Protein 2P6B (pdb70)

GO terms:
  GO:0005515 protein binding (F, IPI)
  GO:0033192 calmodulin-dependent protein phosphatase activity (F, IDA)
  GO:0110062 negative regulation of angiotensin-activated signaling pathway (P, IDA)
  GO:0005737 cytoplasm (C, IDA)
  GO:0005886 plasma membrane (C, IDA)
  GO:0019897 extrinsic component of plasma membrane (C, IC)
  GO:0045785 positive regulation of cell adhesion (P, IMP)
  GO:0030335 positive regulation of cell migration (P, IMP)
  GO:0033173 calcineurin-NFAT signaling cascade (P, IMP)
  GO:0051117 ATPase binding (F, IPI)
  GO:0004722 protein serine/threonine phosphatase activity (F, IDA)
  GO:0051592 response to calcium ion (P, IDA)
  GO:0006470 protein dephosphorylation (P, IDA)
  GO:0004722 protein serine/threonine phosphatase activity (F, EXP)
  GO:0005654 nucleoplasm (C, TAS)
  GO:0005829 cytosol (C, TAS)
  GO:0045944 positive regulation of transcription by RNA polymerase II (P, IDA)
  GO:0005955 calcineurin complex (C, IDA)
  GO:0033173 calcineurin-NFAT signaling cascade (P, IDA)
  GO:0042060 wound healing (P, TAS)

Solvent-accessible surface area: 43826 Å² total; per-residue (Å²): 154,53,2,11,2,1,4,2,4,33,39,111,95,152,74,23,63,22,130,96,8,110,88,10,42,80,101,68,13,42,42,171,55,0,9,40,160,99,29,92,4,91,23,92,68,0,65,46,17,2,74,120,31,1,50,0,66,58,72,2,0,30,79,0,0,69,56,0,5,48,37,0,120,148,22,146,15,6,11,107,4,94,25,79,4,0,0,0,0,2,3,3,0,24,0,20,9,0,7,22,0,18,106,6,0,20,54,17,68,128,20,65,0,0,0,0,0,3,0,0,0,71,10,59,8,0,0,9,0,0,0,16,0,0,0,0,1,19,30,50,45,146,48,0,16,0,0,0,0,3,6,0,5,80,129,14,0,113,175,64,21,0,52,61,0,0,89,62,15,23,29,74,155,0,8,73,17,0,4,78,0,0,17,3,0,0,0,0,0,22,0,48,152,59,0,2,0,1,0,0,2,4,3,56,101,7,83,43,22,65,30,2,120,151,40,92,4,88,81,53,20,46,82,178,14,35,7,0,1,2,0,38,0,2,6,33,152,71,14,13,94,43,156,72,179,96,64,48,44,128,3,118,119,69,66,32,7,43,37,0,2,13,58,5,0,20,85,11,5,118,110,23,132,14,14,0,0,0,0,0,12,47,50,27,110,34,0,34,110,49,14,109,75,11,141,110,39,35,5,4,0,0,0,0,0,2,1,0,0,25,22,69,86,92,126,118,8,73,0,0,0,0,64,4,84,86,39,7,0,21,0,56,15,0,63,62,27,127,73,16,62,33,2,75,82,3,59,38,0,0,36,85,7,28,91,65,3,32,111,38,6,71,62,3,15,84,34,4,44,144,124,72,82,70,59,129,129,14,6,127,64,11,145,174,22,3,109,99,110,75,43,16,0,12,48,126,7,5,87,60,21,87,81,1,104,149,9,41,0,5,103,4,0,4,44,23,11,6,102,93,56,104,40,61,0,41,66,139,5,3,29,86,6,21,50,44,50,44,157,186,21,90,104,93,50,76,26,99,6,14,11,86,0,0,6,52,95,97,77,30,79,0,16,8,1,8,0,6,87,0,0,61,65,30,13,34,139,137,13,146,68,67,41,1,0,25,4,0,0,25,5,0,30,84,12,24,196,93,63,67,30,87,0,18,42,147,12,0,36,85,38,3,20,83,72,160,157,70,28,72,25,130,99,11,110,88,9,44,81,98,71,10,43,40,182,60,1,8,51,163,109,28,105,6,84,19,115,76,0,71,49,18,1,74,114,30,0,53,0,67,50,67,1,0,33,86,0,0,72,56,0,7,59,36,0,120,152,26,141,14,5,11,102,4,88,13,78,4,1,0,0,0,2,3,3,0,24,0,20,9,2,14,67,0,17,125,20,0,23,54,16,65,124,22,59,0,0,0,0,0,4,0,0,0,72,11,57,8,0,0,6,0,0,0,16,0,0,0,2,0,23,36,51,44,157,45,1,22,0,0,0,0,4,6,0,6,82,132,14,1,112,172,71,24,0,43,70,0,0,84,59,16,22,26,72,144,0,8,75,15,0,5,84,0,0,14,1,0,0,0,0,0,25,0,16,153,32,0,2,0,1,0,0,2,4,2,52,105,7,92,46,19,64,30,2,120,152,41,90,4,86,75,54,19,48,83,183,16,25,7,1,2,1,0,38,0,2,6,22,153,86,8,5,120,32,194,46,145,101,62,50,38,126,2,121,118,68,67,31,8,45,35,0,1,10,54,5,0,23,96,14,4,106,112,23,133,13,25,0,0,2,0,0,12,52,39,30,112,40,0,32,107,61,12,109,41,4,154,97,39,4,1,8,0,0,1,0,2,3,2,0,1,26,17,71,84,101,110,121,6,46,0,0,0,1,58,4,95,84,41,12,0,31,1,86,41,11,89,61,28,126,75,17,64,24,2,74,88,3,51,31,0,0,37,85,5,1,62,64,0,0,94,32,0,20,80,4,1,64,40,6,14,143,117,88,92,63,67,130,114,15,14,128,48,12,143,170,20,5,107,98,106,80,44,17,0,26,54,145,6,6,83,60,25,93,74,1,99,147,14,48,0,3,96,7,0,4,40,19,10,8,98,95,54,93,41,51,0,52,63,127,11,1,27,76,7,14,60,40,3,22,128,143,24,79,96,92,44,8,8,83,3,1,10,101,0,0,4,57,93,94,77,38,77,0,22,10,0,8,0,10,87,0,0,65,67,30,19,31,130,136,13,140,74,69,38,1,0,35,5,0,0,17,4,2,32,50,5,23,164,102,61,69,39,87,0,27,43,138,16,0,35,79,39,1,13,76,59,50,17,29,136,160,2,53,57

Sequence (1026 aa):
PHPVIVITGPHEETDRVVKAVPFPPSHRLTAKEVFDNDGKPRVDILKAHLMKEGRLEESVALRIITEGASILRQEKNLLDIDAPVTVCGDIHGQFFDLMKLFEVGGSPANTRYLFLGDYVDRGYFSIECVLYLWALKILYPKTLFLLRGNHECRHLTEYFTFKQECKIKYSERVYDACMDAFDCLPLAALMNQQFLCVHGGLSPEINTLDDIRKLDRFKEPPAYGPMCDILWSDPLEDFGNEKTQEHFTHNTVRGCSYFYSYPAVCEFLQHNNLLSILRAHEAQDAGYRMYRKSQTTGFPSLITIFSAPNYLDVYNNKAAVLKYENNVMNIRQFNCSPHPYWLPNFMDVFTWSLPFVGEKVTEMLVNVLNDADEIKRLGKRFKKLDLDNSGSLSVEEFMSLPELQQNPLVQRVIDIFDTDGNGEVDFKEFIEGVSQFSVKGDKEQKLRFAFRIYDMDKDGYISNGELFQVLKMMVGNNLKDTQLQQIVDKTIINADKDGDGRISFEEFCAVVGGLDTDRVVKAVPFPPSHRLTAKEVFDNDGKPRVDILKAHLMKEGRLEESVALRIITEGASILRQEKNLLDIDAPVTVCGDIHGQFFDLMKLFEVGGSPANTRYLFLGDYVDRGYFSIECVLYLWALKILYPKTLFLLRGNHECRHLTEYFTFKQECKIKYSERVYDACMDAFDCLPLAALMNQQFLCVHGGLSPEINTLDDIRKLDRFKEPPAYGPMCDILWSDPLEDFGNEKTQEHFTHNTVRGCSYFYSYPAVCEFLQHNNLLSILRAHEAQDAGYRMYRKSQTTGFPSLITIFSAPNYLDVYNNKAAVLKYENNVMNIRQFNCSPHPYWLPNFMDVFTWSLPFVGEKVTEMLVNVLNDADEIKRLGKRFKKLDLDNSGSLSVEEFMSLPELQQNPLVQRVIDIFDTDGNGEVDFKEFIEGVSQFSVKGDKEQKLRFAFRIYDMDKDGYISNGELFQVLKMMVGNNLKDTQLQQIVDKTIINADKDGDGRISFEEFCAVVGGLDIHKKMVV

CATH classification: 3.60.21.10

InterPro domains:
  IPR004843 Calcineurin-like, phosphoesterase domain [PF00149] (84-283)
  IPR006186 Serine/threonine-specific protein phosphatase/bis(5-nucleosyl)-tetraphosphatase [PR00114] (84-111)
  IPR006186 Serine/threonine-specific protein phosphatase/bis(5-nucleosyl)-tetraphosphatase [PR00114] (113-140)
  IPR006186 Serine/threonine-specific protein phosphatase/bis(5-nucleosyl)-tetraphosphatase [PR00114] (146-170)
  IPR006186 Serine/threonine-specific protein phosphatase/bis(5-nucleosyl)-tetraphosphatase [PR00114] (180-206)
  IPR006186 Serine/threonine-specific protein phosphatase/bis(5-nucleosyl)-tetraphosphatase [PR00114] (209-236)
  IPR006186 Serine/threonine-specific protein phosphatase/bis(5-nucleosyl)-tetraphosphatase [PR00114] (273-293)
  IPR006186 Serine/threonine-specific protein phosphatase/bis(5-nucleosyl)-tetraphosphatase [PR00114] (301-317)
  IPR006186 Serine/threonine-specific protein phosphatase/bis(5-nucleosyl)-tetraphosphatase [PS00125] (147-152)
  IPR006186 Serine/threonine-specific protein phosphatase/bis(5-nucleosyl)-tetraphosphatase [SM00156] (56-347)
  IPR029052 Metallo-dependent phosphatase-like [G3DSA:3.60.21.10] (7-425)
  IPR029052 Metallo-dependent phosphatase-like [SSF56300] (15-485)
  IPR041751 PP2B, metallophosphatase domain [cd07416] (41-345)
  IPR043360 PP2B [PTHR45673] (11-502)

Structure (mmCIF, N/CA/C/O backbone):
data_2P6B
#
_entry.id   2P6B
#
_cell.length_a   86.104
_cell.length_b   89.155
_cell.length_c   157.685
_cell.angle_alpha   90.000
_cell.angle_beta   90.000
_cell.angle_gamma   90.000
#
_symmetry.space_group_name_H-M   'P 21 21 21'
#
loop_
_entity.id
_entity.type
_entity.pdbx_description
1 polymer 'PVIVIT 14-mer Peptide'
2 polymer 'Calmodulin-dependent calcineurin A subunit alpha isoform'
3 polymer 'Calcineurin subunit B isoform 1'
4 non-polymer 'ZINC ION'
5 non-polymer 'FE (III) ION'
6 non-polymer 'PHOSPHATE ION'
7 non-polymer 'CALCIUM ION'
8 water water
#
loop_
_atom_site.group_PDB
_atom_site.id
_atom_site.type_symbol
_atom_site.label_atom_id
_atom_site.label_alt_id
_atom_site.label_comp_id
_atom_site.label_asym_id
_atom_site.label_entity_id
_atom_site.label_seq_id
_atom_site.pdbx_PDB_ins_code
_atom_site.Cartn_x
_atom_site.Cartn_y
_atom_site.Cartn_z
_atom_site.occupancy
_atom_site.B_iso_or_equiv
_atom_site.auth_seq_id
_atom_site.auth_comp_id
_atom_site.auth_asym_id
_atom_site.auth_atom_id
_atom_site.pdbx_PDB_model_num
ATOM 1 N N . PRO A 1 2 ? -18.297 19.642 -28.270 1.00 82.52 4 PRO E N 1
ATOM 2 C CA . PRO A 1 2 ? -17.893 20.976 -28.772 1.00 81.63 4 PRO E CA 1
ATOM 3 C C . PRO A 1 2 ? -18.212 22.050 -27.739 1.00 79.55 4 PRO E C 1
ATOM 4 O O . PRO A 1 2 ? -17.559 23.094 -27.684 1.00 80.64 4 PRO E O 1
ATOM 8 N N . HIS A 1 3 ? -19.224 21.777 -26.922 1.00 77.10 5 HIS E N 1
ATOM 9 C CA . HIS A 1 3 ? -19.660 22.706 -25.888 1.00 72.81 5 HIS E CA 1
ATOM 10 C C . HIS A 1 3 ? -19.046 22.353 -24.533 1.00 68.07 5 HIS E C 1
ATOM 11 O O . HIS A 1 3 ? -18.709 21.195 -24.268 1.00 67.34 5 HIS E O 1
ATOM 18 N N . PRO A 1 4 ? -18.898 23.357 -23.653 1.00 63.83 6 PRO E N 1
ATOM 19 C CA . PRO A 1 4 ? -18.323 23.175 -22.318 1.00 59.17 6 PRO E CA 1
ATOM 20 C C . PRO A 1 4 ? -19.106 22.231 -21.409 1.00 54.30 6 PRO E C 1
ATOM 21 O O . PRO A 1 4 ? -20.325 22.104 -21.521 1.00 52.76 6 PRO E O 1
ATOM 25 N N . VAL A 1 5 ? -18.387 21.558 -20.518 1.00 49.26 7 VAL E N 1
ATOM 26 C CA . VAL A 1 5 ? -19.010 20.647 -19.566 1.00 44.47 7 VAL E CA 1
ATOM 27 C C . VAL A 1 5 ? -19.167 21.434 -18.268 1.00 41.43 7 VAL E C 1
ATOM 28 O O . VAL A 1 5 ? -18.359 22.318 -17.969 1.00 41.54 7 VAL E O 1
ATOM 32 N N . ILE A 1 6 ? -20.206 21.128 -17.503 1.00 36.57 8 ILE E N 1
ATOM 33 C CA . ILE A 1 6 ? -20.442 21.848 -16.265 1.00 32.19 8 ILE E CA 1
ATOM 34 C C . ILE A 1 6 ? -20.028 21.055 -15.039 1.00 30.85 8 ILE E C 1
ATOM 35 O O . ILE A 1 6 ? -20.512 19.942 -14.802 1.00 29.33 8 ILE E O 1
ATOM 40 N N . VAL A 1 7 ? -19.115 21.649 -14.274 1.00 27.49 9 VAL E N 1
ATOM 41 C CA . VAL A 1 7 ? -18.594 21.057 -13.055 1.00 26.63 9 VAL E CA 1
ATOM 42 C C . VAL A 1 7 ? -19.015 21.925 -11.878 1.00 28.45 9 VAL E C 1
ATOM 43 O O . VAL A 1 7 ? -18.665 23.106 -11.803 1.00 29.57 9 VAL E O 1
ATOM 47 N N . ILE A 1 8 ? -19.765 21.336 -10.956 1.00 27.96 10 ILE E N 1
ATOM 48 C CA . ILE A 1 8 ? -20.231 22.055 -9.783 1.00 28.95 10 ILE E CA 1
ATOM 49 C C . ILE A 1 8 ? -19.453 21.585 -8.558 1.00 31.45 10 ILE E C 1
ATOM 50 O O . ILE A 1 8 ? -19.463 20.401 -8.219 1.00 32.27 10 ILE E O 1
ATOM 55 N N . THR A 1 9 ? -18.777 22.519 -7.903 1.00 32.86 11 THR E N 1
ATOM 56 C CA . THR A 1 9 ? -17.994 22.208 -6.720 1.00 36.83 11 THR E CA 1
ATOM 57 C C . THR A 1 9 ? -18.361 23.139 -5.570 1.00 39.99 11 THR E C 1
ATOM 58 O O . THR A 1 9 ? -19.047 24.143 -5.759 1.00 38.97 11 THR E O 1
ATOM 62 N N . GLY A 1 10 ? -17.896 22.796 -4.376 1.00 43.86 12 GLY E N 1
ATOM 63 C CA . GLY A 1 10 ? -18.190 23.599 -3.206 1.00 49.42 12 GLY E CA 1
ATOM 64 C C . GLY A 1 10 ? -19.231 22.919 -2.333 1.00 54.90 12 GLY E C 1
ATOM 65 O O . GLY A 1 10 ? -19.589 21.762 -2.578 1.00 54.21 12 GLY E O 1
ATOM 66 N N . PRO A 1 11 ? -19.742 23.609 -1.302 1.00 58.30 13 PRO E N 1
ATOM 67 C CA . PRO A 1 11 ? -19.389 24.984 -0.927 1.00 61.34 13 PRO E CA 1
ATOM 68 C C . PRO A 1 11 ? -17.916 25.175 -0.558 1.00 64.29 13 PRO E C 1
ATOM 69 O O . PRO A 1 11 ? -17.427 24.591 0.413 1.00 63.96 13 PRO E O 1
ATOM 73 N N . HIS A 1 12 ? -17.218 25.995 -1.341 1.00 68.28 14 HIS E N 1
ATOM 74 C CA . HIS A 1 12 ? -15.805 26.286 -1.103 1.00 72.54 14 HIS E CA 1
ATOM 75 C C . HIS A 1 12 ? -15.666 27.097 0.179 1.00 76.16 14 HIS E C 1
ATOM 76 O O . HIS A 1 12 ? -15.796 28.321 0.173 1.00 75.15 14 HIS E O 1
ATOM 83 N N . GLU A 1 13 ? -15.396 26.397 1.276 1.00 80.87 15 GLU E N 1
ATOM 84 C CA . GLU A 1 13 ? -15.263 27.015 2.590 1.00 86.51 15 GLU E CA 1
ATOM 85 C C . GLU A 1 13 ? -14.133 28.039 2.678 1.00 89.66 15 GLU E C 1
ATOM 86 O O . GLU A 1 13 ? -14.203 28.977 3.474 1.00 91.13 15 GLU E O 1
ATOM 92 N N . GLU A 1 14 ? -13.100 27.862 1.858 1.00 91.52 16 GLU E N 1
ATOM 93 C CA . GLU A 1 14 ? -11.959 28.776 1.849 1.00 93.83 16 GLU E CA 1
ATOM 94 C C . GLU A 1 14 ? -11.764 29.429 0.479 1.00 95.63 16 GLU E C 1
ATOM 95 O O . GLU A 1 14 ? -11.712 30.677 0.428 1.00 98.33 16 GLU E O 1
ATOM 98 N N . THR B 2 17 ? -11.715 52.247 29.098 1.00 51.12 14 THR A N 1
ATOM 99 C CA . THR B 2 17 ? -13.102 52.797 29.102 1.00 49.69 14 THR A CA 1
ATOM 100 C C . THR B 2 17 ? -14.057 51.760 29.672 1.00 48.52 14 THR A C 1
ATOM 101 O O . THR B 2 17 ? -13.656 50.626 29.943 1.00 48.90 14 THR A O 1
ATOM 105 N N . ASP B 2 18 ? -15.318 52.149 29.843 1.00 46.44 15 ASP A N 1
ATOM 106 C CA . ASP B 2 18 ? -16.332 51.251 30.385 1.00 45.35 15 ASP A CA 1
ATOM 107 C C . ASP B 2 18 ? -17.076 50.446 29.311 1.00 45.28 15 ASP A C 1
ATOM 108 O O . ASP B 2 18 ? -18.181 49.958 29.554 1.00 44.10 15 ASP A O 1
ATOM 113 N N . ARG B 2 19 ? -16.475 50.313 28.132 1.00 44.49 16 ARG A N 1
ATOM 114 C CA . ARG B 2 19 ? -17.087 49.559 27.041 1.00 44.55 16 ARG A CA 1
ATOM 115 C C . ARG B 2 19 ? -17.380 48.142 27.546 1.00 45.37 16 ARG A C 1
ATOM 116 O O . ARG B 2 19 ? -16.478 47.431 27.986 1.00 46.02 16 ARG A O 1
ATOM 124 N N . VAL B 2 20 ? -18.646 47.738 27.478 1.00 45.09 17 VAL A N 1
ATOM 125 C CA . VAL B 2 20 ? -19.070 46.431 27.973 1.00 43.96 17 VAL A CA 1
ATOM 126 C C . VAL B 2 20 ? -18.537 45.202 27.237 1.00 44.86 17 VAL A C 1
ATOM 127 O O . VAL B 2 20 ? -17.867 44.357 27.837 1.00 44.97 17 VAL A O 1
ATOM 131 N N . VAL B 2 21 ? -18.835 45.089 25.948 1.00 45.14 18 VAL A N 1
ATOM 132 C CA . VAL B 2 21 ? -18.380 43.935 25.185 1.00 45.75 18 VAL A CA 1
ATOM 133 C C . VAL B 2 21 ? -17.025 44.174 24.531 1.00 46.20 18 VAL A C 1
ATOM 134 O O . VAL B 2 21 ? -16.938 44.425 23.328 1.00 45.04 18 VAL A O 1
ATOM 138 N N . LYS B 2 22 ? -15.971 44.084 25.343 1.00 47.77 19 LYS A N 1
ATOM 139 C CA . LYS B 2 22 ? -14.593 44.284 24.897 1.00 48.58 19 LYS A CA 1
ATOM 140 C C . LYS B 2 22 ? -14.274 43.443 23.667 1.00 47.30 19 LYS A C 1
ATOM 141 O O . LYS B 2 22 ? -13.606 43.908 22.740 1.00 47.73 19 LYS A O 1
ATOM 147 N N . ALA B 2 23 ? -14.748 42.201 23.682 1.00 45.02 20 ALA A N 1
ATOM 148 C CA . ALA B 2 23 ? -14.521 41.255 22.598 1.00 44.21 20 ALA A CA 1
ATOM 149 C C . ALA B 2 23 ? -14.835 41.813 21.211 1.00 44.18 20 ALA A C 1
ATOM 150 O O . ALA B 2 23 ? -14.130 41.527 20.244 1.00 44.64 20 ALA A O 1
ATOM 152 N N . VAL B 2 24 ? -15.892 42.611 21.116 1.00 44.17 21 VAL A N 1
ATOM 153 C CA . VAL B 2 24 ? -16.297 43.188 19.837 1.00 43.48 21 VAL A CA 1
ATOM 154 C C . VAL B 2 24 ? -15.383 44.309 19.346 1.00 42.72 21 VAL A C 1
ATOM 155 O O . VAL B 2 24 ? -15.047 45.222 20.096 1.00 43.70 21 VAL A O 1
ATOM 159 N N . PRO B 2 25 ? -14.969 44.244 18.069 1.00 41.77 22 PRO A N 1
ATOM 160 C CA . PRO B 2 25 ? -14.093 45.233 17.431 1.00 41.97 22 PRO A CA 1
ATOM 161 C C . PRO B 2 25 ? -14.780 46.581 17.255 1.00 42.42 22 PRO A C 1
ATOM 162 O O . PRO B 2 25 ? -15.893 46.653 16.740 1.00 42.57 22 PRO A O 1
ATOM 166 N N . PHE B 2 26 ? -14.097 47.643 17.670 1.00 43.81 23 PHE A N 1
ATOM 167 C CA . PHE B 2 26 ? -14.615 49.005 17.577 1.00 46.00 23 PHE A CA 1
ATOM 168 C C . PHE B 2 26 ? -14.188 49.576 16.226 1.00 43.92 23 PHE A C 1
ATOM 169 O O . PHE B 2 26 ? -13.008 49.540 15.883 1.00 44.89 23 PHE A O 1
ATOM 177 N N . PRO B 2 27 ? -15.141 50.103 15.439 1.00 41.86 24 PRO A N 1
ATOM 178 C CA . PRO B 2 27 ? -14.815 50.671 14.128 1.00 40.55 24 PRO A CA 1
ATOM 179 C C . PRO B 2 27 ? -13.903 51.882 14.243 1.00 40.34 24 PRO A C 1
ATOM 180 O O . PRO B 2 27 ? -14.007 52.658 15.189 1.00 39.99 24 PRO A O 1
ATOM 184 N N . PRO B 2 28 ? -12.987 52.056 13.284 1.00 39.49 25 PRO A N 1
ATOM 185 C CA . PRO B 2 28 ? -12.093 53.213 13.350 1.00 39.45 25 PRO A CA 1
ATOM 186 C C . PRO B 2 28 ? -12.892 54.461 13.009 1.00 38.35 25 PRO A C 1
ATOM 187 O O . PRO B 2 28 ? -13.784 54.414 12.167 1.00 38.71 25 PRO A O 1
ATOM 191 N N . SER B 2 29 ? -12.581 55.571 13.666 1.00 37.85 26 SER A N 1
ATOM 192 C CA . SER B 2 29 ? -13.286 56.818 13.407 1.00 37.36 26 SER A CA 1
ATOM 193 C C . SER B 2 29 ? -12.500 57.661 12.412 1.00 35.37 26 SER A C 1
ATOM 194 O O . SER B 2 29 ? -13.007 58.651 11.887 1.00 33.99 26 SER A O 1
ATOM 197 N N . HIS B 2 30 ? -11.254 57.269 12.163 1.00 34.58 27 HIS A N 1
ATOM 198 C CA . HIS B 2 30 ? -10.404 57.992 11.224 1.00 33.70 27 HIS A CA 1
ATOM 199 C C . HIS B 2 30 ? -10.843 57.721 9.791 1.00 32.34 27 HIS A C 1
ATOM 200 O O . HIS B 2 30 ? -11.010 56.568 9.389 1.00 30.96 27 HIS A O 1
ATOM 207 N N . ARG B 2 31 ? -11.020 58.786 9.020 1.00 31.64 28 ARG A N 1
ATOM 208 C CA . ARG B 2 31 ? -11.444 58.659 7.633 1.00 32.56 28 ARG A CA 1
ATOM 209 C C . ARG B 2 31 ? -10.240 58.740 6.699 1.00 33.12 28 ARG A C 1
ATOM 210 O O . ARG B 2 31 ? -9.461 59.689 6.766 1.00 33.12 28 ARG A O 1
ATOM 218 N N . LEU B 2 32 ? -10.093 57.745 5.828 1.00 32.60 29 LEU A N 1
ATOM 219 C CA . LEU B 2 32 ? -8.974 57.715 4.895 1.00 31.43 29 LEU A CA 1
ATOM 220 C C . LEU B 2 32 ? -8.956 58.896 3.939 1.00 31.46 29 LEU A C 1
ATOM 221 O O . LEU B 2 32 ? -9.958 59.197 3.290 1.00 32.82 29 LEU A O 1
ATOM 226 N N . THR B 2 33 ? -7.798 59.549 3.853 1.00 30.63 30 THR A N 1
ATOM 227 C CA . THR B 2 33 ? -7.601 60.700 2.981 1.00 30.53 30 THR A CA 1
ATOM 228 C C . THR B 2 33 ? -7.243 60.253 1.564 1.00 30.15 30 THR A C 1
ATOM 229 O O . THR B 2 33 ? -6.998 59.076 1.316 1.00 29.15 30 THR A O 1
ATOM 233 N N . ALA B 2 34 ? -7.203 61.201 0.639 1.00 31.67 31 ALA A N 1
ATOM 234 C CA . ALA B 2 34 ? -6.861 60.896 -0.743 1.00 34.70 31 ALA A CA 1
ATOM 235 C C . ALA B 2 34 ? -5.447 60.324 -0.819 1.00 36.77 31 ALA A C 1
ATOM 236 O O . ALA B 2 34 ? -5.168 59.404 -1.593 1.00 36.19 31 ALA A O 1
ATOM 238 N N . LYS B 2 35 ? -4.560 60.871 0.003 1.00 39.02 32 LYS A N 1
ATOM 239 C CA . LYS B 2 35 ? -3.169 60.440 0.030 1.00 42.62 32 LYS A CA 1
ATOM 240 C C . LYS B 2 35 ? -3.010 58.963 0.389 1.00 41.15 32 LYS A C 1
ATOM 241 O O . LYS B 2 35 ? -2.170 58.263 -0.178 1.00 38.56 32 LYS A O 1
ATOM 247 N N . GLU B 2 36 ? -3.823 58.495 1.329 1.00 40.39 33 GLU A N 1
ATOM 248 C CA . GLU B 2 36 ? -3.756 57.108 1.778 1.00 40.76 33 GLU A CA 1
ATOM 249 C C . GLU B 2 36 ? -4.469 56.122 0.849 1.00 39.03 33 GLU A C 1
ATOM 250 O O . GLU B 2 36 ? -4.113 54.949 0.796 1.00 37.08 33 GLU A O 1
ATOM 256 N N . VAL B 2 37 ? -5.474 56.596 0.122 1.00 37.57 34 VAL A N 1
ATOM 257 C CA . VAL B 2 37 ? -6.219 55.724 -0.780 1.00 37.92 34 VAL A CA 1
ATOM 258 C C . VAL B 2 37 ? -5.582 55.628 -2.157 1.00 36.30 34 VAL A C 1
ATOM 259 O O . VAL B 2 37 ? -5.488 54.546 -2.724 1.00 38.02 34 VAL A O 1
ATOM 263 N N . PHE B 2 38 ? -5.147 56.762 -2.689 1.00 36.66 35 PHE A N 1
ATOM 264 C CA . PHE B 2 38 ? -4.520 56.805 -4.007 1.00 38.43 35 PHE A CA 1
ATOM 265 C C . PHE B 2 38 ? -3.011 57.026 -3.913 1.00 40.60 35 PHE A C 1
ATOM 266 O O . PHE B 2 38 ? -2.568 57.959 -3.241 1.00 38.89 35 PHE A O 1
ATOM 274 N N . ASP B 2 39 ? -2.226 56.174 -4.574 1.00 42.63 36 ASP A N 1
ATOM 275 C CA . ASP B 2 39 ? -0.779 56.350 -4.568 1.00 45.84 36 ASP A CA 1
ATOM 276 C C . ASP B 2 39 ? -0.488 57.444 -5.593 1.00 47.79 36 ASP A C 1
ATOM 277 O O . ASP B 2 39 ? -1.400 57.877 -6.303 1.00 47.74 36 ASP A O 1
ATOM 282 N N . ASN B 2 40 ? 0.761 57.894 -5.682 1.00 49.11 37 ASN A N 1
ATOM 283 C CA . ASN B 2 40 ? 1.098 58.972 -6.612 1.00 51.06 37 ASN A CA 1
ATOM 284 C C . ASN B 2 40 ? 1.035 58.616 -8.094 1.00 52.46 37 ASN A C 1
ATOM 285 O O . ASN B 2 40 ? 1.315 59.450 -8.952 1.00 52.24 37 ASN A O 1
ATOM 290 N N . ASP B 2 41 ? 0.658 57.379 -8.391 1.00 54.76 38 ASP A N 1
ATOM 291 C CA . ASP B 2 41 ? 0.540 56.923 -9.768 1.00 57.20 38 ASP A CA 1
ATOM 292 C C . ASP B 2 41 ? -0.939 56.986 -10.166 1.00 56.40 38 ASP A C 1
ATOM 293 O O . ASP B 2 41 ? -1.303 56.698 -11.304 1.00 57.48 38 ASP A O 1
ATOM 298 N N . GLY B 2 42 ? -1.791 57.366 -9.219 1.00 54.61 39 GLY A N 1
ATOM 299 C CA . GLY B 2 42 ? -3.213 57.457 -9.504 1.00 52.98 39 GLY A CA 1
ATOM 300 C C . GLY B 2 42 ? -3.972 56.170 -9.230 1.00 51.27 39 GLY A C 1
ATOM 301 O O . GLY B 2 42 ? -5.204 56.141 -9.275 1.00 51.58 39 GLY A O 1
ATOM 302 N N . LYS B 2 43 ? -3.236 55.103 -8.940 1.00 49.34 40 LYS A N 1
ATOM 303 C CA . LYS B 2 43 ? -3.835 53.808 -8.656 1.00 45.98 40 LYS A CA 1
ATOM 304 C C . LYS B 2 43 ? -4.275 53.700 -7.200 1.00 43.03 40 LYS A C 1
ATOM 305 O O . LYS B 2 43 ? -3.551 54.098 -6.288 1.00 42.49 40 LYS A O 1
ATOM 311 N N . PRO B 2 44 ? -5.482 53.165 -6.964 1.00 40.08 41 PRO A N 1
ATOM 312 C CA . PRO B 2 44 ? -5.997 53.018 -5.599 1.00 37.31 41 PRO A CA 1
ATOM 313 C C . PRO B 2 44 ? -5.405 51.820 -4.853 1.00 35.78 41 PRO A C 1
ATOM 314 O O . PRO B 2 44 ? -5.158 50.769 -5.441 1.00 33.31 41 PRO A O 1
ATOM 318 N N . ARG B 2 45 ? -5.180 51.990 -3.555 1.00 35.67 42 ARG A N 1
ATOM 319 C CA . ARG B 2 45 ? -4.630 50.925 -2.724 1.00 35.60 42 ARG A CA 1
ATOM 320 C C . ARG B 2 45 ? -5.771 50.054 -2.226 1.00 35.77 42 ARG A C 1
ATOM 321 O O . ARG B 2 45 ? -6.162 50.125 -1.062 1.00 36.31 42 ARG A O 1
ATOM 329 N N . VAL B 2 46 ? -6.295 49.225 -3.121 1.00 36.17 43 VAL A N 1
ATOM 330 C CA . VAL B 2 46 ? -7.416 48.351 -2.804 1.00 37.44 43 VAL A CA 1
ATOM 331 C C . VAL B 2 46 ? -7.264 47.494 -1.544 1.00 37.82 43 VAL A C 1
ATOM 332 O O . VAL B 2 46 ? -8.250 47.234 -0.853 1.00 38.89 43 VAL A O 1
ATOM 336 N N . ASP B 2 47 ? -6.044 47.062 -1.239 1.00 38.25 44 ASP A N 1
ATOM 337 C CA . ASP B 2 47 ? -5.813 46.230 -0.057 1.00 38.68 44 ASP A CA 1
ATOM 338 C C . ASP B 2 47 ? -6.001 47.048 1.222 1.00 37.15 44 ASP A C 1
ATOM 339 O O . ASP B 2 47 ? -6.501 46.539 2.227 1.00 35.53 44 ASP A O 1
ATOM 344 N N . ILE B 2 48 ? -5.587 48.312 1.181 1.00 35.41 45 ILE A N 1
ATOM 345 C CA . ILE B 2 48 ? -5.745 49.204 2.324 1.00 34.21 45 ILE A CA 1
ATOM 346 C C . ILE B 2 48 ? -7.238 49.513 2.419 1.00 34.40 45 ILE A C 1
ATOM 347 O O . ILE B 2 48 ? -7.830 49.510 3.499 1.00 33.77 45 ILE A O 1
ATOM 352 N N . LEU B 2 49 ? -7.836 49.777 1.264 1.00 33.89 46 LEU A N 1
ATOM 353 C CA . LEU B 2 49 ? -9.254 50.079 1.176 1.00 33.12 46 LEU A CA 1
ATOM 354 C C . LEU B 2 49 ? -10.057 48.922 1.768 1.00 32.34 46 LEU A C 1
ATOM 355 O O . LEU B 2 49 ? -10.946 49.130 2.601 1.00 31.78 46 LEU A O 1
ATOM 360 N N . LYS B 2 50 ? -9.729 47.701 1.352 1.00 30.88 47 LYS A N 1
ATOM 361 C CA . LYS B 2 50 ? -10.427 46.521 1.849 1.00 32.02 47 LYS A CA 1
ATOM 362 C C . LYS B 2 50 ? -10.374 46.442 3.368 1.00 31.83 47 LYS A C 1
ATOM 363 O O . LYS B 2 50 ? -11.411 46.410 4.027 1.00 33.75 47 LYS A O 1
ATOM 369 N N . ALA B 2 51 ? -9.165 46.407 3.918 1.00 30.01 48 ALA A N 1
ATOM 370 C CA . ALA B 2 51 ? -8.973 46.325 5.364 1.00 29.98 48 ALA A CA 1
ATOM 371 C C . ALA B 2 51 ? -9.751 47.402 6.119 1.00 29.05 48 ALA A C 1
ATOM 372 O O . ALA B 2 51 ? -10.323 47.148 7.180 1.00 29.58 48 ALA A O 1
ATOM 374 N N . HIS B 2 52 ? -9.764 48.609 5.573 1.00 26.83 49 HIS A N 1
ATOM 375 C CA . HIS B 2 52 ? -10.471 49.704 6.209 1.00 26.51 49 HIS A CA 1
ATOM 376 C C . HIS B 2 52 ? -11.985 49.467 6.144 1.00 26.11 49 HIS A C 1
ATOM 377 O O . HIS B 2 52 ? -12.656 49.428 7.173 1.00 23.50 49 HIS A O 1
ATOM 384 N N . LEU B 2 53 ? -12.516 49.293 4.935 1.00 25.84 50 LEU A N 1
ATOM 385 C CA . LEU B 2 53 ? -13.949 49.065 4.768 1.00 24.55 50 LEU A CA 1
ATOM 386 C C . LEU B 2 53 ? -14.433 47.878 5.592 1.00 25.98 50 LEU A C 1
ATOM 387 O O . LEU B 2 53 ? -15.514 47.930 6.181 1.00 26.51 50 LEU A O 1
ATOM 392 N N . MET B 2 54 ? -13.636 46.816 5.657 1.00 26.71 51 MET A N 1
ATOM 393 C CA . MET B 2 54 ? -14.030 45.648 6.436 1.00 28.41 51 MET A CA 1
ATOM 394 C C . MET B 2 54 ? -14.194 45.948 7.920 1.00 29.42 51 MET A C 1
ATOM 395 O O . MET B 2 54 ? -14.873 45.209 8.631 1.00 30.95 51 MET A O 1
ATOM 400 N N . LYS B 2 55 ? -13.566 47.019 8.395 1.00 30.09 52 LYS A N 1
ATOM 401 C CA . LYS B 2 55 ? -13.686 47.400 9.801 1.00 30.77 52 LYS A CA 1
ATOM 402 C C . LYS B 2 55 ? -14.828 48.395 9.960 1.00 29.83 52 LYS A C 1
ATOM 403 O O . LYS B 2 55 ? -15.013 48.971 11.028 1.00 30.07 52 LYS A O 1
ATOM 409 N N . GLU B 2 56 ? -15.592 48.587 8.892 1.00 29.05 53 GLU A N 1
ATOM 410 C CA . GLU B 2 56 ? -16.703 49.529 8.899 1.00 28.70 53 GLU A CA 1
ATOM 411 C C . GLU B 2 56 ? -16.120 50.925 9.011 1.00 30.05 53 GLU A C 1
ATOM 412 O O . GLU B 2 56 ? -16.637 51.778 9.732 1.00 31.52 53 GLU A O 1
ATOM 418 N N . GLY B 2 57 ? -15.023 51.146 8.300 1.00 30.51 54 GLY A N 1
ATOM 419 C CA . GLY B 2 57 ? -14.395 52.449 8.324 1.00 30.57 54 GLY A CA 1
ATOM 420 C C . GLY B 2 57 ? -14.936 53.270 7.178 1.00 31.52 54 GLY A C 1
ATOM 421 O O . GLY B 2 57 ? -15.546 52.730 6.255 1.00 31.48 54 GLY A O 1
ATOM 422 N N . ARG B 2 58 ? -14.723 54.576 7.232 1.00 31.90 55 ARG A N 1
ATOM 423 C CA . ARG B 2 58 ? -15.192 55.449 6.174 1.00 31.87 55 ARG A CA 1
ATOM 424 C C . ARG B 2 58 ? -14.036 56.167 5.512 1.00 32.92 55 ARG A C 1
ATOM 425 O O . ARG B 2 58 ? -12.941 56.247 6.061 1.00 33.29 55 ARG A O 1
ATOM 433 N N . LEU B 2 59 ? -14.289 56.672 4.313 1.00 33.83 56 LEU A N 1
ATOM 434 C CA . LEU B 2 59 ? -13.296 57.432 3.577 1.00 34.51 56 LEU A CA 1
ATOM 435 C C . LEU B 2 59 ? -13.810 58.863 3.635 1.00 36.01 56 LEU A C 1
ATOM 436 O O . LEU B 2 59 ? -14.999 59.083 3.869 1.00 34.89 56 LEU A O 1
ATOM 441 N N . GLU B 2 60 ? -12.932 59.838 3.441 1.00 37.84 57 GLU A N 1
ATOM 442 C CA . GLU B 2 60 ? -13.384 61.220 3.450 1.00 39.35 57 GLU A CA 1
ATOM 443 C C . GLU B 2 60 ? -14.338 61.344 2.273 1.00 38.27 57 GLU A C 1
ATOM 444 O O . GLU B 2 60 ? -14.081 60.781 1.209 1.00 37.78 57 GLU A O 1
ATOM 450 N N . GLU B 2 61 ? -15.444 62.059 2.469 1.00 36.78 58 GLU A N 1
ATOM 451 C CA . GLU B 2 61 ? -16.438 62.223 1.417 1.00 36.05 58 GLU A CA 1
ATOM 452 C C . GLU B 2 61 ? -15.806 62.483 0.055 1.00 34.19 58 GLU A C 1
ATOM 453 O O . GLU B 2 61 ? -16.188 61.867 -0.936 1.00 33.43 58 GLU A O 1
ATOM 459 N N . SER B 2 62 ? -14.834 63.390 0.010 1.00 33.33 59 SER A N 1
ATOM 460 C CA . SER B 2 62 ? -14.165 63.731 -1.241 1.00 31.87 59 SER A CA 1
ATOM 461 C C . SER B 2 62 ? -13.420 62.550 -1.868 1.00 29.90 59 SER A C 1
ATOM 462 O O . SER B 2 62 ? -13.319 62.460 -3.089 1.00 29.83 59 SER A O 1
ATOM 465 N N . VAL B 2 63 ? -12.897 61.649 -1.044 1.00 27.33 60 VAL A N 1
ATOM 466 C CA . VAL B 2 63 ? -12.184 60.490 -1.573 1.00 28.13 60 VAL A CA 1
ATOM 467 C C . VAL B 2 63 ? -13.185 59.513 -2.204 1.00 27.16 60 VAL A C 1
ATOM 468 O O . VAL B 2 63 ? -12.977 59.018 -3.314 1.00 25.50 60 VAL A O 1
ATOM 472 N N . ALA B 2 64 ? -14.276 59.244 -1.494 1.00 27.10 61 ALA A N 1
ATOM 473 C CA . ALA B 2 64 ? -15.320 58.358 -2.011 1.00 25.96 61 ALA A CA 1
ATOM 474 C C . ALA B 2 64 ? -15.845 58.963 -3.312 1.00 25.81 61 ALA A C 1
ATOM 475 O O . ALA B 2 64 ? -16.135 58.255 -4.276 1.00 25.91 61 ALA A O 1
ATOM 477 N N . LEU B 2 65 ? -15.950 60.288 -3.330 1.00 26.65 62 LEU A N 1
ATOM 478 C CA . LEU B 2 65 ? -16.438 61.008 -4.497 1.00 26.34 62 LEU A CA 1
ATOM 479 C C . LEU B 2 65 ? -15.485 60.801 -5.673 1.00 27.02 62 LEU A C 1
ATOM 480 O O . LEU B 2 65 ? -15.919 60.608 -6.809 1.00 26.38 62 LEU A O 1
ATOM 485 N N . ARG B 2 66 ? -14.183 60.838 -5.395 1.00 27.24 63 ARG A N 1
ATOM 486 C CA . ARG B 2 66 ? -13.178 60.641 -6.434 1.00 27.25 63 ARG A CA 1
ATOM 487 C C . ARG B 2 66 ? -13.257 59.208 -6.963 1.00 25.55 63 ARG A C 1
ATOM 488 O O . ARG B 2 66 ? -13.217 58.976 -8.172 1.00 24.00 63 ARG A O 1
ATOM 496 N N . ILE B 2 67 ? -13.364 58.247 -6.055 1.00 24.92 64 ILE A N 1
ATOM 497 C CA . ILE B 2 67 ? -13.477 56.8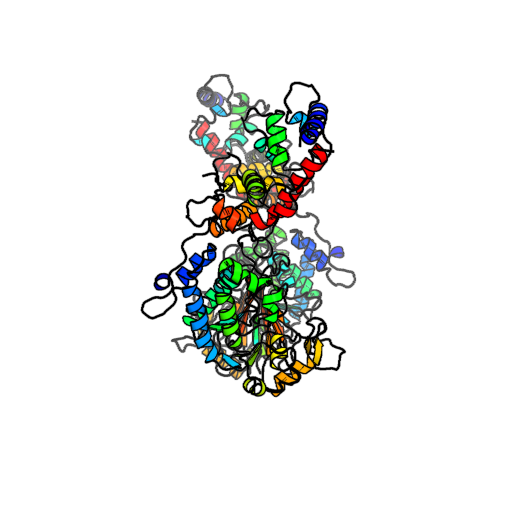48 -6.457 1.00 25.34 64 ILE A CA 1
ATOM 498 C C . ILE B 2 67 ? -14.681 56.678 -7.392 1.00 24.81 64 ILE A C 1
ATOM 499 O O . ILE B 2 67 ? -14.573 56.087 -8.471 1.00 22.65 64 ILE A O 1
ATOM 504 N N . ILE B 2 68 ? -15.824 57.214 -6.971 1.00 24.98 65 ILE A N 1
ATOM 505 C CA . ILE B 2 68 ? -17.059 57.113 -7.744 1.00 25.49 65 ILE A CA 1
ATOM 506 C C . ILE B 2 68 ? -16.995 57.818 -9.100 1.00 26.43 65 ILE A C 1
ATOM 507 O O . ILE B 2 68 ? -17.452 57.273 -10.102 1.00 26.63 65 ILE A O 1
ATOM 512 N N . THR B 2 69 ? -16.425 59.017 -9.142 1.00 27.20 66 THR A N 1
ATOM 513 C CA . THR B 2 69 ? -16.350 59.747 -10.405 1.00 28.43 66 THR A CA 1
ATOM 514 C C . THR B 2 69 ? -15.349 59.146 -11.381 1.00 27.88 66 THR A C 1
ATOM 515 O O . THR B 2 69 ? -15.639 59.028 -12.568 1.00 28.50 66 THR A O 1
ATOM 519 N N . GLU B 2 70 ? -14.175 58.766 -10.887 1.00 28.67 67 GLU A N 1
ATOM 520 C CA . GLU B 2 70 ? -13.168 58.177 -11.756 1.00 28.21 67 GLU A CA 1
ATOM 521 C C . GLU B 2 70 ? -13.669 56.840 -12.286 1.00 28.95 67 GLU A C 1
ATOM 522 O O . GLU B 2 70 ? -13.444 56.501 -13.447 1.00 29.71 67 GLU A O 1
ATOM 528 N N . GLY B 2 71 ? -14.368 56.090 -11.439 1.00 28.34 68 GLY A N 1
ATOM 529 C CA . GLY B 2 71 ? -14.915 54.822 -11.882 1.00 27.75 68 GLY A CA 1
ATOM 530 C C . GLY B 2 71 ? -15.948 55.053 -12.974 1.00 27.73 68 GLY A C 1
ATOM 531 O O . GLY B 2 71 ? -16.007 54.315 -13.961 1.00 26.61 68 GLY A O 1
ATOM 532 N N . ALA B 2 72 ? -16.764 56.089 -12.798 1.00 28.07 69 ALA A N 1
ATOM 533 C CA . ALA B 2 72 ? -17.796 56.431 -13.774 1.00 27.50 69 ALA A CA 1
ATOM 534 C C . ALA B 2 72 ? -17.148 56.800 -15.102 1.00 29.04 69 ALA A C 1
ATOM 535 O O . ALA B 2 72 ? -17.620 56.392 -16.167 1.00 28.15 69 ALA A O 1
ATOM 537 N N . SER B 2 73 ? -16.068 57.579 -15.028 1.00 30.24 70 SER A N 1
ATOM 538 C CA . SER B 2 73 ? -15.338 58.006 -16.219 1.00 32.03 70 SER A CA 1
ATOM 539 C C . SER B 2 73 ? -14.952 56.806 -17.074 1.00 30.78 70 SER A C 1
ATOM 540 O O . SER B 2 73 ? -15.161 56.799 -18.289 1.00 32.50 70 SER A O 1
ATOM 543 N N . ILE B 2 74 ? -14.390 55.789 -16.434 1.00 28.99 71 ILE A N 1
ATOM 544 C CA . ILE B 2 74 ? -13.995 54.580 -17.140 1.00 27.89 71 ILE A CA 1
ATOM 545 C C . ILE B 2 74 ? -15.219 53.866 -17.720 1.00 28.99 71 ILE A C 1
ATOM 546 O O . ILE B 2 74 ? -15.245 53.533 -18.902 1.00 28.82 71 ILE A O 1
ATOM 551 N N . LEU B 2 75 ? -16.229 53.632 -16.887 1.00 29.04 72 LEU A N 1
ATOM 552 C CA . LEU B 2 75 ? -17.444 52.958 -17.339 1.00 30.13 72 LEU A CA 1
ATOM 553 C C . LEU B 2 75 ? -18.080 53.700 -18.513 1.00 30.88 72 LEU A C 1
ATOM 554 O O . LEU B 2 75 ? -18.553 53.086 -19.468 1.00 30.07 72 LEU A O 1
ATOM 559 N N . ARG B 2 76 ? -18.087 55.024 -18.427 1.00 30.87 73 ARG A N 1
ATOM 560 C CA . ARG B 2 76 ? -18.657 55.871 -19.465 1.00 33.23 73 ARG A CA 1
ATOM 561 C C . ARG B 2 76 ? -18.036 55.635 -20.847 1.00 35.23 73 ARG A C 1
ATOM 562 O O . ARG B 2 76 ? -18.691 55.835 -21.871 1.00 35.26 73 ARG A O 1
ATOM 570 N N . GLN B 2 77 ? -16.778 55.206 -20.879 1.00 35.97 74 GLN A N 1
ATOM 571 C CA . GLN B 2 77 ? -16.101 54.968 -22.147 1.00 38.42 74 GLN A CA 1
ATOM 572 C C . GLN B 2 77 ? -16.409 53.597 -22.733 1.00 39.54 74 GLN A C 1
ATOM 573 O O . GLN B 2 77 ? -16.190 53.376 -23.922 1.00 40.64 74 GLN A O 1
ATOM 579 N N . GLU B 2 78 ? -16.909 52.679 -21.907 1.00 37.73 75 GLU A N 1
ATOM 580 C CA . GLU B 2 78 ? -17.222 51.329 -22.370 1.00 37.80 75 GLU A CA 1
ATOM 581 C C . GLU B 2 78 ? -18.484 51.261 -23.230 1.00 36.56 75 GLU A C 1
ATOM 582 O O . GLU B 2 78 ? -19.259 52.212 -23.278 1.00 37.66 75 GLU A O 1
ATOM 588 N N . LYS B 2 79 ? -18.683 50.133 -23.905 1.00 34.77 76 LYS A N 1
ATOM 589 C CA . LYS B 2 79 ? -19.839 49.951 -24.780 1.00 35.05 76 LYS A CA 1
ATOM 590 C C . LYS B 2 79 ? -21.047 49.325 -24.092 1.00 33.20 76 LYS A C 1
ATOM 591 O O . LYS B 2 79 ? -20.912 48.664 -23.057 1.00 32.19 76 LYS A O 1
ATOM 597 N N . ASN B 2 80 ? -22.228 49.540 -24.671 1.00 30.47 77 ASN A N 1
ATOM 598 C CA . ASN B 2 80 ? -23.460 48.988 -24.113 1.00 28.37 77 ASN A CA 1
ATOM 599 C C . ASN B 2 80 ? -23.295 47.492 -23.959 1.00 28.12 77 ASN A C 1
ATOM 600 O O . ASN B 2 80 ? -23.706 46.915 -22.958 1.00 26.65 77 ASN A O 1
ATOM 605 N N . LEU B 2 81 ? -22.694 46.877 -24.973 1.00 28.47 78 LEU A N 1
ATOM 606 C CA . LEU B 2 81 ? -22.455 45.438 -24.993 1.00 29.10 78 LEU A CA 1
ATOM 607 C C . LEU B 2 81 ? -20.952 45.170 -24.957 1.00 29.49 78 LEU A C 1
ATOM 608 O O . LEU B 2 81 ? -20.262 45.329 -25.962 1.00 31.10 78 LEU A O 1
ATOM 613 N N . LEU B 2 82 ? -20.456 44.771 -23.791 1.00 28.67 79 LEU A N 1
ATOM 614 C CA . LEU B 2 82 ? -19.041 44.476 -23.606 1.00 28.62 79 LEU A CA 1
ATOM 615 C C . LEU B 2 82 ? -18.592 43.207 -24.339 1.00 28.49 79 LEU A C 1
ATOM 616 O O . LEU B 2 82 ? -19.373 42.271 -24.504 1.00 27.22 79 LEU A O 1
ATOM 621 N N . ASP B 2 83 ? -17.337 43.198 -24.792 1.00 30.54 80 ASP A N 1
ATOM 622 C CA . ASP B 2 83 ? -16.741 42.039 -25.471 1.00 34.06 80 ASP A CA 1
ATOM 623 C C . ASP B 2 83 ? -15.792 41.422 -24.459 1.00 34.02 80 ASP A C 1
ATOM 624 O O . ASP B 2 83 ? -14.703 41.943 -24.240 1.00 36.17 80 ASP A O 1
ATOM 629 N N . ILE B 2 84 ? -16.187 40.313 -23.852 1.00 33.86 81 ILE A N 1
ATOM 630 C CA . ILE B 2 84 ? -15.345 39.696 -22.837 1.00 33.26 81 ILE A CA 1
ATOM 631 C C . ILE B 2 84 ? -14.812 38.322 -23.216 1.00 32.54 81 ILE A C 1
ATOM 632 O O . ILE B 2 84 ? -15.571 37.414 -23.566 1.00 31.16 81 ILE A O 1
ATOM 637 N N . ASP B 2 85 ? -13.494 38.178 -23.131 1.00 32.05 82 ASP A N 1
ATOM 638 C CA . ASP B 2 85 ? -12.840 36.924 -23.465 1.00 32.38 82 ASP A CA 1
ATOM 639 C C . ASP B 2 85 ? -12.789 35.965 -22.284 1.00 30.80 82 ASP A C 1
ATOM 640 O O . ASP B 2 85 ? -12.815 36.384 -21.124 1.00 31.67 82 ASP A O 1
ATOM 645 N N . ALA B 2 86 ? -12.727 34.674 -22.587 1.00 28.89 83 ALA A N 1
ATOM 646 C CA . ALA B 2 86 ? -12.599 33.652 -21.555 1.00 28.95 83 ALA A CA 1
ATOM 647 C C . ALA B 2 86 ? -11.089 33.585 -21.337 1.00 27.96 83 ALA A C 1
ATOM 648 O O . ALA B 2 86 ? -10.326 33.912 -22.242 1.00 30.31 83 ALA A O 1
ATOM 650 N N . PRO B 2 87 ? -10.631 33.189 -20.137 1.00 27.53 84 PRO A N 1
ATOM 651 C CA . PRO B 2 87 ? -11.385 32.794 -18.944 1.00 26.47 84 PRO A CA 1
ATOM 652 C C . PRO B 2 87 ? -11.939 34.010 -18.203 1.00 25.43 84 PRO A C 1
ATOM 653 O O . PRO B 2 87 ? -11.446 35.131 -18.344 1.00 26.88 84 PRO A O 1
ATOM 657 N N . VAL B 2 88 ? -12.964 33.784 -17.401 1.00 24.57 85 VAL A N 1
ATOM 658 C CA . VAL B 2 88 ? -13.583 34.876 -16.674 1.00 22.59 85 VAL A CA 1
ATOM 659 C C . VAL B 2 88 ? -14.465 34.312 -15.584 1.00 21.61 85 VAL A C 1
ATOM 660 O O . VAL B 2 88 ? -14.965 33.190 -15.697 1.00 21.50 85 VAL A O 1
ATOM 664 N N . THR B 2 89 ? -14.628 35.078 -14.513 1.00 21.15 86 THR A N 1
ATOM 665 C CA . THR B 2 89 ? -15.477 34.653 -13.417 1.00 22.49 86 THR A CA 1
ATOM 666 C C . THR B 2 89 ? -16.727 35.528 -13.448 1.00 22.15 86 THR A C 1
ATOM 667 O O . THR B 2 89 ? -16.650 36.754 -13.333 1.00 22.05 86 THR A O 1
ATOM 671 N N . VAL B 2 90 ? -17.874 34.886 -13.630 1.00 20.72 87 VAL A N 1
ATOM 672 C CA . VAL B 2 90 ? -19.146 35.585 -13.708 1.00 18.13 87 VAL A CA 1
ATOM 673 C C . VAL B 2 90 ? -19.865 35.526 -12.372 1.00 19.43 87 VAL A C 1
ATOM 674 O O . VAL B 2 90 ? -20.025 34.455 -11.795 1.00 18.43 87 VAL A O 1
ATOM 678 N N . CYS B 2 91 ? -20.309 36.685 -11.896 1.00 18.55 88 CYS A N 1
ATOM 679 C CA . CYS B 2 91 ? -20.978 36.776 -10.613 1.00 19.18 88 CYS A CA 1
ATOM 680 C C . CYS B 2 91 ? -22.365 37.407 -10.684 1.00 17.58 88 CYS A C 1
ATOM 681 O O . CYS B 2 91 ? -22.610 38.316 -11.477 1.00 18.28 88 CYS A O 1
ATOM 684 N N . GLY B 2 92 ? -23.261 36.904 -9.841 1.00 17.98 89 GLY A N 1
ATOM 685 C CA . GLY B 2 92 ? -24.619 37.414 -9.769 1.00 18.34 89 GLY A CA 1
ATOM 686 C C . GLY B 2 92 ? -24.777 38.490 -8.698 1.00 19.26 89 GLY A C 1
ATOM 687 O O . GLY B 2 92 ? -23.811 39.171 -8.336 1.00 20.21 89 GLY A O 1
ATOM 688 N N . ASP B 2 93 ? -25.994 38.628 -8.184 1.00 18.64 90 ASP A N 1
ATOM 689 C CA . ASP B 2 93 ? -26.336 39.642 -7.181 1.00 18.69 90 ASP A CA 1
ATOM 690 C C . ASP B 2 93 ? -25.442 39.703 -5.950 1.00 18.00 90 ASP A C 1
ATOM 691 O O . ASP B 2 93 ? -25.008 38.681 -5.429 1.00 17.77 90 ASP A O 1
ATOM 696 N N . ILE B 2 94 ? -25.200 40.919 -5.481 1.00 18.65 91 ILE A N 1
ATOM 697 C CA . ILE B 2 94 ? -24.383 41.148 -4.297 1.00 19.61 91 ILE A CA 1
ATOM 698 C C . ILE B 2 94 ? -25.254 41.785 -3.212 1.00 19.17 91 ILE A C 1
ATOM 699 O O . ILE B 2 94 ? -25.178 41.410 -2.045 1.00 16.75 91 ILE A O 1
ATOM 704 N N . HIS B 2 95 ? -26.084 42.742 -3.617 1.00 18.48 92 HIS A N 1
ATOM 705 C CA . HIS B 2 95 ? -26.986 43.441 -2.709 1.00 19.08 92 HIS A CA 1
ATOM 706 C C . HIS B 2 95 ? -26.388 43.881 -1.376 1.00 20.58 92 HIS A C 1
ATOM 707 O O . HIS B 2 95 ? -26.859 43.481 -0.314 1.00 20.75 92 HIS A O 1
ATOM 714 N N . GLY B 2 96 ? -25.353 44.712 -1.443 1.00 22.27 93 GLY A N 1
ATOM 715 C CA . GLY B 2 96 ? -24.722 45.240 -0.246 1.00 20.97 93 GLY A CA 1
ATOM 716 C C . GLY B 2 96 ? -24.156 44.270 0.774 1.00 21.14 93 GLY A C 1
ATOM 717 O O . GLY B 2 96 ? -23.926 44.660 1.913 1.00 21.91 93 GLY A O 1
ATOM 718 N N . GLN B 2 97 ? -23.928 43.019 0.391 1.00 18.60 94 GLN A N 1
ATOM 719 C CA . GLN B 2 97 ? -23.383 42.046 1.335 1.00 17.67 94 GLN A CA 1
ATOM 720 C C . GLN B 2 97 ? -21.866 42.014 1.209 1.00 17.29 94 GLN A C 1
ATOM 721 O O . GLN B 2 97 ? -21.278 41.000 0.828 1.00 16.46 94 GLN A O 1
ATOM 727 N N . PHE B 2 98 ? -21.249 43.143 1.546 1.00 16.70 95 PHE A N 1
ATOM 728 C CA . PHE B 2 98 ? -19.804 43.338 1.464 1.00 17.59 95 PHE A CA 1
ATOM 729 C C . PHE B 2 98 ? -18.926 42.201 1.983 1.00 19.06 95 PHE A C 1
ATOM 730 O O . PHE B 2 98 ? -17.942 41.840 1.342 1.00 19.35 95 PHE A O 1
ATOM 738 N N . PHE B 2 99 ? -19.269 41.638 3.137 1.00 20.36 96 PHE A N 1
ATOM 739 C CA . PHE B 2 99 ? -18.457 40.568 3.737 1.00 23.01 96 PHE A CA 1
ATOM 740 C C . PHE B 2 99 ? -18.541 39.268 2.921 1.00 24.41 96 PHE A C 1
ATOM 741 O O . PHE B 2 99 ? -17.635 38.432 2.977 1.00 24.82 96 PHE A O 1
ATOM 749 N N . ASP B 2 100 ? -19.626 39.101 2.179 1.00 24.46 97 ASP A N 1
ATOM 750 C CA . ASP B 2 100 ? -19.758 37.919 1.349 1.00 24.25 97 ASP A CA 1
ATOM 751 C C . ASP B 2 100 ? -19.017 38.203 0.048 1.00 23.77 97 ASP A C 1
ATOM 752 O O . ASP B 2 100 ? -18.578 37.281 -0.638 1.00 23.59 97 ASP A O 1
ATOM 757 N N . LEU B 2 101 ? -18.871 39.487 -0.283 1.00 22.20 98 LEU A N 1
ATOM 758 C CA . LEU B 2 101 ? -18.150 39.877 -1.487 1.00 22.77 98 LEU A CA 1
ATOM 759 C C . LEU B 2 101 ? -16.654 39.604 -1.294 1.00 24.81 98 LEU A C 1
ATOM 760 O O . LEU B 2 101 ? -15.949 39.270 -2.245 1.00 25.51 98 LEU A O 1
ATOM 765 N N . MET B 2 102 ? -16.169 39.749 -0.063 1.00 26.81 99 MET A N 1
ATOM 766 C CA . MET B 2 102 ? -14.756 39.501 0.218 1.00 27.10 99 MET A CA 1
ATOM 767 C C . MET B 2 102 ? -14.470 38.023 -0.002 1.00 26.16 99 MET A C 1
ATOM 768 O O . MET B 2 102 ? -13.436 37.657 -0.556 1.00 26.06 99 MET A O 1
ATOM 773 N N . LYS B 2 103 ? -15.403 37.174 0.413 1.00 26.44 100 LYS A N 1
ATOM 774 C CA . LYS B 2 103 ? -15.225 35.746 0.236 1.00 26.00 100 LYS A CA 1
ATOM 775 C C . LYS B 2 103 ? -15.432 35.357 -1.218 1.00 26.15 100 LYS A C 1
ATOM 776 O O . LYS B 2 103 ? -14.818 34.408 -1.704 1.00 27.23 100 LYS A O 1
ATOM 782 N N . LEU B 2 104 ? -16.301 36.089 -1.908 1.00 25.20 101 LEU A N 1
ATOM 783 C CA . LEU B 2 104 ? -16.559 35.824 -3.314 1.00 23.43 101 LEU A CA 1
ATOM 784 C C . LEU B 2 104 ? -15.240 35.888 -4.073 1.00 24.59 101 LEU A C 1
ATOM 785 O O . LEU B 2 104 ? -15.003 35.079 -4.972 1.00 23.86 101 LEU A O 1
ATOM 790 N N . PHE B 2 105 ? -14.383 36.845 -3.712 1.00 24.61 102 PHE A N 1
ATOM 791 C CA . PHE B 2 105 ? -13.086 36.993 -4.379 1.00 24.74 102 PHE A CA 1
ATOM 792 C C . PHE B 2 105 ? -12.091 35.901 -4.025 1.00 25.62 102 PHE A C 1
ATOM 793 O O . PHE B 2 105 ? -11.211 35.595 -4.819 1.00 27.27 102 PHE A O 1
ATOM 801 N N . GLU B 2 106 ? -12.217 35.314 -2.842 1.00 27.80 103 GLU A N 1
ATOM 802 C CA . GLU B 2 106 ? -11.313 34.234 -2.471 1.00 31.56 103 GLU A CA 1
ATOM 803 C C . GLU B 2 106 ? -11.681 33.070 -3.375 1.00 30.46 103 GLU A C 1
ATOM 804 O O . GLU B 2 106 ? -10.827 32.473 -4.028 1.00 32.77 103 GLU A O 1
ATOM 810 N N . VAL B 2 107 ? -12.972 32.767 -3.415 1.00 29.10 104 VAL A N 1
ATOM 811 C CA . VAL B 2 107 ? -13.494 31.669 -4.221 1.00 28.84 104 VAL A CA 1
ATOM 812 C C . VAL B 2 107 ? -13.291 31.816 -5.737 1.00 27.48 104 VAL A C 1
ATOM 813 O O . VAL B 2 107 ? -12.974 30.841 -6.419 1.00 25.67 104 VAL A O 1
ATOM 817 N N . GLY B 2 108 ? -13.455 33.027 -6.258 1.00 25.52 105 GLY A N 1
ATOM 818 C CA . GLY B 2 108 ? -13.324 33.232 -7.689 1.00 27.27 105 GLY A CA 1
ATOM 819 C C . GLY B 2 108 ? -11.958 33.604 -8.231 1.00 29.10 105 GLY A C 1
ATOM 820 O O . GLY B 2 108 ? -11.746 33.590 -9.447 1.00 30.11 105 GLY A O 1
ATOM 821 N N . GLY B 2 109 ? -11.031 33.943 -7.346 1.00 29.39 106 GLY A N 1
ATOM 822 C CA . GLY B 2 109 ? -9.701 34.316 -7.791 1.00 29.83 106 GLY A CA 1
ATOM 823 C C . GLY B 2 109 ? -9.455 35.805 -7.647 1.00 32.14 106 GLY A C 1
ATOM 824 O O . GLY B 2 109 ? -10.362 36.616 -7.838 1.00 32.43 106 GLY A O 1
ATOM 825 N N . SER B 2 110 ? -8.222 36.164 -7.299 1.00 32.59 107 SER A N 1
ATOM 826 C CA . SER B 2 110 ? -7.842 37.558 -7.129 1.00 31.27 107 SER A CA 1
ATOM 827 C C . SER B 2 110 ? -7.967 38.338 -8.430 1.00 31.44 107 SER A C 1
ATOM 828 O O . SER B 2 110 ? -7.514 37.884 -9.482 1.00 29.94 107 SER A O 1
ATOM 831 N N . PRO B 2 111 ? -8.590 39.529 -8.376 1.00 32.16 108 PRO A N 1
ATOM 832 C CA . PRO B 2 111 ? -8.751 40.355 -9.576 1.00 32.07 108 PRO A CA 1
ATOM 833 C C . PRO B 2 111 ? -7.393 40.767 -10.128 1.00 33.22 108 PRO A C 1
ATOM 834 O O . PRO B 2 111 ? -7.289 41.287 -11.242 1.00 33.58 108 PRO A O 1
ATOM 838 N N . ALA B 2 112 ? -6.350 40.529 -9.339 1.00 34.09 109 ALA A N 1
ATOM 839 C CA . ALA B 2 112 ? -4.994 40.854 -9.756 1.00 35.06 109 ALA A CA 1
ATOM 840 C C . ALA B 2 112 ? -4.584 39.922 -10.895 1.00 36.26 109 ALA A C 1
ATOM 841 O O . ALA B 2 112 ? -3.761 40.283 -11.734 1.00 38.00 109 ALA A O 1
ATOM 843 N N . ASN B 2 113 ? -5.165 38.726 -10.927 1.00 37.29 110 ASN A N 1
ATOM 844 C CA . ASN B 2 113 ? -4.855 37.762 -11.982 1.00 39.31 110 ASN A CA 1
ATOM 845 C C . ASN B 2 113 ? -6.103 36.991 -12.411 1.00 37.85 110 ASN A C 1
ATOM 846 O O . ASN B 2 113 ? -6.010 35.866 -12.897 1.00 37.77 110 ASN A O 1
ATOM 851 N N . THR B 2 114 ? -7.270 37.604 -12.233 1.00 36.19 111 THR A N 1
ATOM 852 C CA . THR B 2 114 ? -8.529 36.970 -12.601 1.00 34.66 111 THR A CA 1
ATOM 853 C C . THR B 2 114 ? -9.484 37.968 -13.243 1.00 34.26 111 THR A C 1
ATOM 854 O O . THR B 2 114 ? -9.745 39.033 -12.685 1.00 36.34 111 THR A O 1
ATOM 858 N N . ARG B 2 115 ? -10.000 37.619 -14.417 1.00 31.35 112 ARG A N 1
ATOM 859 C CA . ARG B 2 115 ? -10.950 38.471 -15.120 1.00 29.59 112 ARG A CA 1
ATOM 860 C C . ARG B 2 115 ? -12.336 38.282 -14.481 1.00 28.01 112 ARG A C 1
ATOM 861 O O . ARG B 2 115 ? -12.759 37.150 -14.222 1.00 28.02 112 ARG A O 1
ATOM 869 N N . TYR B 2 116 ? -13.034 39.389 -14.232 1.00 25.43 113 TYR A N 1
ATOM 870 C CA . TYR B 2 116 ? -14.353 39.355 -13.599 1.00 22.65 113 TYR A CA 1
ATOM 871 C C . TYR B 2 116 ? -15.466 40.036 -14.389 1.00 23.03 113 TYR A C 1
ATOM 872 O O . TYR B 2 116 ? -15.239 41.014 -15.103 1.00 24.42 113 TYR A O 1
ATOM 881 N N . LEU B 2 117 ? -16.675 39.501 -14.239 1.00 19.99 114 LEU A N 1
ATOM 882 C CA . LEU B 2 117 ? -17.864 40.046 -14.878 1.00 18.52 114 LEU A CA 1
ATOM 883 C C . LEU B 2 117 ? -19.014 40.006 -13.871 1.00 17.49 114 LEU A C 1
ATOM 884 O O . LEU B 2 117 ? -19.465 38.928 -13.492 1.00 17.86 114 LEU A O 1
ATOM 889 N N . PHE B 2 118 ? -19.466 41.177 -13.428 1.00 16.25 115 PHE A N 1
ATOM 890 C CA . PHE B 2 118 ? -20.568 41.274 -12.473 1.00 15.78 115 PHE A CA 1
ATOM 891 C C . PHE B 2 118 ? -21.856 41.614 -13.214 1.00 16.80 115 PHE A C 1
ATOM 892 O O . PHE B 2 118 ? -21.861 42.464 -14.105 1.00 16.70 115 PHE A O 1
ATOM 900 N N . LEU B 2 119 ? -22.951 40.960 -12.839 1.00 15.07 116 LEU A N 1
ATOM 901 C CA . LEU B 2 119 ? -24.205 41.167 -13.536 1.00 14.83 116 LEU A CA 1
ATOM 902 C C . LEU B 2 119 ? -25.176 42.152 -12.899 1.00 18.22 116 LEU A C 1
ATOM 903 O O . LEU B 2 119 ? -26.337 42.214 -13.292 1.00 19.55 116 LEU A O 1
ATOM 908 N N . GLY B 2 120 ? -24.711 42.917 -11.917 1.00 20.05 117 GLY A N 1
ATOM 909 C CA . GLY B 2 120 ? -25.578 43.913 -11.309 1.00 18.98 117 GLY A CA 1
ATOM 910 C C . GLY B 2 120 ? -26.129 43.657 -9.918 1.00 18.23 117 GLY A C 1
ATOM 911 O O . GLY B 2 120 ? -25.814 42.665 -9.277 1.00 16.19 117 GLY A O 1
ATOM 912 N N . ASP B 2 121 ? -26.974 44.578 -9.464 1.00 18.49 118 ASP A N 1
ATOM 913 C CA . ASP B 2 121 ? -27.586 44.499 -8.147 1.00 17.59 118 ASP A CA 1
ATOM 914 C C . ASP B 2 121 ? -26.528 44.456 -7.047 1.00 18.85 118 ASP A C 1
ATOM 915 O O . ASP B 2 121 ? -26.447 43.509 -6.259 1.00 18.05 118 ASP A O 1
ATOM 920 N N . TYR B 2 122 ? -25.718 45.510 -7.020 1.00 17.91 119 TYR A N 1
ATOM 921 C CA . TYR B 2 122 ? -24.653 45.667 -6.040 1.00 18.88 119 TYR A CA 1
ATOM 922 C C . TYR B 2 122 ? -25.228 46.291 -4.777 1.00 18.34 119 TYR A C 1
ATOM 923 O O . TYR B 2 122 ? -24.727 46.052 -3.683 1.00 20.18 119 TYR A O 1
ATOM 932 N N . VAL B 2 123 ? -26.297 47.069 -4.935 1.00 17.48 120 VAL A N 1
ATOM 933 C CA . VAL B 2 123 ? -26.904 47.774 -3.810 1.00 17.65 120 VAL A CA 1
ATOM 934 C C . VAL B 2 123 ? -28.323 47.386 -3.377 1.00 17.83 120 VAL A C 1
ATOM 935 O O . VAL B 2 123 ? -29.027 46.645 -4.065 1.00 17.74 120 VAL A O 1
ATOM 939 N N . ASP B 2 124 ? -28.719 47.914 -2.219 1.00 17.80 121 ASP A N 1
ATOM 940 C CA . ASP B 2 124 ? -30.028 47.683 -1.608 1.00 18.56 121 ASP A CA 1
ATOM 941 C C . ASP B 2 124 ? -30.133 46.375 -0.836 1.00 18.06 121 ASP A C 1
ATOM 942 O O . ASP B 2 124 ? -29.484 45.380 -1.166 1.00 17.25 121 ASP A O 1
ATOM 947 N N . ARG B 2 125 ? -30.980 46.402 0.189 1.00 17.46 122 ARG A N 1
ATOM 948 C CA . ARG B 2 125 ? -31.246 45.265 1.056 1.00 19.47 122 ARG A CA 1
ATOM 949 C C . ARG B 2 125 ? -30.105 45.004 2.022 1.00 20.60 122 ARG A C 1
ATOM 950 O O . ARG B 2 125 ? -30.330 44.898 3.228 1.00 20.18 122 ARG A O 1
ATOM 958 N N . GLY B 2 126 ? -28.889 44.899 1.498 1.00 20.59 123 GLY A N 1
ATOM 959 C CA . GLY B 2 126 ? -27.738 44.675 2.354 1.00 21.45 123 GLY A CA 1
ATOM 960 C C . GLY B 2 126 ? -27.355 46.002 2.978 1.00 21.73 123 GLY A C 1
ATOM 961 O O . GLY B 2 126 ? -27.582 47.054 2.386 1.00 22.26 123 GLY A O 1
ATOM 962 N N . TYR B 2 127 ? -26.759 45.970 4.160 1.00 22.43 124 TYR A N 1
ATOM 963 C CA . TYR B 2 127 ? -26.405 47.210 4.830 1.00 22.74 124 TYR A CA 1
ATOM 964 C C . TYR B 2 127 ? -24.986 47.724 4.576 1.00 21.69 124 TYR A C 1
ATOM 965 O O . TYR B 2 127 ? -24.505 48.577 5.315 1.00 21.51 124 TYR A O 1
ATOM 974 N N . PHE B 2 128 ? -24.336 47.191 3.544 1.00 17.71 125 PHE A N 1
ATOM 975 C CA . PHE B 2 128 ? -22.992 47.617 3.187 1.00 16.69 125 PHE A CA 1
ATOM 976 C C . PHE B 2 128 ? -22.902 47.851 1.677 1.00 19.35 125 PHE A C 1
ATOM 977 O O . PHE B 2 128 ? -21.927 47.465 1.026 1.00 20.50 125 PHE A O 1
ATOM 985 N N . SER B 2 129 ? -23.927 48.493 1.125 1.00 17.35 126 SER A N 1
ATOM 986 C CA . SER B 2 129 ? -23.970 48.770 -0.301 1.00 19.20 126 SER A CA 1
ATOM 987 C C . SER B 2 129 ? -22.924 49.784 -0.772 1.00 20.72 126 SER A C 1
ATOM 988 O O . SER B 2 129 ? -22.367 49.633 -1.863 1.00 18.59 126 SER A O 1
ATOM 991 N N . ILE B 2 130 ? -22.668 50.822 0.029 1.00 21.67 127 ILE A N 1
ATOM 992 C CA . ILE B 2 130 ? -21.693 51.838 -0.364 1.00 23.10 127 ILE A CA 1
ATOM 993 C C . ILE B 2 130 ? -20.275 51.262 -0.381 1.00 23.61 127 ILE A C 1
ATOM 994 O O . ILE B 2 130 ? -19.468 51.620 -1.234 1.00 23.02 127 ILE A O 1
ATOM 999 N N . GLU B 2 131 ? -19.976 50.370 0.559 1.00 22.81 128 GLU A N 1
ATOM 1000 C CA . GLU B 2 131 ? -18.661 49.742 0.600 1.00 24.57 128 GLU A CA 1
ATOM 1001 C C . GLU B 2 131 ? -18.494 48.855 -0.639 1.00 24.70 128 GLU A C 1
ATOM 1002 O O . GLU B 2 131 ? -17.428 48.825 -1.249 1.00 25.41 128 GLU A O 1
ATOM 1008 N N . CYS B 2 132 ? -19.551 48.133 -1.006 1.00 21.79 129 CYS A N 1
ATOM 1009 C CA . CYS B 2 132 ? -19.505 47.282 -2.185 1.00 20.81 129 CYS A CA 1
ATOM 1010 C C . CYS B 2 132 ? -19.211 48.162 -3.397 1.00 21.16 129 CYS A C 1
ATOM 1011 O O . CYS B 2 132 ? -18.356 47.841 -4.219 1.00 21.43 129 CYS A O 1
ATOM 1014 N N . VAL B 2 133 ? -19.924 49.279 -3.503 1.00 20.70 130 VAL A N 1
ATOM 1015 C CA . VAL B 2 133 ? -19.729 50.191 -4.620 1.00 20.87 130 VAL A CA 1
ATOM 1016 C C . VAL B 2 133 ? -18.324 50.789 -4.650 1.00 22.24 130 VAL A C 1
ATOM 1017 O O . VAL B 2 133 ? -17.685 50.839 -5.706 1.00 23.61 130 VAL A O 1
ATOM 1021 N N . LEU B 2 134 ? -17.843 51.242 -3.496 1.00 21.37 131 LEU A N 1
ATOM 1022 C CA . LEU B 2 134 ? -16.519 51.848 -3.427 1.00 20.49 131 LEU A CA 1
ATOM 1023 C C . LEU B 2 134 ? -15.403 50.849 -3.745 1.00 21.34 131 LEU A C 1
ATOM 1024 O O . LEU B 2 134 ? -14.461 51.176 -4.466 1.00 21.93 131 LEU A O 1
ATOM 1029 N N . TYR B 2 135 ? -15.513 49.630 -3.226 1.00 21.77 132 TYR A N 1
ATOM 1030 C CA . TYR B 2 135 ? -14.491 48.622 -3.473 1.00 21.47 132 TYR A CA 1
ATOM 1031 C C . TYR B 2 135 ? -14.481 48.201 -4.942 1.00 22.47 132 TYR A C 1
ATOM 1032 O O . TYR B 2 135 ? -13.418 48.102 -5.551 1.00 22.65 132 TYR A O 1
ATOM 1041 N N . LEU B 2 136 ? -15.663 47.956 -5.506 1.00 22.43 133 LEU A N 1
ATOM 1042 C CA . LEU B 2 136 ? -15.774 47.549 -6.908 1.00 22.70 133 LEU A CA 1
ATOM 1043 C C . LEU B 2 136 ? -15.324 48.655 -7.854 1.00 23.22 133 LEU A C 1
ATOM 1044 O O . LEU B 2 136 ? -14.702 48.380 -8.882 1.00 23.46 133 LEU A O 1
ATOM 1049 N N . TRP B 2 137 ? -15.646 49.904 -7.524 1.00 24.51 134 TRP A N 1
ATOM 1050 C CA . TRP B 2 137 ? -15.223 51.017 -8.372 1.00 23.41 134 TRP A CA 1
ATOM 1051 C C . TRP B 2 137 ? -13.708 51.163 -8.261 1.00 22.25 134 TRP A C 1
ATOM 1052 O O . TRP B 2 137 ? -13.024 51.394 -9.252 1.00 21.87 134 TRP A O 1
ATOM 1063 N N . ALA B 2 138 ? -13.182 51.015 -7.052 1.00 22.20 135 ALA A N 1
ATOM 1064 C CA . ALA B 2 138 ? -11.742 51.109 -6.855 1.00 23.16 135 ALA A CA 1
ATOM 1065 C C . ALA B 2 138 ? -11.080 50.019 -7.700 1.00 24.63 135 ALA A C 1
ATOM 1066 O O . ALA B 2 138 ? -10.076 50.260 -8.364 1.00 27.11 135 ALA A O 1
ATOM 1068 N N . LEU B 2 139 ? -11.658 48.821 -7.683 1.00 25.47 136 LEU A N 1
ATOM 1069 C CA . LEU B 2 139 ? -11.119 47.708 -8.454 1.00 25.76 136 LEU A CA 1
ATOM 1070 C C . LEU B 2 139 ? -11.224 47.977 -9.944 1.00 26.17 136 LEU A C 1
ATOM 1071 O O . LEU B 2 139 ? -10.345 47.585 -10.716 1.00 28.29 136 LEU A O 1
ATOM 1076 N N . LYS B 2 140 ? -12.297 48.645 -10.348 1.00 24.34 137 LYS A N 1
ATOM 1077 C CA . LYS B 2 140 ? -12.501 48.960 -11.756 1.00 25.67 137 LYS A CA 1
ATOM 1078 C C . LYS B 2 140 ? -11.461 49.968 -12.235 1.00 26.07 137 LYS A C 1
ATOM 1079 O O . LYS B 2 140 ? -11.009 49.915 -13.378 1.00 27.50 137 LYS A O 1
ATOM 1085 N N . ILE B 2 141 ? -11.091 50.891 -11.355 1.00 26.44 138 ILE A N 1
ATOM 1086 C CA . ILE B 2 141 ? -10.098 51.901 -11.686 1.00 26.22 138 ILE A CA 1
ATOM 1087 C C . ILE B 2 141 ? -8.739 51.213 -11.821 1.00 28.18 138 ILE A C 1
ATOM 1088 O O . ILE B 2 141 ? -7.994 51.463 -12.768 1.00 28.34 138 ILE A O 1
ATOM 1093 N N . LEU B 2 142 ? -8.440 50.333 -10.870 1.00 27.61 139 LEU A N 1
ATOM 1094 C CA . LEU B 2 142 ? -7.180 49.603 -10.852 1.00 27.09 139 LEU A CA 1
ATOM 1095 C C . LEU B 2 142 ? -7.051 48.578 -11.986 1.00 27.37 139 LEU A C 1
ATOM 1096 O O . LEU B 2 142 ? -5.981 48.436 -12.575 1.00 27.21 139 LEU A O 1
ATOM 1101 N N . TYR B 2 143 ? -8.137 47.872 -12.297 1.00 26.38 140 TYR A N 1
ATOM 1102 C CA . TYR B 2 143 ? -8.115 46.869 -13.367 1.00 26.62 140 TYR A CA 1
ATOM 1103 C C . TYR B 2 143 ? -9.148 47.194 -14.445 1.00 25.76 140 TYR A C 1
ATOM 1104 O O . TYR B 2 143 ? -10.067 46.418 -14.691 1.00 24.93 140 TYR A O 1
ATOM 1113 N N . PRO B 2 144 ? -8.989 48.340 -15.119 1.00 26.39 141 PRO A N 1
ATOM 1114 C CA . PRO B 2 144 ? -9.895 48.802 -16.175 1.00 28.16 141 PRO A CA 1
ATOM 1115 C C . PRO B 2 144 ? -10.281 47.785 -17.241 1.00 28.99 141 PRO A C 1
ATOM 1116 O O . PRO B 2 144 ? -11.431 47.743 -17.673 1.00 29.97 141 PRO A O 1
ATOM 1120 N N . LYS B 2 145 ? -9.329 46.959 -17.659 1.00 30.79 142 LYS A N 1
ATOM 1121 C CA . LYS B 2 145 ? -9.594 46.008 -18.729 1.00 32.46 142 LYS A CA 1
ATOM 1122 C C . LYS B 2 145 ? -9.852 44.567 -18.336 1.00 31.86 142 LYS A C 1
ATOM 1123 O O . LYS B 2 145 ? -10.028 43.720 -19.213 1.00 32.01 142 LYS A O 1
ATOM 1129 N N . THR B 2 146 ? -9.885 44.269 -17.044 1.00 31.50 143 THR A N 1
ATOM 1130 C CA . THR B 2 146 ? -10.094 42.887 -16.639 1.00 31.36 143 THR A CA 1
ATOM 1131 C C . THR B 2 146 ? -11.246 42.655 -15.672 1.00 31.22 143 THR A C 1
ATOM 1132 O O . THR B 2 146 ? -11.651 41.516 -15.434 1.00 31.23 143 THR A O 1
ATOM 1136 N N . LEU B 2 147 ? -11.764 43.733 -15.102 1.00 29.65 144 LEU A N 1
ATOM 1137 C CA . LEU B 2 147 ? -12.898 43.615 -14.200 1.00 28.06 144 LEU A CA 1
ATOM 1138 C C . LEU B 2 147 ? -14.032 44.391 -14.846 1.00 26.75 144 LEU A C 1
ATOM 1139 O O . LEU B 2 147 ? -13.875 45.565 -15.178 1.00 25.99 144 LEU A O 1
ATOM 1144 N N . PHE B 2 148 ? -15.169 43.729 -15.036 1.00 25.90 145 PHE A N 1
ATOM 1145 C CA . PHE B 2 148 ? -16.310 44.366 -15.677 1.00 25.60 145 PHE A CA 1
ATOM 1146 C C . PHE B 2 148 ? -17.573 44.382 -14.812 1.00 25.60 145 PHE A C 1
ATOM 1147 O O . PHE B 2 148 ? -17.828 43.466 -14.021 1.00 24.17 145 PHE A O 1
ATOM 1155 N N . LEU B 2 149 ? -18.357 45.439 -14.963 1.00 22.97 146 LEU A N 1
ATOM 1156 C CA . LEU B 2 149 ? -19.574 45.585 -14.184 1.00 22.94 146 LEU A CA 1
ATOM 1157 C C . LEU B 2 149 ? -20.740 45.949 -15.081 1.00 22.18 146 LEU A C 1
ATOM 1158 O O . LEU B 2 149 ? -20.640 46.869 -15.891 1.00 22.05 146 LEU A O 1
ATOM 1163 N N . LEU B 2 150 ? -21.838 45.215 -14.939 1.00 20.79 147 LEU A N 1
ATOM 1164 C CA . LEU B 2 150 ? -23.043 45.485 -15.708 1.00 20.47 147 LEU A CA 1
ATOM 1165 C C . LEU B 2 150 ? -24.073 46.169 -14.803 1.00 20.01 147 LEU A C 1
ATOM 1166 O O . LEU B 2 150 ? -23.952 46.151 -13.583 1.00 19.77 147 LEU A O 1
ATOM 1171 N N . ARG B 2 151 ? -25.093 46.766 -15.408 1.00 20.57 148 ARG A N 1
ATOM 1172 C CA . ARG B 2 151 ? -26.150 47.423 -14.648 1.00 17.51 148 ARG A CA 1
ATOM 1173 C C . ARG B 2 151 ? -27.220 46.399 -14.268 1.00 17.11 148 ARG A C 1
ATOM 1174 O O . ARG B 2 151 ? -27.594 45.555 -15.080 1.00 17.17 148 ARG A O 1
ATOM 1182 N N . GLY B 2 152 ? -27.687 46.468 -13.026 1.00 15.91 149 GLY A N 1
ATOM 1183 C CA . GLY B 2 152 ? -28.727 45.573 -12.553 1.00 16.85 149 GLY A CA 1
ATOM 1184 C C . GLY B 2 152 ? -29.940 46.460 -12.359 1.00 18.75 149 GLY A C 1
ATOM 1185 O O . GLY B 2 152 ? -29.797 47.689 -12.396 1.00 20.45 149 GLY A O 1
ATOM 1186 N N . ASN B 2 153 ? -31.120 45.890 -12.133 1.00 16.48 150 ASN A N 1
ATOM 1187 C CA . ASN B 2 153 ? -32.292 46.751 -11.987 1.00 18.55 150 ASN A CA 1
ATOM 1188 C C . ASN B 2 153 ? -32.248 47.686 -10.769 1.00 18.75 150 ASN A C 1
ATOM 1189 O O . ASN B 2 153 ? -32.867 48.748 -10.783 1.00 19.62 150 ASN A O 1
ATOM 1194 N N . HIS B 2 154 ? -31.495 47.318 -9.737 1.00 17.83 151 HIS A N 1
ATOM 1195 C CA . HIS B 2 154 ? -31.403 48.158 -8.543 1.00 18.42 151 HIS A CA 1
ATOM 1196 C C . HIS B 2 154 ? -30.474 49.358 -8.682 1.00 19.00 151 HIS A C 1
ATOM 1197 O O . HIS B 2 154 ? -30.520 50.270 -7.861 1.00 19.09 151 HIS A O 1
ATOM 1204 N N . GLU B 2 155 ? -29.629 49.356 -9.710 1.00 19.45 152 GLU A N 1
ATOM 1205 C CA . GLU B 2 155 ? -28.710 50.467 -9.928 1.00 19.29 152 GLU A CA 1
ATOM 1206 C C . GLU B 2 155 ? -29.434 51.644 -10.574 1.00 18.92 152 GLU A C 1
ATOM 1207 O O . GLU B 2 155 ? -29.130 52.027 -11.702 1.00 19.10 152 GLU A O 1
ATOM 1213 N N . CYS B 2 156 ? -30.393 52.209 -9.854 1.00 18.39 153 CYS A N 1
ATOM 1214 C CA . CYS B 2 156 ? -31.158 53.338 -10.360 1.00 20.21 153 CYS A CA 1
ATOM 1215 C C . CYS B 2 156 ? -31.733 54.121 -9.185 1.00 20.02 153 CYS A C 1
ATOM 1216 O O . CYS B 2 156 ? -31.692 53.666 -8.040 1.00 21.51 153 CYS A O 1
ATOM 1219 N N . ARG B 2 157 ? -32.275 55.294 -9.483 1.00 19.00 154 ARG A N 1
ATOM 1220 C CA . ARG B 2 157 ? -32.851 56.174 -8.470 1.00 18.88 154 ARG A CA 1
ATOM 1221 C C . ARG B 2 157 ? -34.147 55.634 -7.876 1.00 17.13 154 ARG A C 1
ATOM 1222 O O . ARG B 2 157 ? -34.308 55.564 -6.658 1.00 16.55 154 ARG A O 1
ATOM 1230 N N . HIS B 2 158 ? -35.066 55.241 -8.747 1.00 17.74 155 HIS A N 1
ATOM 1231 C CA . HIS B 2 158 ? -36.358 54.741 -8.316 1.00 16.06 155 HIS A CA 1
ATOM 1232 C C . HIS B 2 158 ? -36.274 53.646 -7.248 1.00 15.44 155 HIS A C 1
ATOM 1233 O O . HIS B 2 158 ? -37.003 53.684 -6.260 1.00 17.98 155 HIS A O 1
ATOM 1240 N N . LEU B 2 159 ? -35.386 52.674 -7.429 1.00 15.33 156 LEU A N 1
ATOM 1241 C CA . LEU B 2 159 ? -35.268 51.612 -6.448 1.00 13.00 156 LEU A CA 1
ATOM 1242 C C . LEU B 2 159 ? -34.398 51.955 -5.230 1.00 14.96 156 LEU A C 1
ATOM 1243 O O . LEU B 2 159 ? -34.725 51.565 -4.109 1.00 15.69 156 LEU A O 1
ATOM 1248 N N . THR B 2 160 ? -33.304 52.682 -5.418 1.00 13.98 157 THR A N 1
ATOM 1249 C CA . THR B 2 160 ? -32.476 53.002 -4.254 1.00 16.91 157 THR A CA 1
ATOM 1250 C C . THR B 2 160 ? -33.190 53.971 -3.324 1.00 16.09 157 THR A C 1
ATOM 1251 O O . THR B 2 160 ? -32.854 54.088 -2.153 1.00 17.35 157 THR A O 1
ATOM 1255 N N . GLU B 2 161 ? -34.197 54.656 -3.842 1.00 20.49 158 GLU A N 1
ATOM 1256 C CA . GLU B 2 161 ? -34.964 55.581 -3.021 1.00 22.77 158 GLU A CA 1
ATOM 1257 C C . GLU B 2 161 ? -35.957 54.805 -2.163 1.00 21.17 158 GLU A C 1
ATOM 1258 O O . GLU B 2 161 ? -36.099 55.075 -0.973 1.00 19.92 158 GLU A O 1
ATOM 1264 N N . TYR B 2 162 ? -36.631 53.831 -2.772 1.00 20.45 159 TYR A N 1
ATOM 1265 C CA . TYR B 2 162 ? -37.632 53.027 -2.068 1.00 19.00 159 TYR A CA 1
ATOM 1266 C C . TYR B 2 162 ? -36.991 52.039 -1.109 1.00 19.77 159 TYR A C 1
ATOM 1267 O O . TYR B 2 162 ? -37.493 51.811 -0.006 1.00 19.52 159 TYR A O 1
ATOM 1276 N N . PHE B 2 163 ? -35.876 51.455 -1.524 1.00 20.67 160 PHE A N 1
ATOM 1277 C CA . PHE B 2 163 ? -35.186 50.492 -0.682 1.00 23.55 160 PHE A CA 1
ATOM 1278 C C . PHE B 2 163 ? -34.255 51.123 0.355 1.00 24.44 160 PHE A C 1
ATOM 1279 O O . PHE B 2 163 ? -34.706 51.950 1.132 1.00 26.94 160 PHE A O 1
ATOM 1287 N N . THR B 2 164 ? -32.969 50.784 0.365 1.00 25.54 161 THR A N 1
ATOM 1288 C CA . THR B 2 164 ? -32.082 51.321 1.403 1.00 23.73 161 THR A CA 1
ATOM 1289 C C . THR B 2 164 ? -30.851 52.128 1.015 1.00 23.29 161 THR A C 1
ATOM 1290 O O . THR B 2 164 ? -30.310 52.859 1.846 1.00 23.83 161 THR A O 1
ATOM 1294 N N . PHE B 2 165 ? -30.405 52.007 -0.228 1.00 20.93 162 PHE A N 1
ATOM 1295 C CA . PHE B 2 165 ? -29.199 52.694 -0.651 1.00 19.49 162 PHE A CA 1
ATOM 1296 C C . PHE B 2 165 ? -29.161 54.209 -0.508 1.00 21.34 162 PHE A C 1
ATOM 1297 O O . PHE B 2 165 ? -28.135 54.760 -0.105 1.00 20.11 162 PHE A O 1
ATOM 1305 N N . LYS B 2 166 ? -30.246 54.895 -0.845 1.00 21.52 163 LYS A N 1
ATOM 1306 C CA . LYS B 2 166 ? -30.236 56.343 -0.711 1.00 24.09 163 LYS A CA 1
ATOM 1307 C C . LYS B 2 166 ? -30.048 56.711 0.758 1.00 24.72 163 LYS A C 1
ATOM 1308 O O . LYS B 2 166 ? -29.248 57.591 1.099 1.00 24.65 163 LYS A O 1
ATOM 1314 N N . GLN B 2 167 ? -30.775 56.015 1.623 1.00 22.95 164 GLN A N 1
ATOM 1315 C CA . GLN B 2 167 ? -30.691 56.259 3.055 1.00 24.67 164 GLN A CA 1
ATOM 1316 C C . GLN B 2 167 ? -29.308 55.879 3.590 1.00 23.79 164 GLN A C 1
ATOM 1317 O O . GLN B 2 167 ? -28.797 56.522 4.502 1.00 23.59 164 GLN A O 1
ATOM 1323 N N . GLU B 2 168 ? -28.712 54.830 3.031 1.00 21.54 165 GLU A N 1
ATOM 1324 C CA . GLU B 2 168 ? -27.398 54.399 3.476 1.00 20.89 165 GLU A CA 1
ATOM 1325 C C . GLU B 2 168 ? -26.385 55.509 3.227 1.00 22.31 165 GLU A C 1
ATOM 1326 O O . GLU B 2 168 ? -25.572 55.821 4.090 1.00 20.13 165 GLU A O 1
ATOM 1332 N N . CYS B 2 169 ? -26.440 56.105 2.042 1.00 23.13 166 CYS A N 1
ATOM 1333 C CA . CYS B 2 169 ? -25.528 57.177 1.700 1.00 26.03 166 CYS A CA 1
ATOM 1334 C C . CYS B 2 169 ? -25.714 58.363 2.635 1.00 29.04 166 CYS A C 1
ATOM 1335 O O . CYS B 2 169 ? -24.743 58.885 3.181 1.00 30.75 166 CYS A O 1
ATOM 1338 N N . LYS B 2 170 ? -26.961 58.777 2.837 1.00 29.48 167 LYS A N 1
ATOM 1339 C CA . LYS B 2 170 ? -27.239 59.915 3.702 1.00 30.55 167 LYS A CA 1
ATOM 1340 C C . LYS B 2 170 ? -26.739 59.761 5.139 1.00 30.19 167 LYS A C 1
ATOM 1341 O O . LYS B 2 170 ? -26.323 60.738 5.758 1.00 29.22 167 LYS A O 1
ATOM 1347 N N . ILE B 2 171 ? -26.761 58.541 5.663 1.00 28.97 168 ILE A N 1
ATOM 1348 C CA . ILE B 2 171 ? -26.324 58.306 7.033 1.00 28.03 168 ILE A CA 1
ATOM 1349 C C . ILE B 2 171 ? -24.815 58.102 7.176 1.00 29.94 168 ILE A C 1
ATOM 1350 O O . ILE B 2 171 ? -24.215 58.564 8.146 1.00 31.58 168 ILE A O 1
ATOM 1355 N N . LYS B 2 172 ? -24.204 57.418 6.214 1.00 30.10 169 LYS A N 1
ATOM 1356 C CA . LYS B 2 172 ? -22.767 57.157 6.254 1.00 28.53 169 LYS A CA 1
ATOM 1357 C C . LYS B 2 172 ? -21.950 58.280 5.622 1.00 29.19 169 LYS A C 1
ATOM 1358 O O . LYS B 2 172 ? -20.854 58.618 6.087 1.00 29.68 169 LYS A O 1
ATOM 1364 N N . TYR B 2 173 ? -22.488 58.840 4.546 1.00 28.94 170 TYR A N 1
ATOM 1365 C CA . TYR B 2 173 ? -21.832 59.904 3.811 1.00 26.77 170 TYR A CA 1
ATOM 1366 C C . TYR B 2 173 ? -22.799 61.068 3.637 1.00 28.56 170 TYR A C 1
ATOM 1367 O O . TYR B 2 173 ? -23.226 61.665 4.624 1.00 29.79 170 TYR A O 1
ATOM 1376 N N . SER B 2 174 ? -23.149 61.392 2.396 1.00 29.68 171 SER A N 1
ATOM 1377 C CA . SER B 2 174 ? -24.076 62.489 2.135 1.00 29.90 171 SER A CA 1
ATOM 1378 C C . SER B 2 174 ? -24.850 62.231 0.851 1.00 29.87 171 SER A C 1
ATOM 1379 O O . SER B 2 174 ? -24.488 61.358 0.065 1.00 29.71 171 SER A O 1
ATOM 1382 N N . GLU B 2 175 ? -25.901 63.010 0.630 1.00 32.19 172 GLU A N 1
ATOM 1383 C CA . GLU B 2 175 ? -26.717 62.853 -0.562 1.00 34.77 172 GLU A CA 1
ATOM 1384 C C . GLU B 2 175 ? -25.852 63.151 -1.778 1.00 33.81 172 GLU A C 1
ATOM 1385 O O . GLU B 2 175 ? -26.124 62.681 -2.885 1.00 30.87 172 GLU A O 1
ATOM 1391 N N . ARG B 2 176 ? -24.802 63.932 -1.561 1.00 35.46 173 ARG A N 1
ATOM 1392 C CA . ARG B 2 176 ? -23.880 64.281 -2.636 1.00 39.05 173 ARG A CA 1
ATOM 1393 C C . ARG B 2 176 ? -23.254 62.992 -3.181 1.00 35.80 173 ARG A C 1
ATOM 1394 O O . ARG B 2 176 ? -23.063 62.843 -4.389 1.00 34.66 173 ARG A O 1
ATOM 1402 N N . VAL B 2 177 ? -22.947 62.059 -2.283 1.00 32.05 174 VAL A N 1
ATOM 1403 C CA . VAL B 2 177 ? -22.362 60.784 -2.684 1.00 31.11 174 VAL A CA 1
ATOM 1404 C C . VAL B 2 177 ? -23.399 59.949 -3.432 1.00 29.28 174 VAL A C 1
ATOM 1405 O O . VAL B 2 177 ? -23.078 59.276 -4.411 1.00 27.49 174 VAL A O 1
ATOM 1409 N N . TYR B 2 178 ? -24.644 60.014 -2.969 1.00 28.31 175 TYR A N 1
ATOM 1410 C CA . TYR B 2 178 ? -25.740 59.286 -3.595 1.00 25.85 175 TYR A CA 1
ATOM 1411 C C . TYR B 2 178 ? -25.920 59.769 -5.025 1.00 25.14 175 TYR A C 1
ATOM 1412 O O . TYR B 2 178 ? -26.043 58.965 -5.944 1.00 24.50 175 TYR A O 1
ATOM 1421 N N . ASP B 2 179 ? -25.939 61.086 -5.209 1.00 25.39 176 ASP A N 1
ATOM 1422 C CA . ASP B 2 179 ? -26.106 61.663 -6.538 1.00 27.54 176 ASP A CA 1
ATOM 1423 C C . ASP B 2 179 ? -24.977 61.235 -7.470 1.00 26.82 176 ASP A C 1
ATOM 1424 O O . ASP B 2 179 ? -25.207 60.927 -8.635 1.00 26.67 176 ASP A O 1
ATOM 1429 N N . ALA B 2 180 ? -23.755 61.224 -6.949 1.00 26.76 177 ALA A N 1
ATOM 1430 C CA . ALA B 2 180 ? -22.601 60.818 -7.735 1.00 25.77 177 ALA A CA 1
ATOM 1431 C C . ALA B 2 180 ? -22.748 59.345 -8.133 1.00 24.60 177 ALA A C 1
ATOM 1432 O O . ALA B 2 180 ? -22.378 58.957 -9.239 1.00 24.34 177 ALA A O 1
ATOM 1434 N N . CYS B 2 181 ? -23.295 58.527 -7.237 1.00 23.18 178 CYS A N 1
ATOM 1435 C CA . CYS B 2 181 ? -23.489 57.111 -7.548 1.00 24.25 178 CYS A CA 1
ATOM 1436 C C . CYS B 2 181 ? -24.560 56.940 -8.609 1.00 24.23 178 CYS A C 1
ATOM 1437 O O . CYS B 2 181 ? -24.424 56.102 -9.503 1.00 25.65 178 CYS A O 1
ATOM 1440 N N . MET B 2 182 ? -25.627 57.728 -8.508 1.00 22.91 179 MET A N 1
ATOM 1441 C CA . MET B 2 182 ? -26.704 57.641 -9.484 1.00 22.11 179 MET A CA 1
ATOM 1442 C C . MET B 2 182 ? -26.169 57.943 -10.874 1.00 20.63 179 MET A C 1
ATOM 1443 O O . MET B 2 182 ? -26.578 57.314 -11.840 1.00 19.73 179 MET A O 1
ATOM 1448 N N . ASP B 2 183 ? -25.259 58.910 -10.973 1.00 22.92 180 ASP A N 1
ATOM 1449 C CA . ASP B 2 183 ? -24.668 59.265 -12.261 1.00 25.62 180 ASP A CA 1
ATOM 1450 C C . ASP B 2 183 ? -23.748 58.143 -12.718 1.00 25.66 180 ASP A C 1
ATOM 1451 O O . ASP B 2 183 ? -23.678 57.832 -13.905 1.00 25.10 180 ASP A O 1
ATOM 1456 N N . ALA B 2 184 ? -23.043 57.533 -11.772 1.00 24.33 181 ALA A N 1
ATOM 1457 C CA . ALA B 2 184 ? -22.150 56.433 -12.111 1.00 25.42 181 ALA A CA 1
ATOM 1458 C C . ALA B 2 184 ? -22.963 55.251 -12.650 1.00 25.55 181 ALA A C 1
ATOM 1459 O O . ALA B 2 184 ? -22.603 54.659 -13.660 1.00 26.37 181 ALA A O 1
ATOM 1461 N N . PHE B 2 185 ? -24.066 54.923 -11.980 1.00 24.62 182 PHE A N 1
ATOM 1462 C CA . PHE B 2 185 ? -24.903 53.807 -12.401 1.00 22.27 182 PHE A CA 1
ATOM 1463 C C . PHE B 2 185 ? -25.419 53.997 -13.813 1.00 20.29 182 PHE A C 1
ATOM 1464 O O . PHE B 2 185 ? -25.566 53.030 -14.555 1.00 23.23 182 PHE A O 1
ATOM 1472 N N . ASP B 2 186 ? -25.700 55.239 -14.187 1.00 22.04 183 ASP A N 1
ATOM 1473 C CA . ASP B 2 186 ? -26.182 55.532 -15.538 1.00 22.29 183 ASP A CA 1
ATOM 1474 C C . ASP B 2 186 ? -25.149 55.101 -16.585 1.00 21.92 183 ASP A C 1
ATOM 1475 O O . ASP B 2 186 ? -25.507 54.784 -17.718 1.00 21.89 183 ASP A O 1
ATOM 1480 N N . CYS B 2 187 ? -23.871 55.087 -16.205 1.00 21.70 184 CYS A N 1
ATOM 1481 C CA . CYS B 2 187 ? -22.800 54.704 -17.128 1.00 23.64 184 CYS A CA 1
ATOM 1482 C C . CYS B 2 187 ? -22.606 53.195 -17.277 1.00 23.53 184 CYS A C 1
ATOM 1483 O O . CYS B 2 187 ? -22.010 52.736 -18.252 1.00 23.84 184 CYS A O 1
ATOM 1486 N N . LEU B 2 188 ? -23.108 52.428 -16.314 1.00 21.90 185 LEU A N 1
ATOM 1487 C CA . LEU B 2 188 ? -22.978 50.974 -16.343 1.00 21.38 185 LEU A CA 1
ATOM 1488 C C . LEU B 2 188 ? -23.441 50.325 -17.646 1.00 22.88 185 LEU A C 1
ATOM 1489 O O . LEU B 2 188 ? -24.536 50.599 -18.143 1.00 22.32 185 LEU A O 1
ATOM 1494 N N . PRO B 2 189 ? -22.595 49.459 -18.226 1.00 22.87 186 PRO A N 1
ATOM 1495 C CA . PRO B 2 189 ? -22.929 48.764 -19.474 1.00 21.52 186 PRO A CA 1
ATOM 1496 C C . PRO B 2 189 ? -24.144 47.879 -19.210 1.00 22.16 186 PRO A C 1
ATOM 1497 O O . PRO B 2 189 ? -24.355 47.437 -18.077 1.00 21.65 186 PRO A O 1
ATOM 1501 N N . LEU B 2 190 ? -24.924 47.605 -20.250 1.00 21.80 187 LEU A N 1
ATOM 1502 C CA . LEU B 2 190 ? -26.136 46.806 -20.104 1.00 21.42 187 LEU A CA 1
ATOM 1503 C C . LEU B 2 190 ? -25.989 45.307 -20.303 1.00 22.77 187 LEU A C 1
ATOM 1504 O O . LEU B 2 190 ? -26.834 44.532 -19.850 1.00 22.55 187 LEU A O 1
ATOM 1509 N N . ALA B 2 191 ? -24.929 44.890 -20.981 1.00 22.19 188 ALA A N 1
ATOM 1510 C CA . ALA B 2 191 ? -24.744 43.475 -21.243 1.00 21.92 188 ALA A CA 1
ATOM 1511 C C . ALA B 2 191 ? -23.339 43.173 -21.724 1.00 23.56 188 ALA A C 1
ATOM 1512 O O . ALA B 2 191 ? -22.523 44.072 -21.905 1.00 24.59 188 ALA A O 1
ATOM 1514 N N . ALA B 2 192 ? -23.065 41.894 -21.936 1.00 24.34 189 ALA A N 1
ATOM 1515 C CA . ALA B 2 192 ? -21.755 41.473 -22.400 1.00 25.14 189 ALA A CA 1
ATOM 1516 C C . ALA B 2 192 ? -21.838 40.164 -23.158 1.00 24.50 189 ALA A C 1
ATOM 1517 O O . ALA B 2 192 ? -22.591 39.262 -22.795 1.00 22.95 189 ALA A O 1
ATOM 1519 N N . LEU B 2 193 ? -21.099 40.093 -24.236 1.00 26.65 190 LEU A N 1
ATOM 1520 C CA . LEU B 2 193 ? -20.945 38.934 -25.055 1.00 27.68 190 LEU A CA 1
ATOM 1521 C C . LEU B 2 193 ? -19.686 38.290 -24.540 1.00 26.66 190 LEU A C 1
ATOM 1522 O O . LEU B 2 193 ? -18.620 38.855 -24.693 1.00 28.14 190 LEU A O 1
ATOM 1527 N N . MET B 2 194 ? -19.780 37.116 -23.937 1.00 26.47 191 MET A N 1
ATOM 1528 C CA . MET B 2 194 ? -18.596 36.493 -23.376 1.00 26.52 191 MET A CA 1
ATOM 1529 C C . MET B 2 194 ? -18.103 35.305 -24.197 1.00 26.83 191 MET A C 1
ATOM 1530 O O . MET B 2 194 ? -18.868 34.392 -24.528 1.00 25.79 191 MET A O 1
ATOM 1535 N N . ASN B 2 195 ? -16.814 35.341 -24.532 1.00 27.64 192 ASN A N 1
ATOM 1536 C CA . ASN B 2 195 ? -16.167 34.302 -25.333 1.00 27.53 192 ASN A CA 1
ATOM 1537 C C . ASN B 2 195 ? -16.905 34.105 -26.650 1.00 27.90 192 ASN A C 1
ATOM 1538 O O . ASN B 2 195 ? -16.843 33.031 -27.253 1.00 25.70 192 ASN A O 1
ATOM 1543 N N . GLN B 2 196 ? -17.608 35.151 -27.083 1.00 29.20 193 GLN A N 1
ATOM 1544 C CA . GLN B 2 196 ? -18.373 35.125 -28.331 1.00 29.74 193 GLN A CA 1
ATOM 1545 C C . GLN B 2 196 ? -19.434 34.035 -28.344 1.00 28.44 193 GLN A C 1
ATOM 1546 O O . GLN B 2 196 ? -19.925 33.655 -29.400 1.00 29.44 193 GLN A O 1
ATOM 1552 N N . GLN B 2 197 ? -19.803 33.541 -27.172 1.00 29.49 194 GLN A N 1
ATOM 1553 C CA . GLN B 2 197 ? -20.787 32.468 -27.098 1.00 30.06 194 GLN A CA 1
ATOM 1554 C C . GLN B 2 197 ? -21.902 32.699 -26.089 1.00 27.63 194 GLN A C 1
ATOM 1555 O O . GLN B 2 197 ? -22.964 32.089 -26.180 1.00 26.75 194 GLN A O 1
ATOM 1561 N N . PHE B 2 198 ? -21.661 33.578 -25.127 1.00 25.90 195 PHE A N 1
ATOM 1562 C CA . PHE B 2 198 ? -22.649 33.828 -24.093 1.00 24.89 195 PHE A CA 1
ATOM 1563 C C . PHE B 2 198 ? -23.150 35.256 -24.011 1.00 24.46 195 PHE A C 1
ATOM 1564 O O . PHE B 2 198 ? -22.365 36.201 -24.056 1.00 24.57 195 PHE A O 1
ATOM 1572 N N . LEU B 2 199 ? -24.465 35.405 -23.902 1.00 23.83 196 LEU A N 1
ATOM 1573 C CA . LEU B 2 199 ? -25.055 36.722 -23.732 1.00 24.77 196 LEU A CA 1
ATOM 1574 C C . LEU B 2 199 ? -25.269 36.841 -22.226 1.00 23.30 196 LEU A C 1
ATOM 1575 O O . LEU B 2 199 ? -25.999 36.048 -21.631 1.00 22.86 196 LEU A O 1
ATOM 1580 N N . CYS B 2 200 ? -24.613 37.817 -21.615 1.00 21.24 197 CYS A N 1
ATOM 1581 C CA . CYS B 2 200 ? -24.728 38.020 -20.181 1.00 21.09 197 CYS A CA 1
ATOM 1582 C C . CYS B 2 200 ? -25.485 39.309 -19.880 1.00 19.83 197 CYS A C 1
ATOM 1583 O O . CYS B 2 200 ? -25.143 40.380 -20.383 1.00 17.57 197 CYS A O 1
ATOM 1586 N N . VAL B 2 201 ? -26.526 39.188 -19.066 1.00 17.23 198 VAL A N 1
ATOM 1587 C CA . VAL B 2 201 ? -27.346 40.328 -18.681 1.00 16.18 198 VAL A CA 1
ATOM 1588 C C . VAL B 2 201 ? -27.879 40.069 -17.280 1.00 17.52 198 VAL A C 1
ATOM 1589 O O . VAL B 2 201 ? -27.842 38.934 -16.787 1.00 17.84 198 VAL A O 1
ATOM 1593 N N . HIS B 2 202 ? -28.380 41.111 -16.630 1.00 16.25 199 HIS A N 1
ATOM 1594 C CA . HIS B 2 202 ? -28.917 40.926 -15.291 1.00 16.22 199 HIS A CA 1
ATOM 1595 C C . HIS B 2 202 ? -30.239 40.164 -15.307 1.00 15.92 199 HIS A C 1
ATOM 1596 O O . HIS B 2 202 ? -30.394 39.146 -14.620 1.00 16.37 199 HIS A O 1
ATOM 1603 N N . GLY B 2 203 ? -31.191 40.661 -16.091 1.00 15.75 200 GLY A N 1
ATOM 1604 C CA . GLY B 2 203 ? -32.504 40.034 -16.151 1.00 17.39 200 GLY A CA 1
ATOM 1605 C C . GLY B 2 203 ? -32.732 39.044 -17.281 1.00 19.45 200 GLY A C 1
ATOM 1606 O O . GLY B 2 203 ? -32.872 37.839 -17.046 1.00 18.93 200 GLY A O 1
ATOM 1607 N N . GLY B 2 204 ? -32.787 39.548 -18.509 1.00 18.93 201 GLY A N 1
ATOM 1608 C CA . GLY B 2 204 ? -33.000 38.660 -19.630 1.00 21.16 201 GLY A CA 1
ATOM 1609 C C . GLY B 2 204 ? -33.223 39.323 -20.973 1.00 22.56 201 GLY A C 1
ATOM 1610 O O . GLY B 2 204 ? -32.599 40.331 -21.308 1.00 21.61 201 GLY A O 1
ATOM 1611 N N . LEU B 2 205 ? -34.145 38.742 -21.731 1.00 24.72 202 LEU A N 1
ATOM 1612 C CA . LEU B 2 205 ? -34.488 39.195 -23.071 1.00 26.34 202 LEU A CA 1
ATOM 1613 C C . LEU B 2 205 ? -35.644 40.174 -23.155 1.00 28.28 202 LEU A C 1
ATOM 1614 O O . LEU B 2 205 ? -36.326 40.460 -22.170 1.00 28.69 202 LEU A O 1
ATOM 1619 N N . SER B 2 206 ? -35.867 40.650 -24.374 1.00 28.83 203 SER A N 1
ATOM 1620 C CA . SER B 2 206 ? -36.913 41.609 -24.674 1.00 28.36 203 SER A CA 1
ATOM 1621 C C . SER B 2 206 ? -37.531 41.281 -26.029 1.00 27.16 203 SER A C 1
ATOM 1622 O O . SER B 2 206 ? -36.830 40.876 -26.952 1.00 26.73 203 SER A O 1
ATOM 1625 N N . PRO B 2 207 ? -38.857 41.440 -26.165 1.00 29.23 204 PRO A N 1
ATOM 1626 C CA . PRO B 2 207 ? -39.473 41.145 -27.465 1.00 31.09 204 PRO A CA 1
ATOM 1627 C C . PRO B 2 207 ? -38.938 42.121 -28.525 1.00 32.86 204 PRO A C 1
ATOM 1628 O O . PRO B 2 207 ? -39.073 41.887 -29.720 1.00 36.41 204 PRO A O 1
ATOM 1632 N N . GLU B 2 208 ? -38.318 43.207 -28.066 1.00 34.66 205 GLU A N 1
ATOM 1633 C CA . GLU B 2 208 ? -37.740 44.219 -28.949 1.00 37.65 205 GLU A CA 1
ATOM 1634 C C . GLU B 2 208 ? -36.233 44.043 -29.153 1.00 36.01 205 GLU A C 1
ATOM 1635 O O . GLU B 2 208 ? -35.567 44.950 -29.644 1.00 36.69 205 GLU A O 1
ATOM 1641 N N . ILE B 2 209 ? -35.688 42.898 -28.757 1.00 34.07 206 ILE A N 1
ATOM 1642 C CA . ILE B 2 209 ? -34.264 42.653 -28.937 1.00 32.84 206 ILE A CA 1
ATOM 1643 C C . ILE B 2 209 ? -34.046 41.332 -29.667 1.00 31.72 206 ILE A C 1
ATOM 1644 O O . ILE B 2 209 ? -34.021 40.270 -29.055 1.00 30.27 206 ILE A O 1
ATOM 1649 N N . ASN B 2 210 ? -33.885 41.418 -30.985 1.00 30.92 207 ASN A N 1
ATOM 1650 C CA . ASN B 2 210 ? -33.684 40.240 -31.827 1.00 31.12 207 ASN A CA 1
ATOM 1651 C C . ASN B 2 210 ? -32.226 39.907 -32.100 1.00 28.00 207 ASN A C 1
ATOM 1652 O O . ASN B 2 210 ? -31.890 38.761 -32.375 1.00 23.53 207 ASN A O 1
ATOM 1657 N N . THR B 2 211 ? -31.369 40.919 -32.039 1.00 27.45 208 THR A N 1
ATOM 1658 C CA . THR B 2 211 ? -29.949 40.733 -32.301 1.00 28.68 208 THR A CA 1
ATOM 1659 C C . THR B 2 211 ? -29.119 41.506 -31.288 1.00 28.72 208 THR A C 1
ATOM 1660 O O . THR B 2 211 ? -29.634 42.371 -30.577 1.00 28.25 208 THR A O 1
ATOM 1664 N N . LEU B 2 212 ? -27.830 41.202 -31.242 1.00 27.76 209 LEU A N 1
ATOM 1665 C CA . LEU B 2 212 ? -26.938 41.878 -30.319 1.00 30.57 209 LEU A CA 1
ATOM 1666 C C . LEU B 2 212 ? -26.830 43.339 -30.713 1.00 31.38 209 LEU A C 1
ATOM 1667 O O . LEU B 2 212 ? -26.559 44.202 -29.882 1.00 30.22 209 LEU A O 1
ATOM 1672 N N . ASP B 2 213 ? -27.066 43.617 -31.989 1.00 35.03 210 ASP A N 1
ATOM 1673 C CA . ASP B 2 213 ? -26.982 44.982 -32.481 1.00 37.46 210 ASP A CA 1
ATOM 1674 C C . ASP B 2 213 ? -28.099 45.865 -31.910 1.00 37.38 210 ASP A C 1
ATOM 1675 O O . ASP B 2 213 ? -27.938 47.082 -31.807 1.00 36.88 210 ASP A O 1
ATOM 1680 N N . ASP B 2 214 ? -29.225 45.254 -31.543 1.00 37.01 211 ASP A N 1
ATOM 1681 C CA . ASP B 2 214 ? -30.339 46.003 -30.964 1.00 37.09 211 ASP A CA 1
ATOM 1682 C C . ASP B 2 214 ? -29.919 46.556 -29.604 1.00 37.15 211 ASP A C 1
ATOM 1683 O O . ASP B 2 214 ? -30.474 47.546 -29.127 1.00 38.73 211 ASP A O 1
ATOM 1688 N N . ILE B 2 215 ? -28.945 45.903 -28.978 1.00 35.41 212 ILE A N 1
ATOM 1689 C CA . ILE B 2 215 ? -28.456 46.342 -27.680 1.00 34.62 212 ILE A CA 1
ATOM 1690 C C . ILE B 2 215 ? -27.513 47.524 -27.873 1.00 35.27 212 ILE A C 1
ATOM 1691 O O . ILE B 2 215 ? -27.525 48.474 -27.091 1.00 35.45 212 ILE A O 1
ATOM 1696 N N . ARG B 2 216 ? -26.703 47.467 -28.926 1.00 36.80 213 ARG A N 1
ATOM 1697 C CA . ARG B 2 216 ? -25.758 48.539 -29.222 1.00 39.67 213 ARG A CA 1
ATOM 1698 C C . ARG B 2 216 ? -26.469 49.849 -29.578 1.00 39.64 213 ARG A C 1
ATOM 1699 O O . ARG B 2 216 ? -25.943 50.934 -29.342 1.00 40.27 213 ARG A O 1
ATOM 1707 N N . LYS B 2 217 ? -27.666 49.740 -30.146 1.00 39.94 214 LYS A N 1
ATOM 1708 C CA . LYS B 2 217 ? -28.443 50.910 -30.562 1.00 40.08 214 LYS A CA 1
ATOM 1709 C C . LYS B 2 217 ? -29.047 51.712 -29.420 1.00 38.21 214 LYS A C 1
ATOM 1710 O O . LYS B 2 217 ? -29.491 52.838 -29.625 1.00 37.91 214 LYS A O 1
ATOM 1716 N N . LEU B 2 218 ? -29.066 51.135 -28.223 1.00 36.59 215 LEU A N 1
ATOM 1717 C CA . LEU B 2 218 ? -29.676 51.791 -27.073 1.00 33.68 215 LEU A CA 1
ATOM 1718 C C . LEU B 2 218 ? -28.892 52.926 -26.435 1.00 32.48 215 LEU A C 1
ATOM 1719 O O . LEU B 2 218 ? -27.665 52.992 -26.515 1.00 30.11 215 LEU A O 1
ATOM 1724 N N . ASP B 2 219 ? -29.631 53.833 -25.808 1.00 31.71 216 ASP A N 1
ATOM 1725 C CA . ASP B 2 219 ? -29.037 54.950 -25.093 1.00 32.64 216 ASP A CA 1
ATOM 1726 C C . ASP B 2 219 ? -29.155 54.580 -23.611 1.00 31.58 216 ASP A C 1
ATOM 1727 O O . ASP B 2 219 ? -30.203 54.776 -22.996 1.00 30.44 216 ASP A O 1
ATOM 1732 N N . ARG B 2 220 ? -28.077 54.039 -23.049 1.00 29.98 217 ARG A N 1
ATOM 1733 C CA . ARG B 2 220 ? -28.073 53.590 -21.662 1.00 28.52 217 ARG A CA 1
ATOM 1734 C C . ARG B 2 220 ? -27.829 54.645 -20.592 1.00 29.08 217 ARG A C 1
ATOM 1735 O O . ARG B 2 220 ? -28.122 54.413 -19.417 1.00 28.81 217 ARG A O 1
ATOM 1743 N N . PHE B 2 221 ? -27.304 55.800 -20.983 1.00 28.25 218 PHE A N 1
ATOM 1744 C CA . PHE B 2 221 ? -26.985 56.840 -20.011 1.00 28.72 218 PHE A CA 1
ATOM 1745 C C . PHE B 2 221 ? -28.192 57.609 -19.497 1.00 29.32 218 PHE A C 1
ATOM 1746 O O . PHE B 2 221 ? -28.412 58.762 -19.861 1.00 29.92 218 PHE A O 1
ATOM 1754 N N . LYS B 2 222 ? -28.956 56.961 -18.621 1.00 28.87 219 LYS A N 1
ATOM 1755 C CA . LYS B 2 222 ? -30.161 57.556 -18.057 1.00 28.59 219 LYS A CA 1
ATOM 1756 C C . LYS B 2 222 ? -30.806 56.609 -17.053 1.00 27.15 219 LYS A C 1
ATOM 1757 O O . LYS B 2 222 ? -30.373 55.474 -16.881 1.00 26.55 219 LYS A O 1
ATOM 1763 N N . GLU B 2 223 ? -31.857 57.093 -16.406 1.00 25.98 220 GLU A N 1
ATOM 1764 C CA . GLU B 2 223 ? -32.610 56.306 -15.445 1.00 26.65 220 GLU A CA 1
ATOM 1765 C C . GLU B 2 223 ? -33.392 55.297 -16.292 1.00 27.26 220 GLU A C 1
ATOM 1766 O O . GLU B 2 223 ? -33.951 55.653 -17.330 1.00 28.32 220 GLU A O 1
ATOM 1772 N N . PRO B 2 224 ? -33.423 54.021 -15.877 1.00 26.60 221 PRO A N 1
ATOM 1773 C CA . PRO B 2 224 ? -34.150 52.999 -16.635 1.00 26.47 221 PRO A CA 1
ATOM 1774 C C . PRO B 2 224 ? -35.638 53.309 -16.813 1.00 26.63 221 PRO A C 1
ATOM 1775 O O . PRO B 2 224 ? -36.345 53.584 -15.841 1.00 26.02 221 PRO A O 1
ATOM 1779 N N . PRO B 2 225 ? -36.125 53.278 -18.067 1.00 27.16 222 PRO A N 1
ATOM 1780 C CA . PRO B 2 225 ? -37.536 53.551 -18.374 1.00 26.46 222 PRO A CA 1
ATOM 1781 C C . PRO B 2 225 ? -38.429 52.482 -17.751 1.00 26.22 222 PRO A C 1
ATOM 1782 O O . PRO B 2 225 ? -37.946 51.414 -17.382 1.00 26.42 222 PRO A O 1
ATOM 1786 N N . ALA B 2 226 ? -39.725 52.765 -17.638 1.00 26.24 223 ALA A N 1
ATOM 1787 C CA . ALA B 2 226 ? -40.669 51.815 -17.043 1.00 25.39 223 ALA A CA 1
ATOM 1788 C C . ALA B 2 226 ? -41.040 50.690 -18.002 1.00 25.26 223 ALA A C 1
ATOM 1789 O O . ALA B 2 226 ? -41.764 49.756 -17.638 1.00 25.30 223 ALA A O 1
ATOM 1791 N N . TYR B 2 227 ? -40.560 50.792 -19.235 1.00 22.55 224 TYR A N 1
ATOM 1792 C CA . TYR B 2 227 ? -40.825 49.766 -20.236 1.00 23.46 224 TYR A CA 1
ATOM 1793 C C . TYR B 2 227 ? -39.916 49.980 -21.435 1.00 23.07 224 TYR A C 1
ATOM 1794 O O . TYR B 2 227 ? -39.345 51.059 -21.612 1.00 22.41 224 TYR A O 1
ATOM 1803 N N . GLY B 2 228 ? -39.790 48.949 -22.258 1.00 22.05 225 GLY A N 1
ATOM 1804 C CA . GLY B 2 228 ? -38.935 49.046 -23.422 1.00 23.64 225 GLY A CA 1
ATOM 1805 C C . GLY B 2 228 ? -37.709 48.156 -23.303 1.00 24.44 225 GLY A C 1
ATOM 1806 O O . GLY B 2 228 ? -37.515 47.476 -22.293 1.00 23.68 225 GLY A O 1
ATOM 1807 N N . PRO B 2 229 ? -36.845 48.163 -24.324 1.00 25.97 226 PRO A N 1
ATOM 1808 C CA . PRO B 2 229 ? -35.616 47.364 -24.385 1.00 24.07 226 PRO A CA 1
ATOM 1809 C C . PRO B 2 229 ? -34.751 47.401 -23.132 1.00 23.26 226 PRO A C 1
ATOM 1810 O O . PRO B 2 229 ? -34.522 46.374 -22.502 1.00 25.55 226 PRO A O 1
ATOM 1814 N N . MET B 2 230 ? -34.266 48.584 -22.776 1.00 23.63 227 MET A N 1
ATOM 1815 C CA . MET B 2 230 ? -33.411 48.734 -21.606 1.00 23.48 227 MET A CA 1
ATOM 1816 C C . MET B 2 230 ? -34.066 48.169 -20.350 1.00 25.31 227 MET A C 1
ATOM 1817 O O . MET B 2 230 ? -33.435 47.446 -19.570 1.00 25.21 227 MET A O 1
ATOM 1822 N N . CYS B 2 231 ? -35.337 48.501 -20.156 1.00 23.21 228 CYS A N 1
ATOM 1823 C CA . CYS B 2 231 ? -36.066 48.018 -19.000 1.00 21.66 228 CYS A CA 1
ATOM 1824 C C . CYS B 2 231 ? -36.061 46.489 -18.950 1.00 20.90 228 CYS A C 1
ATOM 1825 O O . CYS B 2 231 ? -35.780 45.896 -17.907 1.00 21.38 228 CYS A O 1
ATOM 1828 N N . ASP B 2 232 ? -36.362 45.858 -20.080 1.00 17.79 229 ASP A N 1
ATOM 1829 C CA . ASP B 2 232 ? -36.425 44.402 -20.148 1.00 19.23 229 ASP A CA 1
ATOM 1830 C C . ASP B 2 232 ? -35.105 43.700 -19.861 1.00 19.12 229 ASP A C 1
ATOM 1831 O O . ASP B 2 232 ? -35.083 42.637 -19.241 1.00 18.55 229 ASP A O 1
ATOM 1836 N N . ILE B 2 233 ? -34.007 44.284 -20.319 1.00 18.21 230 ILE A N 1
ATOM 1837 C CA . ILE B 2 233 ? -32.704 43.690 -20.084 1.00 18.00 230 ILE A CA 1
ATOM 1838 C C . ILE B 2 233 ? -32.437 43.637 -18.586 1.00 17.64 230 ILE A C 1
ATOM 1839 O O . ILE B 2 233 ? -31.822 42.701 -18.091 1.00 15.44 230 ILE A O 1
ATOM 1844 N N . LEU B 2 234 ? -32.929 44.639 -17.866 1.00 18.84 231 LEU A N 1
ATOM 1845 C CA . LEU B 2 234 ? -32.715 44.720 -16.429 1.00 17.31 231 LEU A CA 1
ATOM 1846 C C . LEU B 2 234 ? -33.757 44.023 -15.561 1.00 18.61 231 LEU A C 1
ATOM 1847 O O . LEU B 2 234 ? -33.466 43.669 -14.414 1.00 18.50 231 LEU A O 1
ATOM 1852 N N . TRP B 2 235 ? -34.953 43.777 -16.103 1.00 16.66 232 TRP A N 1
ATOM 1853 C CA . TRP B 2 235 ? -36.039 43.226 -15.291 1.00 16.43 232 TRP A CA 1
ATOM 1854 C C . TRP B 2 235 ? -36.691 41.895 -15.688 1.00 17.12 232 TRP A C 1
ATOM 1855 O O . TRP B 2 235 ? -37.295 41.253 -14.828 1.00 19.46 232 TRP A O 1
ATOM 1866 N N . SER B 2 236 ? -36.581 41.443 -16.931 1.00 16.60 233 SER A N 1
ATOM 1867 C CA . SER B 2 236 ? -37.263 40.205 -17.299 1.00 17.62 233 SER A CA 1
ATOM 1868 C C . SER B 2 236 ? -36.771 38.951 -16.579 1.00 17.24 233 SER A C 1
ATOM 1869 O O . SER B 2 236 ? -35.636 38.892 -16.122 1.00 16.88 233 SER A O 1
ATOM 1872 N N . ASP B 2 237 ? -37.656 37.959 -16.487 1.00 17.17 234 ASP A N 1
ATOM 1873 C CA . ASP B 2 237 ? -37.387 36.673 -15.839 1.00 18.18 234 ASP A CA 1
ATOM 1874 C C . ASP B 2 237 ? -37.881 35.526 -16.716 1.00 18.94 234 ASP A C 1
ATOM 1875 O O . ASP B 2 237 ? -38.738 35.711 -17.578 1.00 16.46 234 ASP A O 1
ATOM 1880 N N . PRO B 2 238 ? -37.345 34.317 -16.497 1.00 20.95 235 PRO A N 1
ATOM 1881 C CA . PRO B 2 238 ? -37.816 33.186 -17.301 1.00 21.07 235 PRO A CA 1
ATOM 1882 C C . PRO B 2 238 ? -39.157 32.805 -16.691 1.00 21.31 235 PRO A C 1
ATOM 1883 O O . PRO B 2 238 ? -39.400 33.104 -15.525 1.00 21.19 235 PRO A O 1
ATOM 1887 N N . LEU B 2 239 ? -40.029 32.171 -17.466 1.00 22.46 236 LEU A N 1
ATOM 1888 C CA . LEU B 2 239 ? -41.320 31.743 -16.944 1.00 22.98 236 LEU A CA 1
ATOM 1889 C C . LEU B 2 239 ? -41.100 30.802 -15.766 1.00 25.06 236 LEU A C 1
ATOM 1890 O O . LEU B 2 239 ? -40.068 30.137 -15.677 1.00 25.80 236 LEU A O 1
ATOM 1895 N N . GLU B 2 240 ? -42.071 30.746 -14.863 1.00 26.98 237 GLU A N 1
ATOM 1896 C CA . GLU B 2 240 ? -41.987 29.858 -13.709 1.00 31.26 237 GLU A CA 1
ATOM 1897 C C . GLU B 2 240 ? -41.826 28.423 -14.210 1.00 31.17 237 GLU A C 1
ATOM 1898 O O . GLU B 2 240 ? -41.078 27.625 -13.641 1.00 28.33 237 GLU A O 1
ATOM 1904 N N . ASP B 2 241 ? -42.540 28.113 -15.290 1.00 31.87 238 ASP A N 1
ATOM 1905 C CA . ASP B 2 241 ? -42.517 26.788 -15.895 1.00 31.79 238 ASP A CA 1
ATOM 1906 C C . ASP B 2 241 ? -41.657 26.772 -17.154 1.00 29.99 238 ASP A C 1
ATOM 1907 O O . ASP B 2 241 ? -41.954 26.057 -18.114 1.00 29.91 238 ASP A O 1
ATOM 1912 N N . PHE B 2 242 ? -40.595 27.572 -17.141 1.00 27.94 239 PHE A N 1
ATOM 1913 C CA . PHE B 2 242 ? -39.667 27.670 -18.263 1.00 25.51 239 PHE A CA 1
ATOM 1914 C C . PHE B 2 242 ? -39.182 26.289 -18.732 1.00 27.77 239 PHE A C 1
ATOM 1915 O O . PHE B 2 242 ? -38.592 25.524 -17.963 1.00 26.19 239 PHE A O 1
ATOM 1923 N N . GLY B 2 243 ? -39.444 25.982 -19.999 1.00 28.84 240 GLY A N 1
ATOM 1924 C CA . GLY B 2 243 ? -39.043 24.705 -20.560 1.00 31.26 240 GLY A CA 1
ATOM 1925 C C . GLY B 2 243 ? -40.161 23.677 -20.547 1.00 32.38 240 GLY A C 1
ATOM 1926 O O . GLY B 2 243 ? -40.088 22.656 -21.228 1.00 32.69 240 GLY A O 1
ATOM 1927 N N . ASN B 2 244 ? -41.203 23.949 -19.775 1.00 34.19 241 ASN A N 1
ATOM 1928 C CA . ASN B 2 244 ? -42.336 23.038 -19.662 1.00 38.49 241 ASN A CA 1
ATOM 1929 C C . ASN B 2 244 ? -43.609 23.856 -19.866 1.00 39.62 241 ASN A C 1
ATOM 1930 O O . ASN B 2 244 ? -44.615 23.647 -19.194 1.00 40.08 241 ASN A O 1
ATOM 1935 N N . GLU B 2 245 ? -43.551 24.783 -20.817 1.00 42.76 242 GLU A N 1
ATOM 1936 C CA . GLU B 2 245 ? -44.665 25.682 -21.108 1.00 47.40 242 GLU A CA 1
ATOM 1937 C C . GLU B 2 245 ? -45.879 25.061 -21.787 1.00 51.21 242 GLU A C 1
ATOM 1938 O O . GLU B 2 245 ? -45.756 24.143 -22.598 1.00 51.39 242 GLU A O 1
ATOM 1944 N N . LYS B 2 246 ? -47.053 25.589 -21.448 1.00 56.31 243 LYS A N 1
ATOM 1945 C CA . LYS B 2 246 ? -48.309 25.148 -22.039 1.00 62.52 243 LYS A CA 1
ATOM 1946 C C . LYS B 2 246 ? -48.921 26.342 -22.774 1.00 65.27 243 LYS A C 1
ATOM 1947 O O . LYS B 2 246 ? -50.071 26.301 -23.200 1.00 65.06 243 LYS A O 1
ATOM 1953 N N . THR B 2 247 ? -48.140 27.410 -22.902 1.00 68.47 244 THR A N 1
ATOM 1954 C CA . THR B 2 247 ? -48.572 28.621 -23.600 1.00 72.80 244 THR A CA 1
ATOM 1955 C C . THR B 2 247 ? -47.479 29.058 -24.570 1.00 75.07 244 THR A C 1
ATOM 1956 O O . THR B 2 247 ? -46.381 29.439 -24.156 1.00 76.84 244 THR A O 1
ATOM 1960 N N . GLN B 2 248 ? -47.788 29.008 -25.861 1.00 76.76 245 GLN A N 1
ATOM 1961 C CA . GLN B 2 248 ? -46.830 29.381 -26.892 1.00 76.61 245 GLN A CA 1
ATOM 1962 C C . GLN B 2 248 ? -46.478 30.868 -26.920 1.00 71.05 245 GLN A C 1
ATOM 1963 O O . GLN B 2 248 ? -45.903 31.350 -27.896 1.00 70.55 245 GLN A O 1
ATOM 1969 N N . GLU B 2 249 ? -46.817 31.594 -25.855 1.00 65.86 246 GLU A N 1
ATOM 1970 C CA . GLU B 2 249 ? -46.502 33.020 -25.779 1.00 58.83 246 GLU A CA 1
ATOM 1971 C C . GLU B 2 249 ? -45.032 33.215 -25.398 1.00 51.12 246 GLU A C 1
ATOM 1972 O O . GLU B 2 249 ? -44.619 32.855 -24.298 1.00 48.38 246 GLU A O 1
ATOM 1978 N N . HIS B 2 250 ? -44.249 33.786 -26.308 1.00 42.95 247 HIS A N 1
ATOM 1979 C CA . HIS B 2 250 ? -42.828 34.016 -26.061 1.00 37.43 247 HIS A CA 1
ATOM 1980 C C . HIS B 2 250 ? -42.572 35.023 -24.955 1.00 34.55 247 HIS A C 1
ATOM 1981 O O . HIS B 2 250 ? -41.677 34.843 -24.129 1.00 34.45 247 HIS A O 1
ATOM 1988 N N . PHE B 2 251 ? -43.356 36.091 -24.952 1.00 30.74 248 PHE A N 1
ATOM 1989 C CA . PHE B 2 251 ? -43.210 37.140 -23.964 1.00 27.44 248 PHE A CA 1
ATOM 1990 C C . PHE B 2 251 ? -44.565 37.504 -23.387 1.00 28.10 248 PHE A C 1
ATOM 1991 O O . PHE B 2 251 ? -45.481 37.877 -24.114 1.00 28.67 248 PHE A O 1
ATOM 1999 N N . THR B 2 252 ? -44.688 37.376 -22.074 1.00 28.12 249 THR A N 1
ATOM 2000 C CA . THR B 2 252 ? -45.914 37.716 -21.375 1.00 25.77 249 THR A CA 1
ATOM 2001 C C . THR B 2 252 ? -45.521 38.688 -20.260 1.00 25.71 249 THR A C 1
ATOM 2002 O O . THR B 2 252 ? -44.421 38.600 -19.705 1.00 22.65 249 THR A O 1
ATOM 2006 N N . HIS B 2 253 ? -46.409 39.623 -19.940 1.00 23.93 250 HIS A N 1
ATOM 2007 C CA . HIS B 2 253 ? -46.096 40.621 -18.934 1.00 24.94 250 HIS A CA 1
ATOM 2008 C C . HIS B 2 253 ? -45.810 40.070 -17.550 1.00 23.79 250 HIS A C 1
ATOM 2009 O O . HIS B 2 253 ? -46.543 39.238 -17.015 1.00 25.03 250 HIS A O 1
ATOM 2016 N N . ASN B 2 254 ? -44.701 40.543 -16.996 1.00 22.62 251 ASN A N 1
ATOM 2017 C CA . ASN B 2 254 ? -44.222 40.131 -15.688 1.00 21.88 251 ASN A CA 1
ATOM 2018 C C . ASN B 2 254 ? -45.008 40.8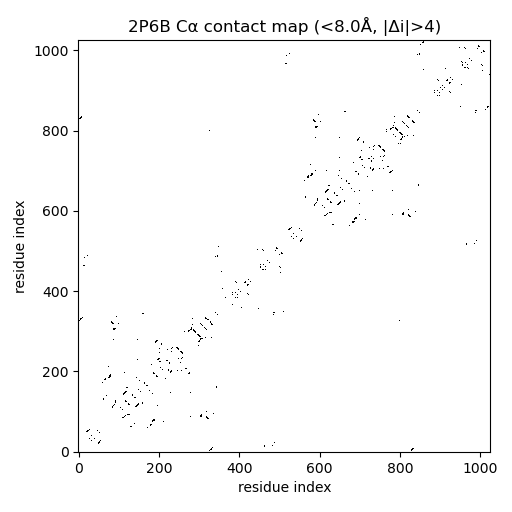26 -14.582 1.00 23.48 251 ASN A C 1
ATOM 2019 O O . ASN B 2 254 ? -44.694 41.953 -14.188 1.00 25.09 251 ASN A O 1
ATOM 2024 N N . THR B 2 255 ? -46.032 40.150 -14.085 1.00 23.88 252 THR A N 1
ATOM 2025 C CA . THR B 2 255 ? -46.866 40.703 -13.033 1.00 24.79 252 THR A CA 1
ATOM 2026 C C . THR B 2 255 ? -46.175 40.659 -11.668 1.00 26.14 252 THR A C 1
ATOM 2027 O O . THR B 2 255 ? -46.569 41.360 -10.737 1.00 26.65 252 THR A O 1
ATOM 2031 N N . VAL B 2 256 ? -45.143 39.834 -11.549 1.00 26.13 253 VAL A N 1
ATOM 2032 C CA . VAL B 2 256 ? -44.409 39.744 -10.297 1.00 24.92 253 VAL A CA 1
ATOM 2033 C C . VAL B 2 256 ? -43.561 41.000 -10.127 1.00 25.07 253 VAL A C 1
ATOM 2034 O O . VAL B 2 256 ? -43.541 41.600 -9.058 1.00 23.60 253 VAL A O 1
ATOM 2038 N N . ARG B 2 257 ? -42.880 41.407 -11.193 1.00 25.02 254 ARG A N 1
ATOM 2039 C CA . ARG B 2 257 ? -42.026 42.591 -11.141 1.00 24.02 254 ARG A CA 1
ATOM 2040 C C . ARG B 2 257 ? -42.815 43.888 -11.251 1.00 24.68 254 ARG A C 1
ATOM 2041 O O . ARG B 2 257 ? -42.377 44.937 -10.756 1.00 25.69 254 ARG A O 1
ATOM 2049 N N . GLY B 2 258 ? -43.975 43.818 -11.897 1.00 23.37 255 GLY A N 1
ATOM 2050 C CA . GLY B 2 258 ? -44.785 45.011 -12.079 1.00 21.68 255 GLY A CA 1
ATOM 2051 C C . GLY B 2 258 ? -44.343 45.757 -13.328 1.00 22.11 255 GLY A C 1
ATOM 2052 O O . GLY B 2 258 ? -44.732 46.899 -13.560 1.00 25.00 255 GLY A O 1
ATOM 2053 N N . CYS B 2 259 ? -43.512 45.103 -14.132 1.00 20.59 256 CYS A N 1
ATOM 2054 C CA . CYS B 2 259 ? -43.019 45.679 -15.374 1.00 20.75 256 CYS A CA 1
ATOM 2055 C C . CYS B 2 259 ? -42.284 44.602 -16.166 1.00 20.06 256 CYS A C 1
ATOM 2056 O O . CYS B 2 259 ? -42.005 43.525 -15.647 1.00 21.23 256 CYS A O 1
ATOM 2059 N N . SER B 2 260 ? -42.002 44.891 -17.430 1.00 18.30 257 SER A N 1
ATOM 2060 C CA . SER B 2 260 ? -41.272 43.975 -18.292 1.00 19.83 257 SER A CA 1
ATOM 2061 C C . SER B 2 260 ? -41.984 42.656 -18.580 1.00 21.05 257 SER A C 1
ATOM 2062 O O . SER B 2 260 ? -43.209 42.599 -18.576 1.00 22.81 257 SER A O 1
ATOM 2065 N N . TYR B 2 261 ? -41.210 41.594 -18.803 1.00 19.33 258 TYR A N 1
ATOM 2066 C CA . TYR B 2 261 ? -41.779 40.303 -19.165 1.00 18.32 258 TYR A CA 1
ATOM 2067 C C . TYR B 2 261 ? -41.200 39.049 -18.527 1.00 19.73 258 TYR A C 1
ATOM 2068 O O . TYR B 2 261 ? -40.201 39.070 -17.813 1.00 18.65 258 TYR A O 1
ATOM 2077 N N . PHE B 2 262 ? -41.869 37.946 -18.812 1.00 20.95 259 PHE A N 1
ATOM 2078 C CA . PHE B 2 262 ? -41.493 36.603 -18.497 1.00 21.65 259 PHE A CA 1
ATOM 2079 C C . PHE B 2 262 ? -41.144 36.070 -19.857 1.00 20.72 259 PHE A C 1
ATOM 2080 O O . PHE B 2 262 ? -41.969 36.182 -20.763 1.00 21.22 259 PHE A O 1
ATOM 2088 N N . TYR B 2 263 ? -39.966 35.489 -20.052 1.00 19.12 260 TYR A N 1
ATOM 2089 C CA . TYR B 2 263 ? -39.645 34.924 -21.357 1.00 19.30 260 TYR A CA 1
ATOM 2090 C C . TYR B 2 263 ? -39.645 33.409 -21.258 1.00 21.54 260 TYR A C 1
ATOM 2091 O O . TYR B 2 263 ? -39.263 32.843 -20.229 1.00 22.31 260 TYR A O 1
ATOM 2100 N N . SER B 2 264 ? -40.108 32.757 -22.322 1.00 21.08 261 SER A N 1
ATOM 2101 C CA . SER B 2 264 ? -40.198 31.299 -22.365 1.00 20.47 261 SER A CA 1
ATOM 2102 C C . SER B 2 264 ? -38.991 30.636 -23.018 1.00 19.58 261 SER A C 1
ATOM 2103 O O . SER B 2 264 ? -38.141 31.299 -23.611 1.00 20.07 261 SER A O 1
ATOM 2106 N N . TYR B 2 265 ? -38.933 29.316 -22.906 1.00 20.35 262 TYR A N 1
ATOM 2107 C CA . TYR B 2 265 ? -37.850 28.534 -23.489 1.00 20.71 262 TYR A CA 1
ATOM 2108 C C . TYR B 2 265 ? -37.757 28.756 -25.009 1.00 20.63 262 TYR A C 1
ATOM 2109 O O . TYR B 2 265 ? -36.673 28.987 -25.542 1.00 22.06 262 TYR A O 1
ATOM 2118 N N . PRO B 2 266 ? -38.893 28.688 -25.726 1.00 21.65 263 PRO A N 1
ATOM 2119 C CA . PRO B 2 266 ? -38.841 28.902 -27.179 1.00 21.50 263 PRO A CA 1
ATOM 2120 C C . PRO B 2 266 ? -38.266 30.275 -27.534 1.00 22.61 263 PRO A C 1
ATOM 2121 O O . PRO B 2 266 ? -37.510 30.417 -28.496 1.00 24.05 263 PRO A O 1
ATOM 2125 N N . ALA B 2 267 ? -38.634 31.283 -26.750 1.00 22.75 264 ALA A N 1
ATOM 2126 C CA . ALA B 2 267 ? -38.158 32.643 -26.974 1.00 21.11 264 ALA A CA 1
ATOM 2127 C C . ALA B 2 267 ? -36.641 32.695 -26.863 1.00 20.55 264 ALA A C 1
ATOM 2128 O O . ALA B 2 267 ? -35.972 33.354 -27.656 1.00 23.19 264 ALA A O 1
ATOM 2130 N N . VAL B 2 268 ? -36.093 31.999 -25.875 1.00 22.92 265 VAL A N 1
ATOM 2131 C CA . VAL B 2 268 ? -34.647 31.991 -25.692 1.00 22.81 265 VAL A CA 1
ATOM 2132 C C . VAL B 2 268 ? -33.961 31.251 -26.823 1.00 23.46 265 VAL A C 1
ATOM 2133 O O . VAL B 2 268 ? -33.004 31.753 -27.411 1.00 22.49 265 VAL A O 1
ATOM 2137 N N . CYS B 2 269 ? -34.445 30.052 -27.119 1.00 24.58 266 CYS A N 1
ATOM 2138 C CA . CYS B 2 269 ? -33.848 29.259 -28.181 1.00 27.76 266 CYS A CA 1
ATOM 2139 C C . CYS B 2 269 ? -33.833 30.025 -29.491 1.00 28.02 266 CYS A C 1
ATOM 2140 O O . CYS B 2 269 ? -32.815 30.049 -30.182 1.00 30.37 266 CYS A O 1
ATOM 2143 N N . GLU B 2 270 ? -34.945 30.666 -29.831 1.00 27.00 267 GLU A N 1
ATOM 2144 C CA . GLU B 2 270 ? -35.001 31.428 -31.070 1.00 28.05 267 GLU A CA 1
ATOM 2145 C C . GLU B 2 270 ? -33.889 32.472 -31.103 1.00 28.52 267 GLU A C 1
ATOM 2146 O O . GLU B 2 270 ? -33.168 32.589 -32.095 1.00 28.74 267 GLU A O 1
ATOM 2152 N N . PHE B 2 271 ? -33.755 33.235 -30.021 1.00 27.24 268 PHE A N 1
ATOM 2153 C CA . PHE B 2 271 ? -32.725 34.266 -29.956 1.00 26.97 268 PHE A CA 1
ATOM 2154 C C . PHE B 2 271 ? -31.329 33.651 -30.024 1.00 28.46 268 PHE A C 1
ATOM 2155 O O . PHE B 2 271 ? -30.430 34.202 -30.667 1.00 27.83 268 PHE A O 1
ATOM 2163 N N . LEU B 2 272 ? -31.153 32.510 -29.363 1.00 29.90 269 LEU A N 1
ATOM 2164 C CA . LEU B 2 272 ? -29.864 31.825 -29.354 1.00 31.84 269 LEU A CA 1
ATOM 2165 C C . LEU B 2 272 ? -29.465 31.360 -30.755 1.00 33.21 269 LEU A C 1
ATOM 2166 O O . LEU B 2 272 ? -28.362 31.651 -31.214 1.00 32.32 269 LEU A O 1
ATOM 2171 N N . GLN B 2 273 ? -30.360 30.639 -31.428 1.00 36.00 270 GLN A N 1
ATOM 2172 C CA . GLN B 2 273 ? -30.077 30.139 -32.772 1.00 40.79 270 GLN A CA 1
ATOM 2173 C C . GLN B 2 273 ? -29.867 31.258 -33.786 1.00 39.54 270 GLN A C 1
ATOM 2174 O O . GLN B 2 273 ? -28.911 31.228 -34.556 1.00 39.09 270 GLN A O 1
ATOM 2180 N N . HIS B 2 274 ? -30.748 32.251 -33.770 1.00 39.50 271 HIS A N 1
ATOM 2181 C CA . HIS B 2 274 ? -30.655 33.383 -34.685 1.00 40.16 271 HIS A CA 1
ATOM 2182 C C . HIS B 2 274 ? -29.351 34.155 -34.517 1.00 39.71 271 HIS A C 1
ATOM 2183 O O . HIS B 2 274 ? -28.784 34.656 -35.494 1.00 38.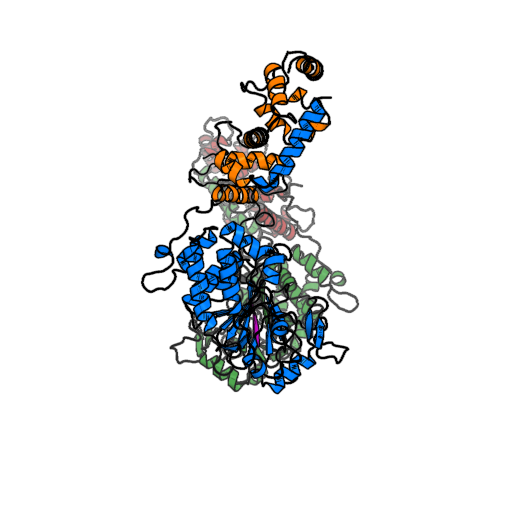63 271 HIS A O 1
ATOM 2190 N N . ASN B 2 275 ? -28.880 34.248 -33.277 1.00 38.06 272 ASN A N 1
ATOM 2191 C CA . ASN B 2 275 ? -27.661 34.986 -32.978 1.00 36.42 272 ASN A CA 1
ATOM 2192 C C . ASN B 2 275 ? -26.412 34.125 -32.844 1.00 35.55 272 ASN A C 1
ATOM 2193 O O . ASN B 2 275 ? -25.346 34.634 -32.524 1.00 34.94 272 ASN A O 1
ATOM 2198 N N . ASN B 2 276 ? -26.543 32.827 -33.093 1.00 35.84 273 ASN A N 1
ATOM 2199 C CA . ASN B 2 276 ? -25.405 31.913 -33.000 1.00 37.64 273 ASN A CA 1
ATOM 2200 C C . ASN B 2 276 ? -24.797 31.927 -31.601 1.00 35.57 273 ASN A C 1
ATOM 2201 O O . ASN B 2 276 ? -23.578 31.974 -31.439 1.00 34.58 273 ASN A O 1
ATOM 2206 N N . LEU B 2 277 ? -25.660 31.894 -30.591 1.00 34.24 274 LEU A N 1
ATOM 2207 C CA . LEU B 2 277 ? -25.214 31.902 -29.209 1.00 31.64 274 LEU A CA 1
ATOM 2208 C C . LEU B 2 277 ? -25.519 30.570 -28.554 1.00 30.03 274 LEU A C 1
ATOM 2209 O O . LEU B 2 277 ? -26.458 29.875 -28.931 1.00 28.81 274 LEU A O 1
ATOM 2214 N N . LEU B 2 278 ? -24.721 30.231 -27.555 1.00 31.03 275 LEU A N 1
ATOM 2215 C CA . LEU B 2 278 ? -24.874 28.979 -26.834 1.00 29.87 275 LEU A CA 1
ATOM 2216 C C . LEU B 2 278 ? -25.821 29.091 -25.648 1.00 28.44 275 LEU A C 1
ATOM 2217 O O . LEU B 2 278 ? -26.606 28.179 -25.383 1.00 28.14 275 LEU A O 1
ATOM 2222 N N . SER B 2 279 ? -25.762 30.207 -24.931 1.00 26.73 276 SER A N 1
ATOM 2223 C CA . SER B 2 279 ? -26.616 30.355 -23.756 1.00 26.19 276 SER A CA 1
ATOM 2224 C C . SER B 2 279 ? -26.692 31.776 -23.211 1.00 23.82 276 SER A C 1
ATOM 2225 O O . SER B 2 279 ? -25.863 32.630 -23.526 1.00 22.33 276 SER A O 1
ATOM 2228 N N . ILE B 2 280 ? -27.713 32.018 -22.401 1.00 22.69 277 ILE A N 1
ATOM 2229 C CA . ILE B 2 280 ? -27.911 33.312 -21.766 1.00 22.04 277 ILE A CA 1
ATOM 2230 C C . ILE B 2 280 ? -27.526 33.142 -20.298 1.00 21.32 277 ILE A C 1
ATOM 2231 O O . ILE B 2 280 ? -28.077 32.285 -19.611 1.00 21.36 277 ILE A O 1
ATOM 2236 N N . LEU B 2 281 ? -26.570 33.937 -19.826 1.00 20.86 278 LEU A N 1
ATOM 2237 C CA . LEU B 2 281 ? -26.155 33.884 -18.425 1.00 20.72 278 LEU A CA 1
ATOM 2238 C C . LEU B 2 281 ? -26.748 35.109 -17.731 1.00 20.06 278 LEU A C 1
ATOM 2239 O O . LEU B 2 281 ? -26.525 36.241 -18.165 1.00 18.90 278 LEU A O 1
ATOM 2244 N N . ARG B 2 282 ? -27.501 34.887 -16.659 1.00 18.23 279 ARG A N 1
ATOM 2245 C CA . ARG B 2 282 ? -28.125 35.996 -15.948 1.00 17.66 279 ARG A CA 1
ATOM 2246 C C . ARG B 2 282 ? -28.212 35.774 -14.442 1.00 16.72 279 ARG A C 1
ATOM 2247 O O . ARG B 2 282 ? -27.801 34.731 -13.938 1.00 18.27 279 ARG A O 1
ATOM 2255 N N . ALA B 2 283 ? -28.727 36.773 -13.729 1.00 16.21 280 ALA A N 1
ATOM 2256 C CA . ALA B 2 283 ? -28.876 36.719 -12.266 1.00 16.02 280 ALA A CA 1
ATOM 2257 C C . ALA B 2 283 ? -30.333 37.097 -11.949 1.00 15.56 280 ALA A C 1
ATOM 2258 O O . ALA B 2 283 ? -31.257 36.405 -12.380 1.00 15.23 280 ALA A O 1
ATOM 2260 N N . HIS B 2 284 ? -30.531 38.165 -11.176 1.00 14.98 281 HIS A N 1
ATOM 2261 C CA . HIS B 2 284 ? -31.871 38.685 -10.902 1.00 15.57 281 HIS A CA 1
ATOM 2262 C C . HIS B 2 284 ? -32.819 37.864 -10.009 1.00 17.73 281 HIS A C 1
ATOM 2263 O O . HIS B 2 284 ? -33.721 38.429 -9.395 1.00 20.82 281 HIS A O 1
ATOM 2270 N N . GLU B 2 285 ? -32.634 36.551 -9.917 1.00 18.91 282 GLU A N 1
ATOM 2271 C CA . GLU B 2 285 ? -33.507 35.736 -9.062 1.00 19.62 282 GLU A CA 1
ATOM 2272 C C . GLU B 2 285 ? -32.711 34.857 -8.101 1.00 20.39 282 GLU A C 1
ATOM 2273 O O . GLU B 2 285 ? -31.838 34.093 -8.517 1.00 21.82 282 GLU A O 1
ATOM 2279 N N . ALA B 2 286 ? -33.023 34.960 -6.815 1.00 20.73 283 ALA A N 1
ATOM 2280 C CA . ALA B 2 286 ? -32.329 34.185 -5.790 1.00 19.91 283 ALA A CA 1
ATOM 2281 C C . ALA B 2 286 ? -32.440 32.685 -6.036 1.00 20.89 283 ALA A C 1
ATOM 2282 O O . ALA B 2 286 ? -33.480 32.181 -6.480 1.00 20.67 283 ALA A O 1
ATOM 2284 N N . GLN B 2 287 ? -31.359 31.972 -5.751 1.00 18.35 284 GLN A N 1
ATOM 2285 C CA . GLN B 2 287 ? -31.336 30.529 -5.934 1.00 19.35 284 GLN A CA 1
ATOM 2286 C C . GLN B 2 287 ? -30.759 29.876 -4.690 1.00 19.74 284 GLN A C 1
ATOM 2287 O O . GLN B 2 287 ? -29.674 30.246 -4.233 1.00 17.08 284 GLN A O 1
ATOM 2293 N N . ASP B 2 288 ? -31.484 28.901 -4.149 1.00 19.78 285 ASP A N 1
ATOM 2294 C CA . ASP B 2 288 ? -31.037 28.208 -2.950 1.00 21.42 285 ASP A CA 1
ATOM 2295 C C . ASP B 2 288 ? -29.636 27.620 -3.089 1.00 20.50 285 ASP A C 1
ATOM 2296 O O . ASP B 2 288 ? -28.871 27.586 -2.123 1.00 18.44 285 ASP A O 1
ATOM 2301 N N . ALA B 2 289 ? -29.298 27.161 -4.290 1.00 18.83 286 ALA A N 1
ATOM 2302 C CA . ALA B 2 289 ? -27.977 26.576 -4.536 1.00 18.21 286 ALA A CA 1
ATOM 2303 C C . ALA B 2 289 ? -26.972 27.604 -5.061 1.00 16.28 286 ALA A C 1
ATOM 2304 O O . ALA B 2 289 ? -25.800 27.287 -5.265 1.00 15.63 286 ALA A O 1
ATOM 2306 N N . GLY B 2 290 ? -27.433 28.833 -5.274 1.00 16.74 287 GLY A N 1
ATOM 2307 C CA . GLY B 2 290 ? -26.561 29.876 -5.788 1.00 16.04 287 GLY A CA 1
ATOM 2308 C C . GLY B 2 290 ? -26.574 29.933 -7.310 1.00 16.71 287 GLY A C 1
ATOM 2309 O O . GLY B 2 290 ? -25.949 30.802 -7.924 1.00 18.83 287 GLY A O 1
ATOM 2310 N N . TYR B 2 291 ? -27.292 29.001 -7.925 1.00 16.36 288 TYR A N 1
ATOM 2311 C CA . TYR B 2 291 ? -27.357 28.944 -9.376 1.00 16.88 288 TYR A CA 1
ATOM 2312 C C . TYR B 2 291 ? -28.532 28.021 -9.774 1.00 17.25 288 TYR A C 1
ATOM 2313 O O . TYR B 2 291 ? -29.069 27.274 -8.958 1.00 16.54 288 TYR A O 1
ATOM 2322 N N . ARG B 2 292 ? -28.893 28.078 -11.045 1.00 17.30 289 ARG A N 1
ATOM 2323 C CA . ARG B 2 292 ? -29.920 27.210 -11.575 1.00 18.55 289 ARG A CA 1
ATOM 2324 C C . ARG B 2 292 ? -29.667 27.071 -13.065 1.00 20.57 289 ARG A C 1
ATOM 2325 O O . ARG B 2 292 ? -29.390 28.054 -13.756 1.00 19.56 289 ARG A O 1
ATOM 2333 N N . MET B 2 293 ? -29.724 25.836 -13.549 1.00 21.65 290 MET A N 1
ATOM 2334 C CA . MET B 2 293 ? -29.534 25.571 -14.962 1.00 22.12 290 MET A CA 1
ATOM 2335 C C . MET B 2 293 ? -30.889 25.146 -15.506 1.00 22.55 290 MET A C 1
ATOM 2336 O O . MET B 2 293 ? -31.566 24.296 -14.930 1.00 19.63 290 MET A O 1
ATOM 2341 N N . TYR B 2 294 ? -31.297 25.759 -16.608 1.00 23.85 291 TYR A N 1
ATOM 2342 C CA . TYR B 2 294 ? -32.589 25.441 -17.191 1.00 26.73 291 TYR A CA 1
ATOM 2343 C C . TYR B 2 294 ? -32.461 24.531 -18.401 1.00 27.53 291 TYR A C 1
ATOM 2344 O O . TYR B 2 294 ? -31.357 24.263 -18.876 1.00 29.07 291 TYR A O 1
ATOM 2353 N N . ARG B 2 295 ? -33.605 24.064 -18.884 1.00 29.38 292 ARG A N 1
ATOM 2354 C CA . ARG B 2 295 ? -33.680 23.173 -20.030 1.00 31.24 292 ARG A CA 1
ATOM 2355 C C . ARG B 2 295 ? -32.612 23.426 -21.081 1.00 32.67 292 ARG A C 1
ATOM 2356 O O . ARG B 2 295 ? -32.358 24.564 -21.476 1.00 31.87 292 ARG A O 1
ATOM 2364 N N . LYS B 2 296 ? -31.990 22.342 -21.529 1.00 36.46 293 LYS A N 1
ATOM 2365 C CA . LYS B 2 296 ? -30.940 22.413 -22.532 1.00 39.64 293 LYS A CA 1
ATOM 2366 C C . LYS B 2 296 ? -31.528 22.701 -23.906 1.00 40.93 293 LYS A C 1
ATOM 2367 O O . LYS B 2 296 ? -32.650 22.307 -24.211 1.00 38.21 293 LYS A O 1
ATOM 2373 N N . SER B 2 297 ? -30.756 23.391 -24.732 1.00 44.57 294 SER A N 1
ATOM 2374 C CA . SER B 2 297 ? -31.184 23.692 -26.087 1.00 49.98 294 SER A CA 1
ATOM 2375 C C . SER B 2 297 ? -31.211 22.375 -26.873 1.00 52.82 294 SER A C 1
ATOM 2376 O O . SER B 2 297 ? -30.412 21.472 -26.619 1.00 51.55 294 SER A O 1
ATOM 2379 N N . GLN B 2 298 ? -32.139 22.260 -27.815 1.00 56.19 295 GLN A N 1
ATOM 2380 C CA . GLN B 2 298 ? -32.247 21.053 -28.629 1.00 59.47 295 GLN A CA 1
ATOM 2381 C C . GLN B 2 298 ? -31.097 20.997 -29.633 1.00 59.18 295 GLN A C 1
ATOM 2382 O O . GLN B 2 298 ? -30.655 19.924 -30.035 1.00 58.99 295 GLN A O 1
ATOM 2388 N N . THR B 2 299 ? -30.616 22.174 -30.018 1.00 58.67 296 THR A N 1
ATOM 2389 C CA . THR B 2 299 ? -29.543 22.311 -30.991 1.00 58.11 296 THR A CA 1
ATOM 2390 C C . THR B 2 299 ? -28.132 22.032 -30.477 1.00 56.82 296 THR A C 1
ATOM 2391 O O . THR B 2 299 ? -27.301 21.498 -31.217 1.00 57.44 296 THR A O 1
ATOM 2395 N N . THR B 2 300 ? -27.854 22.388 -29.224 1.00 54.62 297 THR A N 1
ATOM 2396 C CA . THR B 2 300 ? -26.513 22.199 -28.673 1.00 51.37 297 THR A CA 1
ATOM 2397 C C . THR B 2 300 ? -26.392 21.237 -27.499 1.00 47.75 297 THR A C 1
ATOM 2398 O O . THR B 2 300 ? -25.314 20.706 -27.239 1.00 45.63 297 THR A O 1
ATOM 2402 N N . GLY B 2 301 ? -27.483 21.019 -26.779 1.00 45.59 298 GLY A N 1
ATOM 2403 C CA . GLY B 2 301 ? -27.418 20.123 -25.638 1.00 43.71 298 GLY A CA 1
ATOM 2404 C C . GLY B 2 301 ? -26.827 20.808 -24.417 1.00 42.48 298 GLY A C 1
ATOM 2405 O O . GLY B 2 301 ? -26.494 20.155 -23.427 1.00 43.31 298 GLY A O 1
ATOM 2406 N N . PHE B 2 302 ? -26.692 22.129 -24.494 1.00 40.13 299 PHE A N 1
ATOM 2407 C CA . PHE B 2 302 ? -26.155 22.927 -23.395 1.00 36.86 299 PHE A CA 1
ATOM 2408 C C . PHE B 2 302 ? -27.293 23.769 -22.797 1.00 35.17 299 PHE A C 1
ATOM 2409 O O . PHE B 2 302 ? -28.193 24.200 -23.522 1.00 35.36 299 PHE A O 1
ATOM 2417 N N . PRO B 2 303 ? -27.271 24.010 -21.470 1.00 32.14 300 PRO A N 1
ATOM 2418 C CA . PRO B 2 303 ? -28.324 24.806 -20.821 1.00 29.57 300 PRO A CA 1
ATOM 2419 C C . PRO B 2 303 ? -28.634 26.100 -21.575 1.00 26.78 300 PRO A C 1
ATOM 2420 O O . PRO B 2 303 ? -27.765 26.949 -21.759 1.00 26.47 300 PRO A 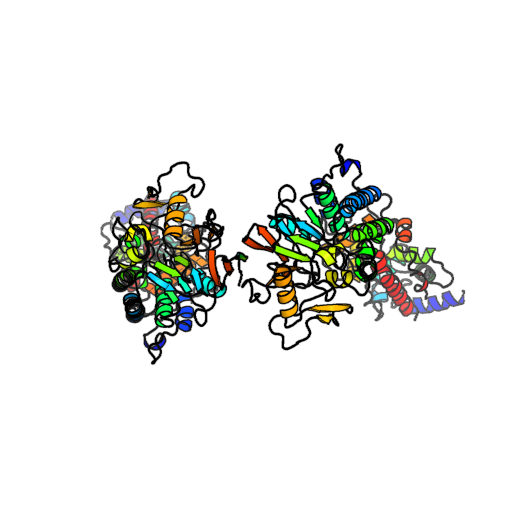O 1
ATOM 2424 N N . SER B 2 304 ? -29.879 26.249 -22.006 1.00 24.07 301 SER A N 1
ATOM 2425 C CA . SER B 2 304 ? -30.281 27.434 -22.755 1.00 23.57 301 SER A CA 1
ATOM 2426 C C . SER B 2 304 ? -30.212 28.683 -21.891 1.00 21.72 301 SER A C 1
ATOM 2427 O O . SER B 2 304 ? -30.016 29.792 -22.388 1.00 20.87 301 SER A O 1
ATOM 2430 N N . LEU B 2 305 ? -30.368 28.481 -20.591 1.00 20.53 302 LEU A N 1
ATOM 2431 C CA . LEU B 2 305 ? -30.362 29.576 -19.640 1.00 21.66 302 LEU A CA 1
ATOM 2432 C C . LEU B 2 305 ? -29.743 29.175 -18.304 1.00 20.86 302 LEU A C 1
ATOM 2433 O O . LEU B 2 305 ? -30.006 28.089 -17.784 1.00 20.00 302 LEU A O 1
ATOM 2438 N N . ILE B 2 306 ? -28.916 30.057 -17.755 1.00 19.83 303 ILE A N 1
ATOM 2439 C CA . ILE B 2 306 ? -28.310 29.801 -16.458 1.00 20.09 303 ILE A CA 1
ATOM 2440 C C . ILE B 2 306 ? -28.445 31.019 -15.545 1.00 20.00 303 ILE A C 1
ATOM 2441 O O . ILE B 2 306 ? -28.109 32.139 -15.928 1.00 19.41 303 ILE A O 1
ATOM 2446 N N . THR B 2 307 ? -28.965 30.797 -14.343 1.00 19.41 304 THR A N 1
ATOM 2447 C CA . THR B 2 307 ? -29.095 31.876 -13.382 1.00 17.80 304 THR A CA 1
ATOM 2448 C C . THR B 2 307 ? -27.979 31.718 -12.366 1.00 18.31 304 THR A C 1
ATOM 2449 O O . THR B 2 307 ? -27.791 30.635 -11.807 1.00 16.61 304 THR A O 1
ATOM 2453 N N . ILE B 2 308 ? -27.234 32.797 -12.148 1.00 17.93 305 ILE A N 1
ATOM 2454 C CA . ILE B 2 308 ? -26.146 32.803 -11.180 1.00 19.71 305 ILE A CA 1
ATOM 2455 C C . ILE B 2 308 ? -26.521 33.836 -10.114 1.00 19.63 305 ILE A C 1
ATOM 2456 O O . ILE B 2 308 ? -26.948 34.941 -10.436 1.00 19.28 305 ILE A O 1
ATOM 2461 N N . PHE B 2 309 ? -26.381 33.458 -8.846 1.00 20.25 306 PHE A N 1
ATOM 2462 C CA . PHE B 2 309 ? -26.750 34.322 -7.720 1.00 17.67 306 PHE A CA 1
ATOM 2463 C C . PHE B 2 309 ? -25.624 34.283 -6.691 1.00 18.02 306 PHE A C 1
ATOM 2464 O O . PHE B 2 309 ? -25.325 33.224 -6.136 1.00 16.63 306 PHE A O 1
ATOM 2472 N N . SER B 2 310 ? -25.022 35.438 -6.418 1.00 16.44 307 SER A N 1
ATOM 2473 C CA . SER B 2 310 ? -23.881 35.499 -5.509 1.00 18.44 307 SER A CA 1
ATOM 2474 C C . SER B 2 310 ? -24.079 36.018 -4.074 1.00 19.13 307 SER A C 1
ATOM 2475 O O . SER B 2 310 ? -23.103 36.334 -3.395 1.00 17.69 307 SER A O 1
ATOM 2478 N N . ALA B 2 311 ? -25.318 36.107 -3.609 1.00 18.12 308 ALA A N 1
ATOM 2479 C CA . ALA B 2 311 ? -25.567 36.586 -2.256 1.00 17.95 308 ALA A CA 1
ATOM 2480 C C . ALA B 2 311 ? -25.920 35.420 -1.334 1.00 18.02 308 ALA A C 1
ATOM 2481 O O . ALA B 2 311 ? -27.079 35.016 -1.244 1.00 16.54 308 ALA A O 1
ATOM 2483 N N . PRO B 2 312 ? -24.916 34.863 -0.632 1.00 18.91 309 PRO A N 1
ATOM 2484 C CA . PRO B 2 312 ? -25.190 33.741 0.270 1.00 17.54 309 PRO A CA 1
ATOM 2485 C C . PRO B 2 312 ? -26.089 34.185 1.415 1.00 18.16 309 PRO A C 1
ATOM 2486 O O . PRO B 2 312 ? -26.047 35.343 1.824 1.00 18.65 309 PRO A O 1
ATOM 2490 N N . ASN B 2 313 ? -26.901 33.262 1.922 1.00 18.51 310 ASN A N 1
ATOM 2491 C CA . ASN B 2 313 ? -27.815 33.563 3.010 1.00 20.96 310 ASN A CA 1
ATOM 2492 C C . ASN B 2 313 ? -28.418 34.953 2.816 1.00 22.88 310 ASN A C 1
ATOM 2493 O O . ASN B 2 313 ? -28.331 35.825 3.683 1.00 23.53 310 ASN A O 1
ATOM 2498 N N . TYR B 2 314 ? -29.016 35.136 1.645 1.00 22.27 311 TYR A N 1
ATOM 2499 C CA . TYR B 2 314 ? -29.654 36.382 1.240 1.00 21.92 311 TYR A CA 1
ATOM 2500 C C . TYR B 2 314 ? -30.593 36.924 2.321 1.00 20.57 311 TYR A C 1
ATOM 2501 O O . TYR B 2 314 ? -31.418 36.196 2.867 1.00 19.22 311 TYR A O 1
ATOM 2510 N N . LEU B 2 315 ? -30.453 38.208 2.630 1.00 22.38 312 LEU A N 1
ATOM 2511 C CA . LEU B 2 315 ? -31.296 38.855 3.641 1.00 23.43 312 LEU A CA 1
ATOM 2512 C C . LEU B 2 315 ? -31.172 38.233 5.036 1.00 23.62 312 LEU A C 1
ATOM 2513 O O . LEU B 2 315 ? -32.059 38.398 5.871 1.00 24.28 312 LEU A O 1
ATOM 2518 N N . ASP B 2 316 ? -30.075 37.521 5.281 1.00 24.06 313 ASP A N 1
ATOM 2519 C CA . ASP B 2 316 ? -29.833 36.873 6.564 1.00 25.26 313 ASP A CA 1
ATOM 2520 C C . ASP B 2 316 ? -30.902 35.852 6.958 1.00 27.15 313 ASP A C 1
ATOM 2521 O O . ASP B 2 316 ? -30.974 35.457 8.125 1.00 27.78 313 ASP A O 1
ATOM 2526 N N . VAL B 2 317 ? -31.733 35.408 6.019 1.00 26.30 314 VAL A N 1
ATOM 2527 C CA . VAL B 2 317 ? -32.750 34.439 6.400 1.00 27.71 314 VAL A CA 1
ATOM 2528 C C . VAL B 2 317 ? -32.852 33.169 5.562 1.00 29.01 314 VAL A C 1
ATOM 2529 O O . VAL B 2 317 ? -33.075 32.085 6.102 1.00 31.73 314 VAL A O 1
ATOM 2533 N N . TYR B 2 318 ? -32.672 33.294 4.256 1.00 28.05 315 TYR A N 1
ATOM 2534 C CA . TYR B 2 318 ? -32.824 32.157 3.356 1.00 29.55 315 TYR A CA 1
ATOM 2535 C C . TYR B 2 318 ? -31.838 30.991 3.439 1.00 29.72 315 TYR A C 1
ATOM 2536 O O . TYR B 2 318 ? -32.139 29.907 2.951 1.00 30.29 315 TYR A O 1
ATOM 2545 N N . ASN B 2 319 ? -30.676 31.202 4.051 1.00 28.21 316 ASN A N 1
ATOM 2546 C CA . ASN B 2 319 ? -29.683 30.139 4.189 1.00 30.51 316 ASN A CA 1
ATOM 2547 C C . ASN B 2 319 ? -29.300 29.490 2.868 1.00 28.30 316 ASN A C 1
ATOM 2548 O O . ASN B 2 319 ? -28.921 28.322 2.835 1.00 27.33 316 ASN A O 1
ATOM 2553 N N . ASN B 2 320 ? -29.405 30.244 1.782 1.00 25.75 317 ASN A N 1
ATOM 2554 C CA . ASN B 2 320 ? -29.065 29.731 0.460 1.00 21.98 317 ASN A CA 1
ATOM 2555 C C . ASN B 2 320 ? -27.566 29.842 0.269 1.00 21.64 317 ASN A C 1
ATOM 2556 O O . ASN B 2 320 ? -26.905 30.615 0.951 1.00 21.54 317 ASN A O 1
ATOM 2561 N N . LYS B 2 321 ? -27.023 29.073 -0.662 1.00 21.40 318 LYS A N 1
ATOM 2562 C CA . LYS B 2 321 ? -25.606 29.178 -0.938 1.00 21.61 318 LYS A CA 1
ATOM 2563 C C . LYS B 2 321 ? -25.518 30.179 -2.073 1.00 20.68 318 LYS A C 1
ATOM 2564 O O . LYS B 2 321 ? -26.525 30.471 -2.734 1.00 18.37 318 LYS A O 1
ATOM 2570 N N . ALA B 2 322 ? -24.328 30.731 -2.273 1.00 17.68 319 ALA A N 1
ATOM 2571 C CA . ALA B 2 322 ? -24.102 31.662 -3.362 1.00 17.23 319 ALA A CA 1
ATOM 2572 C C . ALA B 2 322 ? -23.170 30.932 -4.318 1.00 16.34 319 ALA A C 1
ATOM 2573 O O . ALA B 2 322 ? -22.612 29.905 -3.974 1.00 15.72 319 ALA A O 1
ATOM 2575 N N . ALA B 2 323 ? -23.002 31.459 -5.520 1.00 18.10 320 ALA A N 1
ATOM 2576 C CA . ALA B 2 323 ? -22.117 30.835 -6.483 1.00 19.91 320 ALA A CA 1
ATOM 2577 C C . ALA B 2 323 ? -21.631 31.857 -7.490 1.00 22.28 320 ALA A C 1
ATOM 2578 O O . ALA B 2 323 ? -22.205 32.943 -7.616 1.00 25.06 320 ALA A O 1
ATOM 2580 N N . VAL B 2 324 ? -20.556 31.501 -8.184 1.00 22.98 321 VAL A N 1
ATOM 2581 C CA . VAL B 2 324 ? -19.979 32.325 -9.235 1.00 24.03 321 VAL A CA 1
ATOM 2582 C C . VAL B 2 324 ? -19.615 31.322 -10.325 1.00 25.74 321 VAL A C 1
ATOM 2583 O O . VAL B 2 324 ? -19.390 30.151 -10.031 1.00 25.97 321 VAL A O 1
ATOM 2587 N N . LEU B 2 325 ? -19.575 31.762 -11.577 1.00 27.50 322 LEU A N 1
ATOM 2588 C CA . LEU B 2 325 ? -19.243 30.859 -12.670 1.00 28.99 322 LEU A CA 1
ATOM 2589 C C . LEU B 2 325 ? -17.866 31.136 -13.239 1.00 29.60 322 LEU A C 1
ATOM 2590 O O . LEU B 2 325 ? -17.641 32.185 -13.848 1.00 30.42 322 LEU A O 1
ATOM 2595 N N . LYS B 2 326 ? -16.941 30.202 -13.039 1.00 30.42 323 LYS A N 1
ATOM 2596 C CA . LYS B 2 326 ? -15.602 30.358 -13.585 1.00 32.33 323 LYS A CA 1
ATOM 2597 C C . LYS B 2 326 ? -15.626 29.678 -14.934 1.00 33.03 323 LYS A C 1
ATOM 2598 O O . LYS B 2 326 ? -15.789 28.465 -15.011 1.00 35.59 323 LYS A O 1
ATOM 2604 N N . TYR B 2 327 ? -15.497 30.449 -16.002 1.00 34.26 324 TYR A N 1
ATOM 2605 C CA . TYR B 2 327 ? -15.496 29.848 -17.322 1.00 36.30 324 TYR A CA 1
ATOM 2606 C C . TYR B 2 327 ? -14.097 29.762 -17.918 1.00 38.20 324 TYR A C 1
ATOM 2607 O O . TYR B 2 327 ? -13.356 30.744 -17.959 1.00 35.77 324 TYR A O 1
ATOM 2616 N N . GLU B 2 328 ? -13.750 28.564 -18.370 1.00 42.70 325 GLU A N 1
ATOM 2617 C CA . GLU B 2 328 ? -12.468 28.290 -19.001 1.00 48.88 325 GLU A CA 1
ATOM 2618 C C . GLU B 2 328 ? -12.808 27.671 -20.351 1.00 51.10 325 GLU A C 1
ATOM 2619 O O . GLU B 2 328 ? -13.981 27.504 -20.676 1.00 51.74 325 GLU A O 1
ATOM 2625 N N . ASN B 2 329 ? -11.793 27.328 -21.134 1.00 52.95 326 ASN A N 1
ATOM 2626 C CA . ASN B 2 329 ? -12.031 26.724 -22.436 1.00 55.08 326 ASN A CA 1
ATOM 2627 C C . ASN B 2 329 ? -12.855 25.447 -22.267 1.00 55.03 326 ASN A C 1
ATOM 2628 O O . ASN B 2 329 ? -12.413 24.485 -21.636 1.00 53.37 326 ASN A O 1
ATOM 2633 N N . ASN B 2 330 ? -14.061 25.455 -22.823 1.00 54.25 327 ASN A N 1
ATOM 2634 C CA . ASN B 2 330 ? -14.958 24.304 -22.756 1.00 52.27 327 ASN A CA 1
ATOM 2635 C C . ASN B 2 330 ? -15.236 23.725 -21.366 1.00 48.99 327 ASN A C 1
ATOM 2636 O O . ASN B 2 330 ? -15.619 22.558 -21.238 1.00 48.08 327 ASN A O 1
ATOM 2641 N N . VAL B 2 331 ? -15.053 24.528 -20.326 1.00 45.32 328 VAL A N 1
ATOM 2642 C CA . VAL B 2 331 ? -15.328 24.060 -18.972 1.00 42.16 328 VAL A CA 1
ATOM 2643 C C . VAL B 2 331 ? -15.946 25.161 -18.123 1.00 38.50 328 VAL A C 1
ATOM 2644 O O . VAL B 2 331 ? -15.337 26.207 -17.898 1.00 35.17 328 VAL A O 1
ATOM 2648 N N . MET B 2 332 ? -17.161 24.920 -17.651 1.00 36.73 329 MET A N 1
ATOM 2649 C CA . MET B 2 332 ? -17.846 25.891 -16.814 1.00 36.41 329 MET A CA 1
ATOM 2650 C C . MET B 2 332 ? -17.881 25.372 -15.378 1.00 33.08 329 MET A C 1
ATOM 2651 O O . MET B 2 332 ? -18.588 24.421 -15.063 1.00 32.40 329 MET A O 1
ATOM 2656 N N . ASN B 2 333 ? -17.102 26.003 -14.512 1.00 30.48 330 ASN A N 1
ATOM 2657 C CA . ASN B 2 333 ? -17.020 25.601 -13.114 1.00 30.55 330 ASN A CA 1
ATOM 2658 C C . ASN B 2 333 ? -17.852 26.485 -12.179 1.00 29.19 330 ASN A C 1
ATOM 2659 O O . ASN B 2 333 ? -17.461 27.605 -11.852 1.00 31.42 330 ASN A O 1
ATOM 2664 N N . ILE B 2 334 ? -19.003 25.978 -11.756 1.00 25.66 331 ILE A N 1
ATOM 2665 C CA . ILE B 2 334 ? -19.868 26.713 -10.841 1.00 23.30 331 ILE A CA 1
ATOM 2666 C C . ILE B 2 334 ? -19.317 26.453 -9.444 1.00 23.24 331 ILE A C 1
ATOM 2667 O O . ILE B 2 334 ? -19.240 25.306 -9.006 1.00 21.88 331 ILE A O 1
ATOM 2672 N N . ARG B 2 335 ? -18.917 27.510 -8.748 1.00 23.35 332 ARG A N 1
ATOM 2673 C CA . ARG B 2 335 ? -18.337 27.350 -7.415 1.00 23.93 332 ARG A CA 1
ATOM 2674 C C . ARG B 2 335 ? -19.225 27.935 -6.345 1.00 22.16 332 ARG A C 1
ATOM 2675 O O . ARG B 2 335 ? -19.463 29.140 -6.310 1.00 22.19 332 ARG A O 1
ATOM 2683 N N . GLN B 2 336 ? -19.708 27.074 -5.463 1.00 22.69 333 GLN A N 1
ATOM 2684 C CA . GLN B 2 336 ? -20.581 27.510 -4.390 1.00 22.52 333 GLN A CA 1
ATOM 2685 C C . GLN B 2 336 ? -19.805 27.930 -3.149 1.00 21.99 333 GLN A C 1
ATOM 2686 O O . GLN B 2 336 ? -18.684 27.482 -2.925 1.00 21.08 333 GLN A O 1
ATOM 2692 N N . PHE B 2 337 ? -20.404 28.810 -2.356 1.00 21.64 334 PHE A N 1
ATOM 2693 C CA . PHE B 2 337 ? -19.798 29.243 -1.106 1.00 22.51 334 PHE A CA 1
ATOM 2694 C C . PHE B 2 337 ? -20.878 29.705 -0.152 1.00 22.08 334 PHE A C 1
ATOM 2695 O O . PHE B 2 337 ? -21.963 30.109 -0.570 1.00 21.59 334 PHE A O 1
ATOM 2703 N N . ASN B 2 338 ? -20.574 29.610 1.136 1.00 23.46 335 ASN A N 1
ATOM 2704 C CA . ASN B 2 338 ? -21.497 29.996 2.190 1.00 24.30 335 ASN A CA 1
ATOM 2705 C C . ASN B 2 338 ? -21.292 31.435 2.659 1.00 24.19 335 ASN A C 1
ATOM 2706 O O . ASN B 2 338 ? -20.349 32.111 2.245 1.00 20.81 335 ASN A O 1
ATOM 2711 N N . CYS B 2 339 ? -22.183 31.894 3.531 1.00 25.67 336 CYS A N 1
ATOM 2712 C CA . CYS B 2 339 ? -22.125 33.256 4.049 1.00 27.64 336 CYS A CA 1
ATOM 2713 C C . CYS B 2 339 ? -21.020 33.467 5.081 1.00 28.54 336 CYS A C 1
ATOM 2714 O O . CYS B 2 339 ? -20.521 32.520 5.692 1.00 29.12 336 CYS A O 1
ATOM 2717 N N . SER B 2 340 ? -20.636 34.725 5.256 1.00 28.90 337 SER A N 1
ATOM 2718 C CA . SER B 2 340 ? -19.620 35.106 6.229 1.00 28.54 337 SER A CA 1
ATOM 2719 C C . SER B 2 340 ? -20.303 36.000 7.257 1.00 29.37 337 SER A C 1
ATOM 2720 O O . SER B 2 340 ? -21.373 36.553 7.001 1.00 29.60 337 SER A O 1
ATOM 2723 N N . PRO B 2 341 ? -19.705 36.142 8.443 1.00 30.58 338 PRO A N 1
ATOM 2724 C CA . PRO B 2 341 ? -20.316 36.995 9.471 1.00 29.54 338 PRO A CA 1
ATOM 2725 C C . PRO B 2 341 ? -20.179 38.463 9.068 1.00 26.94 338 PRO A C 1
ATOM 2726 O O . PRO B 2 341 ? -19.246 38.817 8.344 1.00 26.02 338 PRO A O 1
ATOM 2730 N N . HIS B 2 342 ? -21.108 39.305 9.525 1.00 24.99 339 HIS A N 1
ATOM 2731 C CA . HIS B 2 342 ? -21.058 40.739 9.234 1.00 22.35 339 HIS A CA 1
ATOM 2732 C C . HIS B 2 342 ? -21.624 41.561 10.395 1.00 21.54 339 HIS A C 1
ATOM 2733 O O . HIS B 2 342 ? -22.402 41.057 11.199 1.00 19.92 339 HIS A O 1
ATOM 2740 N N . PRO B 2 343 ? -21.215 42.837 10.511 1.00 21.21 340 PRO A N 1
ATOM 2741 C CA . PRO B 2 343 ? -21.698 43.707 11.587 1.00 22.68 340 PRO A CA 1
ATOM 2742 C C . PRO B 2 343 ? -23.216 43.872 11.576 1.00 24.19 340 PRO A C 1
ATOM 2743 O O . PRO B 2 343 ? -23.874 43.626 10.568 1.00 23.78 340 PRO A O 1
ATOM 2747 N N . TYR B 2 344 ? -23.759 44.297 12.709 1.00 25.49 341 TYR A N 1
ATOM 2748 C CA . TYR B 2 344 ? -25.193 44.491 12.856 1.00 24.69 341 TYR A CA 1
ATOM 2749 C C . TYR B 2 344 ? -25.574 45.946 12.599 1.00 25.19 341 TYR A C 1
ATOM 2750 O O . TYR B 2 344 ? -24.778 46.859 12.804 1.00 23.84 341 TYR A O 1
ATOM 2759 N N . TRP B 2 345 ? -26.798 46.146 12.133 1.00 23.92 342 TRP A N 1
ATOM 2760 C CA . TRP B 2 345 ? -27.316 47.472 11.843 1.00 24.04 342 TRP A CA 1
ATOM 2761 C C . TRP B 2 345 ? -28.813 47.474 12.108 1.00 25.00 342 TRP A C 1
ATOM 2762 O O . TRP B 2 345 ? -29.493 46.482 11.838 1.00 25.13 342 TRP A O 1
ATOM 2773 N N . LEU B 2 346 ? -29.322 48.583 12.638 1.00 24.19 343 LEU A N 1
ATOM 2774 C CA . LEU B 2 346 ? -30.752 48.722 12.882 1.00 24.49 343 LEU A CA 1
ATOM 2775 C C . LEU B 2 346 ? -31.413 49.070 11.545 1.00 24.83 343 LEU A C 1
ATOM 2776 O O . LEU B 2 346 ? -30.781 49.660 10.668 1.00 23.82 343 LEU A O 1
ATOM 2781 N N . PRO B 2 347 ? -32.689 48.704 11.365 1.00 24.67 344 PRO A N 1
ATOM 2782 C CA . PRO B 2 347 ? -33.372 49.026 10.103 1.00 23.86 344 PRO A CA 1
ATOM 2783 C C . PRO B 2 347 ? -33.209 50.503 9.746 1.00 23.83 344 PRO A C 1
ATOM 2784 O O . PRO B 2 347 ? -33.256 51.371 10.615 1.00 25.63 344 PRO A O 1
ATOM 2788 N N . ASN B 2 348 ? -33.008 50.784 8.468 1.00 24.81 345 ASN A N 1
ATOM 2789 C CA . ASN B 2 348 ? -32.842 52.153 7.989 1.00 26.60 345 ASN A CA 1
ATOM 2790 C C . ASN B 2 348 ? -31.632 52.918 8.515 1.00 26.08 345 ASN A C 1
ATOM 2791 O O . ASN B 2 348 ? -31.635 54.143 8.501 1.00 25.49 345 ASN A O 1
ATOM 2796 N N . PHE B 2 349 ? -30.607 52.200 8.967 1.00 27.28 346 PHE A N 1
ATOM 2797 C CA . PHE B 2 349 ? -29.383 52.823 9.472 1.00 28.62 346 PHE A CA 1
ATOM 2798 C C . PHE B 2 349 ? -29.652 53.818 10.598 1.00 29.26 346 PHE A C 1
ATOM 2799 O O . PHE B 2 349 ? -29.012 54.862 10.697 1.00 30.72 346 PHE A O 1
ATOM 2807 N N . MET B 2 350 ? -30.598 53.465 11.455 1.00 28.95 347 MET A N 1
ATOM 2808 C CA . MET B 2 350 ? -31.006 54.299 12.576 1.00 29.63 347 MET A CA 1
ATOM 2809 C C . MET B 2 350 ? -30.029 54.200 13.756 1.00 27.51 347 MET A C 1
ATOM 2810 O O . MET B 2 350 ? -29.490 53.129 14.037 1.00 27.20 347 MET A O 1
ATOM 2815 N N . ASP B 2 351 ? -29.795 55.323 14.429 1.00 26.08 348 ASP A N 1
ATOM 2816 C CA . ASP B 2 351 ? -28.906 55.359 15.589 1.00 26.98 348 ASP A CA 1
ATOM 2817 C C . ASP B 2 351 ? -29.723 54.959 16.829 1.00 26.04 348 ASP A C 1
ATOM 2818 O O . ASP B 2 351 ? -30.951 55.085 16.828 1.00 23.84 348 ASP A O 1
ATOM 2823 N N . VAL B 2 352 ? -29.060 54.483 17.883 1.00 25.05 349 VAL A N 1
ATOM 2824 C CA . VAL B 2 352 ? -29.789 54.048 19.073 1.00 24.69 349 VAL A CA 1
ATOM 2825 C C . VAL B 2 352 ? -30.603 55.115 19.797 1.00 25.30 349 VAL A C 1
ATOM 2826 O O . VAL B 2 352 ? -31.547 54.784 20.513 1.00 25.52 349 VAL A O 1
ATOM 2830 N N . PHE B 2 353 ? -30.259 56.388 19.627 1.00 24.88 350 PHE A N 1
ATOM 2831 C CA . PHE B 2 353 ? -31.034 57.434 20.287 1.00 25.44 350 PHE A CA 1
ATOM 2832 C C . PHE B 2 353 ? -32.390 57.526 19.597 1.00 26.40 350 PHE A C 1
ATOM 2833 O O . PHE B 2 353 ? -33.428 57.304 20.219 1.00 27.06 350 PHE A O 1
ATOM 2841 N N . THR B 2 354 ? -32.374 57.841 18.306 1.00 28.85 351 THR A N 1
ATOM 2842 C CA . THR B 2 354 ? -33.601 57.941 17.523 1.00 30.08 351 THR A CA 1
ATOM 2843 C C . THR B 2 354 ? -34.470 56.706 17.735 1.00 30.67 351 THR A C 1
ATOM 2844 O O . THR B 2 354 ? -35.689 56.799 17.879 1.00 29.85 351 THR A O 1
ATOM 2848 N N . TRP B 2 355 ? -33.818 55.550 17.759 1.00 29.70 352 TRP A N 1
ATOM 2849 C CA . TRP B 2 355 ? -34.491 54.276 17.936 1.00 28.80 352 TRP A CA 1
ATOM 2850 C C . TRP B 2 355 ? -35.189 54.103 19.279 1.00 30.77 352 TRP A C 1
ATOM 2851 O O . TRP B 2 355 ? -36.351 53.692 19.330 1.00 30.32 352 TRP A O 1
ATOM 2862 N N . SER B 2 356 ? -34.489 54.428 20.364 1.00 31.05 353 SER A N 1
ATOM 2863 C CA . SER B 2 356 ? -35.034 54.241 21.704 1.00 30.96 353 SER A CA 1
ATOM 2864 C C . SER B 2 356 ? -35.714 55.434 22.370 1.00 32.80 353 SER A C 1
ATOM 2865 O O . SER B 2 356 ? -36.479 55.257 23.318 1.00 31.51 353 SER A O 1
ATOM 2868 N N . LEU B 2 357 ? -35.449 56.637 21.879 1.00 34.86 354 LEU A N 1
ATOM 2869 C CA . LEU B 2 357 ? -36.014 57.834 22.488 1.00 37.79 354 LEU A CA 1
ATOM 2870 C C . LEU B 2 357 ? -37.533 57.835 22.645 1.00 39.48 354 LEU A C 1
ATOM 2871 O O . LEU B 2 357 ? -38.048 58.138 23.721 1.00 41.07 354 LEU A O 1
ATOM 2876 N N . PRO B 2 358 ? -38.277 57.501 21.579 1.00 40.42 355 PRO A N 1
ATOM 2877 C CA . PRO B 2 358 ? -39.738 57.498 21.715 1.00 39.87 355 PRO A CA 1
ATOM 2878 C C . PRO B 2 358 ? -40.219 56.598 22.852 1.00 40.00 355 PRO A C 1
ATOM 2879 O O . PRO B 2 358 ? -41.149 56.945 23.578 1.00 40.97 355 PRO A O 1
ATOM 2883 N N . PHE B 2 359 ? -39.577 55.444 22.997 1.00 40.93 356 PHE A N 1
ATOM 2884 C CA . PHE B 2 359 ? -39.923 54.474 24.035 1.00 41.57 356 PHE A CA 1
ATOM 2885 C C . PHE B 2 359 ? -39.582 54.999 25.433 1.00 40.53 356 PHE A C 1
ATOM 2886 O O . PHE B 2 359 ? -40.365 54.853 26.373 1.00 41.39 356 PHE A O 1
ATOM 2894 N N . VAL B 2 360 ? -38.401 55.596 25.564 1.00 38.79 357 VAL A N 1
ATOM 2895 C CA . VAL B 2 360 ? -37.949 56.160 26.832 1.00 35.88 357 VAL A CA 1
ATOM 2896 C C . VAL B 2 360 ? -38.964 57.195 27.289 1.00 36.86 357 VAL A C 1
ATOM 2897 O O . VAL B 2 360 ? -39.412 57.178 28.432 1.00 34.81 357 VAL A O 1
ATOM 2901 N N . GLY B 2 361 ? -39.322 58.089 26.374 1.00 37.42 358 GLY A N 1
ATOM 2902 C CA . GLY B 2 361 ? -40.277 59.133 26.682 1.00 40.02 358 GLY A CA 1
ATOM 2903 C C . GLY B 2 361 ? -41.600 58.634 27.228 1.00 42.53 358 GLY A C 1
ATOM 2904 O O . GLY B 2 361 ? -42.032 59.061 28.299 1.00 42.84 358 GLY A O 1
ATOM 2905 N N . GLU B 2 362 ? -42.249 57.727 26.507 1.00 44.08 359 GLU A N 1
ATOM 2906 C CA . GLU B 2 362 ? -43.535 57.218 26.954 1.00 47.08 359 GLU A CA 1
ATOM 2907 C C . GLU B 2 362 ? -43.431 56.371 28.229 1.00 47.35 359 GLU A C 1
ATOM 2908 O O . GLU B 2 362 ? -44.382 56.297 29.011 1.00 47.50 359 GLU A O 1
ATOM 2914 N N . LYS B 2 363 ? -42.282 55.739 28.449 1.00 46.53 360 LYS A N 1
ATOM 2915 C CA . LYS B 2 363 ? -42.108 54.923 29.643 1.00 46.11 360 LYS A CA 1
ATOM 2916 C C . LYS B 2 363 ? -41.861 55.757 30.898 1.00 45.02 360 LYS A C 1
ATOM 2917 O O . LYS B 2 363 ? -42.254 55.356 31.993 1.00 42.61 360 LYS A O 1
ATOM 2923 N N . VAL B 2 364 ? -41.206 56.906 30.751 1.00 44.24 361 VAL A N 1
ATOM 2924 C CA . VAL B 2 364 ? -40.964 57.765 31.905 1.00 45.14 361 VAL A CA 1
ATOM 2925 C C . VAL B 2 364 ? -42.274 58.481 32.222 1.00 44.86 361 VAL A C 1
ATOM 2926 O O . VAL B 2 364 ? -42.634 58.655 33.384 1.00 43.20 361 VAL A O 1
ATOM 2930 N N . THR B 2 365 ? -42.988 58.881 31.175 1.00 46.17 362 THR A N 1
ATOM 2931 C CA . THR B 2 365 ? -44.272 59.551 31.330 1.00 47.87 362 THR A CA 1
ATOM 2932 C C . THR B 2 365 ? -45.224 58.583 32.038 1.00 50.28 362 THR A C 1
ATOM 2933 O O . THR B 2 365 ? -45.885 58.933 33.017 1.00 49.70 362 THR A O 1
ATOM 2937 N N . GLU B 2 366 ? -45.275 57.354 31.537 1.00 52.65 363 GLU A N 1
ATOM 2938 C CA . GLU B 2 366 ? -46.127 56.321 32.110 1.00 55.19 363 GLU A CA 1
ATOM 2939 C C . GLU B 2 366 ? -45.819 56.103 33.593 1.00 55.03 363 GLU A C 1
ATOM 2940 O O . GLU B 2 366 ? -46.729 55.969 34.415 1.00 54.61 363 GLU A O 1
ATOM 2946 N N . MET B 2 367 ? -44.534 56.070 33.933 1.00 54.69 364 MET A N 1
ATOM 2947 C CA . MET B 2 367 ? -44.130 55.860 35.316 1.00 54.28 364 MET A CA 1
ATOM 2948 C C . MET B 2 367 ? -44.652 56.953 36.225 1.00 54.27 364 MET A C 1
ATOM 2949 O O . MET B 2 367 ? -45.209 56.669 37.280 1.00 54.75 364 MET A O 1
ATOM 2954 N N . LEU B 2 368 ? -44.466 58.203 35.816 1.00 54.81 365 LEU A N 1
ATOM 2955 C CA . LEU B 2 368 ? -44.905 59.335 36.620 1.00 56.32 365 LEU A CA 1
ATOM 2956 C C . LEU B 2 368 ? -46.422 59.448 36.708 1.00 58.53 365 LEU A C 1
ATOM 2957 O O . LEU B 2 368 ? -46.952 59.967 37.691 1.00 59.24 365 LEU A O 1
ATOM 2962 N N . VAL B 2 369 ? -47.124 58.965 35.690 1.00 60.28 366 VAL A N 1
ATOM 2963 C CA . VAL B 2 369 ? -48.580 59.030 35.705 1.00 61.48 366 VAL A CA 1
ATOM 2964 C C . VAL B 2 369 ? -49.146 58.058 36.735 1.00 63.39 366 VAL A C 1
ATOM 2965 O O . VAL B 2 369 ? -50.042 58.412 37.501 1.00 65.16 366 VAL A O 1
ATOM 2969 N N . ASN B 2 370 ? -48.620 56.838 36.759 1.00 64.74 367 ASN A N 1
ATOM 2970 C CA . ASN B 2 370 ? -49.088 55.835 37.709 1.00 66.38 367 ASN A CA 1
ATOM 2971 C C . ASN B 2 370 ? -48.765 56.228 39.146 1.00 67.11 367 ASN A C 1
ATOM 2972 O O . ASN B 2 370 ? -49.578 56.030 40.047 1.00 66.01 367 ASN A O 1
ATOM 2977 N N . VAL B 2 371 ? -47.578 56.789 39.355 1.00 68.70 368 VAL A N 1
ATOM 2978 C CA . VAL B 2 371 ? -47.148 57.208 40.685 1.00 70.80 368 VAL A CA 1
ATOM 2979 C C . VAL B 2 371 ? -48.013 58.341 41.235 1.00 73.72 368 VAL A C 1
ATOM 2980 O O . VAL B 2 371 ? -48.281 58.395 42.436 1.00 75.61 368 VAL A O 1
ATOM 2984 N N . LEU B 2 372 ? -48.454 59.239 40.360 1.00 75.32 369 LEU A N 1
ATOM 2985 C CA . LEU B 2 372 ? -49.280 60.367 40.782 1.00 77.15 369 LEU A CA 1
ATOM 2986 C C . LEU B 2 372 ? -50.749 60.000 40.974 1.00 79.55 369 LEU A C 1
ATOM 2987 O O . LEU B 2 372 ? -51.634 60.845 40.827 1.00 79.25 369 LEU A O 1
ATOM 2992 N N . ASN B 2 373 ? -51.003 58.738 41.303 1.00 82.16 370 ASN A N 1
ATOM 2993 C CA . ASN B 2 373 ? -52.361 58.256 41.534 1.00 85.65 370 ASN A CA 1
ATOM 2994 C C . ASN B 2 373 ? -52.433 57.500 42.859 1.00 86.67 370 ASN A C 1
ATOM 2995 O O . ASN B 2 373 ? -52.857 56.325 42.846 1.00 87.63 370 ASN A O 1
ATOM 3000 N N . ASP C 3 2 ? -44.710 76.186 42.275 1.00 112.20 15 ASP B N 1
ATOM 3001 C CA . ASP C 3 2 ? -45.483 75.167 43.042 1.00 112.79 15 ASP B CA 1
ATOM 3002 C C . ASP C 3 2 ? -45.703 75.606 44.489 1.00 112.10 15 ASP B C 1
ATOM 3003 O O . ASP C 3 2 ? -44.758 75.982 45.186 1.00 112.17 15 ASP B O 1
ATOM 3008 N N . ALA C 3 3 ? -46.955 75.555 44.935 1.00 112.75 16 ALA B N 1
ATOM 3009 C CA . ALA C 3 3 ? -47.304 75.949 46.297 1.00 111.58 16 ALA B CA 1
ATOM 3010 C C . ALA C 3 3 ? -48.342 74.999 46.889 1.00 110.17 16 ALA B C 1
ATOM 3011 O O . ALA C 3 3 ? -48.095 74.345 47.904 1.00 110.37 16 ALA B O 1
ATOM 3013 N N . ASP C 3 4 ? -49.506 74.931 46.251 1.00 109.19 17 ASP B N 1
ATOM 3014 C CA . ASP C 3 4 ? -50.581 74.059 46.709 1.00 106.93 17 ASP B CA 1
ATOM 3015 C C . ASP C 3 4 ? -50.393 72.665 46.126 1.00 104.86 17 ASP B C 1
ATOM 3016 O O . ASP C 3 4 ? -50.903 71.682 46.662 1.00 103.54 17 ASP B O 1
ATOM 3021 N N . GLU C 3 5 ? -49.658 72.594 45.021 1.00 103.04 18 GLU B N 1
ATOM 3022 C CA . GLU C 3 5 ? -49.392 71.326 44.354 1.00 101.48 18 GLU B CA 1
ATOM 3023 C C . GLU C 3 5 ? -48.538 70.442 45.252 1.00 98.01 18 GLU B C 1
ATOM 3024 O O . GLU C 3 5 ? -48.707 69.223 45.281 1.00 97.29 18 GLU B O 1
ATOM 3030 N N . ILE C 3 6 ? -47.620 71.066 45.984 1.00 94.26 19 ILE B N 1
ATOM 3031 C CA . ILE C 3 6 ? -46.738 70.338 46.885 1.00 90.18 19 ILE B CA 1
ATOM 3032 C C . ILE C 3 6 ? -47.570 69.550 47.890 1.00 89.18 19 ILE B C 1
ATOM 3033 O O . ILE C 3 6 ? -47.191 68.454 48.307 1.00 87.83 19 ILE B O 1
ATOM 3038 N N . LYS C 3 7 ? -48.711 70.113 48.270 1.00 88.13 20 LYS B N 1
ATOM 3039 C CA . LYS C 3 7 ? -49.606 69.459 49.214 1.00 88.19 20 LYS B CA 1
ATOM 3040 C C . LYS C 3 7 ? -50.258 68.253 48.545 1.00 87.65 20 LYS B C 1
ATOM 3041 O O . LYS C 3 7 ? -50.410 67.197 49.159 1.00 87.17 20 LYS B O 1
ATOM 3047 N N . ARG C 3 8 ? -50.636 68.418 47.280 1.00 87.19 21 ARG B N 1
ATOM 3048 C CA . ARG C 3 8 ? -51.263 67.342 46.519 1.00 87.44 21 ARG B CA 1
ATOM 3049 C C . ARG C 3 8 ? -50.304 66.157 46.416 1.00 85.95 21 ARG B C 1
ATOM 3050 O O . ARG C 3 8 ? -50.680 65.012 46.675 1.00 85.13 21 ARG B O 1
ATOM 3058 N N . LEU C 3 9 ? -49.064 66.450 46.034 1.00 84.72 22 LEU B N 1
ATOM 3059 C CA . LEU C 3 9 ? -48.033 65.431 45.887 1.00 83.14 22 LEU B CA 1
ATOM 3060 C C . LEU C 3 9 ? -47.693 64.797 47.234 1.00 82.23 22 LEU B C 1
ATOM 3061 O O . LEU C 3 9 ? -47.497 63.584 47.328 1.00 81.14 22 LEU B O 1
ATOM 3066 N N . GLY C 3 10 ? -47.624 65.626 48.271 1.00 81.76 23 GLY B N 1
ATOM 3067 C CA . GLY C 3 10 ? -47.320 65.123 49.598 1.00 81.06 23 GLY B CA 1
ATOM 3068 C C . GLY C 3 10 ? -48.267 64.001 49.975 1.00 80.97 23 GLY B C 1
ATOM 3069 O O . GLY C 3 10 ? -47.877 63.042 50.642 1.00 80.66 23 GLY B O 1
ATOM 3070 N N . LYS C 3 11 ? -49.519 64.122 49.544 1.00 80.56 24 LYS B N 1
ATOM 3071 C CA . LYS C 3 11 ? -50.528 63.110 49.827 1.00 80.23 24 LYS B CA 1
ATOM 3072 C C . LYS C 3 11 ? -50.098 61.792 49.199 1.00 78.85 24 LYS B C 1
ATOM 3073 O O . LYS C 3 11 ? -50.065 60.753 49.861 1.00 77.58 24 LYS B O 1
ATOM 3079 N N . ARG C 3 12 ? -49.765 61.851 47.914 1.00 77.81 25 ARG B N 1
ATOM 3080 C CA . ARG C 3 12 ? -49.332 60.680 47.164 1.00 77.63 25 ARG B CA 1
ATOM 3081 C C . ARG C 3 12 ? -47.999 60.138 47.674 1.00 76.08 25 ARG B C 1
ATOM 3082 O O . ARG C 3 12 ? -47.707 58.950 47.534 1.00 75.98 25 ARG B O 1
ATOM 3090 N N . PHE C 3 13 ? -47.196 61.011 48.272 1.00 74.75 26 PHE B N 1
ATOM 3091 C CA . PHE C 3 13 ? -45.899 60.608 48.799 1.00 73.10 26 PHE B CA 1
ATOM 3092 C C . PHE C 3 13 ? -46.059 59.760 50.058 1.00 72.08 26 PHE B C 1
ATOM 3093 O O . PHE C 3 13 ? -45.393 58.738 50.217 1.00 71.15 26 PHE B O 1
ATOM 3101 N N . LYS C 3 14 ? -46.947 60.195 50.947 1.00 71.93 27 LYS B N 1
ATOM 3102 C CA . LYS C 3 14 ? -47.193 59.494 52.205 1.00 72.18 27 LYS B CA 1
ATOM 3103 C C . LYS C 3 14 ? -47.818 58.119 52.002 1.00 72.84 27 LYS B C 1
ATOM 3104 O O . LYS C 3 14 ? -47.598 57.208 52.802 1.00 72.64 27 LYS B O 1
ATOM 3110 N N . LYS C 3 15 ? -48.602 57.969 50.940 1.00 73.98 28 LYS B N 1
ATOM 3111 C CA . LYS C 3 15 ? -49.236 56.687 50.658 1.00 75.90 28 LYS B CA 1
ATOM 3112 C C . LYS C 3 15 ? -48.233 55.731 50.028 1.00 74.57 28 LYS B C 1
ATOM 3113 O O . LYS C 3 15 ? -48.182 54.552 50.377 1.00 73.47 28 LYS B O 1
ATOM 3119 N N . LEU C 3 16 ? -47.433 56.246 49.102 1.00 73.63 29 LEU B N 1
ATOM 3120 C CA . LEU C 3 16 ? -46.422 55.434 48.437 1.00 73.61 29 LEU B CA 1
ATOM 3121 C C . LEU C 3 16 ? -45.381 54.965 49.443 1.00 73.28 29 LEU B C 1
ATOM 3122 O O . LEU C 3 16 ? -44.920 53.826 49.387 1.00 72.95 29 LEU B O 1
ATOM 3127 N N . ASP C 3 17 ? -45.014 55.853 50.360 1.00 72.89 30 ASP B N 1
ATOM 3128 C CA . ASP C 3 17 ? -44.030 55.533 51.384 1.00 73.18 30 ASP B CA 1
ATOM 3129 C C . ASP C 3 17 ? -44.683 54.677 52.459 1.00 75.05 30 ASP B C 1
ATOM 3130 O O . ASP C 3 17 ? -45.192 55.189 53.455 1.00 75.66 30 ASP B O 1
ATOM 3135 N N . LEU C 3 18 ? -44.675 53.366 52.242 1.00 77.07 31 LEU B N 1
ATOM 3136 C CA . LEU C 3 18 ? -45.274 52.430 53.184 1.00 79.10 31 LEU B CA 1
ATOM 3137 C C . LEU C 3 18 ? -44.809 52.657 54.618 1.00 80.64 31 LEU B C 1
ATOM 3138 O O . LEU C 3 18 ? -45.572 53.143 55.454 1.00 81.27 31 LEU B O 1
ATOM 3143 N N . ASP C 3 19 ? -43.557 52.310 54.898 1.00 82.29 32 ASP B N 1
ATOM 3144 C CA . ASP C 3 19 ? -42.999 52.459 56.240 1.00 84.43 32 ASP B CA 1
ATOM 3145 C C . ASP C 3 19 ? -42.990 53.888 56.784 1.00 84.20 32 ASP B C 1
ATOM 3146 O O . ASP C 3 19 ? -42.516 54.129 57.894 1.00 84.14 32 ASP B O 1
ATOM 3151 N N . ASN C 3 20 ? -43.510 54.833 56.009 1.00 83.61 33 ASN B N 1
ATOM 3152 C CA . ASN C 3 20 ? -43.564 56.224 56.445 1.00 83.00 33 ASN B CA 1
ATOM 3153 C C . ASN C 3 20 ? -42.220 56.702 56.990 1.00 81.76 33 ASN B C 1
ATOM 3154 O O . ASN C 3 20 ? -42.169 57.466 57.955 1.00 82.04 33 ASN B O 1
ATOM 3159 N N . SER C 3 21 ? -41.135 56.257 56.364 1.00 79.78 34 SER B N 1
ATOM 3160 C CA . SER C 3 21 ? -39.793 56.632 56.795 1.00 76.81 34 SER B CA 1
ATOM 3161 C C . SER C 3 21 ? -39.377 58.015 56.302 1.00 74.55 34 SER B C 1
ATOM 3162 O O . SER C 3 21 ? -38.311 58.516 56.667 1.00 73.11 34 SER B O 1
ATOM 3165 N N . GLY C 3 22 ? -40.210 58.625 55.465 1.00 72.58 35 GLY B N 1
ATOM 3166 C CA . GLY C 3 22 ? -39.896 59.947 54.951 1.00 71.23 35 GLY B CA 1
ATOM 3167 C C . GLY C 3 22 ? -39.124 59.920 53.645 1.00 70.22 35 GLY B C 1
ATOM 3168 O O . GLY C 3 22 ? -38.637 60.953 53.179 1.00 70.85 35 GLY B O 1
ATOM 3169 N N . SER C 3 23 ? -39.002 58.736 53.058 1.00 68.11 36 SER B N 1
ATOM 3170 C CA . SER C 3 23 ? -38.296 58.580 51.795 1.00 66.85 36 SER B CA 1
ATOM 3171 C C . SER C 3 23 ? -38.874 57.387 51.048 1.00 65.40 36 SER B C 1
ATOM 3172 O O . SER C 3 23 ? -39.462 56.494 51.654 1.00 64.77 36 SER B O 1
ATOM 3175 N N . LEU C 3 24 ? -38.715 57.381 49.731 1.00 64.55 37 LEU B N 1
ATOM 3176 C CA . LEU C 3 24 ? -39.226 56.295 48.907 1.00 64.07 37 LEU B CA 1
ATOM 3177 C C . LEU C 3 24 ? -38.100 55.384 48.442 1.00 64.10 37 LEU B C 1
ATOM 3178 O O . LEU C 3 24 ? -37.146 55.832 47.810 1.00 63.93 37 LEU B O 1
ATOM 3183 N N . SER C 3 25 ? -38.218 54.101 48.763 1.00 64.24 38 SER B N 1
ATOM 3184 C CA . SER C 3 25 ? -37.213 53.121 48.376 1.00 64.39 38 SER B CA 1
ATOM 3185 C C . SER C 3 25 ? -37.578 52.514 47.028 1.00 64.37 38 SER B C 1
ATOM 3186 O O . SER C 3 25 ? -38.614 52.838 46.451 1.00 64.44 38 SER B O 1
ATOM 3189 N N . VAL C 3 26 ? -36.719 51.631 46.531 1.00 64.54 39 VAL B N 1
ATOM 3190 C CA . VAL C 3 26 ? -36.961 50.967 45.259 1.00 65.08 39 VAL B CA 1
ATOM 3191 C C . VAL C 3 26 ? -38.120 49.984 45.425 1.00 65.25 39 VAL B C 1
ATOM 3192 O O . VAL C 3 26 ? -38.958 49.838 44.534 1.00 63.76 39 VAL B O 1
ATOM 3196 N N . GLU C 3 27 ? -38.160 49.318 46.576 1.00 66.08 40 GLU B N 1
ATOM 3197 C CA . GLU C 3 27 ? -39.212 48.355 46.872 1.00 67.86 40 GLU B CA 1
ATOM 3198 C C . GLU C 3 27 ? -40.569 49.048 46.888 1.00 68.06 40 GLU B C 1
ATOM 3199 O O . GLU C 3 27 ? -41.542 48.539 46.330 1.00 68.09 40 GLU B O 1
ATOM 3205 N N . GLU C 3 28 ? -40.621 50.213 47.529 1.00 67.80 41 GLU B N 1
ATOM 3206 C CA . GLU C 3 28 ? -41.854 50.986 47.631 1.00 68.42 41 GLU B CA 1
ATOM 3207 C C . GLU C 3 28 ? -42.371 51.488 46.286 1.00 68.96 41 GLU B C 1
ATOM 3208 O O . GLU C 3 28 ? -43.550 51.822 46.152 1.00 68.65 41 GLU B O 1
ATOM 3214 N N . PHE C 3 29 ? -41.487 51.552 45.296 1.00 69.67 42 PHE B N 1
ATOM 3215 C CA . PHE C 3 29 ? -41.871 51.987 43.959 1.00 70.43 42 PHE B CA 1
ATOM 3216 C C . PHE C 3 29 ? -42.389 50.776 43.194 1.00 72.81 42 PHE B C 1
ATOM 3217 O O . PHE C 3 29 ? -43.290 50.887 42.361 1.00 72.28 42 PHE B O 1
ATOM 3225 N N . MET C 3 30 ? -41.809 49.618 43.497 1.00 75.58 43 MET B N 1
ATOM 3226 C CA . MET C 3 30 ? -42.192 48.365 42.861 1.00 79.42 43 MET B CA 1
ATOM 3227 C C . MET C 3 30 ? -43.446 47.789 43.515 1.00 80.73 43 MET B C 1
ATOM 3228 O O . MET C 3 30 ? -43.819 46.641 43.269 1.00 81.03 43 MET B O 1
ATOM 3233 N N . SER C 3 31 ? -44.088 48.594 44.356 1.00 81.39 44 SER B N 1
ATOM 3234 C CA . SER C 3 31 ? -45.312 48.180 45.030 1.00 82.03 44 SER B CA 1
ATOM 3235 C C . SER C 3 31 ? -46.466 48.370 44.056 1.00 82.07 44 SER B C 1
ATOM 3236 O O . SER C 3 31 ? -47.468 47.654 44.112 1.00 82.01 44 SER B O 1
ATOM 3239 N N . LEU C 3 32 ? -46.313 49.342 43.160 1.00 81.92 45 LEU B N 1
ATOM 3240 C CA . LEU C 3 32 ? -47.329 49.634 42.157 1.00 81.23 45 LEU B CA 1
ATOM 3241 C C . LEU C 3 32 ? -47.267 48.591 41.043 1.00 81.40 45 LEU B C 1
ATOM 3242 O O . LEU C 3 32 ? -46.185 48.223 40.583 1.00 82.47 45 LEU B O 1
ATOM 3247 N N . PRO C 3 33 ? -48.433 48.100 40.598 1.00 82.18 46 PRO B N 1
ATOM 3248 C CA . PRO C 3 33 ? -48.557 47.092 39.540 1.00 81.49 46 PRO B CA 1
ATOM 3249 C C . PRO C 3 33 ? -48.011 47.490 38.169 1.00 80.63 46 PRO B C 1
ATOM 3250 O O . PRO C 3 33 ? -47.520 46.644 37.425 1.00 79.48 46 PRO B O 1
ATOM 3254 N N . GLU C 3 34 ? -48.097 48.774 37.837 1.00 80.83 47 GLU B N 1
ATOM 3255 C CA . GLU C 3 34 ? -47.639 49.263 36.537 1.00 81.79 47 GLU B CA 1
ATOM 3256 C C . GLU C 3 34 ? -46.135 49.484 36.416 1.00 80.97 47 GLU B C 1
ATOM 3257 O O . GLU C 3 34 ? -45.567 49.328 35.336 1.00 80.50 47 GLU B O 1
ATOM 3263 N N . LEU C 3 35 ? -45.495 49.846 37.522 1.00 79.61 48 LEU B N 1
ATOM 3264 C CA . LEU C 3 35 ? -44.059 50.100 37.525 1.00 78.63 48 LEU B CA 1
ATOM 3265 C C . LEU C 3 35 ? -43.209 48.842 37.678 1.00 79.92 48 LEU B C 1
ATOM 3266 O O . LEU C 3 35 ? -41.979 48.912 37.634 1.00 80.12 48 LEU B O 1
ATOM 3271 N N . GLN C 3 36 ? -43.854 47.695 37.860 1.00 80.72 49 GLN B N 1
ATOM 3272 C CA . GLN C 3 36 ? -43.117 46.448 38.017 1.00 81.53 49 GLN B CA 1
ATOM 3273 C C . GLN C 3 36 ? -42.735 45.849 36.668 1.00 78.49 49 GLN B C 1
ATOM 3274 O O . GLN C 3 36 ? -41.944 44.908 36.600 1.00 76.97 49 GLN B O 1
ATOM 3280 N N . GLN C 3 37 ? -43.291 46.403 35.595 1.00 75.50 50 GLN B N 1
ATOM 3281 C CA . GLN C 3 37 ? -42.993 45.914 34.256 1.00 72.88 50 GLN B CA 1
ATOM 3282 C C . GLN C 3 37 ? -42.315 46.988 33.404 1.00 68.19 50 GLN B C 1
ATOM 3283 O O . GLN C 3 37 ? -41.993 46.758 32.236 1.00 67.12 50 GLN B O 1
ATOM 3289 N N . ASN C 3 38 ? -42.101 48.159 34.001 1.00 62.36 51 ASN B N 1
ATOM 3290 C CA . ASN C 3 38 ? -41.458 49.284 33.321 1.00 55.54 51 ASN B CA 1
ATOM 3291 C C . ASN C 3 38 ? -39.937 49.200 33.505 1.00 51.91 51 ASN B C 1
ATOM 3292 O O . ASN C 3 38 ? -39.427 49.326 34.619 1.00 51.72 51 ASN B O 1
ATOM 3297 N N . PRO C 3 39 ? -39.193 48.998 32.406 1.00 48.43 52 PRO B N 1
ATOM 3298 C CA . PRO C 3 39 ? -37.731 48.891 32.449 1.00 46.78 52 PRO B CA 1
ATOM 3299 C C . PRO C 3 39 ? -36.965 50.175 32.776 1.00 46.02 52 PRO B C 1
ATOM 3300 O O . PRO C 3 39 ? -35.750 50.133 32.964 1.00 45.56 52 PRO B O 1
ATOM 3304 N N . LEU C 3 40 ? -37.663 51.306 32.848 1.00 45.15 53 LEU B N 1
ATOM 3305 C CA . LEU C 3 40 ? -37.008 52.581 33.144 1.00 45.23 53 LEU B CA 1
ATOM 3306 C C . LEU C 3 40 ? -37.204 53.061 34.578 1.00 44.95 53 LEU B C 1
ATOM 3307 O O . LEU C 3 40 ? -36.769 54.156 34.932 1.00 44.37 53 LEU B O 1
ATOM 3312 N N . VAL C 3 41 ? -37.857 52.245 35.397 1.00 44.46 54 VAL B N 1
ATOM 3313 C CA . VAL C 3 41 ? -38.108 52.593 36.792 1.00 44.80 54 VAL B CA 1
ATOM 3314 C C . VAL C 3 41 ? -36.816 52.893 37.552 1.00 44.23 54 VAL B C 1
ATOM 3315 O O . VAL C 3 41 ? -36.710 53.910 38.235 1.00 41.65 54 VAL B O 1
ATOM 3319 N N . GLN C 3 42 ? -35.839 52.003 37.421 1.00 45.47 55 GLN B N 1
ATOM 3320 C CA . GLN C 3 42 ? -34.550 52.154 38.087 1.00 46.75 55 GLN B CA 1
ATOM 3321 C C . GLN C 3 42 ? -33.830 53.426 37.630 1.00 43.42 55 GLN B C 1
ATOM 3322 O O . GLN C 3 42 ? -33.223 54.126 38.442 1.00 40.89 55 GLN B O 1
ATOM 3328 N N . ARG C 3 43 ? -33.902 53.722 36.333 1.00 40.03 56 ARG B N 1
ATOM 3329 C CA . ARG C 3 43 ? -33.256 54.913 35.782 1.00 37.92 56 ARG B CA 1
ATOM 3330 C C . ARG C 3 43 ? -33.876 56.205 36.315 1.00 36.79 56 ARG B C 1
ATOM 3331 O O . ARG C 3 43 ? -33.159 57.142 36.665 1.00 35.92 56 ARG B O 1
ATOM 3339 N N . VAL C 3 44 ? -35.203 56.248 36.381 1.00 35.24 57 VAL B N 1
ATOM 3340 C CA . VAL C 3 44 ? -35.903 57.426 36.875 1.00 35.73 57 VAL B CA 1
ATOM 3341 C C . VAL C 3 44 ? -35.635 57.661 38.363 1.00 36.53 57 VAL B C 1
ATOM 3342 O O . VAL C 3 44 ? -35.432 58.797 38.795 1.00 36.87 57 VAL B O 1
ATOM 3346 N N . ILE C 3 45 ? -35.635 56.586 39.143 1.00 36.42 58 ILE B N 1
ATOM 3347 C CA . ILE C 3 45 ? -35.386 56.693 40.575 1.00 37.83 58 ILE B CA 1
ATOM 3348 C C . ILE C 3 45 ? -33.973 57.226 40.818 1.00 37.56 58 ILE B C 1
ATOM 3349 O O . ILE C 3 45 ? -33.774 58.152 41.601 1.00 35.93 58 ILE B O 1
ATOM 3354 N N . ASP C 3 46 ? -33.001 56.635 40.132 1.00 38.00 59 ASP B N 1
ATOM 3355 C CA . ASP C 3 46 ? -31.608 57.043 40.259 1.00 38.21 59 ASP B CA 1
ATOM 3356 C C . ASP C 3 46 ? -31.456 58.529 39.930 1.00 36.02 59 ASP B C 1
ATOM 3357 O O . ASP C 3 46 ? -30.653 59.232 40.544 1.00 34.64 59 ASP B O 1
ATOM 3362 N N . ILE C 3 47 ? -32.229 58.998 38.956 1.00 35.21 60 ILE B N 1
ATOM 3363 C CA . ILE C 3 47 ? -32.177 60.397 38.545 1.00 34.92 60 ILE B CA 1
ATOM 3364 C C . ILE C 3 47 ? -32.793 61.298 39.613 1.00 34.70 60 ILE B C 1
ATOM 3365 O O . ILE C 3 47 ? -32.221 62.328 39.969 1.00 33.35 60 ILE B O 1
ATOM 3370 N N . PHE C 3 48 ? -33.958 60.909 40.120 1.00 34.90 61 PHE B N 1
ATOM 3371 C CA . PHE C 3 48 ? -34.622 61.675 41.169 1.00 37.53 61 PHE B CA 1
ATOM 3372 C C . PHE C 3 48 ? -33.723 61.706 42.399 1.00 38.76 61 PHE B C 1
ATOM 3373 O O . PHE C 3 48 ? -33.685 62.699 43.132 1.00 37.10 61 PHE B O 1
ATOM 3381 N N . ASP C 3 49 ? -33.001 60.605 42.599 1.00 40.05 62 ASP B N 1
ATOM 3382 C CA . ASP C 3 49 ? -32.075 60.421 43.718 1.00 42.38 62 ASP B CA 1
ATOM 3383 C C . ASP C 3 49 ? -30.840 61.320 43.588 1.00 43.01 62 ASP B C 1
ATOM 3384 O O . ASP C 3 49 ? -29.736 60.854 43.304 1.00 43.61 62 ASP B O 1
ATOM 3389 N N . THR C 3 50 ? -31.047 62.611 43.822 1.00 43.86 63 THR B N 1
ATOM 3390 C CA . THR C 3 50 ? -30.006 63.631 43.724 1.00 45.71 63 THR B CA 1
ATOM 3391 C C . THR C 3 50 ? -28.764 63.472 44.610 1.00 45.83 63 THR B C 1
ATOM 3392 O O . THR C 3 50 ? -27.664 63.836 44.193 1.00 46.96 63 THR B O 1
ATOM 3396 N N . ASP C 3 51 ? -28.923 62.951 45.825 1.00 46.05 64 ASP B N 1
ATOM 3397 C CA . ASP C 3 51 ? -27.770 62.776 46.714 1.00 46.33 64 ASP B CA 1
ATOM 3398 C C . ASP C 3 51 ? -27.238 61.344 46.706 1.00 46.09 64 ASP B C 1
ATOM 3399 O O . ASP C 3 51 ? -26.373 60.987 47.506 1.00 46.78 64 ASP B O 1
ATOM 3404 N N . GLY C 3 52 ? -27.769 60.530 45.799 1.00 46.13 65 GLY B N 1
ATOM 3405 C CA . GLY C 3 52 ? -27.331 59.151 45.665 1.00 46.04 65 GLY B CA 1
ATOM 3406 C C . GLY C 3 52 ? -27.300 58.262 46.897 1.00 45.15 65 GLY B C 1
ATOM 3407 O O . GLY C 3 52 ? -26.425 57.406 47.013 1.00 44.95 65 GLY B O 1
ATOM 3408 N N . ASN C 3 53 ? -28.249 58.436 47.810 1.00 46.11 66 ASN B N 1
ATOM 3409 C CA . ASN C 3 53 ? -28.280 57.610 49.014 1.00 46.12 66 ASN B CA 1
ATOM 3410 C C . ASN C 3 53 ? -29.090 56.337 48.760 1.00 46.74 66 ASN B C 1
ATOM 3411 O O . ASN C 3 53 ? -29.190 55.471 49.627 1.00 46.51 66 ASN B O 1
ATOM 3416 N N . GLY C 3 54 ? -29.671 56.236 47.567 1.00 47.85 67 GLY B N 1
ATOM 3417 C CA . GLY C 3 54 ? -30.449 55.061 47.221 1.00 48.58 67 GLY B CA 1
ATOM 3418 C C . GLY C 3 54 ? -31.954 55.230 47.293 1.00 49.81 67 GLY B C 1
ATOM 3419 O O . GLY C 3 54 ? -32.687 54.546 46.579 1.00 50.08 67 GLY B O 1
ATOM 3420 N N . GLU C 3 55 ? -32.427 56.125 48.156 1.00 50.98 68 GLU B N 1
ATOM 3421 C CA . GLU C 3 55 ? -33.864 56.352 48.292 1.00 52.91 68 GLU B CA 1
ATOM 3422 C C . GLU C 3 55 ? -34.238 57.744 47.797 1.00 50.49 68 GLU B C 1
ATOM 3423 O O . GLU C 3 55 ? -33.375 58.581 47.600 1.00 48.06 68 GLU B O 1
ATOM 3429 N N . VAL C 3 56 ? -35.524 57.987 47.579 1.00 48.88 69 VAL B N 1
ATOM 3430 C CA . VAL C 3 56 ? -35.969 59.293 47.099 1.00 48.23 69 VAL B CA 1
ATOM 3431 C C . VAL C 3 56 ? -36.772 60.027 48.164 1.00 48.50 69 VAL B C 1
ATOM 3432 O O . VAL C 3 56 ? -37.911 59.658 48.451 1.00 48.36 69 VAL B O 1
ATOM 3436 N N . ASP C 3 57 ? -36.180 61.064 48.749 1.00 48.20 70 ASP B N 1
ATOM 3437 C CA . ASP C 3 57 ? -36.875 61.836 49.772 1.00 48.57 70 ASP B CA 1
ATOM 3438 C C . ASP C 3 57 ? -37.890 62.769 49.108 1.00 48.24 70 ASP B C 1
ATOM 3439 O O . ASP C 3 57 ? -37.928 62.874 47.881 1.00 48.02 70 ASP B O 1
ATOM 3444 N N . PHE C 3 58 ? -38.702 63.442 49.922 1.00 47.93 71 PHE B N 1
ATOM 3445 C CA . PHE C 3 58 ? -39.740 64.341 49.420 1.00 47.28 71 PHE B CA 1
ATOM 3446 C C . PHE C 3 58 ? -39.202 65.495 48.584 1.00 46.91 71 PHE B C 1
ATOM 3447 O O . PHE C 3 58 ? -39.760 65.822 47.537 1.00 45.00 71 PHE B O 1
ATOM 3455 N N . LYS C 3 59 ? -38.126 66.117 49.053 1.00 47.31 72 LYS B N 1
ATOM 3456 C CA . LYS C 3 59 ? -37.517 67.231 48.334 1.00 48.21 72 LYS B CA 1
ATOM 3457 C C . LYS C 3 59 ? -37.199 66.819 46.899 1.00 47.82 72 LYS B C 1
ATOM 3458 O O . LYS C 3 59 ? -37.477 67.548 45.947 1.00 48.45 72 LYS B O 1
ATOM 3464 N N . GLU C 3 60 ? -36.607 65.640 46.761 1.00 47.13 73 GLU B N 1
ATOM 3465 C CA . GLU C 3 60 ? -36.234 65.109 45.461 1.00 45.93 73 GLU B CA 1
ATOM 3466 C C . GLU C 3 60 ? -37.467 64.693 44.675 1.00 46.84 73 GLU B C 1
ATOM 3467 O O . GLU C 3 60 ? -37.469 64.720 43.446 1.00 46.70 73 GLU B O 1
ATOM 3473 N N . PHE C 3 61 ? -38.514 64.304 45.393 1.00 48.09 74 PHE B N 1
ATOM 3474 C CA . PHE C 3 61 ? -39.760 63.904 44.759 1.00 49.48 74 PHE B CA 1
ATOM 3475 C C . PHE C 3 61 ? -40.350 65.144 44.101 1.00 51.62 74 PHE B C 1
ATOM 3476 O O . PHE C 3 61 ? -40.716 65.122 42.926 1.00 53.39 74 PHE B O 1
ATOM 3484 N N . ILE C 3 62 ? -40.434 66.225 44.871 1.00 52.61 75 ILE B N 1
ATOM 3485 C CA . ILE C 3 62 ? -40.961 67.491 44.377 1.00 54.31 75 ILE B CA 1
ATOM 3486 C C . ILE C 3 62 ? -40.193 67.912 43.127 1.00 56.17 75 ILE B C 1
ATOM 3487 O O . ILE C 3 62 ? -40.754 67.982 42.032 1.00 55.01 75 ILE B O 1
ATOM 3492 N N . GLU C 3 63 ? -38.904 68.187 43.309 1.00 57.43 76 GLU B N 1
ATOM 3493 C CA . GLU C 3 63 ? -38.035 68.611 42.220 1.00 59.59 76 GLU B CA 1
ATOM 3494 C C . GLU C 3 63 ? -38.027 67.620 41.061 1.00 59.48 76 GLU B C 1
ATOM 3495 O O . GLU C 3 63 ? -37.845 68.007 39.906 1.00 59.11 76 GLU B O 1
ATOM 3501 N N . GLY C 3 64 ? -38.226 66.344 41.374 1.00 58.83 77 GLY B N 1
ATOM 3502 C CA . GLY C 3 64 ? -38.241 65.331 40.339 1.00 57.94 77 GLY B CA 1
ATOM 3503 C C . GLY C 3 64 ? -39.434 65.522 39.427 1.00 58.28 77 GLY B C 1
ATOM 3504 O O . GLY C 3 64 ? -39.292 65.615 38.207 1.00 56.81 77 GLY B O 1
ATOM 3505 N N . VAL C 3 65 ? -40.617 65.586 40.028 1.00 58.98 78 VAL B N 1
ATOM 3506 C CA . VAL C 3 65 ? -41.851 65.769 39.275 1.00 59.27 78 VAL B CA 1
ATOM 3507 C C . VAL C 3 65 ? -41.828 67.121 38.578 1.00 59.79 78 VAL B C 1
ATOM 3508 O O . VAL C 3 65 ? -42.488 67.319 37.561 1.00 59.59 78 VAL B O 1
ATOM 3512 N N . SER C 3 66 ? -41.053 68.044 39.135 1.00 61.60 79 SER B N 1
ATOM 3513 C CA . SER C 3 66 ? -40.928 69.387 38.588 1.00 64.37 79 SER B CA 1
ATOM 3514 C C . SER C 3 66 ? -40.445 69.356 37.139 1.00 66.07 79 SER B C 1
ATOM 3515 O O . SER C 3 66 ? -40.955 70.083 36.289 1.00 64.24 79 SER B O 1
ATOM 3518 N N . GLN C 3 67 ? -39.459 68.506 36.869 1.00 69.35 80 GLN B N 1
ATOM 3519 C CA . GLN C 3 67 ? -38.891 68.368 35.532 1.00 73.64 80 GLN B CA 1
ATOM 3520 C C . GLN C 3 67 ? -39.964 68.219 34.461 1.00 76.31 80 GLN B C 1
ATOM 3521 O O . GLN C 3 67 ? -39.784 68.659 33.325 1.00 76.68 80 GLN B O 1
ATOM 3527 N N . PHE C 3 68 ? -41.077 67.591 34.827 1.00 79.01 81 PHE B N 1
ATOM 3528 C CA . PHE C 3 68 ? -42.168 67.371 33.890 1.00 81.25 81 PHE B CA 1
ATOM 3529 C C . PHE C 3 68 ? -43.350 68.293 34.129 1.00 82.89 81 PHE B C 1
ATOM 3530 O O . PHE C 3 68 ? -44.062 68.174 35.126 1.00 82.56 81 PHE B O 1
ATOM 3538 N N . SER C 3 69 ? -43.550 69.214 33.196 1.00 85.58 82 SER B N 1
ATOM 3539 C CA . SER C 3 69 ? -44.641 70.171 33.270 1.00 88.86 82 SER B CA 1
ATOM 3540 C C . SER C 3 69 ? -44.912 70.692 31.866 1.00 90.53 82 SER B C 1
ATOM 3541 O O . SER C 3 69 ? -43.981 70.909 31.089 1.00 90.49 82 SER B O 1
ATOM 3544 N N . VAL C 3 70 ? -46.184 70.881 31.535 1.00 91.76 83 VAL B N 1
ATOM 3545 C CA . VAL C 3 70 ? -46.545 71.394 30.220 1.00 94.08 83 VAL B CA 1
ATOM 3546 C C . VAL C 3 70 ? -45.813 72.718 30.030 1.00 94.74 83 VAL B C 1
ATOM 3547 O O . VAL C 3 70 ? -45.645 73.203 28.909 1.00 94.11 83 VAL B O 1
ATOM 3551 N N . LYS C 3 71 ? -45.374 73.286 31.149 1.00 94.02 84 LYS B N 1
ATOM 3552 C CA . LYS C 3 71 ? -44.652 74.550 31.165 1.00 95.34 84 LYS B CA 1
ATOM 3553 C C . LYS C 3 71 ? -43.200 74.344 30.738 1.00 95.92 84 LYS B C 1
ATOM 3554 O O . LYS C 3 71 ? -42.604 75.211 30.096 1.00 97.42 84 LYS B O 1
ATOM 3560 N N . GLY C 3 72 ? -42.639 73.192 31.100 1.00 95.54 85 GLY B N 1
ATOM 3561 C CA . GLY C 3 72 ? -41.262 72.890 30.749 1.00 93.35 85 GLY B CA 1
ATOM 3562 C C . GLY C 3 72 ? -41.006 72.942 29.255 1.00 91.64 85 GLY B C 1
ATOM 3563 O O . GLY C 3 72 ? -41.781 72.400 28.465 1.00 90.88 85 GLY B O 1
ATOM 3564 N N . ASP C 3 73 ? -39.915 73.595 28.864 1.00 90.63 86 ASP B N 1
ATOM 3565 C CA . ASP C 3 73 ? -39.569 73.714 27.453 1.00 89.05 86 ASP B CA 1
ATOM 3566 C C . ASP C 3 73 ? -38.811 72.493 26.947 1.00 87.50 86 ASP B C 1
ATOM 3567 O O . ASP C 3 73 ? -38.458 71.600 27.718 1.00 88.06 86 ASP B O 1
ATOM 3572 N N . LYS C 3 74 ? -38.564 72.470 25.642 1.00 85.75 87 LYS B N 1
ATOM 3573 C CA . LYS C 3 74 ? -37.863 71.367 24.999 1.00 82.56 87 LYS B CA 1
ATOM 3574 C C . LYS C 3 74 ? -36.537 71.023 25.670 1.00 80.08 87 LYS B C 1
ATOM 3575 O O . LYS C 3 74 ? -36.258 69.854 25.942 1.00 79.31 87 LYS B O 1
ATOM 3581 N N . GLU C 3 75 ? -35.724 72.040 25.937 1.00 77.74 88 GLU B N 1
ATOM 3582 C CA . GLU C 3 75 ? -34.423 71.828 26.563 1.00 74.93 88 GLU B CA 1
ATOM 3583 C C . GLU C 3 75 ? -34.531 71.028 27.854 1.00 72.36 88 GLU B C 1
ATOM 3584 O O . GLU C 3 75 ? -33.662 70.212 28.157 1.00 70.66 88 GLU B O 1
ATOM 3590 N N . GLN C 3 76 ? -35.598 71.264 28.611 1.00 70.08 89 GLN B N 1
ATOM 3591 C CA . GLN C 3 76 ? -35.803 70.561 29.870 1.00 68.18 89 GLN B CA 1
ATOM 3592 C C . GLN C 3 76 ? -36.112 69.085 29.634 1.00 64.97 89 GLN B C 1
ATOM 3593 O O . GLN C 3 76 ? -35.670 68.222 30.394 1.00 64.05 89 GLN B O 1
ATOM 3599 N N . LYS C 3 77 ? -36.875 68.798 28.584 1.00 60.71 90 LYS B N 1
ATOM 3600 C CA . LYS C 3 77 ? -37.220 67.421 28.253 1.00 58.28 90 LYS B CA 1
ATOM 3601 C C . LYS C 3 77 ? -36.005 66.692 27.691 1.00 54.34 90 LYS B C 1
ATOM 3602 O O . LYS C 3 77 ? -35.776 65.521 28.001 1.00 52.35 90 LYS B O 1
ATOM 3608 N N . LEU C 3 78 ? -35.229 67.390 26.866 1.00 49.34 91 LEU B N 1
ATOM 3609 C CA . LEU C 3 78 ? -34.031 66.809 26.279 1.00 46.32 91 LEU B CA 1
ATOM 3610 C C . LEU C 3 78 ? -32.989 66.540 27.359 1.00 44.21 91 LEU B C 1
ATOM 3611 O O . LEU C 3 78 ? -32.284 65.531 27.312 1.00 42.72 91 LEU B O 1
ATOM 3616 N N . ARG C 3 79 ? -32.889 67.442 28.333 1.00 40.93 92 ARG B N 1
ATOM 3617 C CA . ARG C 3 79 ? -31.938 67.250 29.416 1.00 38.16 92 ARG B CA 1
ATOM 3618 C C . ARG C 3 79 ? -32.327 66.020 30.220 1.00 36.57 92 ARG B C 1
ATOM 3619 O O . ARG C 3 79 ? -31.475 65.187 30.544 1.00 36.24 92 ARG B O 1
ATOM 3627 N N . PHE C 3 80 ? -33.613 65.891 30.534 1.00 33.44 93 PHE B N 1
ATOM 3628 C CA . PHE C 3 80 ? -34.047 64.740 31.306 1.00 32.12 93 PHE B CA 1
ATOM 3629 C C . PHE C 3 80 ? -33.771 63.465 30.520 1.00 30.90 93 PHE B C 1
ATOM 3630 O O . PHE C 3 80 ? -33.293 62.470 31.074 1.00 29.97 93 PHE B O 1
ATOM 3638 N N . ALA C 3 81 ? -34.059 63.504 29.224 1.00 28.34 94 ALA B N 1
ATOM 3639 C CA . ALA C 3 81 ? -33.809 62.358 28.366 1.00 27.24 94 ALA B CA 1
ATOM 3640 C C . ALA C 3 81 ? -32.325 61.990 28.468 1.00 27.43 94 ALA B C 1
ATOM 3641 O O . ALA C 3 81 ? -31.969 60.811 28.554 1.00 26.85 94 ALA B O 1
ATOM 3643 N N . PHE C 3 82 ? -31.464 63.006 28.470 1.00 26.03 95 PHE B N 1
ATOM 3644 C CA . PHE C 3 82 ? -30.020 62.789 28.571 1.00 23.41 95 PHE B CA 1
ATOM 3645 C C . PHE C 3 82 ? -29.654 62.066 29.882 1.00 23.47 95 PHE B C 1
ATOM 3646 O O . PHE C 3 82 ? -28.838 61.139 29.887 1.00 21.52 95 PHE B O 1
ATOM 3654 N N . ARG C 3 83 ? -30.262 62.489 30.988 1.00 24.78 96 ARG B N 1
ATOM 3655 C CA . ARG C 3 83 ? -29.982 61.887 32.293 1.00 27.67 96 ARG B CA 1
ATOM 3656 C C . ARG C 3 83 ? -30.306 60.407 32.297 1.00 27.32 96 ARG B C 1
ATOM 3657 O O . ARG C 3 83 ? -29.686 59.638 33.027 1.00 27.10 96 ARG B O 1
ATOM 3665 N N . ILE C 3 84 ? -31.279 60.014 31.480 1.00 26.06 97 ILE B N 1
ATOM 3666 C CA . ILE C 3 84 ? -31.663 58.617 31.379 1.00 25.20 97 ILE B CA 1
ATOM 3667 C C . ILE C 3 84 ? -30.473 57.781 30.925 1.00 25.03 97 ILE B C 1
ATOM 3668 O O . ILE C 3 84 ? -30.236 56.694 31.444 1.00 24.26 97 ILE B O 1
ATOM 3673 N N . TYR C 3 85 ? -29.723 58.296 29.958 1.00 24.26 98 TYR B N 1
ATOM 3674 C CA . TYR C 3 85 ? -28.558 57.584 29.439 1.00 26.34 98 TYR B CA 1
ATOM 3675 C C . TYR C 3 85 ? -27.282 57.841 30.244 1.00 25.96 98 TYR B C 1
ATOM 3676 O O . TYR C 3 85 ? -26.446 56.949 30.396 1.00 24.79 98 TYR B O 1
ATOM 3685 N N . ASP C 3 86 ? -27.141 59.061 30.756 1.00 26.65 99 ASP B N 1
ATOM 3686 C CA . ASP C 3 86 ? -25.961 59.445 31.530 1.00 27.59 99 ASP B CA 1
ATOM 3687 C C . ASP C 3 86 ? -25.996 58.860 32.946 1.00 28.70 99 ASP B C 1
ATOM 3688 O O . ASP C 3 86 ? -26.214 59.571 33.924 1.00 27.86 99 ASP B O 1
ATOM 3693 N N . MET C 3 87 ? -25.762 57.554 33.035 1.00 30.49 100 MET B N 1
ATOM 3694 C CA . MET C 3 87 ? -25.791 56.829 34.302 1.00 33.67 100 MET B CA 1
ATOM 3695 C C . MET C 3 87 ? -25.011 57.424 35.471 1.00 34.26 100 MET B C 1
ATOM 3696 O O . MET C 3 87 ? -25.593 57.662 36.528 1.00 34.64 100 MET B O 1
ATOM 3701 N N . ASP C 3 88 ? -23.711 57.660 35.303 1.00 34.29 101 ASP B N 1
ATOM 3702 C CA . ASP C 3 88 ? -22.924 58.203 36.411 1.00 34.16 101 ASP B CA 1
ATOM 3703 C C . ASP C 3 88 ? -23.037 59.715 36.565 1.00 33.78 101 ASP B C 1
ATOM 3704 O O . ASP C 3 88 ? -22.299 60.322 37.338 1.00 34.12 101 ASP B O 1
ATOM 3709 N N . LYS C 3 89 ? -23.946 60.315 35.803 1.00 32.85 102 LYS B N 1
ATOM 3710 C CA . LYS C 3 89 ? -24.211 61.747 35.873 1.00 32.96 102 LYS B CA 1
ATOM 3711 C C . LYS C 3 89 ? -23.063 62.733 35.630 1.00 33.61 102 LYS B C 1
ATOM 3712 O O . LYS C 3 89 ? -23.209 63.917 35.939 1.00 34.78 102 LYS B O 1
ATOM 3718 N N . ASP C 3 90 ? -21.940 62.285 35.072 1.00 31.73 103 ASP B N 1
ATOM 3719 C CA . ASP C 3 90 ? -20.819 63.204 34.837 1.00 30.85 103 ASP B CA 1
ATOM 3720 C C . ASP C 3 90 ? -21.015 64.129 33.635 1.00 30.02 103 ASP B C 1
ATOM 3721 O O . ASP C 3 90 ? -20.096 64.855 33.250 1.00 30.87 103 ASP B O 1
ATOM 3726 N N . GLY C 3 91 ? -22.199 64.084 33.029 1.00 27.83 104 GLY B N 1
ATOM 3727 C CA . GLY C 3 91 ? -22.484 64.938 31.888 1.00 27.04 104 GLY B CA 1
ATOM 3728 C C . GLY C 3 91 ? -22.125 64.404 30.509 1.00 27.97 104 GLY B C 1
ATOM 3729 O O . GLY C 3 91 ? -22.305 65.109 29.515 1.00 27.16 104 GLY B O 1
ATOM 3730 N N . TYR C 3 92 ? -21.621 63.174 30.434 1.00 26.89 105 TYR B N 1
ATOM 3731 C CA . TYR C 3 92 ? -21.249 62.578 29.150 1.00 29.55 105 TYR B CA 1
ATOM 3732 C C . TYR C 3 92 ? -21.737 61.139 29.030 1.00 29.56 105 TYR B C 1
ATOM 3733 O O . TYR C 3 92 ? -21.459 60.323 29.890 1.00 31.48 105 TYR B O 1
ATOM 3742 N N . ILE C 3 93 ? -22.464 60.818 27.968 1.00 28.84 106 ILE B N 1
ATOM 3743 C CA . ILE C 3 93 ? -22.927 59.447 27.795 1.00 25.12 106 ILE B CA 1
ATOM 3744 C C . ILE C 3 93 ? -21.757 58.633 27.248 1.00 26.99 106 ILE B C 1
ATOM 3745 O O . ILE C 3 93 ? -21.260 58.902 26.147 1.00 27.12 106 ILE B O 1
ATOM 3750 N N . SER C 3 94 ? -21.292 57.659 28.026 1.00 24.23 107 SER B N 1
ATOM 3751 C CA . SER C 3 94 ? -20.184 56.831 27.578 1.00 23.55 107 SER B CA 1
ATOM 3752 C C . SER C 3 94 ? -20.716 55.600 26.849 1.00 23.68 107 SER B C 1
ATOM 3753 O O . SER C 3 94 ? -21.909 55.288 26.909 1.00 21.36 107 SER B O 1
ATOM 3756 N N . ASN C 3 95 ? -19.823 54.905 26.157 1.00 23.52 108 ASN B N 1
ATOM 3757 C CA . ASN C 3 95 ? -20.192 53.718 25.402 1.00 24.88 108 ASN B CA 1
ATOM 3758 C C . ASN C 3 95 ? -20.898 52.687 26.279 1.00 26.41 108 ASN B C 1
ATOM 3759 O O . ASN C 3 95 ? -22.000 52.236 25.960 1.00 25.18 108 ASN B O 1
ATOM 3764 N N . GLY C 3 96 ? -20.257 52.331 27.390 1.00 27.41 109 GLY B N 1
ATOM 3765 C CA . GLY C 3 96 ? -20.814 51.355 28.308 1.00 26.82 109 GLY B CA 1
ATOM 3766 C C . GLY C 3 96 ? -22.161 51.710 28.906 1.00 28.24 109 GLY B C 1
ATOM 3767 O O . GLY C 3 96 ? -22.979 50.820 29.154 1.00 29.07 109 GLY B O 1
ATOM 3768 N N . GLU C 3 97 ? -22.402 52.995 29.150 1.00 27.60 110 GLU B N 1
ATOM 3769 C CA . GLU C 3 97 ? -23.673 53.417 29.735 1.00 27.80 110 GLU B CA 1
ATOM 3770 C C . GLU C 3 97 ? -24.804 53.275 28.736 1.00 27.39 110 GLU B C 1
ATOM 3771 O O . GLU C 3 97 ? -25.871 52.755 29.061 1.00 28.10 110 GLU B O 1
ATOM 3777 N N . LEU C 3 98 ? -24.570 53.770 27.525 1.00 25.91 111 LEU B N 1
ATOM 3778 C CA . LEU C 3 98 ? -25.567 53.704 26.472 1.00 25.87 111 LEU B CA 1
ATOM 3779 C C . LEU C 3 98 ? -25.938 52.244 26.255 1.00 26.31 111 LEU B C 1
ATOM 3780 O O . LEU C 3 98 ? -27.099 51.918 26.029 1.00 28.40 111 LEU B O 1
ATOM 3785 N N . PHE C 3 99 ? -24.943 51.369 26.342 1.00 28.03 112 PHE B N 1
ATOM 3786 C CA . PHE C 3 99 ? -25.158 49.939 26.170 1.00 29.74 112 PHE B CA 1
ATOM 3787 C C . PHE C 3 99 ? -26.045 49.387 27.279 1.00 30.68 112 PHE B C 1
ATOM 3788 O O . PHE C 3 99 ? -27.025 48.693 27.009 1.00 29.23 112 PHE B O 1
ATOM 3796 N N . GLN C 3 100 ? -25.700 49.696 28.525 1.00 32.16 113 GLN B N 1
ATOM 3797 C CA . GLN C 3 100 ? -26.467 49.217 29.666 1.00 34.77 113 GLN B CA 1
ATOM 3798 C C . GLN C 3 100 ? -27.880 49.789 29.742 1.00 35.38 113 GLN B C 1
ATOM 3799 O O . GLN C 3 100 ? -28.809 49.095 30.164 1.00 36.84 113 GLN B O 1
ATOM 3805 N N . VAL C 3 101 ? -28.062 51.042 29.335 1.00 32.97 114 VAL B N 1
ATOM 3806 C CA . VAL C 3 101 ? -29.399 51.619 29.382 1.00 32.39 114 VAL B CA 1
ATOM 3807 C C . VAL C 3 101 ? -30.269 51.012 28.280 1.00 33.83 114 VAL B C 1
ATOM 3808 O O . VAL C 3 101 ? -31.456 50.742 28.484 1.00 34.46 114 VAL B O 1
ATOM 3812 N N . LEU C 3 102 ? -29.683 50.794 27.110 1.00 33.64 115 LEU B N 1
ATOM 3813 C CA . LEU C 3 102 ? -30.429 50.183 26.022 1.00 34.08 115 LEU B CA 1
ATOM 3814 C C . LEU C 3 102 ? -30.740 48.726 26.385 1.00 33.69 115 LEU B C 1
ATOM 3815 O O . LEU C 3 102 ? -31.836 48.234 26.126 1.00 31.44 115 LEU B O 1
ATOM 3820 N N . LYS C 3 103 ? -29.771 48.049 26.994 1.00 34.42 116 LYS B N 1
ATOM 3821 C CA . LYS C 3 103 ? -29.938 46.655 27.392 1.00 36.15 116 LYS B CA 1
ATOM 3822 C C . LYS C 3 103 ? -31.169 46.463 28.277 1.00 36.17 116 LYS B C 1
ATOM 3823 O O . LYS C 3 103 ? -31.819 45.426 28.226 1.00 38.37 116 LYS B O 1
ATOM 3829 N N . MET C 3 104 ? -31.490 47.466 29.084 1.00 36.98 117 MET B N 1
ATOM 3830 C CA . MET C 3 104 ? -32.651 47.391 29.965 1.00 37.71 117 MET B CA 1
ATOM 3831 C C . MET C 3 104 ? -33.942 47.476 29.155 1.00 37.87 117 MET B C 1
ATOM 3832 O O . MET C 3 104 ? -34.976 46.940 29.554 1.00 37.82 117 MET B O 1
ATOM 3837 N N . MET C 3 105 ? -33.874 48.170 28.025 1.00 37.89 118 MET B N 1
ATOM 3838 C CA . MET C 3 105 ? -35.036 48.351 27.164 1.00 38.81 118 MET B CA 1
ATOM 3839 C C . MET C 3 105 ? -35.216 47.258 26.120 1.00 37.80 118 MET B C 1
ATOM 3840 O O . MET C 3 105 ? -36.337 46.905 25.778 1.00 37.47 118 MET B O 1
ATOM 3845 N N . VAL C 3 106 ? -34.103 46.736 25.621 1.00 37.68 119 VAL B N 1
ATOM 3846 C CA . VAL C 3 106 ? -34.110 45.704 24.595 1.00 38.39 119 VAL B CA 1
ATOM 3847 C C . VAL C 3 106 ? -34.239 44.296 25.165 1.00 39.31 119 VAL B C 1
ATOM 3848 O O . VAL C 3 106 ? -34.711 43.378 24.484 1.00 37.39 119 VAL B O 1
ATOM 3852 N N . GLY C 3 107 ? -33.826 44.129 26.417 1.00 39.44 120 GLY B N 1
ATOM 3853 C CA . GLY C 3 107 ? -33.898 42.819 27.028 1.00 39.21 120 GLY B CA 1
ATOM 3854 C C . GLY C 3 107 ? -33.056 41.860 26.211 1.00 40.30 120 GLY B C 1
ATOM 3855 O O . GLY C 3 107 ? -31.947 42.204 25.791 1.00 39.43 120 GLY B O 1
ATOM 3856 N N . ASN C 3 108 ? -33.584 40.666 25.956 1.00 39.84 121 ASN B N 1
ATOM 3857 C CA . ASN C 3 108 ? -32.841 39.676 25.195 1.00 39.83 121 ASN B CA 1
ATOM 3858 C C . ASN C 3 108 ? -33.113 39.707 23.690 1.00 37.76 121 ASN B C 1
ATOM 3859 O O . ASN C 3 108 ? -32.630 38.843 22.957 1.00 37.09 121 ASN B O 1
ATOM 3864 N N . ASN C 3 109 ? -33.871 40.699 23.228 1.00 35.38 122 ASN B N 1
ATOM 3865 C CA . ASN C 3 109 ? -34.190 40.800 21.806 1.00 34.41 122 ASN B CA 1
ATOM 3866 C C . ASN C 3 109 ? -32.979 41.019 20.914 1.00 34.46 122 ASN B C 1
ATOM 3867 O O . ASN C 3 109 ? -33.035 40.756 19.717 1.00 34.31 122 ASN B O 1
ATOM 3872 N N . LEU C 3 110 ? -31.887 41.504 21.495 1.00 34.44 123 LEU B N 1
ATOM 3873 C CA . LEU C 3 110 ? -30.656 41.718 20.746 1.00 34.48 123 LEU B CA 1
ATOM 3874 C C . LEU C 3 110 ? -29.528 40.967 21.419 1.00 35.68 123 LEU B C 1
ATOM 3875 O O . LEU C 3 110 ? -29.522 40.811 22.641 1.00 36.63 123 LEU B O 1
ATOM 3880 N N . LYS C 3 111 ? -28.577 40.493 20.625 1.00 35.79 124 LYS B N 1
ATOM 3881 C CA . LYS C 3 111 ? -27.432 39.792 21.177 1.00 37.44 124 LYS B CA 1
ATOM 3882 C C . LYS C 3 111 ? -26.440 40.864 21.602 1.00 37.87 124 LYS B C 1
ATOM 3883 O O . LYS C 3 111 ? -26.349 41.914 20.963 1.00 36.41 124 LYS B O 1
ATOM 3889 N N . ASP C 3 112 ? -25.707 40.604 22.681 1.00 38.34 125 ASP B N 1
ATOM 3890 C CA . ASP C 3 112 ? -24.729 41.560 23.187 1.00 38.85 125 ASP B CA 1
ATOM 3891 C C . ASP C 3 112 ? -23.844 42.107 22.084 1.00 37.00 125 ASP B C 1
ATOM 3892 O O . ASP C 3 112 ? -23.620 43.313 22.005 1.00 37.83 125 ASP B O 1
ATOM 3897 N N . THR C 3 113 ? -23.344 41.220 21.230 1.00 35.72 126 THR B N 1
ATOM 3898 C CA . THR C 3 113 ? -22.480 41.634 20.133 1.00 33.77 126 THR B CA 1
ATOM 3899 C C . THR C 3 113 ? -23.178 42.606 19.189 1.00 32.62 126 THR B C 1
ATOM 3900 O O . THR C 3 113 ? -22.563 43.557 18.706 1.00 32.67 126 THR B O 1
ATOM 3904 N N . GLN C 3 114 ? -24.460 42.363 18.932 1.00 31.13 127 GLN B N 1
ATOM 3905 C CA . GLN C 3 114 ? -25.246 43.217 18.045 1.00 30.15 127 GLN B CA 1
ATOM 3906 C C . GLN C 3 114 ? -25.452 44.591 18.670 1.00 29.10 127 GLN B C 1
ATOM 3907 O O . GLN C 3 114 ? -25.286 45.618 18.008 1.00 30.06 127 GLN B O 1
ATOM 3913 N N . LEU C 3 115 ? -25.819 44.606 19.948 1.00 26.85 128 LEU B N 1
ATOM 3914 C CA . LEU C 3 115 ? -26.049 45.858 20.656 1.00 26.93 128 LEU B CA 1
ATOM 3915 C C . LEU C 3 115 ? -24.772 46.687 20.745 1.00 25.63 128 LEU B C 1
ATOM 3916 O O . LEU C 3 115 ? -24.805 47.904 20.599 1.00 24.51 128 LEU B O 1
ATOM 3921 N N . GLN C 3 116 ? -23.646 46.020 20.979 1.00 27.09 129 GLN B N 1
ATOM 3922 C CA . GLN C 3 116 ? -22.362 46.702 21.084 1.00 26.69 129 GLN B CA 1
ATOM 3923 C C . GLN C 3 116 ? -22.000 47.376 19.766 1.00 27.20 129 GLN B C 1
ATOM 3924 O O . GLN C 3 116 ? -21.515 48.507 19.742 1.00 29.01 129 GLN B O 1
ATOM 3930 N N . GLN C 3 117 ? -22.246 46.690 18.658 1.00 27.57 130 GLN B N 1
ATOM 3931 C CA . GLN C 3 117 ? -21.919 47.261 17.364 1.00 25.91 130 GLN B CA 1
ATOM 3932 C C . GLN C 3 117 ? -22.737 48.507 17.040 1.00 26.46 130 GLN B C 1
ATOM 3933 O O . GLN C 3 117 ? -22.183 49.498 16.560 1.00 25.96 130 GLN B O 1
ATOM 3939 N N . ILE C 3 118 ? -24.042 48.478 17.309 1.00 24.53 131 ILE B N 1
ATOM 3940 C CA . ILE C 3 118 ? -24.865 49.651 17.016 1.00 24.59 131 ILE B CA 1
ATOM 3941 C C . ILE C 3 118 ? -24.629 50.784 18.012 1.00 23.45 131 ILE B C 1
ATOM 3942 O O . ILE C 3 118 ? -24.871 51.948 17.698 1.00 22.82 131 ILE B O 1
ATOM 3947 N N . VAL C 3 119 ? -24.165 50.445 19.213 1.00 22.99 132 VAL B N 1
ATOM 3948 C CA . VAL C 3 119 ? -23.860 51.468 20.208 1.00 21.48 132 VAL B CA 1
ATOM 3949 C C . VAL C 3 119 ? -22.607 52.190 19.710 1.00 21.10 132 VAL B C 1
ATOM 3950 O O . VAL C 3 119 ? -22.569 53.420 19.664 1.00 19.86 132 VAL B O 1
ATOM 3954 N N . ASP C 3 120 ? -21.594 51.420 19.316 1.00 23.42 133 ASP B N 1
ATOM 3955 C CA . ASP C 3 120 ? -20.349 52.000 18.802 1.00 26.10 133 ASP B CA 1
ATOM 3956 C C . ASP C 3 120 ? -20.616 52.864 17.572 1.00 26.23 133 ASP B C 1
ATOM 3957 O O . ASP C 3 120 ? -20.020 53.929 17.406 1.00 25.00 133 ASP B O 1
ATOM 3962 N N . LYS C 3 121 ? -21.505 52.396 16.700 1.00 28.13 134 LYS B N 1
ATOM 3963 C CA . LYS C 3 121 ? -21.815 53.141 15.485 1.00 28.62 134 LYS B CA 1
ATOM 3964 C C . LYS C 3 121 ? -22.569 54.433 15.747 1.00 28.71 134 LYS B C 1
ATOM 3965 O O . LYS C 3 121 ? -22.365 55.422 15.044 1.00 29.29 134 LYS B O 1
ATOM 3971 N N . THR C 3 122 ? -23.437 54.432 16.753 1.00 29.62 135 THR B N 1
ATOM 3972 C CA . THR C 3 122 ? -24.193 55.634 17.091 1.00 29.92 135 THR B CA 1
ATOM 3973 C C . THR C 3 122 ? -23.222 56.694 17.612 1.00 31.33 135 THR B C 1
ATOM 3974 O O . THR C 3 122 ? -23.280 57.863 17.217 1.00 30.88 135 THR B O 1
ATOM 3978 N N . ILE C 3 123 ? -22.329 56.278 18.508 1.00 31.41 136 ILE B N 1
ATOM 3979 C CA . ILE C 3 123 ? -21.353 57.195 19.080 1.00 30.35 136 ILE B CA 1
ATOM 3980 C C . ILE C 3 123 ? -20.415 57.781 18.028 1.00 30.21 136 ILE B C 1
ATOM 3981 O O . ILE C 3 123 ? -20.316 58.996 17.901 1.00 29.82 136 ILE B O 1
ATOM 3986 N N . ILE C 3 124 ? -19.741 56.929 17.265 1.00 30.57 137 ILE B N 1
ATOM 3987 C CA . ILE C 3 124 ? -18.825 57.416 16.236 1.00 31.07 137 ILE B CA 1
ATOM 3988 C C . ILE C 3 124 ? -19.442 58.506 15.359 1.00 31.70 137 ILE B C 1
ATOM 3989 O O . ILE C 3 124 ? -18.778 59.488 15.017 1.00 31.25 137 ILE B O 1
ATOM 3994 N N . ASN C 3 125 ? -20.712 58.344 15.008 1.00 32.77 138 ASN B N 1
ATOM 3995 C CA . ASN C 3 125 ? -21.382 59.315 14.150 1.00 35.62 138 ASN B CA 1
ATOM 3996 C C . ASN C 3 125 ? -21.835 60.592 14.854 1.00 34.18 138 ASN B C 1
ATOM 3997 O O . ASN C 3 125 ? -22.031 61.622 14.213 1.00 35.37 138 ASN B O 1
ATOM 4002 N N . ALA C 3 126 ? -22.002 60.530 16.167 1.00 33.10 139 ALA B N 1
ATOM 4003 C CA . ALA C 3 126 ? -22.421 61.702 16.918 1.00 32.26 139 ALA B CA 1
ATOM 4004 C C . ALA C 3 126 ? -21.266 62.282 17.727 1.00 31.77 139 ALA B C 1
ATOM 4005 O O . ALA C 3 126 ? -21.391 63.360 18.299 1.00 30.57 139 ALA B O 1
ATOM 4007 N N . ASP C 3 127 ? -20.145 61.564 17.763 1.00 31.90 140 ASP B N 1
ATOM 4008 C CA . ASP C 3 127 ? -18.958 61.977 18.522 1.00 35.23 140 ASP B CA 1
ATOM 4009 C C . ASP C 3 127 ? -18.115 62.996 17.758 1.00 37.79 140 ASP B C 1
ATOM 4010 O O . ASP C 3 127 ? -17.011 62.692 17.300 1.00 36.51 140 ASP B O 1
ATOM 4015 N N . LYS C 3 128 ? -18.630 64.218 17.656 1.00 40.20 141 LYS B N 1
ATOM 4016 C CA . LYS C 3 128 ? -17.952 65.274 16.921 1.00 44.08 141 LYS B CA 1
ATOM 4017 C C . LYS C 3 128 ? -16.622 65.788 17.483 1.00 44.40 141 LYS B C 1
ATOM 4018 O O . LYS C 3 128 ? -15.920 66.531 16.800 1.00 45.60 141 LYS B O 1
ATOM 4024 N N . ASP C 3 129 ? -16.253 65.410 18.704 1.00 44.79 142 ASP B N 1
ATOM 4025 C CA . ASP C 3 129 ? -14.984 65.894 19.249 1.00 45.13 142 ASP B CA 1
ATOM 4026 C C . ASP C 3 129 ? -13.934 64.802 19.474 1.00 44.25 142 ASP B C 1
ATOM 4027 O O . ASP C 3 129 ? -12.820 65.084 19.908 1.00 44.39 142 ASP B O 1
ATOM 4032 N N . GLY C 3 130 ? -14.299 63.555 19.189 1.00 43.23 143 GLY B N 1
ATOM 4033 C CA . GLY C 3 130 ? -13.359 62.453 19.317 1.00 41.51 143 GLY B CA 1
ATOM 4034 C C . GLY C 3 130 ? -13.035 61.814 20.655 1.00 41.41 143 GLY B C 1
ATOM 4035 O O . GLY C 3 130 ? -12.149 60.959 20.709 1.00 41.14 143 GLY B O 1
ATOM 4036 N N . ASP C 3 131 ? -13.717 62.190 21.734 1.00 41.29 144 ASP B N 1
ATOM 4037 C CA . ASP C 3 131 ? -13.406 61.574 23.023 1.00 40.09 144 ASP B CA 1
ATOM 4038 C C . ASP C 3 131 ? -14.135 60.244 23.240 1.00 37.96 144 ASP B C 1
ATOM 4039 O O . ASP C 3 131 ? -13.987 59.609 24.286 1.00 38.27 144 ASP B O 1
ATOM 4044 N N . GLY C 3 132 ? -14.917 59.827 22.250 1.00 35.51 145 GLY B N 1
ATOM 4045 C CA . GLY C 3 132 ? -15.640 58.573 22.359 1.00 33.57 145 GLY B CA 1
ATOM 4046 C C . GLY C 3 132 ? -16.766 58.580 23.374 1.00 33.02 145 GLY B C 1
ATOM 4047 O O . GLY C 3 132 ? -17.140 57.532 23.888 1.00 34.16 145 GLY B O 1
ATOM 4048 N N . ARG C 3 133 ? -17.304 59.760 23.667 1.00 33.09 146 ARG B N 1
ATOM 4049 C CA . ARG C 3 133 ? -18.400 59.911 24.626 1.00 32.41 146 ARG B CA 1
ATOM 4050 C C . ARG C 3 133 ? -19.386 60.902 24.024 1.00 30.97 146 ARG B C 1
ATOM 4051 O O . ARG C 3 133 ? -19.024 61.644 23.132 1.00 30.99 146 ARG B O 1
ATOM 4059 N N . ILE C 3 134 ? -20.625 60.930 24.501 1.00 28.64 147 ILE B N 1
ATOM 4060 C CA . ILE C 3 134 ? -21.587 61.869 23.943 1.00 27.98 147 ILE B CA 1
ATOM 4061 C C . ILE C 3 134 ? -21.939 63.003 24.908 1.00 28.22 147 ILE B C 1
ATOM 4062 O O . ILE C 3 134 ? -22.560 62.782 25.950 1.00 26.29 147 ILE B O 1
ATOM 4067 N N . SER C 3 135 ? -21.533 64.218 24.556 1.00 26.92 148 SER B N 1
ATOM 4068 C CA . SER C 3 135 ? -21.823 65.388 25.378 1.00 26.57 148 SER B CA 1
ATOM 4069 C C . SER C 3 135 ? -23.290 65.744 25.182 1.00 25.30 148 SER B C 1
ATOM 4070 O O . SER C 3 135 ? -23.968 65.143 24.356 1.00 25.98 148 SER B O 1
ATOM 4073 N N . PHE C 3 136 ? -23.788 66.714 25.938 1.00 25.53 149 PHE B N 1
ATOM 4074 C CA . PHE C 3 136 ? -25.182 67.103 25.800 1.00 25.39 149 PHE B CA 1
ATOM 4075 C C . PHE C 3 136 ? -25.370 67.826 24.478 1.00 26.15 149 PHE B C 1
ATOM 4076 O O . PHE C 3 136 ? -26.418 67.729 23.844 1.00 27.86 149 PHE B O 1
ATOM 4084 N N . GLU C 3 137 ? -24.345 68.559 24.068 1.00 27.43 150 GLU B N 1
ATOM 4085 C CA . GLU C 3 137 ? -24.396 69.300 22.819 1.00 30.30 150 GLU B CA 1
ATOM 4086 C C . GLU C 3 137 ? -24.589 68.315 21.665 1.00 31.15 150 GLU B C 1
ATOM 4087 O O . GLU C 3 137 ? -25.482 68.478 20.830 1.00 30.18 150 GLU B O 1
ATOM 4093 N N . GLU C 3 138 ? -23.746 67.287 21.644 1.00 30.18 151 GLU B N 1
ATOM 4094 C CA . GLU C 3 138 ? -23.784 66.259 20.614 1.00 31.70 151 GLU B CA 1
ATOM 4095 C C . GLU C 3 138 ? -25.101 65.497 20.643 1.00 33.03 151 GLU B C 1
ATOM 4096 O O . GLU C 3 138 ? -25.613 65.096 19.602 1.00 33.82 151 GLU B O 1
ATOM 4102 N N . PHE C 3 139 ? -25.641 65.299 21.843 1.00 33.25 152 PHE B N 1
ATOM 4103 C CA . PHE C 3 139 ? -26.910 64.603 22.019 1.00 33.78 152 PHE B CA 1
ATOM 4104 C C . PHE C 3 139 ? -28.012 65.370 21.294 1.00 35.35 152 PHE B C 1
ATOM 4105 O O . PHE C 3 139 ? -28.716 64.821 20.452 1.00 36.77 152 PHE B O 1
ATOM 4113 N N . CYS C 3 140 ? -28.154 66.645 21.631 1.00 37.82 153 CYS B N 1
ATOM 4114 C CA . CYS C 3 140 ? -29.169 67.497 21.026 1.00 39.38 153 CYS B CA 1
ATOM 4115 C C . CYS C 3 140 ? -29.060 67.533 19.510 1.00 40.36 153 CYS B C 1
ATOM 4116 O O . CYS C 3 140 ? -30.071 67.606 18.813 1.00 40.25 153 CYS B O 1
ATOM 4119 N N . ALA C 3 141 ? -27.833 67.485 19.003 1.00 41.38 154 ALA B N 1
ATOM 4120 C CA . ALA C 3 141 ? -27.608 67.507 17.561 1.00 42.78 154 ALA B CA 1
ATOM 4121 C C . ALA C 3 141 ? -28.247 66.285 16.896 1.00 44.45 154 ALA B C 1
ATOM 4122 O O . ALA C 3 141 ? -28.812 66.386 15.806 1.00 46.84 154 ALA B O 1
ATOM 4124 N N . VAL C 3 142 ? -28.157 65.136 17.562 1.00 45.76 155 VAL B N 1
ATOM 4125 C CA . VAL C 3 142 ? -28.717 63.892 17.043 1.00 46.94 155 VAL B CA 1
ATOM 4126 C C . VAL C 3 142 ? -30.235 63.832 17.137 1.00 49.38 155 VAL B C 1
ATOM 4127 O O . VAL C 3 142 ? -30.915 63.663 16.128 1.00 50.51 155 VAL B O 1
ATOM 4131 N N . VAL C 3 143 ? -30.761 63.955 18.351 1.00 53.00 156 VAL B N 1
ATOM 4132 C CA . VAL C 3 143 ? -32.202 63.900 18.572 1.00 56.82 156 VAL B CA 1
ATOM 4133 C C . VAL C 3 143 ? -32.844 65.266 18.360 1.00 61.74 156 VAL B C 1
ATOM 4134 O O . VAL C 3 143 ? -33.880 65.572 18.949 1.00 62.38 156 VAL B O 1
ATOM 4138 N N . GLY C 3 144 ? -32.225 66.073 17.503 1.00 66.99 157 GLY B N 1
ATOM 4139 C CA . GLY C 3 144 ? -32.721 67.411 17.229 1.00 73.83 157 GLY B CA 1
ATOM 4140 C C . GLY C 3 144 ? -34.102 67.516 16.612 1.00 78.75 157 GLY B C 1
ATOM 4141 O O . GLY C 3 144 ? -35.054 67.930 17.275 1.00 77.97 157 GLY B O 1
ATOM 4142 N N . GLY C 3 145 ? -34.215 67.154 15.339 1.00 83.32 158 GLY B N 1
ATOM 4143 C CA . GLY C 3 145 ? -35.499 67.236 14.667 1.00 90.16 158 GLY B CA 1
ATOM 4144 C C . GLY C 3 145 ? -36.275 65.934 14.665 1.00 95.50 158 GLY B C 1
ATOM 4145 O O . GLY C 3 145 ? -36.507 65.346 13.607 1.00 95.14 158 GLY B O 1
ATOM 4146 N N . LEU C 3 146 ? -36.682 65.483 15.849 1.00 100.50 159 LEU B N 1
ATOM 4147 C CA . LEU C 3 146 ? -37.437 64.240 15.973 1.00 106.60 159 LEU B CA 1
ATOM 4148 C C . LEU C 3 146 ? -38.816 64.465 16.589 1.00 109.71 159 LEU B C 1
ATOM 4149 O O . LEU C 3 146 ? -39.800 64.664 15.874 1.00 111.20 159 LEU B O 1
ATOM 4154 N N . ASP C 3 147 ? -38.880 64.430 17.918 1.00 113.42 160 ASP B N 1
ATOM 4155 C CA . ASP C 3 147 ? -40.134 64.621 18.641 1.00 115.79 160 ASP B CA 1
ATOM 4156 C C . ASP C 3 147 ? -41.174 63.568 18.264 1.00 116.40 160 ASP B C 1
ATOM 4157 O O . ASP C 3 147 ? -40.834 62.656 17.481 1.00 116.44 160 ASP B O 1
ATOM 4162 N N . THR D 2 17 ? -25.836 -2.940 37.192 1.00 61.70 14 THR C N 1
ATOM 4163 C CA . THR D 2 17 ? -24.600 -3.761 37.045 1.00 61.19 14 THR C CA 1
ATOM 4164 C C . THR D 2 17 ? -23.358 -2.920 37.322 1.00 61.32 14 THR C C 1
ATOM 4165 O O . THR D 2 17 ? -23.460 -1.746 37.674 1.00 61.60 14 THR C O 1
ATOM 4169 N N . ASP D 2 18 ? -22.189 -3.531 37.154 1.00 60.81 15 ASP C N 1
ATOM 4170 C CA . ASP D 2 18 ? -20.909 -2.862 37.387 1.00 60.01 15 ASP C CA 1
ATOM 4171 C C . ASP D 2 18 ? -20.585 -1.781 36.360 1.00 57.12 15 ASP C C 1
ATOM 4172 O O . ASP D 2 18 ? -19.855 -0.839 36.660 1.00 56.44 15 ASP C O 1
ATOM 4177 N N . ARG D 2 19 ? -21.121 -1.936 35.152 1.00 53.88 16 ARG C N 1
ATOM 4178 C CA . ARG D 2 19 ? -20.882 -1.013 34.042 1.00 50.35 16 ARG C CA 1
ATOM 4179 C C . ARG D 2 19 ? -20.662 0.445 34.457 1.00 48.49 16 ARG C C 1
ATOM 4180 O O . ARG D 2 19 ? -21.584 1.116 34.922 1.00 48.11 16 ARG C O 1
ATOM 4188 N N . VAL D 2 20 ? -19.432 0.927 34.270 1.00 45.56 17 VAL C N 1
ATOM 4189 C CA . VAL D 2 20 ? -19.056 2.289 34.641 1.00 42.32 17 VAL C CA 1
ATOM 4190 C C . VAL D 2 20 ? -19.643 3.385 33.758 1.00 40.94 17 VAL C C 1
ATOM 4191 O O . VAL D 2 20 ? -20.426 4.208 34.229 1.00 40.97 17 VAL C O 1
ATOM 4195 N N . VAL D 2 21 ? -19.258 3.405 32.486 1.00 39.99 18 VAL C N 1
ATOM 4196 C CA . VAL D 2 21 ? -19.756 4.417 31.555 1.00 39.03 18 VAL C CA 1
ATOM 4197 C C . VAL D 2 21 ? -21.083 3.951 30.958 1.00 39.13 18 VAL C C 1
ATOM 4198 O O . VAL D 2 21 ? -21.138 3.480 29.819 1.00 39.22 18 VAL C O 1
ATOM 4202 N N . LYS D 2 22 ? -22.151 4.100 31.735 1.00 38.76 19 LYS C N 1
ATOM 4203 C CA . LYS D 2 22 ? -23.486 3.666 31.329 1.00 39.51 19 LYS C CA 1
ATOM 4204 C C . LYS D 2 22 ? -24.112 4.363 30.122 1.00 38.83 19 LYS C C 1
ATOM 4205 O O . LYS D 2 22 ? -25.042 3.829 29.521 1.00 38.21 19 LYS C O 1
ATOM 4211 N N . ALA D 2 23 ? -23.608 5.540 29.761 1.00 39.00 20 ALA C N 1
ATOM 4212 C CA . ALA D 2 23 ? -24.162 6.279 28.626 1.00 38.50 20 ALA C CA 1
ATOM 4213 C C . ALA D 2 23 ? -23.728 5.720 27.272 1.00 38.65 20 ALA C C 1
ATOM 4214 O O . ALA D 2 23 ? -24.323 6.033 26.240 1.00 38.90 20 ALA C O 1
ATOM 4216 N N . VAL D 2 24 ? -22.690 4.894 27.275 1.00 38.14 21 VAL C N 1
ATOM 4217 C CA . VAL D 2 24 ? -22.194 4.304 26.040 1.00 37.64 21 VAL C CA 1
ATOM 4218 C C . VAL D 2 24 ? -23.084 3.160 25.568 1.00 37.86 21 VAL C C 1
ATOM 4219 O O . VAL D 2 24 ? -23.404 2.255 26.338 1.00 37.69 21 VAL C O 1
ATOM 4223 N N . PRO D 2 25 ? -23.506 3.194 24.293 1.00 37.81 22 PRO C N 1
ATOM 4224 C CA . PRO D 2 25 ? -24.359 2.131 23.749 1.00 37.23 22 PRO C CA 1
ATOM 4225 C C . PRO D 2 25 ? -23.646 0.777 23.804 1.00 38.00 22 PRO C C 1
ATOM 4226 O O . PRO D 2 25 ? -22.440 0.685 23.583 1.00 36.81 22 PRO C O 1
ATOM 4230 N N . PHE D 2 26 ? -24.408 -0.266 24.106 1.00 39.30 23 PHE C N 1
ATOM 4231 C CA . PHE D 2 26 ? -23.889 -1.623 24.213 1.00 40.97 23 PHE C CA 1
ATOM 4232 C C . PHE D 2 26 ? -24.345 -2.386 22.964 1.00 39.19 23 PHE C C 1
ATOM 4233 O O . PHE D 2 26 ? -25.530 -2.390 22.634 1.00 40.09 23 PHE C O 1
ATOM 4241 N N . PRO D 2 27 ? -23.407 -3.020 22.240 1.00 37.25 24 PRO C N 1
ATOM 4242 C CA . PRO D 2 27 ? -23.759 -3.774 21.029 1.00 36.19 24 PRO C CA 1
ATOM 4243 C C . PRO D 2 27 ? -24.670 -4.968 21.334 1.00 35.54 24 PRO C C 1
ATOM 4244 O O . PRO D 2 27 ? -24.480 -5.668 22.328 1.00 35.93 24 PRO C O 1
ATOM 4248 N N . PRO D 2 28 ? -25.674 -5.215 20.486 1.00 34.88 25 PRO C N 1
ATOM 4249 C CA . PRO D 2 28 ? -26.550 -6.359 20.761 1.00 34.97 25 PRO C CA 1
ATOM 4250 C C . PRO D 2 28 ? -25.796 -7.678 20.579 1.00 35.22 25 PRO C C 1
ATOM 4251 O O . PRO D 2 28 ? -24.855 -7.758 19.788 1.00 35.04 25 PRO C O 1
ATOM 4255 N N . SER D 2 29 ? -26.205 -8.707 21.312 1.00 35.24 26 SER C N 1
ATOM 4256 C CA . SER D 2 29 ? -25.560 -10.010 21.209 1.00 36.24 26 SER C CA 1
ATOM 4257 C C . SER D 2 29 ? -26.269 -10.922 20.202 1.00 36.40 26 SER C C 1
ATOM 4258 O O . SER D 2 29 ? -25.674 -11.874 19.682 1.00 35.27 26 SER C O 1
ATOM 4261 N N . HIS D 2 30 ? -27.534 -10.623 19.925 1.00 34.54 27 HIS C N 1
ATOM 4262 C CA . HIS D 2 30 ? -28.317 -11.414 18.980 1.00 34.81 27 HIS C CA 1
ATOM 4263 C C . HIS D 2 30 ? -27.781 -11.277 17.560 1.00 34.32 27 HIS C C 1
ATOM 4264 O O . HIS D 2 30 ? -27.540 -10.175 17.076 1.00 33.96 27 HIS C O 1
ATOM 4271 N N . ARG D 2 31 ? -27.608 -12.409 16.895 1.00 34.94 28 ARG C N 1
ATOM 4272 C CA . ARG D 2 31 ? -27.119 -12.421 15.526 1.00 35.57 28 ARG C CA 1
ATOM 4273 C C . ARG D 2 31 ? -28.304 -12.541 14.569 1.00 36.38 28 ARG C C 1
ATOM 4274 O O . ARG D 2 31 ? -29.060 -13.509 14.633 1.00 37.15 28 ARG C O 1
ATOM 4282 N N . LEU D 2 32 ? -28.472 -11.563 13.683 1.00 36.69 29 LEU C N 1
ATOM 4283 C CA . LEU D 2 32 ? -29.580 -11.607 12.739 1.00 34.78 29 LEU C CA 1
ATOM 4284 C C . LEU D 2 32 ? -29.650 -12.946 12.016 1.00 34.37 29 LEU C C 1
ATOM 4285 O O . LEU D 2 32 ? -28.643 -13.462 11.523 1.00 34.42 29 LEU C O 1
ATOM 4290 N N . THR D 2 33 ? -30.854 -13.504 11.968 1.00 33.53 30 THR C N 1
ATOM 4291 C CA . THR D 2 33 ? -31.092 -14.790 11.329 1.00 33.24 30 THR C CA 1
ATOM 4292 C C . THR D 2 33 ? -31.408 -14.595 9.859 1.00 32.81 30 THR C C 1
ATOM 4293 O O . THR D 2 33 ? -31.655 -13.474 9.417 1.00 32.19 30 THR C O 1
ATOM 4297 N N . ALA D 2 34 ? -31.411 -15.694 9.110 1.00 32.89 31 ALA C N 1
ATOM 4298 C CA . ALA D 2 34 ? -31.704 -15.649 7.683 1.00 34.97 31 ALA C CA 1
ATOM 4299 C C . ALA D 2 34 ? -33.080 -15.047 7.412 1.00 35.58 31 ALA C C 1
ATOM 4300 O O . ALA D 2 34 ? -33.229 -14.188 6.542 1.00 35.55 31 ALA C O 1
ATOM 4302 N N . LYS D 2 35 ? -34.086 -15.493 8.157 1.00 37.78 32 LYS C N 1
ATOM 4303 C CA . LYS D 2 35 ? -35.437 -14.973 7.961 1.00 40.38 32 LYS C CA 1
ATOM 4304 C C . LYS D 2 35 ? -35.553 -13.513 8.364 1.00 38.15 32 LYS C C 1
ATOM 4305 O O . LYS D 2 35 ? -36.502 -12.833 7.985 1.00 35.82 32 LYS C O 1
ATOM 4311 N N . GLU D 2 36 ? -34.589 -13.025 9.134 1.00 37.15 33 GLU C N 1
ATOM 4312 C CA . GLU D 2 36 ? -34.626 -11.632 9.544 1.00 36.95 33 GLU C CA 1
ATOM 4313 C C . GLU D 2 36 ? -34.004 -10.751 8.472 1.00 35.55 33 GLU C C 1
ATOM 4314 O O . GLU D 2 36 ? -34.457 -9.633 8.240 1.00 34.36 33 GLU C O 1
ATOM 4320 N N . VAL D 2 37 ? -32.979 -11.270 7.802 1.00 35.50 34 VAL C N 1
ATOM 4321 C CA . VAL D 2 37 ? -32.283 -10.516 6.758 1.00 36.06 34 VAL C CA 1
ATOM 4322 C C . VAL D 2 37 ? -32.889 -10.680 5.363 1.00 35.81 34 VAL C C 1
ATOM 4323 O O . VAL D 2 37 ? -32.918 -9.735 4.580 1.00 34.99 34 VAL C O 1
ATOM 4327 N N . PHE D 2 38 ? -33.367 -11.878 5.048 1.00 37.77 35 PHE C N 1
ATOM 4328 C CA . PHE D 2 38 ? -33.972 -12.132 3.740 1.00 39.98 35 PHE C CA 1
ATOM 4329 C C . PHE D 2 38 ? -35.463 -12.418 3.889 1.00 42.35 35 PHE C C 1
ATOM 4330 O O . PHE D 2 38 ? -35.883 -13.096 4.830 1.00 41.88 35 PHE C O 1
ATOM 4338 N N . ASP D 2 39 ? -36.267 -11.909 2.964 1.00 44.14 36 ASP C N 1
ATOM 4339 C CA . ASP D 2 39 ? -37.697 -12.154 3.027 1.00 47.28 36 ASP C CA 1
ATOM 4340 C C . ASP D 2 39 ? -38.143 -13.167 1.975 1.00 48.95 36 ASP C C 1
ATOM 4341 O O . ASP D 2 39 ? -37.315 -13.763 1.280 1.00 49.50 36 ASP C O 1
ATOM 4346 N N . ASN D 2 40 ? -39.456 -13.352 1.874 1.00 49.27 37 ASN C N 1
ATOM 4347 C CA . ASN D 2 40 ? -40.068 -14.283 0.930 1.00 50.75 37 ASN C CA 1
ATOM 4348 C C . ASN D 2 40 ? -39.561 -14.212 -0.503 1.00 50.70 37 ASN C C 1
ATOM 4349 O O . ASN D 2 40 ? -39.300 -15.240 -1.123 1.00 51.32 37 ASN C O 1
ATOM 4354 N N . ASP D 2 41 ? -39.448 -13.000 -1.031 1.00 51.64 38 ASP C N 1
ATOM 4355 C CA . ASP D 2 41 ? -39.007 -12.802 -2.404 1.00 53.01 38 ASP C CA 1
ATOM 4356 C C . ASP D 2 41 ? -37.496 -12.939 -2.568 1.00 51.36 38 ASP C C 1
ATOM 4357 O O . ASP D 2 41 ? -36.973 -12.788 -3.668 1.00 50.18 38 ASP C O 1
ATOM 4362 N N . GLY D 2 42 ? -36.798 -13.234 -1.475 1.00 49.84 39 GLY C N 1
ATOM 4363 C CA . GLY D 2 42 ? -35.354 -13.372 -1.539 1.00 48.59 39 GLY C CA 1
ATOM 4364 C C . GLY D 2 42 ? -34.623 -12.037 -1.552 1.00 47.64 39 GLY C C 1
ATOM 4365 O O . GLY D 2 42 ? -33.468 -11.962 -1.966 1.00 48.12 39 GLY C O 1
ATOM 4366 N N . LYS D 2 43 ? -35.294 -10.981 -1.099 1.00 46.09 40 LYS C N 1
ATOM 4367 C CA . LYS D 2 43 ? -34.700 -9.647 -1.055 1.00 43.95 40 LYS C CA 1
ATOM 4368 C C . LYS D 2 43 ? -34.185 -9.298 0.339 1.00 41.38 40 LYS C C 1
ATOM 4369 O O . LYS D 2 43 ? -34.853 -9.554 1.339 1.00 40.40 40 LYS C O 1
ATOM 4375 N N . PRO D 2 44 ? -32.980 -8.710 0.421 1.00 39.40 41 PRO C N 1
ATOM 4376 C CA . PRO D 2 44 ? -32.385 -8.330 1.709 1.00 37.22 41 PRO C CA 1
ATOM 4377 C C . PRO D 2 44 ? -33.087 -7.135 2.353 1.00 35.74 41 PRO C C 1
ATOM 4378 O O . PRO D 2 44 ? -33.491 -6.200 1.664 1.00 33.19 41 PRO C O 1
ATOM 4382 N N . ARG D 2 45 ? -33.235 -7.171 3.673 1.00 34.98 42 ARG C N 1
ATOM 4383 C CA . ARG D 2 45 ? -33.847 -6.059 4.390 1.00 36.01 42 ARG C CA 1
ATOM 4384 C C . ARG D 2 45 ? -32.703 -5.120 4.784 1.00 35.56 42 ARG C C 1
ATOM 4385 O O . ARG D 2 45 ? -32.244 -5.108 5.930 1.00 34.46 42 ARG C O 1
ATOM 4393 N N . VAL D 2 46 ? -32.243 -4.343 3.807 1.00 36.05 43 VAL C N 1
ATOM 4394 C CA . VAL D 2 46 ? -31.133 -3.420 4.004 1.00 36.95 43 VAL C CA 1
ATOM 4395 C C . VAL D 2 46 ? -31.299 -2.415 5.140 1.00 37.84 43 VAL C C 1
ATOM 4396 O O . VAL D 2 46 ? -30.307 -1.980 5.729 1.00 37.63 43 VAL C O 1
ATOM 4400 N N . ASP D 2 47 ? -32.537 -2.049 5.461 1.00 38.87 44 ASP C N 1
ATOM 4401 C CA . ASP D 2 47 ? -32.770 -1.105 6.550 1.00 40.11 44 ASP C CA 1
ATOM 4402 C C . ASP D 2 47 ? -32.533 -1.760 7.906 1.00 38.72 44 ASP C C 1
ATOM 4403 O O . ASP D 2 47 ? -32.023 -1.128 8.833 1.00 37.33 44 ASP C O 1
ATOM 4408 N N . ILE D 2 48 ? -32.906 -3.030 8.020 1.00 37.57 45 ILE C N 1
ATOM 4409 C CA . ILE D 2 48 ? -32.717 -3.757 9.266 1.00 38.40 45 ILE C CA 1
ATOM 4410 C C . ILE D 2 48 ? -31.234 -4.058 9.401 1.00 37.81 45 ILE C C 1
ATOM 4411 O O . ILE D 2 48 ? -30.661 -4.008 10.493 1.00 36.91 45 ILE C O 1
ATOM 4416 N N . LEU D 2 49 ? -30.620 -4.352 8.264 1.00 36.29 46 LEU C N 1
ATOM 4417 C CA . LEU D 2 49 ? -29.203 -4.658 8.210 1.00 35.01 46 LEU C CA 1
ATOM 4418 C C . LEU D 2 49 ? -28.410 -3.431 8.653 1.00 34.41 46 LEU C C 1
ATOM 4419 O O . LEU D 2 49 ? -27.556 -3.514 9.536 1.00 32.89 46 LEU C O 1
ATOM 4424 N N . LYS D 2 50 ? -28.711 -2.289 8.044 1.00 34.01 47 LYS C N 1
ATOM 4425 C CA . LYS D 2 50 ? -28.024 -1.049 8.376 1.00 33.62 47 LYS C CA 1
ATOM 4426 C C . LYS D 2 50 ? -28.082 -0.753 9.867 1.00 32.87 47 LYS C C 1
ATOM 4427 O O . LYS D 2 50 ? -27.048 -0.600 10.526 1.00 33.13 47 LYS C O 1
ATOM 4433 N N . ALA D 2 51 ? -29.301 -0.676 10.390 1.00 30.99 48 ALA C N 1
ATOM 4434 C CA . ALA D 2 51 ? -29.524 -0.384 11.800 1.00 28.68 48 ALA C CA 1
ATOM 4435 C C . ALA D 2 51 ? -28.781 -1.329 12.743 1.00 27.54 48 ALA C C 1
ATOM 4436 O O . ALA D 2 51 ? -28.292 -0.907 13.787 1.00 27.10 48 ALA C O 1
ATOM 4438 N N . HIS D 2 52 ? -28.692 -2.602 12.369 1.00 26.30 49 HIS C N 1
ATOM 4439 C CA . HIS D 2 52 ? -28.030 -3.607 13.203 1.00 25.81 49 HIS C CA 1
ATOM 4440 C C . HIS D 2 52 ? -26.500 -3.502 13.153 1.00 26.01 49 HIS C C 1
ATOM 4441 O O . HIS D 2 52 ? -25.823 -3.637 14.171 1.00 26.29 49 HIS C O 1
ATOM 4448 N N . LEU D 2 53 ? -25.958 -3.260 11.967 1.00 25.82 50 LEU C N 1
ATOM 4449 C CA . LEU D 2 53 ? -24.518 -3.134 11.815 1.00 26.40 50 LEU C CA 1
ATOM 4450 C C . LEU D 2 53 ? -24.008 -1.846 12.458 1.00 28.20 50 LEU C C 1
ATOM 4451 O O . LEU D 2 53 ? -22.853 -1.771 12.880 1.00 29.81 50 LEU C O 1
ATOM 4456 N N . MET D 2 54 ? -24.860 -0.830 12.537 1.00 28.03 51 MET C N 1
ATOM 4457 C CA . MET D 2 54 ? -24.431 0.424 13.135 1.00 29.95 51 MET C CA 1
ATOM 4458 C C . MET D 2 54 ? -24.257 0.328 14.643 1.00 29.54 51 MET C C 1
ATOM 4459 O O . MET D 2 54 ? -23.643 1.199 15.255 1.00 27.62 51 MET C O 1
ATOM 4464 N N . LYS D 2 55 ? -24.795 -0.733 15.238 1.00 30.22 52 LYS C N 1
ATOM 4465 C CA . LYS D 2 55 ? -24.669 -0.942 16.677 1.00 30.65 52 LYS C CA 1
ATOM 4466 C C . LYS D 2 55 ? -23.597 -1.998 16.915 1.00 30.16 52 LYS C C 1
ATOM 4467 O O . LYS D 2 55 ? -23.464 -2.529 18.017 1.00 30.33 52 LYS C O 1
ATOM 4473 N N . GLU D 2 56 ? -22.845 -2.306 15.866 1.00 29.29 53 GLU C N 1
ATOM 4474 C CA . GLU D 2 56 ? -21.793 -3.303 15.948 1.00 27.92 53 GLU C CA 1
ATOM 4475 C C . GLU D 2 56 ? -22.358 -4.693 16.218 1.00 27.49 53 GLU C C 1
ATOM 4476 O O . GLU D 2 56 ? -21.764 -5.491 16.946 1.00 26.23 53 GLU C O 1
ATOM 4482 N N . GLY D 2 57 ? -23.515 -4.977 15.633 1.00 25.28 54 GLY C N 1
ATOM 4483 C CA . GLY D 2 57 ? -24.105 -6.287 15.805 1.00 27.54 54 GLY C CA 1
ATOM 4484 C C . GLY D 2 57 ? -23.639 -7.182 14.671 1.00 28.65 54 GLY C C 1
ATOM 4485 O O . GLY D 2 57 ? -23.180 -6.691 13.637 1.00 26.47 54 GLY C O 1
ATOM 4486 N N . ARG D 2 58 ? -23.737 -8.495 14.853 1.00 30.01 55 ARG C N 1
ATOM 4487 C CA . ARG D 2 58 ? -23.329 -9.417 13.798 1.00 32.21 55 ARG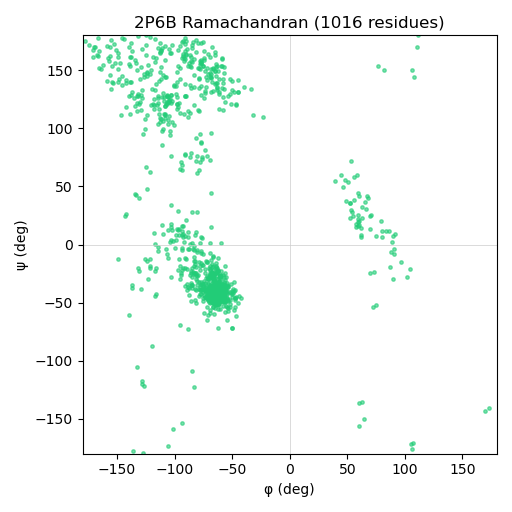 C CA 1
ATOM 4488 C C . ARG D 2 58 ? -24.536 -10.154 13.234 1.00 33.34 55 ARG C C 1
ATOM 4489 O O . ARG D 2 58 ? -25.658 -10.041 13.735 1.00 32.44 55 ARG C O 1
ATOM 4497 N N . LEU D 2 59 ? -24.275 -10.912 12.178 1.00 34.27 56 LEU C N 1
ATOM 4498 C CA . LEU D 2 59 ? -25.276 -11.730 11.522 1.00 33.67 56 LEU C CA 1
ATOM 4499 C C . LEU D 2 59 ? -24.813 -13.144 11.819 1.00 34.53 56 LEU C C 1
ATOM 4500 O O . LEU D 2 59 ? -23.676 -13.347 12.242 1.00 33.61 56 LEU C O 1
ATOM 4505 N N . GLU D 2 60 ? -25.684 -14.122 11.622 1.00 35.56 57 GLU C N 1
ATOM 4506 C CA . GLU D 2 60 ? -25.274 -15.496 11.831 1.00 36.24 57 GLU C CA 1
ATOM 4507 C C . GLU D 2 60 ? -24.285 -15.775 10.711 1.00 36.24 57 GLU C C 1
ATOM 4508 O O . GLU D 2 60 ? -24.443 -15.264 9.599 1.00 35.24 57 GLU C O 1
ATOM 4514 N N . GLU D 2 61 ? -23.259 -16.566 11.001 1.00 36.32 58 GLU C N 1
ATOM 4515 C CA . GLU D 2 61 ? -22.251 -16.878 10.001 1.00 37.24 58 GLU C CA 1
ATOM 4516 C C . GLU D 2 61 ? -22.858 -17.300 8.665 1.00 35.81 58 GLU C C 1
ATOM 4517 O O . GLU D 2 61 ? -22.455 -16.798 7.613 1.00 34.61 58 GLU C O 1
ATOM 4523 N N . SER D 2 62 ? -23.830 -18.211 8.704 1.00 33.45 59 SER C N 1
ATOM 4524 C CA . SER D 2 62 ? -24.458 -18.696 7.476 1.00 31.97 59 SER C CA 1
ATOM 4525 C C . SER D 2 62 ? -25.116 -17.572 6.680 1.00 29.47 59 SER C C 1
ATOM 4526 O O . SER D 2 62 ? -25.050 -17.552 5.452 1.00 27.96 59 SER C O 1
ATOM 4529 N N . VAL D 2 63 ? -25.748 -16.637 7.380 1.00 28.38 60 VAL C N 1
ATOM 4530 C CA . VAL D 2 63 ? -26.408 -15.513 6.725 1.00 28.68 60 VAL C CA 1
ATOM 4531 C C . VAL D 2 63 ? -25.360 -14.629 6.055 1.00 28.93 60 VAL C C 1
ATOM 4532 O O . VAL D 2 63 ? -25.581 -14.102 4.964 1.00 29.79 60 VAL C O 1
ATOM 4536 N N . ALA D 2 64 ? -24.216 -14.471 6.712 1.00 28.14 61 ALA C N 1
ATOM 4537 C CA . ALA D 2 64 ? -23.133 -13.677 6.148 1.00 28.14 61 ALA C CA 1
ATOM 4538 C C . ALA D 2 64 ? -22.683 -14.354 4.856 1.00 28.50 61 ALA C C 1
ATOM 4539 O O . ALA D 2 64 ? -22.572 -13.707 3.807 1.00 29.47 61 ALA C O 1
ATOM 4541 N N . LEU D 2 65 ? -22.441 -15.661 4.935 1.00 26.77 62 LEU C N 1
ATOM 4542 C CA . LEU D 2 65 ? -22.004 -16.430 3.777 1.00 27.20 62 LEU C CA 1
ATOM 4543 C C . LEU D 2 65 ? -22.985 -16.337 2.613 1.00 26.55 62 LEU C C 1
ATOM 4544 O O . LEU D 2 65 ? -22.577 -16.226 1.456 1.00 24.86 62 LEU C O 1
ATOM 4549 N N . ARG D 2 66 ? -24.279 -16.378 2.921 1.00 27.53 63 ARG C N 1
ATOM 4550 C CA . ARG D 2 66 ? -25.311 -16.291 1.893 1.00 26.53 63 ARG C CA 1
ATOM 4551 C C . ARG D 2 66 ? -25.236 -14.952 1.164 1.00 27.06 63 ARG C C 1
ATOM 4552 O O . ARG D 2 66 ? -25.312 -14.891 -0.070 1.00 27.63 63 ARG C O 1
ATOM 4560 N N . ILE D 2 67 ? -25.095 -13.872 1.923 1.00 25.57 64 ILE C N 1
ATOM 4561 C CA . ILE D 2 67 ? -25.007 -12.556 1.304 1.00 25.45 64 ILE C CA 1
ATOM 4562 C C . ILE D 2 67 ? -23.789 -12.493 0.399 1.00 23.51 64 ILE C C 1
ATOM 4563 O O . ILE D 2 67 ? -23.872 -12.067 -0.755 1.00 20.64 64 ILE C O 1
ATOM 4568 N N . ILE D 2 68 ? -22.656 -12.933 0.933 1.00 23.34 65 ILE C N 1
ATOM 4569 C CA . ILE D 2 68 ? -21.410 -12.917 0.188 1.00 24.72 65 ILE C CA 1
ATOM 4570 C C . ILE D 2 68 ? -21.487 -13.782 -1.072 1.00 25.36 65 ILE C C 1
ATOM 4571 O O . ILE D 2 68 ? -21.121 -13.334 -2.162 1.00 26.53 65 ILE C O 1
ATOM 4576 N N . THR D 2 69 ? -21.984 -15.008 -0.939 1.00 25.38 66 THR C N 1
ATOM 4577 C CA . THR D 2 69 ? -22.071 -15.891 -2.099 1.00 25.32 66 THR C CA 1
ATOM 4578 C C . THR D 2 69 ? -23.098 -15.435 -3.136 1.00 25.10 66 THR C C 1
ATOM 4579 O O . THR D 2 69 ? -22.838 -15.506 -4.341 1.00 24.22 66 THR C O 1
ATOM 4583 N N . GLU D 2 70 ? -24.252 -14.949 -2.691 1.00 25.83 67 GLU C N 1
ATOM 4584 C CA . GLU D 2 70 ? -25.252 -14.482 -3.650 1.00 28.52 67 GLU C CA 1
ATOM 4585 C C . GLU D 2 70 ? -24.756 -13.245 -4.403 1.00 28.06 67 GLU C C 1
ATOM 4586 O O . GLU D 2 70 ? -24.967 -13.109 -5.615 1.00 28.62 67 GLU C O 1
ATOM 4592 N N . GLY D 2 71 ? -24.086 -12.347 -3.689 1.00 27.96 68 GLY C N 1
ATOM 4593 C CA . GLY D 2 71 ? -23.560 -11.163 -4.343 1.00 26.20 68 GLY C CA 1
ATOM 4594 C C . GLY D 2 71 ? -22.524 -11.581 -5.371 1.00 26.16 68 GLY C C 1
ATOM 4595 O O . GLY D 2 71 ? -22.469 -11.039 -6.477 1.00 24.30 68 GLY C O 1
ATOM 4596 N N . ALA D 2 72 ? -21.703 -12.559 -4.998 1.00 26.71 69 ALA C N 1
ATOM 4597 C CA . ALA D 2 72 ? -20.657 -13.073 -5.877 1.00 27.89 69 ALA C CA 1
ATOM 4598 C C . ALA D 2 72 ? -21.255 -13.625 -7.172 1.00 27.83 69 ALA C C 1
ATOM 4599 O O . ALA D 2 72 ? -20.730 -13.379 -8.260 1.00 28.39 69 ALA C O 1
ATOM 4601 N N . SER D 2 73 ? -22.351 -14.370 -7.046 1.00 28.70 70 SER C N 1
ATOM 4602 C CA . SER D 2 73 ? -23.030 -14.953 -8.203 1.00 30.07 70 SER C CA 1
ATOM 4603 C C . SER D 2 73 ? -23.412 -13.846 -9.176 1.00 29.60 70 SER C C 1
ATOM 4604 O O . SER D 2 73 ? -23.243 -13.980 -10.389 1.00 30.53 70 SER C O 1
ATOM 4607 N N . ILE D 2 74 ? -23.933 -12.751 -8.635 1.00 29.00 71 ILE C N 1
ATOM 4608 C CA . ILE D 2 74 ? -24.319 -11.618 -9.458 1.00 28.73 71 ILE C CA 1
ATOM 4609 C C . ILE D 2 74 ? -23.080 -11.005 -10.107 1.00 29.47 71 ILE C C 1
ATOM 4610 O O . ILE D 2 74 ? -23.050 -10.789 -11.321 1.00 30.60 71 ILE C O 1
ATOM 4615 N N . LEU D 2 75 ? -22.056 -10.736 -9.299 1.00 28.13 72 LEU C N 1
ATOM 4616 C CA . LEU D 2 75 ? -20.823 -10.149 -9.812 1.00 28.99 72 LEU C CA 1
ATOM 4617 C C . LEU D 2 75 ? -20.207 -11.023 -10.895 1.00 30.71 72 LEU C C 1
ATOM 4618 O O . LEU D 2 75 ? -19.760 -10.522 -11.930 1.00 29.72 72 LEU C O 1
ATOM 4623 N N . ARG D 2 76 ? -20.196 -12.333 -10.657 1.00 32.19 73 ARG C N 1
ATOM 4624 C CA . ARG D 2 76 ? -19.615 -13.279 -11.603 1.00 33.59 73 ARG C CA 1
ATOM 4625 C C . ARG D 2 76 ? -20.216 -13.207 -13.000 1.00 34.79 73 ARG C C 1
ATOM 4626 O O . ARG D 2 76 ? -19.572 -13.580 -13.977 1.00 34.11 73 ARG C O 1
ATOM 4634 N N . GLN D 2 77 ? -21.447 -12.724 -13.098 1.00 36.25 74 GLN C N 1
ATOM 4635 C CA . GLN D 2 77 ? -22.106 -12.625 -14.391 1.00 39.29 74 GLN C CA 1
ATOM 4636 C C . GLN D 2 77 ? -21.718 -11.385 -15.176 1.00 39.60 74 GLN C C 1
ATOM 4637 O O . GLN D 2 77 ? -21.802 -11.364 -16.405 1.00 39.02 74 GLN C O 1
ATOM 4643 N N . GLU D 2 78 ? -21.290 -10.349 -14.468 1.00 39.13 75 GLU C N 1
ATOM 4644 C CA . GLU D 2 78 ? -20.920 -9.102 -15.123 1.00 38.25 75 GLU C CA 1
ATOM 4645 C C . GLU D 2 78 ? -19.647 -9.203 -15.958 1.00 35.29 75 GLU C C 1
ATOM 4646 O O . GLU D 2 78 ? -18.849 -10.122 -15.785 1.00 33.93 75 GLU C O 1
ATOM 4652 N N . LYS D 2 79 ? -19.474 -8.251 -16.868 1.00 33.12 76 LYS C N 1
ATOM 4653 C CA . LYS D 2 79 ? -18.310 -8.215 -17.743 1.00 33.54 76 LYS C CA 1
ATOM 4654 C C . LYS D 2 79 ? -17.148 -7.472 -17.080 1.00 33.37 76 LYS C C 1
ATOM 4655 O O . LYS D 2 79 ? -17.344 -6.747 -16.097 1.00 31.52 76 LYS C O 1
ATOM 4661 N N . ASN D 2 80 ? -15.941 -7.661 -17.612 1.00 30.37 77 ASN C N 1
ATOM 4662 C CA . ASN D 2 80 ? -14.761 -7.005 -17.063 1.00 29.33 77 ASN C CA 1
ATOM 4663 C C . ASN D 2 80 ? -14.944 -5.497 -17.126 1.00 28.85 77 ASN C C 1
ATOM 4664 O O . ASN D 2 80 ? -14.563 -4.773 -16.211 1.00 28.00 77 ASN C O 1
ATOM 4669 N N . LEU D 2 81 ? -15.519 -5.038 -18.230 1.00 28.84 78 LEU C N 1
ATOM 4670 C CA . LEU D 2 81 ? -15.765 -3.624 -18.448 1.00 28.83 78 LEU C CA 1
ATOM 4671 C C . LEU D 2 81 ? -17.267 -3.381 -18.435 1.00 28.99 78 LEU C C 1
ATOM 4672 O O . LEU D 2 81 ? -17.963 -3.719 -19.387 1.00 30.86 78 LEU C O 1
ATOM 4677 N N . LEU D 2 82 ? -17.770 -2.804 -17.352 1.00 28.77 79 LEU C N 1
ATOM 4678 C CA . LEU D 2 82 ? -19.196 -2.528 -17.249 1.00 29.15 79 LEU C CA 1
ATOM 4679 C C . LEU D 2 82 ? -19.600 -1.319 -18.100 1.00 31.04 79 LEU C C 1
ATOM 4680 O O . LEU D 2 82 ? -18.790 -0.434 -18.374 1.00 30.79 79 LEU C O 1
ATOM 4685 N N . ASP D 2 83 ? -20.860 -1.299 -18.520 1.00 34.38 80 ASP C N 1
ATOM 4686 C CA . ASP D 2 83 ? -21.403 -0.196 -19.309 1.00 37.27 80 ASP C CA 1
ATOM 4687 C C . ASP D 2 83 ? -22.401 0.510 -18.408 1.00 37.60 80 ASP C C 1
ATOM 4688 O O . ASP D 2 83 ? -23.543 0.068 -18.265 1.00 37.92 80 ASP C O 1
ATOM 4693 N N . ILE D 2 84 ? -21.966 1.595 -17.782 1.00 37.53 81 ILE C N 1
ATOM 4694 C CA . ILE D 2 84 ? -22.841 2.335 -16.885 1.00 38.23 81 ILE C CA 1
ATOM 4695 C C . ILE D 2 84 ? -23.279 3.655 -17.497 1.00 37.74 81 ILE C C 1
ATOM 4696 O O . ILE D 2 84 ? -22.457 4.506 -17.835 1.00 38.19 81 ILE C O 1
ATOM 4701 N N . ASP D 2 85 ? -24.586 3.816 -17.638 1.00 37.90 82 ASP C N 1
ATOM 4702 C CA . ASP D 2 85 ? -25.145 5.029 -18.208 1.00 38.39 82 ASP C CA 1
ATOM 4703 C C . ASP D 2 85 ? -25.438 6.055 -17.119 1.00 36.97 82 ASP C C 1
ATOM 4704 O O . ASP D 2 85 ? -25.555 5.710 -15.946 1.00 35.91 82 ASP C O 1
ATOM 4709 N N . ALA D 2 86 ? -25.544 7.320 -17.510 1.00 36.61 83 ALA C N 1
ATOM 4710 C CA . ALA D 2 86 ? -25.844 8.388 -16.562 1.00 36.09 83 ALA C CA 1
ATOM 4711 C C . ALA D 2 86 ? -27.333 8.321 -16.242 1.00 34.59 83 ALA C C 1
ATOM 4712 O O . ALA D 2 86 ? -28.116 7.789 -17.028 1.00 37.06 83 ALA C O 1
ATOM 4714 N N . PRO D 2 87 ? -27.746 8.842 -15.078 1.00 32.82 84 PRO C N 1
ATOM 4715 C CA . PRO D 2 87 ? -26.915 9.480 -14.052 1.00 31.47 84 PRO C CA 1
ATOM 4716 C C . PRO D 2 87 ? -26.334 8.428 -13.114 1.00 30.91 84 PRO C C 1
ATOM 4717 O O . PRO D 2 87 ? -26.840 7.307 -13.047 1.00 29.52 84 PRO C O 1
ATOM 4721 N N . VAL D 2 88 ? -25.286 8.794 -12.383 1.00 28.92 85 VAL C N 1
ATOM 4722 C CA . VAL D 2 88 ? -24.660 7.867 -11.449 1.00 27.66 85 VAL C CA 1
ATOM 4723 C C . VAL D 2 88 ? -23.763 8.601 -10.456 1.00 27.51 85 VAL C C 1
ATOM 4724 O O . VAL D 2 88 ? -23.225 9.667 -10.756 1.00 27.18 85 VAL C O 1
ATOM 4728 N N . THR D 2 89 ? -23.620 8.031 -9.265 1.00 25.68 86 THR C N 1
ATOM 4729 C CA . THR D 2 89 ? -22.778 8.616 -8.238 1.00 24.97 86 THR C CA 1
ATOM 4730 C C . THR D 2 89 ? -21.551 7.726 -8.115 1.00 25.65 86 THR C C 1
ATOM 4731 O O . THR D 2 89 ? -21.648 6.584 -7.665 1.00 29.00 86 THR C O 1
ATOM 4735 N N . VAL D 2 90 ? -20.403 8.255 -8.527 1.00 24.48 87 VAL C N 1
ATOM 4736 C CA . VAL D 2 90 ? -19.146 7.524 -8.483 1.00 19.11 87 VAL C CA 1
ATOM 4737 C C . VAL D 2 90 ? -18.447 7.776 -7.157 1.00 20.83 87 VAL C C 1
ATOM 4738 O O . VAL D 2 90 ? -18.236 8.922 -6.765 1.00 18.52 87 VAL C O 1
ATOM 4742 N N . CYS D 2 91 ? -18.066 6.697 -6.481 1.00 20.70 88 CYS C N 1
ATOM 4743 C CA . CYS D 2 91 ? -17.411 6.802 -5.188 1.00 20.10 88 CYS C CA 1
ATOM 4744 C C . CYS D 2 91 ? -16.020 6.171 -5.179 1.00 19.85 88 CYS C C 1
ATOM 4745 O O . CYS D 2 91 ? -15.755 5.217 -5.915 1.00 21.12 88 CYS C O 1
ATOM 4748 N N . GLY D 2 92 ? -15.142 6.715 -4.339 1.00 18.31 89 GLY C N 1
ATOM 4749 C CA . GLY D 2 92 ? -13.786 6.211 -4.220 1.00 15.77 89 GLY C CA 1
ATOM 4750 C C . GLY D 2 92 ? -13.607 5.340 -2.980 1.00 18.73 89 GLY C C 1
ATOM 4751 O O . GLY D 2 92 ? -14.580 4.823 -2.423 1.00 18.68 89 GLY C O 1
ATOM 4752 N N . ASP D 2 93 ? -12.360 5.193 -2.543 1.00 16.64 90 ASP C N 1
ATOM 4753 C CA . ASP D 2 93 ? -12.011 4.367 -1.388 1.00 18.26 90 ASP C CA 1
ATOM 4754 C C . ASP D 2 93 ? -12.909 4.522 -0.164 1.00 18.54 90 ASP C C 1
ATOM 4755 O O . ASP D 2 93 ? -13.341 5.628 0.176 1.00 18.43 90 ASP C O 1
ATOM 4760 N N . ILE D 2 94 ? -13.172 3.401 0.501 1.00 18.15 91 ILE C N 1
ATOM 4761 C CA . ILE D 2 94 ? -13.988 3.387 1.711 1.00 20.21 91 ILE C CA 1
ATOM 4762 C C . ILE D 2 94 ? -13.125 2.910 2.873 1.00 19.14 91 ILE C C 1
ATOM 4763 O O . ILE D 2 94 ? -13.150 3.485 3.954 1.00 20.06 91 ILE C O 1
ATOM 4768 N N . HIS D 2 95 ? -12.347 1.863 2.625 1.00 19.05 92 HIS C N 1
ATOM 4769 C CA . HIS D 2 95 ? -11.454 1.274 3.622 1.00 19.15 92 HIS C CA 1
ATOM 4770 C C . HIS D 2 95 ? -12.051 0.990 4.999 1.00 19.33 92 HIS C C 1
ATOM 4771 O O . HIS D 2 95 ? -11.535 1.458 6.018 1.00 18.90 92 HIS C O 1
ATOM 4778 N N . GLY D 2 96 ? -13.136 0.220 5.012 1.00 18.65 93 GLY C N 1
ATOM 4779 C CA . GLY D 2 96 ? -13.772 -0.179 6.257 1.00 17.82 93 GLY C CA 1
ATOM 4780 C C . GLY D 2 96 ? -14.305 0.901 7.170 1.00 17.98 93 GLY C C 1
ATOM 4781 O O . GLY D 2 96 ? -14.544 0.651 8.346 1.00 19.93 93 GLY C O 1
ATOM 4782 N N . GLN D 2 97 ? -14.482 2.105 6.654 1.00 19.23 94 GLN C N 1
ATOM 4783 C CA . GLN D 2 97 ? -15.015 3.183 7.472 1.00 18.79 94 GLN C CA 1
ATOM 4784 C C . GLN D 2 97 ? -16.519 3.185 7.247 1.00 20.68 94 GLN C C 1
ATOM 4785 O O . GLN D 2 97 ? -17.078 4.092 6.628 1.00 21.15 94 GLN C O 1
ATOM 4791 N N . PHE D 2 98 ? -17.154 2.130 7.750 1.00 21.38 95 PHE C N 1
ATOM 4792 C CA . PHE D 2 98 ? -18.586 1.915 7.621 1.00 20.81 95 PHE C CA 1
ATOM 4793 C C . PHE D 2 98 ? -19.485 3.091 8.008 1.00 20.79 95 PHE C C 1
ATOM 4794 O O . PHE D 2 98 ? -20.477 3.376 7.323 1.00 19.42 95 PHE C O 1
ATOM 4802 N N . PHE D 2 99 ? -19.153 3.762 9.105 1.00 19.66 96 PHE C N 1
ATOM 4803 C CA . PHE D 2 99 ? -19.973 4.876 9.594 1.00 20.22 96 PHE C CA 1
ATOM 4804 C C . PHE D 2 99 ? -19.888 6.095 8.661 1.00 19.69 96 PHE C C 1
ATOM 4805 O O . PHE D 2 99 ? -20.765 6.958 8.680 1.00 22.50 96 PHE C O 1
ATOM 4813 N N . ASP D 2 100 ? -18.836 6.166 7.861 1.00 19.54 97 ASP C N 1
ATOM 4814 C CA . ASP D 2 100 ? -18.713 7.262 6.922 1.00 19.94 97 ASP C CA 1
ATOM 4815 C C . ASP D 2 100 ? -19.459 6.824 5.669 1.00 19.94 97 ASP C C 1
ATOM 4816 O O . ASP D 2 100 ? -19.955 7.656 4.912 1.00 21.04 97 ASP C O 1
ATOM 4821 N N . LEU D 2 101 ? -19.550 5.511 5.465 1.00 19.03 98 LEU C N 1
ATOM 4822 C CA . LEU D 2 101 ? -20.267 4.965 4.312 1.00 19.20 98 LEU C CA 1
ATOM 4823 C C . LEU D 2 101 ? -21.753 5.288 4.466 1.00 20.43 98 LEU C C 1
ATOM 4824 O O . LEU D 2 101 ? -22.452 5.528 3.480 1.00 19.54 98 LEU C O 1
ATOM 4829 N N . MET D 2 102 ? -22.233 5.278 5.708 1.00 21.16 99 MET C N 1
ATOM 4830 C CA . MET D 2 102 ? -23.633 5.584 5.976 1.00 22.98 99 MET C CA 1
ATOM 4831 C C . MET D 2 102 ? -23.867 7.042 5.598 1.00 22.92 99 MET C C 1
ATOM 4832 O O . MET D 2 102 ? -24.903 7.396 5.045 1.00 24.33 99 MET C O 1
ATOM 4837 N N . LYS D 2 103 ? -22.884 7.881 5.890 1.00 23.42 100 LYS C N 1
ATOM 4838 C CA . LYS D 2 103 ? -22.962 9.292 5.557 1.00 22.69 100 LYS C CA 1
ATOM 4839 C C . LYS D 2 103 ? -22.901 9.437 4.031 1.00 23.68 100 LYS C C 1
ATOM 4840 O O . LYS D 2 103 ? -23.606 10.263 3.442 1.00 23.02 100 LYS C O 1
ATOM 4846 N N . LEU D 2 104 ? -22.064 8.618 3.396 1.00 22.44 101 LEU C N 1
ATOM 4847 C CA . LEU D 2 104 ? -21.908 8.655 1.951 1.00 22.69 101 LEU C CA 1
ATOM 4848 C C . LEU D 2 104 ? -23.241 8.509 1.220 1.00 23.89 101 LEU C C 1
ATOM 4849 O O . LEU D 2 104 ? -23.536 9.279 0.303 1.00 26.42 101 LEU C O 1
ATOM 4854 N N . PHE D 2 105 ? -24.042 7.527 1.619 1.00 22.56 102 PHE C N 1
ATOM 4855 C CA . PHE D 2 105 ? -25.335 7.302 0.984 1.00 24.41 102 PHE C CA 1
ATOM 4856 C C . PHE D 2 105 ? -26.297 8.455 1.219 1.00 26.87 102 PHE C C 1
ATOM 4857 O O . PHE D 2 105 ? -27.173 8.733 0.393 1.00 27.62 102 PHE C O 1
ATOM 4865 N N . GLU D 2 106 ? -26.129 9.129 2.349 1.00 28.55 103 GLU C N 1
ATOM 4866 C CA . GLU D 2 106 ? -26.962 10.271 2.671 1.00 30.21 103 GLU C CA 1
ATOM 4867 C C . GLU D 2 106 ? -26.642 11.428 1.723 1.00 29.81 103 GLU C C 1
ATOM 4868 O O . GLU D 2 106 ? -27.547 12.110 1.242 1.00 30.97 103 GLU C O 1
ATOM 4874 N N . VAL D 2 107 ? -25.359 11.634 1.441 1.00 27.81 104 VAL C N 1
ATOM 4875 C CA . VAL D 2 107 ? -24.938 12.710 0.547 1.00 26.56 104 VAL C CA 1
ATOM 4876 C C . VAL D 2 107 ? -25.146 12.355 -0.930 1.00 28.42 104 VAL C C 1
ATOM 4877 O O . VAL D 2 107 ? -25.540 13.205 -1.732 1.00 27.12 104 VAL C O 1
ATOM 4881 N N . GLY D 2 108 ? -24.874 11.101 -1.283 1.00 28.39 105 GLY C N 1
ATOM 4882 C CA . GLY D 2 108 ? -25.012 10.674 -2.665 1.00 29.35 105 GLY C CA 1
ATOM 4883 C C . GLY D 2 108 ? -26.406 10.276 -3.117 1.00 29.84 105 GLY C C 1
ATOM 4884 O O . GLY D 2 108 ? -26.652 10.150 -4.317 1.00 31.57 105 GLY C O 1
ATOM 4885 N N . GLY D 2 109 ? -27.317 10.067 -2.173 1.00 28.91 106 GLY C N 1
ATOM 4886 C CA . GLY D 2 109 ? -28.669 9.682 -2.541 1.00 30.11 106 GLY C CA 1
ATOM 4887 C C . GLY D 2 109 ? -28.960 8.219 -2.259 1.00 30.99 106 GLY C C 1
ATOM 4888 O O . GLY D 2 109 ? -28.065 7.378 -2.311 1.00 30.11 106 GLY C O 1
ATOM 4889 N N . SER D 2 110 ? -30.218 7.912 -1.966 1.00 30.70 107 SER C N 1
ATOM 4890 C CA . SER D 2 110 ? -30.615 6.546 -1.663 1.00 30.94 107 SER C CA 1
ATOM 4891 C C . SER D 2 110 ? -30.420 5.582 -2.824 1.00 30.30 107 SER C C 1
ATOM 4892 O O . SER D 2 110 ? -30.768 5.888 -3.967 1.00 29.51 107 SER C O 1
ATOM 4895 N N . PRO D 2 111 ? -29.860 4.396 -2.540 1.00 30.67 108 PRO C N 1
ATOM 4896 C CA . PRO D 2 111 ? -29.627 3.383 -3.578 1.00 32.16 108 PRO C CA 1
ATOM 4897 C C . PRO D 2 111 ? -30.962 2.993 -4.216 1.00 32.81 108 PRO C C 1
ATOM 4898 O O . PRO D 2 111 ? -31.011 2.517 -5.349 1.00 33.63 108 PRO C O 1
ATOM 4902 N N . ALA D 2 112 ? -32.041 3.213 -3.469 1.00 33.58 109 ALA C N 1
ATOM 4903 C CA . ALA D 2 112 ? -33.391 2.908 -3.929 1.00 34.05 109 ALA C CA 1
ATOM 4904 C C . ALA D 2 112 ? -33.770 3.698 -5.189 1.00 34.18 109 ALA C C 1
ATOM 4905 O O . ALA D 2 112 ? -34.595 3.246 -5.982 1.00 35.08 109 ALA C O 1
ATOM 4907 N N . ASN D 2 113 ? -33.173 4.871 -5.375 1.00 33.63 110 ASN C N 1
ATOM 4908 C CA . ASN D 2 113 ? -33.465 5.683 -6.557 1.00 35.20 110 ASN C CA 1
ATOM 4909 C C . ASN D 2 113 ? -32.234 6.411 -7.087 1.00 35.16 110 ASN C C 1
ATOM 4910 O O . ASN D 2 113 ? -32.342 7.435 -7.767 1.00 34.54 110 ASN C O 1
ATOM 4915 N N . THR D 2 114 ? -31.063 5.864 -6.780 1.00 34.41 111 THR C N 1
ATOM 4916 C CA . THR D 2 114 ? -29.804 6.447 -7.218 1.00 33.72 111 THR C CA 1
ATOM 4917 C C . THR D 2 114 ? -28.864 5.347 -7.715 1.00 33.74 111 THR C C 1
ATOM 4918 O O . THR D 2 114 ? -28.681 4.328 -7.045 1.00 32.92 111 THR C O 1
ATOM 4922 N N . ARG D 2 115 ? -28.283 5.544 -8.894 1.00 33.35 112 ARG C N 1
ATOM 4923 C CA . ARG D 2 115 ? -27.341 4.574 -9.436 1.00 32.15 112 ARG C CA 1
ATOM 4924 C C . ARG D 2 115 ? -25.959 4.894 -8.866 1.00 29.86 112 ARG C C 1
ATOM 4925 O O . ARG D 2 115 ? -25.548 6.054 -8.837 1.00 29.58 112 ARG C O 1
ATOM 4933 N N . TYR D 2 116 ? -25.253 3.858 -8.418 1.00 26.41 113 TYR C N 1
ATOM 4934 C CA . TYR D 2 116 ? -23.930 3.997 -7.817 1.00 23.75 113 TYR C CA 1
ATOM 4935 C C . TYR D 2 116 ? -22.846 3.176 -8.514 1.00 23.35 113 TYR C C 1
ATOM 4936 O O . TYR D 2 116 ? -23.122 2.152 -9.134 1.00 22.55 113 TYR C O 1
ATOM 4945 N N . LEU D 2 117 ? -21.607 3.635 -8.376 1.00 21.93 114 LEU C N 1
ATOM 4946 C CA . LEU D 2 117 ? -20.440 2.957 -8.931 1.00 22.71 114 LEU C CA 1
ATOM 4947 C C . LEU D 2 117 ? -19.292 3.200 -7.961 1.00 22.84 114 LEU C C 1
ATOM 4948 O O . LEU D 2 117 ? -18.846 4.338 -7.809 1.00 22.12 114 LEU C O 1
ATOM 4953 N N . PHE D 2 118 ? -18.838 2.146 -7.285 1.00 20.41 115 PHE C N 1
ATOM 4954 C CA . PHE D 2 118 ? -17.723 2.274 -6.344 1.00 19.41 115 PHE C CA 1
ATOM 4955 C C . PHE D 2 118 ? -16.472 1.770 -7.043 1.00 18.96 115 PHE C C 1
ATOM 4956 O O . PHE D 2 118 ? -16.502 0.733 -7.703 1.00 18.73 115 PHE C O 1
ATOM 4964 N N . LEU D 2 119 ? -15.376 2.506 -6.891 1.00 19.07 116 LEU C N 1
ATOM 4965 C CA . LEU D 2 119 ? -14.123 2.172 -7.548 1.00 17.16 116 LEU C CA 1
ATOM 4966 C C . LEU D 2 119 ? -13.193 1.231 -6.797 1.00 19.27 116 LEU C C 1
ATOM 4967 O O . LEU D 2 119 ? -12.040 1.063 -7.193 1.00 18.79 116 LEU C O 1
ATOM 4972 N N . GLY D 2 120 ? -13.681 0.623 -5.718 1.00 19.58 117 GLY C N 1
ATOM 4973 C CA . GLY D 2 120 ? -12.859 -0.312 -4.972 1.00 19.32 117 GLY C CA 1
ATOM 4974 C C . GLY D 2 120 ? -12.298 0.093 -3.615 1.00 21.42 117 GLY C C 1
ATOM 4975 O O . GLY D 2 120 ? -12.653 1.129 -3.045 1.00 18.41 117 GLY C O 1
ATOM 4976 N N . ASP D 2 121 ? -11.400 -0.751 -3.104 1.00 21.10 118 ASP C N 1
ATOM 4977 C CA . ASP D 2 121 ? -10.772 -0.541 -1.807 1.00 20.04 118 ASP C CA 1
ATOM 4978 C C . ASP D 2 121 ? -11.835 -0.398 -0.714 1.00 20.29 118 ASP C C 1
ATOM 4979 O O . ASP D 2 121 ? -11.905 0.605 -0.004 1.00 20.90 118 ASP C O 1
ATOM 4984 N N . TYR D 2 122 ? -12.659 -1.431 -0.587 1.00 18.26 119 TYR C N 1
ATOM 4985 C CA . TYR D 2 122 ? -13.731 -1.452 0.394 1.00 17.94 119 TYR C CA 1
ATOM 4986 C C . TYR D 2 122 ? -13.221 -1.852 1.773 1.00 19.98 119 TYR C C 1
ATOM 4987 O O . TYR D 2 122 ? -13.830 -1.530 2.789 1.00 19.54 119 TYR C O 1
ATOM 4996 N N . VAL D 2 123 ? -12.099 -2.574 1.805 1.00 18.04 120 VAL C N 1
ATOM 4997 C CA . VAL D 2 123 ? -11.553 -3.074 3.061 1.00 18.85 120 VAL C CA 1
ATOM 4998 C C . VAL D 2 123 ? -10.139 -2.647 3.440 1.00 19.59 120 VAL C C 1
ATOM 4999 O O . VAL D 2 123 ? -9.463 -1.943 2.687 1.00 18.02 120 VAL C O 1
ATOM 5003 N N . ASP D 2 124 ? -9.723 -3.114 4.622 1.00 18.97 121 ASP C N 1
ATOM 5004 C CA . ASP D 2 124 ? -8.425 -2.846 5.237 1.00 19.14 121 ASP C CA 1
ATOM 5005 C C . ASP D 2 124 ? -8.317 -1.453 5.845 1.00 19.50 121 ASP C C 1
ATOM 5006 O O . ASP D 2 124 ? -8.998 -0.526 5.416 1.00 18.84 121 ASP C O 1
ATOM 5011 N N . ARG D 2 125 ? -7.448 -1.331 6.848 1.00 21.10 122 ARG C N 1
ATOM 5012 C CA . ARG D 2 125 ? -7.177 -0.082 7.564 1.00 22.30 122 ARG C CA 1
ATOM 5013 C C . ARG D 2 125 ? -8.309 0.349 8.495 1.00 22.86 122 ARG C C 1
ATOM 5014 O O . ARG D 2 125 ? -8.071 0.591 9.671 1.00 23.31 122 ARG C O 1
ATOM 5022 N N . GLY D 2 126 ? -9.531 0.454 7.978 1.00 23.91 123 GLY C N 1
ATOM 5023 C CA . GLY D 2 126 ? -10.663 0.808 8.825 1.00 23.52 123 GLY C CA 1
ATOM 5024 C C . GLY D 2 126 ? -11.079 -0.439 9.596 1.00 24.41 123 GLY C C 1
ATOM 5025 O O . GLY D 2 126 ? -10.838 -1.556 9.139 1.00 26.96 123 GLY C O 1
ATOM 5026 N N . TYR D 2 127 ? -11.719 -0.277 10.747 1.00 24.55 124 TYR C N 1
ATOM 5027 C CA . TYR D 2 127 ? -12.103 -1.435 11.546 1.00 24.57 124 TYR C CA 1
ATOM 5028 C C . TYR D 2 127 ? -13.509 -1.977 11.333 1.00 23.72 124 TYR C C 1
ATOM 5029 O O . TYR D 2 127 ? -14.032 -2.733 12.142 1.00 22.18 124 TYR C O 1
ATOM 5038 N N . PHE D 2 128 ? -14.141 -1.586 10.232 1.00 21.21 125 PHE C N 1
ATOM 5039 C CA . PHE D 2 128 ? -15.491 -2.044 9.933 1.00 21.31 125 PHE C CA 1
ATOM 5040 C C . PHE D 2 128 ? -15.609 -2.479 8.477 1.00 21.50 125 PHE C C 1
ATOM 5041 O O . PHE D 2 128 ? -16.588 -2.164 7.791 1.00 20.17 125 PHE C O 1
ATOM 5049 N N . SER D 2 129 ? -14.597 -3.210 8.016 1.00 21.60 126 SER C N 1
ATOM 5050 C CA . SER D 2 129 ? -14.551 -3.690 6.639 1.00 21.40 126 SER C CA 1
ATOM 5051 C C . SER D 2 129 ? -15.633 -4.714 6.303 1.00 20.01 126 SER C C 1
ATOM 5052 O O . SER D 2 129 ? -16.295 -4.598 5.273 1.00 17.81 126 SER C O 1
ATOM 5055 N N . ILE D 2 130 ? -15.799 -5.719 7.159 1.00 18.12 127 ILE C N 1
ATOM 5056 C CA . ILE D 2 130 ? -16.798 -6.752 6.911 1.00 19.56 127 ILE C CA 1
ATOM 5057 C C . ILE D 2 130 ? -18.205 -6.145 6.871 1.00 20.13 127 ILE C C 1
ATOM 5058 O O . ILE D 2 130 ? -19.042 -6.572 6.079 1.00 20.79 127 ILE C O 1
ATOM 5063 N N . GLU D 2 131 ? -18.454 -5.138 7.703 1.00 19.19 128 GLU C N 1
ATOM 5064 C CA . GLU D 2 131 ? -19.750 -4.471 7.704 1.00 19.63 128 GLU C CA 1
ATOM 5065 C C . GLU D 2 131 ? -19.929 -3.766 6.365 1.00 20.12 128 GLU C C 1
ATOM 5066 O O . GLU D 2 131 ? -21.005 -3.813 5.777 1.00 20.15 128 GLU C O 1
ATOM 5072 N N . CYS D 2 132 ? -18.873 -3.110 5.885 1.00 21.03 129 CYS C N 1
ATOM 5073 C CA . CYS D 2 132 ? -18.940 -2.412 4.603 1.00 20.33 129 CYS C CA 1
ATOM 5074 C C . CYS D 2 132 ? -19.239 -3.400 3.482 1.00 20.00 129 CYS C C 1
ATOM 5075 O O . CYS D 2 132 ? -20.025 -3.116 2.580 1.00 20.65 129 CYS C O 1
ATOM 5078 N N . VAL D 2 133 ? -18.596 -4.559 3.537 1.00 20.09 130 VAL C N 1
ATOM 5079 C CA . VAL D 2 133 ? -18.779 -5.572 2.509 1.00 21.21 130 VAL C CA 1
ATOM 5080 C C . VAL D 2 133 ? -20.165 -6.204 2.525 1.00 20.60 130 VAL C C 1
ATOM 5081 O O . VAL D 2 133 ? -20.789 -6.363 1.476 1.00 23.14 130 VAL C O 1
ATOM 5085 N N . LEU D 2 134 ? -20.640 -6.563 3.710 1.00 19.98 131 LEU C N 1
ATOM 5086 C CA . LEU D 2 134 ? -21.949 -7.179 3.841 1.00 21.83 131 LEU C CA 1
ATOM 5087 C C . LEU D 2 134 ? -23.039 -6.217 3.388 1.00 23.37 131 LEU C C 1
ATOM 5088 O O . LEU D 2 134 ? -24.001 -6.618 2.732 1.00 24.29 131 LEU C O 1
ATOM 5093 N N . TYR D 2 135 ? -22.882 -4.942 3.725 1.00 23.75 132 TYR C N 1
ATOM 5094 C CA . TYR D 2 135 ? -23.880 -3.956 3.353 1.00 24.23 132 TYR C CA 1
ATOM 5095 C C . TYR D 2 135 ? -23.889 -3.694 1.853 1.00 23.72 132 TYR C C 1
ATOM 5096 O O . TYR D 2 135 ? -24.952 -3.636 1.236 1.00 22.73 132 TYR C O 1
ATOM 5105 N N . LEU D 2 136 ? -22.708 -3.538 1.264 1.00 23.03 133 LEU C N 1
ATOM 5106 C CA . LEU D 2 136 ? -22.619 -3.275 -0.169 1.00 22.49 133 LEU C CA 1
ATOM 5107 C C . LEU D 2 136 ? -23.075 -4.495 -0.978 1.00 22.28 133 LEU C C 1
ATOM 5108 O O . LEU D 2 136 ? -23.717 -4.355 -2.020 1.00 20.97 133 LEU C O 1
ATOM 5113 N N . TRP D 2 137 ? -22.743 -5.691 -0.501 1.00 21.77 134 TRP C N 1
ATOM 5114 C CA . TRP D 2 137 ? -23.159 -6.900 -1.197 1.00 21.49 134 TRP C CA 1
ATOM 5115 C C . TRP D 2 137 ? -24.679 -7.057 -1.091 1.00 21.85 134 TRP C C 1
ATOM 5116 O O . TRP D 2 137 ? -25.339 -7.408 -2.071 1.00 22.44 134 TRP C O 1
ATOM 5127 N N . ALA D 2 138 ? -25.239 -6.789 0.087 1.00 20.77 135 ALA C N 1
ATOM 5128 C CA . ALA D 2 138 ? -26.687 -6.883 0.247 1.00 21.75 135 ALA C CA 1
ATOM 5129 C C . ALA D 2 138 ? -27.313 -5.902 -0.736 1.00 23.31 135 ALA C C 1
ATOM 5130 O O . ALA D 2 138 ? -28.251 -6.246 -1.449 1.00 24.37 135 ALA C O 1
ATOM 5132 N N . LEU D 2 139 ? -26.779 -4.681 -0.782 1.00 23.86 136 LEU C N 1
ATOM 5133 C CA . LEU D 2 139 ? -27.288 -3.668 -1.704 1.00 25.83 136 LEU C CA 1
ATOM 5134 C C . LEU D 2 139 ? -27.159 -4.138 -3.159 1.00 26.43 136 LEU C C 1
ATOM 5135 O O . LEU D 2 139 ? -27.998 -3.821 -3.998 1.00 25.49 136 LEU C O 1
ATOM 5140 N N . LYS D 2 140 ? -26.098 -4.886 -3.449 1.00 27.52 137 LYS C N 1
ATOM 5141 C CA . LYS D 2 140 ? -25.865 -5.396 -4.798 1.00 27.09 137 LYS C CA 1
ATOM 5142 C C . LYS D 2 140 ? -26.923 -6.443 -5.140 1.00 26.54 137 LYS C C 1
ATOM 5143 O O . LYS D 2 140 ? -27.365 -6.555 -6.287 1.00 24.94 137 LYS C O 1
ATOM 5149 N N . ILE D 2 141 ? -27.321 -7.210 -4.133 1.00 26.40 138 ILE C N 1
ATOM 5150 C CA . ILE D 2 141 ? -28.333 -8.235 -4.311 1.00 27.02 138 ILE C CA 1
ATOM 5151 C C . ILE D 2 141 ? -29.688 -7.571 -4.546 1.00 28.61 138 ILE C C 1
ATOM 5152 O O . ILE D 2 141 ? -30.476 -8.021 -5.373 1.00 29.47 138 ILE C O 1
ATOM 5157 N N . LEU D 2 142 ? -29.943 -6.490 -3.819 1.00 28.92 139 LEU C N 1
ATOM 5158 C CA . LEU D 2 142 ? -31.205 -5.774 -3.933 1.00 30.70 139 LEU C CA 1
ATOM 5159 C C . LEU D 2 142 ? -31.292 -4.903 -5.191 1.00 30.36 139 LEU C C 1
ATOM 5160 O O . LEU D 2 142 ? -32.346 -4.819 -5.824 1.00 30.44 139 LEU C O 1
ATOM 5165 N N . TYR D 2 143 ? -30.183 -4.270 -5.559 1.00 29.34 140 TYR C N 1
ATOM 5166 C CA . TYR D 2 143 ? -30.150 -3.404 -6.735 1.00 30.27 140 TYR C CA 1
ATOM 5167 C C . TYR D 2 143 ? -29.051 -3.848 -7.699 1.00 31.33 140 TYR C C 1
ATOM 5168 O O . TYR D 2 143 ? -28.079 -3.122 -7.939 1.00 32.23 140 TYR C O 1
ATOM 5177 N N . PRO D 2 144 ? -29.213 -5.043 -8.287 1.00 32.08 141 PRO C N 1
ATOM 5178 C CA . PRO D 2 144 ? -28.266 -5.642 -9.232 1.00 31.66 141 PRO C CA 1
ATOM 5179 C C . PRO D 2 144 ? -27.935 -4.830 -10.476 1.00 31.66 141 PRO C C 1
ATOM 5180 O O . PRO D 2 144 ? -26.808 -4.895 -10.981 1.00 29.60 141 PRO C O 1
ATOM 5184 N N . LYS D 2 145 ? -28.900 -4.060 -10.970 1.00 32.96 142 LYS C N 1
ATOM 5185 C CA . LYS D 2 145 ? -28.665 -3.270 -12.175 1.00 34.34 142 LYS C CA 1
ATOM 5186 C C . LYS D 2 145 ? -28.447 -1.779 -11.933 1.00 33.79 142 LYS C C 1
ATOM 5187 O O . LYS D 2 145 ? -28.282 -1.021 -12.890 1.00 34.78 142 LYS C O 1
ATOM 5193 N N . THR D 2 146 ? -28.445 -1.351 -10.672 1.00 31.67 143 THR C N 1
ATOM 5194 C CA . THR D 2 146 ? -28.248 0.068 -10.373 1.00 30.12 143 THR C CA 1
ATOM 5195 C C . THR D 2 146 ? -27.080 0.356 -9.424 1.00 28.55 143 THR C C 1
ATOM 5196 O O . THR D 2 146 ?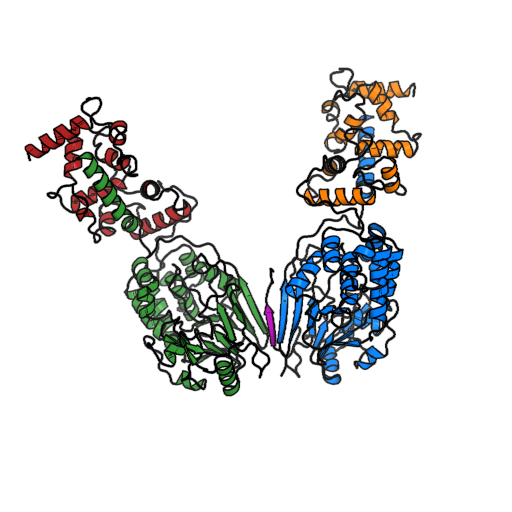 -26.666 1.504 -9.286 1.00 27.37 143 THR C O 1
ATOM 5200 N N . LEU D 2 147 ? -26.560 -0.670 -8.758 1.00 27.47 144 LEU C N 1
ATOM 5201 C CA . LEU D 2 147 ? -25.417 -0.474 -7.871 1.00 26.97 144 LEU C CA 1
ATOM 5202 C C . LEU D 2 147 ? -24.236 -1.291 -8.397 1.00 26.39 144 LEU C C 1
ATOM 5203 O O . LEU D 2 147 ? -24.293 -2.520 -8.455 1.00 24.82 144 LEU C O 1
ATOM 5208 N N . PHE D 2 148 ? -23.166 -0.602 -8.785 1.00 25.56 145 PHE C N 1
ATOM 5209 C CA . PHE D 2 148 ? -21.988 -1.269 -9.333 1.00 25.00 145 PHE C CA 1
ATOM 5210 C C . PHE D 2 148 ? -20.746 -1.207 -8.448 1.00 23.66 145 PHE C C 1
ATOM 5211 O O . PHE D 2 148 ? -20.473 -0.204 -7.784 1.00 24.00 145 PHE C O 1
ATOM 5219 N N . LEU D 2 149 ? -19.999 -2.301 -8.442 1.00 22.20 146 LEU C N 1
ATOM 5220 C CA . LEU D 2 149 ? -18.801 -2.408 -7.631 1.00 21.23 146 LEU C CA 1
ATOM 5221 C C . LEU D 2 149 ? -17.608 -2.866 -8.455 1.00 21.70 146 LEU C C 1
ATOM 5222 O O . LEU D 2 149 ? -17.682 -3.873 -9.162 1.00 21.60 146 LEU C O 1
ATOM 5227 N N . LEU D 2 150 ? -16.509 -2.125 -8.367 1.00 20.19 147 LEU C N 1
ATOM 5228 C CA . LEU D 2 150 ? -15.299 -2.502 -9.076 1.00 19.04 147 LEU C CA 1
ATOM 5229 C C . LEU D 2 150 ? -14.318 -3.062 -8.055 1.00 19.68 147 LEU C C 1
ATOM 5230 O O . LEU D 2 150 ? -14.518 -2.938 -6.847 1.00 17.64 147 LEU C O 1
ATOM 5235 N N . ARG D 2 151 ? -13.258 -3.685 -8.548 1.00 19.79 148 ARG C N 1
ATOM 5236 C CA . ARG D 2 151 ? -12.248 -4.254 -7.678 1.00 16.34 148 ARG C CA 1
ATOM 5237 C C . ARG D 2 151 ? -11.170 -3.208 -7.433 1.00 15.82 148 ARG C C 1
ATOM 5238 O O . ARG D 2 151 ? -10.793 -2.486 -8.347 1.00 14.13 148 ARG C O 1
ATOM 5246 N N . GLY D 2 152 ? -10.713 -3.116 -6.189 1.00 14.40 149 GLY C N 1
ATOM 5247 C CA . GLY D 2 152 ? -9.634 -2.212 -5.845 1.00 16.42 149 GLY C CA 1
ATOM 5248 C C . GLY D 2 152 ? -8.421 -3.103 -5.577 1.00 17.77 149 GLY C C 1
ATOM 5249 O O . GLY D 2 152 ? -8.564 -4.330 -5.493 1.00 15.10 149 GLY C O 1
ATOM 5250 N N . ASN D 2 153 ? -7.233 -2.522 -5.423 1.00 16.95 150 ASN C N 1
ATOM 5251 C CA . ASN D 2 153 ? -6.057 -3.354 -5.191 1.00 17.67 150 ASN C CA 1
ATOM 5252 C C . ASN D 2 153 ? -6.079 -4.071 -3.841 1.00 17.46 150 ASN C C 1
ATOM 5253 O O . ASN D 2 153 ? -5.376 -5.058 -3.663 1.00 17.27 150 ASN C O 1
ATOM 5258 N N . HIS D 2 154 ? -6.891 -3.596 -2.898 1.00 18.14 151 HIS C N 1
ATOM 5259 C CA . HIS D 2 154 ? -6.984 -4.257 -1.588 1.00 16.68 151 HIS C CA 1
ATOM 5260 C C . HIS D 2 154 ? -7.923 -5.467 -1.588 1.00 16.23 151 HIS C C 1
ATOM 5261 O O . HIS D 2 154 ? -7.906 -6.263 -0.650 1.00 16.07 151 HIS C O 1
ATOM 5268 N N . GLU D 2 155 ? -8.739 -5.604 -2.628 1.00 14.36 152 GLU C N 1
ATOM 5269 C CA . GLU D 2 155 ? -9.665 -6.736 -2.723 1.00 16.16 152 GLU C CA 1
ATOM 5270 C C . GLU D 2 155 ? -8.970 -7.996 -3.234 1.00 16.34 152 GLU C C 1
ATOM 5271 O O . GLU D 2 155 ? -9.317 -8.524 -4.292 1.00 16.75 152 GLU C O 1
ATOM 5277 N N . CYS D 2 156 ? -7.987 -8.465 -2.478 1.00 15.07 153 CYS C N 1
ATOM 5278 C CA . CYS D 2 156 ? -7.244 -9.655 -2.831 1.00 17.25 153 CYS C CA 1
ATOM 5279 C C . CYS D 2 156 ? -6.715 -10.294 -1.547 1.00 19.21 153 CYS C C 1
ATOM 5280 O O . CYS D 2 156 ? -6.828 -9.723 -0.460 1.00 19.98 153 CYS C O 1
ATOM 5283 N N . ARG D 2 157 ? -6.134 -11.477 -1.682 1.00 19.24 154 ARG C N 1
ATOM 5284 C CA . ARG D 2 157 ? -5.606 -12.225 -0.545 1.00 19.58 154 ARG C CA 1
ATOM 5285 C C . ARG D 2 157 ? -4.311 -11.640 0.011 1.00 20.64 154 ARG C C 1
ATOM 5286 O O . ARG D 2 157 ? -4.149 -11.508 1.227 1.00 21.37 154 ARG C O 1
ATOM 5294 N N . HIS D 2 158 ? -3.397 -11.293 -0.888 1.00 20.39 155 HIS C N 1
ATOM 5295 C CA . HIS D 2 158 ? -2.100 -10.755 -0.510 1.00 21.24 155 HIS C CA 1
ATOM 5296 C C . HIS D 2 158 ? -2.185 -9.564 0.451 1.00 21.28 155 HIS C C 1
ATOM 5297 O O . HIS D 2 158 ? -1.567 -9.569 1.523 1.00 20.84 155 HIS C O 1
ATOM 5304 N N . LEU D 2 159 ? -2.951 -8.546 0.074 1.00 18.72 156 LEU C N 1
ATOM 5305 C CA . LEU D 2 159 ? -3.094 -7.376 0.923 1.00 17.59 156 LEU C CA 1
ATOM 5306 C C . LEU D 2 159 ? -3.963 -7.571 2.174 1.00 17.95 156 LEU C C 1
ATOM 5307 O O . LEU D 2 159 ? -3.620 -7.072 3.249 1.00 18.27 156 LEU C O 1
ATOM 5312 N N . THR D 2 160 ? -5.074 -8.290 2.056 1.00 17.34 157 THR C N 1
ATOM 5313 C CA . THR D 2 160 ? -5.936 -8.478 3.223 1.00 18.52 157 THR C CA 1
ATOM 5314 C C . THR D 2 160 ? -5.259 -9.324 4.288 1.00 20.77 157 THR C C 1
ATOM 5315 O O . THR D 2 160 ? -5.585 -9.235 5.476 1.00 20.34 157 THR C O 1
ATOM 5319 N N . GLU D 2 161 ? -4.293 -10.128 3.865 1.00 21.83 158 GLU C N 1
ATOM 5320 C CA . GLU D 2 161 ? -3.555 -10.958 4.800 1.00 25.23 158 GLU C CA 1
ATOM 5321 C C . GLU D 2 161 ? -2.586 -10.075 5.585 1.00 22.88 158 GLU C C 1
ATOM 5322 O O . GLU D 2 161 ? -2.455 -10.196 6.802 1.00 23.32 158 GLU C O 1
ATOM 5328 N N . TYR D 2 162 ? -1.923 -9.171 4.875 1.00 21.59 159 TYR C N 1
ATOM 5329 C CA . TYR D 2 162 ? -0.954 -8.268 5.485 1.00 20.34 159 TYR C CA 1
ATOM 5330 C C . TYR D 2 162 ? -1.572 -7.150 6.311 1.00 20.99 159 TYR C C 1
ATOM 5331 O O . TYR D 2 162 ? -1.056 -6.800 7.371 1.00 22.11 159 TYR C O 1
ATOM 5340 N N . PHE D 2 163 ? -2.676 -6.586 5.834 1.00 20.07 160 PHE C N 1
ATOM 5341 C CA . PHE D 2 163 ? -3.308 -5.493 6.551 1.00 20.23 160 PHE C CA 1
ATOM 5342 C C . PHE D 2 163 ? -4.273 -5.898 7.666 1.00 21.18 160 PHE C C 1
ATOM 5343 O O . PHE D 2 163 ? -3.827 -6.401 8.688 1.00 24.85 160 PHE C O 1
ATOM 5351 N N . THR D 2 164 ? -5.578 -5.712 7.496 1.00 21.58 161 THR C N 1
ATOM 5352 C CA . THR D 2 164 ? -6.478 -6.042 8.600 1.00 21.29 161 THR C CA 1
ATOM 5353 C C . THR D 2 164 ? -7.708 -6.889 8.341 1.00 20.59 161 THR C C 1
ATOM 5354 O O . THR D 2 164 ? -8.231 -7.501 9.265 1.00 20.43 161 THR C O 1
ATOM 5358 N N . PHE D 2 165 ? -8.178 -6.923 7.100 1.00 20.35 162 PHE C N 1
ATOM 5359 C CA . PHE D 2 165 ? -9.385 -7.667 6.775 1.00 20.58 162 PHE C CA 1
ATOM 5360 C C . PHE D 2 165 ? -9.414 -9.125 7.242 1.00 21.50 162 PHE C C 1
ATOM 5361 O O . PHE D 2 165 ? -10.378 -9.550 7.878 1.00 20.50 162 PHE C O 1
ATOM 5369 N N . LYS D 2 166 ? -8.373 -9.889 6.932 1.00 22.07 163 LYS C N 1
ATOM 5370 C CA . LYS D 2 166 ? -8.334 -11.291 7.340 1.00 23.24 163 LYS C CA 1
ATOM 5371 C C . LYS D 2 166 ? -8.558 -11.427 8.837 1.00 22.93 163 LYS C C 1
ATOM 5372 O O . LYS D 2 166 ? -9.457 -12.143 9.269 1.00 22.93 163 LYS C O 1
ATOM 5378 N N . GLN D 2 167 ? -7.746 -10.729 9.625 1.00 24.06 164 GLN C N 1
ATOM 5379 C CA . GLN D 2 167 ? -7.870 -10.775 11.076 1.00 24.38 164 GLN C CA 1
ATOM 5380 C C . GLN D 2 167 ? -9.259 -10.307 11.515 1.00 25.84 164 GLN C C 1
ATOM 5381 O O . GLN D 2 167 ? -9.806 -10.817 12.494 1.00 26.46 164 GLN C O 1
ATOM 5387 N N . GLU D 2 168 ? -9.832 -9.338 10.803 1.00 24.11 165 GLU C N 1
ATOM 5388 C CA . GLU D 2 168 ? -11.159 -8.853 11.161 1.00 24.11 165 GLU C CA 1
ATOM 5389 C C . GLU D 2 168 ? -12.174 -9.983 10.988 1.00 25.35 165 GLU C C 1
ATOM 5390 O O . GLU D 2 168 ? -12.997 -10.227 11.870 1.00 23.77 165 GLU C O 1
ATOM 5396 N N . CYS D 2 169 ? -12.108 -10.665 9.847 1.00 24.99 166 CYS C N 1
ATOM 5397 C CA . CYS D 2 169 ? -13.015 -11.768 9.560 1.00 24.88 166 CYS C CA 1
ATOM 5398 C C . CYS D 2 169 ? -12.890 -12.874 10.593 1.00 24.18 166 CYS C C 1
ATOM 5399 O O . CYS D 2 169 ? -13.894 -13.400 11.054 1.00 24.11 166 CYS C O 1
ATOM 5402 N N . LYS D 2 170 ? -11.659 -13.218 10.957 1.00 25.24 167 LYS C N 1
ATOM 5403 C CA . LYS D 2 170 ? -11.411 -14.270 11.941 1.00 27.17 167 LYS C CA 1
ATOM 5404 C C . LYS D 2 170 ? -11.954 -13.960 13.331 1.00 26.67 167 LYS C C 1
ATOM 5405 O O . LYS D 2 170 ? -12.498 -14.840 13.999 1.00 27.70 167 LYS C O 1
ATOM 5411 N N . ILE D 2 171 ? -11.791 -12.718 13.774 1.00 26.04 168 ILE C N 1
ATOM 5412 C CA . ILE D 2 171 ? -12.254 -12.317 15.102 1.00 25.80 168 ILE C CA 1
ATOM 5413 C C . ILE D 2 171 ? -13.770 -12.133 15.155 1.00 26.47 168 ILE C C 1
ATOM 5414 O O . ILE D 2 171 ? -14.432 -12.654 16.054 1.00 27.62 168 ILE C O 1
ATOM 5419 N N . LYS D 2 172 ? -14.323 -11.406 14.189 1.00 24.62 169 LYS C N 1
ATOM 5420 C CA . LYS D 2 172 ? -15.759 -11.153 14.167 1.00 24.50 169 LYS C CA 1
ATOM 5421 C C . LYS D 2 172 ? -16.594 -12.320 13.651 1.00 26.79 169 LYS C C 1
ATOM 5422 O O . LYS D 2 172 ? -17.727 -12.513 14.085 1.00 29.90 169 LYS C O 1
ATOM 5428 N N . TYR D 2 173 ? -16.045 -13.089 12.719 1.00 26.80 170 TYR C N 1
ATOM 5429 C CA . TYR D 2 173 ? -16.764 -14.218 12.146 1.00 26.00 170 TYR C CA 1
ATOM 5430 C C . TYR D 2 173 ? -15.893 -15.463 12.115 1.00 25.25 170 TYR C C 1
ATOM 5431 O O . TYR D 2 173 ? -15.667 -16.089 13.147 1.00 25.89 170 TYR C O 1
ATOM 5440 N N . SER D 2 174 ? -15.410 -15.823 10.932 1.00 23.93 171 SER C N 1
ATOM 5441 C CA . SER D 2 174 ? -14.559 -16.992 10.792 1.00 26.60 171 SER C CA 1
ATOM 5442 C C . SER D 2 174 ? -13.741 -16.882 9.515 1.00 27.19 171 SER C C 1
ATOM 5443 O O . SER D 2 174 ? -13.978 -15.996 8.693 1.00 26.30 171 SER C O 1
ATOM 5446 N N . GLU D 2 175 ? -12.784 -17.789 9.348 1.00 27.85 172 GLU C N 1
ATOM 5447 C CA . GLU D 2 175 ? -11.951 -17.781 8.156 1.00 30.90 172 GLU C CA 1
ATOM 5448 C C . GLU D 2 175 ? -12.785 -18.179 6.937 1.00 30.13 172 GLU C C 1
ATOM 5449 O O . GLU D 2 175 ? -12.432 -17.852 5.803 1.00 29.90 172 GLU C O 1
ATOM 5455 N N . ARG D 2 176 ? -13.899 -18.871 7.176 1.00 30.16 173 ARG C N 1
ATOM 5456 C CA . ARG D 2 176 ? -14.789 -19.283 6.095 1.00 29.85 173 ARG C CA 1
ATOM 5457 C C . ARG D 2 176 ? -15.381 -18.045 5.443 1.00 28.08 173 ARG C C 1
ATOM 5458 O O . ARG D 2 176 ? -15.550 -17.997 4.223 1.00 27.23 173 ARG C O 1
ATOM 5466 N N . VAL D 2 177 ? -15.704 -17.054 6.274 1.00 25.28 174 VAL C N 1
ATOM 5467 C CA . VAL D 2 177 ? -16.273 -15.789 5.812 1.00 23.87 174 VAL C CA 1
ATOM 5468 C C . VAL D 2 177 ? -15.214 -15.053 4.994 1.00 23.28 174 VAL C C 1
ATOM 5469 O O . VAL D 2 177 ? -15.519 -14.407 3.990 1.00 23.06 174 VAL C O 1
ATOM 5473 N N . TYR D 2 178 ? -13.967 -15.168 5.437 1.00 22.79 175 TYR C N 1
ATOM 5474 C CA . TYR D 2 178 ? -12.846 -14.552 4.748 1.00 22.81 175 TYR C CA 1
ATOM 5475 C C . TYR D 2 178 ? -12.695 -15.192 3.372 1.00 21.29 175 TYR C C 1
ATOM 5476 O O . TYR D 2 178 ? -12.681 -14.498 2.355 1.00 22.09 175 TYR C O 1
ATOM 5485 N N . ASP D 2 179 ? -12.582 -16.517 3.341 1.00 22.08 176 ASP C N 1
ATOM 5486 C CA . ASP D 2 179 ? -12.431 -17.227 2.075 1.00 23.02 176 ASP C CA 1
ATOM 5487 C C . ASP D 2 179 ? -13.540 -16.907 1.089 1.00 21.20 176 ASP C C 1
ATOM 5488 O O . ASP D 2 179 ? -13.288 -16.759 -0.106 1.00 23.00 176 ASP C O 1
ATOM 5493 N N . ALA D 2 180 ? -14.766 -16.798 1.589 1.00 19.95 177 ALA C N 1
ATOM 5494 C CA . ALA D 2 180 ? -15.901 -16.480 0.735 1.00 20.47 177 ALA C CA 1
ATOM 5495 C C . ALA D 2 180 ? -15.724 -15.085 0.137 1.00 20.00 177 ALA C C 1
ATOM 5496 O O . ALA D 2 180 ? -16.041 -14.852 -1.025 1.00 21.81 177 ALA C O 1
ATOM 5498 N N . CYS D 2 181 ? -15.211 -14.152 0.929 1.00 20.64 178 CYS C N 1
ATOM 5499 C CA . CYS D 2 181 ? -14.984 -12.798 0.426 1.00 20.77 178 CYS C CA 1
ATOM 5500 C C . CYS D 2 181 ? -13.902 -12.812 -0.655 1.00 20.56 178 CYS C C 1
ATOM 5501 O O . CYS D 2 181 ? -14.019 -12.113 -1.669 1.00 18.06 178 CYS C O 1
ATOM 5504 N N . MET D 2 182 ? -12.854 -13.612 -0.440 1.00 21.46 179 MET C N 1
ATOM 5505 C CA . MET D 2 182 ? -11.769 -13.711 -1.414 1.00 21.43 179 MET C CA 1
ATOM 5506 C C . MET D 2 182 ? -12.323 -14.258 -2.728 1.00 23.79 179 MET C C 1
ATOM 5507 O O . MET D 2 182 ? -11.939 -13.810 -3.814 1.00 25.46 179 MET C O 1
ATOM 5512 N N . ASP D 2 183 ? -13.230 -15.226 -2.632 1.00 24.63 180 ASP C N 1
ATOM 5513 C CA . ASP D 2 183 ? -13.847 -15.792 -3.830 1.00 26.75 180 ASP C CA 1
ATOM 5514 C C . ASP D 2 183 ? -14.678 -14.729 -4.544 1.00 23.04 180 ASP C C 1
ATOM 5515 O O . ASP D 2 183 ? -14.632 -14.616 -5.766 1.00 24.07 180 ASP C O 1
ATOM 5520 N N . ALA D 2 184 ? -15.419 -13.945 -3.769 1.00 21.61 181 ALA C N 1
ATOM 5521 C CA . ALA D 2 184 ? -16.261 -12.885 -4.316 1.00 21.97 181 ALA C CA 1
ATOM 5522 C C . ALA D 2 184 ? -15.432 -11.751 -4.924 1.00 23.01 181 ALA C C 1
ATOM 5523 O O . ALA D 2 184 ? -15.793 -11.205 -5.969 1.00 24.54 181 ALA C O 1
ATOM 5525 N N . PHE D 2 185 ? -14.325 -11.396 -4.277 1.00 22.49 182 PHE C N 1
ATOM 5526 C CA . PHE D 2 185 ? -13.477 -10.326 -4.800 1.00 22.43 182 PHE C CA 1
ATOM 5527 C C . PHE D 2 185 ? -12.929 -10.680 -6.178 1.00 21.83 182 PHE C C 1
ATOM 5528 O O . PHE D 2 185 ? -12.711 -9.792 -7.010 1.00 20.10 182 PHE C O 1
ATOM 5536 N N . ASP D 2 186 ? -12.713 -11.974 -6.419 1.00 21.26 183 ASP C N 1
ATOM 5537 C CA . ASP D 2 186 ? -12.205 -12.425 -7.712 1.00 22.76 183 ASP C CA 1
ATOM 5538 C C . ASP D 2 186 ? -13.238 -12.189 -8.811 1.00 22.22 183 ASP C C 1
ATOM 5539 O O . ASP D 2 186 ? -12.884 -12.104 -9.986 1.00 22.29 183 ASP C O 1
ATOM 5544 N N . CYS D 2 187 ? -14.510 -12.075 -8.427 1.00 21.74 184 CYS C N 1
ATOM 5545 C CA . CYS D 2 187 ? -15.589 -11.858 -9.393 1.00 23.09 184 CYS C CA 1
ATOM 5546 C C . CYS D 2 187 ? -15.794 -10.390 -9.752 1.00 23.66 184 CYS C C 1
ATOM 5547 O O . CYS D 2 187 ? -16.384 -10.071 -10.790 1.00 22.50 184 CYS C O 1
ATOM 5550 N N . LEU D 2 188 ? -15.306 -9.502 -8.890 1.00 22.90 185 LEU C N 1
ATOM 5551 C CA . LEU D 2 188 ? -15.446 -8.063 -9.097 1.00 20.80 185 LEU C CA 1
ATOM 5552 C C . LEU D 2 188 ? -14.950 -7.541 -10.443 1.00 19.38 185 LEU C C 1
ATOM 5553 O O . LEU D 2 188 ? -13.825 -7.811 -10.847 1.00 17.51 185 LEU C O 1
ATOM 5558 N N . PRO D 2 189 ? -15.801 -6.787 -11.160 1.00 19.54 186 PRO C N 1
ATOM 5559 C CA . PRO D 2 189 ? -15.431 -6.216 -12.459 1.00 19.15 186 PRO C CA 1
ATOM 5560 C C . PRO D 2 189 ? -14.208 -5.306 -12.275 1.00 20.65 186 PRO C C 1
ATOM 5561 O O . PRO D 2 189 ? -13.994 -4.756 -11.190 1.00 23.45 186 PRO C O 1
ATOM 5565 N N . LEU D 2 190 ? -13.415 -5.136 -13.326 1.00 20.08 187 LEU C N 1
ATOM 5566 C CA . LEU D 2 190 ? -12.210 -4.318 -13.233 1.00 20.98 187 LEU C CA 1
ATOM 5567 C C . LEU D 2 190 ? -12.383 -2.869 -13.655 1.00 21.74 187 LEU C C 1
ATOM 5568 O O . LEU D 2 190 ? -11.623 -1.992 -13.232 1.00 20.08 187 LEU C O 1
ATOM 5573 N N . ALA D 2 191 ? -13.370 -2.608 -14.499 1.00 22.85 188 ALA C N 1
ATOM 5574 C CA . ALA D 2 191 ? -13.566 -1.252 -14.973 1.00 23.02 188 ALA C CA 1
ATOM 5575 C C . ALA D 2 191 ? -14.989 -0.988 -15.402 1.00 22.39 188 ALA C C 1
ATOM 5576 O O . ALA D 2 191 ? -15.830 -1.881 -15.398 1.00 24.93 188 ALA C O 1
ATOM 5578 N N . ALA D 2 192 ? -15.250 0.257 -15.771 1.00 22.88 189 ALA C N 1
ATOM 5579 C CA . ALA D 2 192 ? -16.572 0.661 -16.220 1.00 22.11 189 ALA C CA 1
ATOM 5580 C C . ALA D 2 192 ? -16.446 1.783 -17.237 1.00 22.08 189 ALA C C 1
ATOM 5581 O O . ALA D 2 192 ? -15.590 2.654 -17.109 1.00 21.48 189 ALA C O 1
ATOM 5583 N N . LEU D 2 193 ? -17.279 1.722 -18.267 1.00 24.22 190 LEU C N 1
ATOM 5584 C CA . LEU D 2 193 ? -17.356 2.722 -19.293 1.00 27.81 190 LEU C CA 1
ATOM 5585 C C . LEU D 2 193 ? -18.598 3.483 -18.887 1.00 29.40 190 LEU C C 1
ATOM 5586 O O . LEU D 2 193 ? -19.704 2.989 -19.069 1.00 30.48 190 LEU C O 1
ATOM 5591 N N . MET D 2 194 ? -18.439 4.678 -18.338 1.00 29.74 191 MET C N 1
ATOM 5592 C CA . MET D 2 194 ? -19.583 5.435 -17.855 1.00 29.27 191 MET C CA 1
ATOM 5593 C C . MET D 2 194 ? -20.080 6.489 -18.833 1.00 28.20 191 MET C C 1
ATOM 5594 O O . MET D 2 194 ? -19.340 7.390 -19.232 1.00 26.21 191 MET C O 1
ATOM 5599 N N . ASN D 2 195 ? -21.348 6.348 -19.214 1.00 29.03 192 ASN C N 1
ATOM 5600 C CA . ASN D 2 195 ? -22.014 7.245 -20.147 1.00 28.94 192 ASN C CA 1
ATOM 5601 C C . ASN D 2 195 ? -21.219 7.389 -21.440 1.00 30.96 192 ASN C C 1
ATOM 5602 O O . ASN D 2 195 ? -21.273 8.431 -22.097 1.00 30.91 192 ASN C O 1
ATOM 5607 N N . GLN D 2 196 ? -20.479 6.339 -21.796 1.00 31.51 193 GLN C N 1
ATOM 5608 C CA . GLN D 2 196 ? -19.667 6.329 -23.012 1.00 32.27 193 GLN C CA 1
ATOM 5609 C C . GLN D 2 196 ? -18.745 7.542 -23.090 1.00 31.41 193 GLN C C 1
ATOM 5610 O O . GLN D 2 196 ? -18.494 8.064 -24.173 1.00 31.29 193 GLN C O 1
ATOM 5616 N N . GLN D 2 197 ? -18.234 7.982 -21.942 1.00 30.33 194 GLN C N 1
ATOM 5617 C CA . GLN D 2 197 ? -17.351 9.149 -21.893 1.00 30.02 194 GLN C CA 1
ATOM 5618 C C . GLN D 2 197 ? -16.146 8.972 -20.978 1.00 28.04 194 GLN C C 1
ATOM 5619 O O . GLN D 2 197 ? -15.052 9.459 -21.264 1.00 26.77 194 GLN C O 1
ATOM 5625 N N . PHE D 2 198 ? -16.367 8.291 -19.863 1.00 27.74 195 PHE C N 1
ATOM 5626 C CA . PHE D 2 198 ? -15.324 8.090 -18.875 1.00 27.98 195 PHE C CA 1
ATOM 5627 C C . PHE D 2 198 ? -14.922 6.638 -18.658 1.00 26.38 195 PHE C C 1
ATOM 5628 O O . PHE D 2 198 ? -15.768 5.742 -18.613 1.00 24.12 195 PHE C O 1
ATOM 5636 N N . LEU D 2 199 ? -13.619 6.413 -18.532 1.00 24.95 196 LEU C N 1
ATOM 5637 C CA . LEU D 2 199 ? -13.121 5.080 -18.234 1.00 23.79 196 LEU C CA 1
ATOM 5638 C C . LEU D 2 199 ? -12.947 5.121 -16.720 1.00 22.57 196 LEU C C 1
ATOM 5639 O O . LEU D 2 199 ? -12.231 5.975 -16.194 1.00 19.67 196 LEU C O 1
ATOM 5644 N N . CYS D 2 200 ? -13.621 4.212 -16.026 1.00 22.98 197 CYS C N 1
ATOM 5645 C CA . CYS D 2 200 ? -13.563 4.155 -14.571 1.00 22.27 197 CYS C CA 1
ATOM 5646 C C . CYS D 2 200 ? -12.791 2.941 -14.082 1.00 21.60 197 CYS C C 1
ATOM 5647 O O . CYS D 2 200 ? -13.128 1.807 -14.422 1.00 22.79 197 CYS C O 1
ATOM 5650 N N . VAL D 2 201 ? -11.754 3.194 -13.286 1.00 19.56 198 VAL C N 1
ATOM 5651 C CA . VAL D 2 201 ? -10.911 2.141 -12.717 1.00 17.52 198 VAL C CA 1
ATOM 5652 C C . VAL D 2 201 ? -10.390 2.603 -11.358 1.00 18.42 198 VAL C C 1
ATOM 5653 O O . VAL D 2 201 ? -10.393 3.800 -11.059 1.00 18.23 198 VAL C O 1
ATOM 5657 N N . HIS D 2 202 ? -9.943 1.660 -10.534 1.00 17.06 199 HIS C N 1
ATOM 5658 C CA . HIS D 2 202 ? -9.413 2.011 -9.227 1.00 16.08 199 HIS C CA 1
ATOM 5659 C C . HIS D 2 202 ? -8.092 2.753 -9.373 1.00 16.59 199 HIS C C 1
ATOM 5660 O O . HIS D 2 202 ? -7.954 3.889 -8.919 1.00 15.44 199 HIS C O 1
ATOM 5667 N N . GLY D 2 203 ? -7.127 2.095 -10.016 1.00 18.34 200 GLY C N 1
ATOM 5668 C CA . GLY D 2 203 ? -5.807 2.672 -10.188 1.00 16.51 200 GLY C CA 1
ATOM 5669 C C . GLY D 2 203 ? -5.614 3.526 -11.423 1.00 18.37 200 GLY C C 1
ATOM 5670 O O . GLY D 2 203 ? -5.506 4.750 -11.323 1.00 17.99 200 GLY C O 1
ATOM 5671 N N . GLY D 2 204 ? -5.556 2.891 -12.590 1.00 17.68 201 GLY C N 1
ATOM 5672 C CA . GLY D 2 204 ? -5.355 3.655 -13.803 1.00 17.57 201 GLY C CA 1
ATOM 5673 C C . GLY D 2 204 ? -5.046 2.881 -15.072 1.00 19.73 201 GLY C C 1
ATOM 5674 O O . GLY D 2 204 ? -5.563 1.791 -15.319 1.00 16.99 201 GLY C O 1
ATOM 5675 N N . LEU D 2 205 ? -4.180 3.471 -15.886 1.00 22.79 202 LEU C N 1
ATOM 5676 C CA . LEU D 2 205 ? -3.807 2.902 -17.169 1.00 23.29 202 LEU C CA 1
ATOM 5677 C C . LEU D 2 205 ? -2.697 1.871 -17.154 1.00 25.60 202 LEU C C 1
ATOM 5678 O O . LEU D 2 205 ? -1.996 1.679 -16.162 1.00 25.92 202 LEU C O 1
ATOM 5683 N N . SER D 2 206 ? -2.537 1.217 -18.294 1.00 27.24 203 SER C N 1
ATOM 5684 C CA . SER D 2 206 ? -1.529 0.191 -18.460 1.00 26.95 203 SER C CA 1
ATOM 5685 C C . SER D 2 206 ? -0.871 0.317 -19.822 1.00 27.70 203 SER C C 1
ATOM 5686 O O . SER D 2 206 ? -1.537 0.610 -20.817 1.00 28.73 203 SER C O 1
ATOM 5689 N N . PRO D 2 207 ? 0.451 0.116 -19.884 1.00 28.21 204 PRO C N 1
ATOM 5690 C CA . PRO D 2 207 ? 1.113 0.214 -21.184 1.00 28.83 204 PRO C CA 1
ATOM 5691 C C . PRO D 2 207 ? 0.579 -0.884 -22.109 1.00 27.83 204 PRO C C 1
ATOM 5692 O O . PRO D 2 207 ? 0.682 -0.788 -23.329 1.00 26.89 204 PRO C O 1
ATOM 5696 N N . GLU D 2 208 ? -0.014 -1.912 -21.508 1.00 30.35 205 GLU C N 1
ATOM 5697 C CA . GLU D 2 208 ? -0.571 -3.042 -22.248 1.00 32.96 205 GLU C CA 1
ATOM 5698 C C . GLU D 2 208 ? -2.058 -2.911 -22.586 1.00 34.99 205 GLU C C 1
ATOM 5699 O O . GLU D 2 208 ? -2.674 -3.869 -23.067 1.00 36.08 205 GLU C O 1
ATOM 5705 N N . ILE D 2 209 ? -2.637 -1.739 -22.332 1.00 34.19 206 ILE C N 1
ATOM 5706 C CA . ILE D 2 209 ? -4.047 -1.506 -22.635 1.00 32.66 206 ILE C CA 1
ATOM 5707 C C . ILE D 2 209 ? -4.170 -0.268 -23.519 1.00 34.28 206 ILE C C 1
ATOM 5708 O O . ILE D 2 209 ? -4.121 0.863 -23.034 1.00 34.33 206 ILE C O 1
ATOM 5713 N N . ASN D 2 210 ? -4.325 -0.493 -24.822 1.00 35.30 207 ASN C N 1
ATOM 5714 C CA . ASN D 2 210 ? -4.427 0.601 -25.785 1.00 35.76 207 ASN C CA 1
ATOM 5715 C C . ASN D 2 210 ? -5.876 0.941 -26.131 1.00 33.81 207 ASN C C 1
ATOM 5716 O O . ASN D 2 210 ? -6.175 2.042 -26.598 1.00 32.52 207 ASN C O 1
ATOM 5721 N N . THR D 2 211 ? -6.773 -0.010 -25.909 1.00 32.46 208 THR C N 1
ATOM 5722 C CA . THR D 2 211 ? -8.186 0.212 -26.195 1.00 34.00 208 THR C CA 1
ATOM 5723 C C . THR D 2 211 ? -9.018 -0.410 -25.094 1.00 33.27 208 THR C C 1
ATOM 5724 O O . THR D 2 211 ? -8.504 -1.154 -24.261 1.00 31.20 208 THR C O 1
ATOM 5728 N N . LEU D 2 212 ? -10.310 -0.110 -25.106 1.00 33.87 209 LEU C N 1
ATOM 5729 C CA . LEU D 2 212 ? -11.219 -0.652 -24.113 1.00 35.10 209 LEU C CA 1
ATOM 5730 C C . LEU D 2 212 ? -11.397 -2.150 -24.316 1.00 36.17 209 LEU C C 1
ATOM 5731 O O . LEU D 2 212 ? -11.704 -2.878 -23.373 1.00 36.10 209 LEU C O 1
ATOM 5736 N N . ASP D 2 213 ? -11.190 -2.616 -25.543 1.00 38.43 210 ASP C N 1
ATOM 5737 C CA . ASP D 2 213 ? -11.349 -4.036 -25.822 1.00 40.88 210 ASP C CA 1
ATOM 5738 C C . ASP D 2 213 ? -10.259 -4.874 -25.163 1.00 38.98 210 ASP C C 1
ATOM 5739 O O . ASP D 2 213 ? -10.468 -6.055 -24.893 1.00 39.48 210 ASP C O 1
ATOM 5744 N N . ASP D 2 214 ? -9.100 -4.275 -24.900 1.00 37.57 211 ASP C N 1
ATOM 5745 C CA . ASP D 2 214 ? -8.018 -5.014 -24.254 1.00 36.73 211 ASP C CA 1
ATOM 5746 C C . ASP D 2 214 ? -8.476 -5.455 -22.869 1.00 36.26 211 ASP C C 1
ATOM 5747 O O . ASP D 2 214 ? -8.117 -6.534 -22.405 1.00 35.39 211 ASP C O 1
ATOM 5752 N N . ILE D 2 215 ? -9.269 -4.607 -22.216 1.00 35.61 212 ILE C N 1
ATOM 5753 C CA . ILE D 2 215 ? -9.791 -4.890 -20.879 1.00 34.43 212 ILE C CA 1
ATOM 5754 C C . ILE D 2 215 ? -10.770 -6.062 -20.917 1.00 34.62 212 ILE C C 1
ATOM 5755 O O . ILE D 2 215 ? -10.870 -6.830 -19.967 1.00 33.37 212 ILE C O 1
ATOM 5760 N N . ARG D 2 216 ? -11.487 -6.194 -22.024 1.00 36.84 213 ARG C N 1
ATOM 5761 C CA . ARG D 2 216 ? -12.467 -7.262 -22.176 1.00 39.82 213 ARG C CA 1
ATOM 5762 C C . ARG D 2 216 ? -11.815 -8.627 -22.333 1.00 38.73 213 ARG C C 1
ATOM 5763 O O . ARG D 2 216 ? -12.381 -9.639 -21.927 1.00 37.89 213 ARG C O 1
ATOM 5771 N N . LYS D 2 217 ? -10.619 -8.649 -22.911 1.00 39.33 214 LYS C N 1
ATOM 5772 C CA . LYS D 2 217 ? -9.896 -9.899 -23.145 1.00 40.16 214 LYS C CA 1
ATOM 5773 C C . LYS D 2 217 ? -9.302 -10.523 -21.890 1.00 38.38 214 LYS C C 1
ATOM 5774 O O . LYS D 2 217 ? -9.017 -11.719 -21.861 1.00 39.49 214 LYS C O 1
ATOM 5780 N N . LEU D 2 218 ? -9.117 -9.717 -20.852 1.00 36.43 215 LEU C N 1
ATOM 5781 C CA . LEU D 2 218 ? -8.532 -10.206 -19.609 1.00 32.06 215 LEU C CA 1
ATOM 5782 C C . LEU D 2 218 ? -9.397 -11.208 -18.860 1.00 29.56 215 LEU C C 1
ATOM 5783 O O . LEU D 2 218 ? -10.617 -11.193 -18.957 1.00 25.77 215 LEU C O 1
ATOM 5788 N N . ASP D 2 219 ? -8.735 -12.082 -18.111 1.00 29.89 216 ASP C N 1
ATOM 5789 C CA . ASP D 2 219 ? -9.403 -13.075 -17.277 1.00 30.41 216 ASP C CA 1
ATOM 5790 C C . ASP D 2 219 ? -9.230 -12.529 -15.858 1.00 29.69 216 ASP C C 1
ATOM 5791 O O . ASP D 2 219 ? -8.130 -12.573 -15.295 1.00 27.16 216 ASP C O 1
ATOM 5796 N N . ARG D 2 220 ? -10.317 -12.015 -15.288 1.00 27.32 217 ARG C N 1
ATOM 5797 C CA . ARG D 2 220 ? -10.267 -11.392 -13.971 1.00 26.13 217 ARG C CA 1
ATOM 5798 C C . ARG D 2 220 ? -10.505 -12.275 -12.762 1.00 27.18 217 ARG C C 1
ATOM 5799 O O . ARG D 2 220 ? -10.235 -11.865 -11.632 1.00 26.79 217 ARG C O 1
ATOM 5807 N N . PHE D 2 221 ? -10.994 -13.486 -12.981 1.00 27.01 218 PHE C N 1
ATOM 5808 C CA . PHE D 2 221 ? -11.297 -14.358 -11.860 1.00 27.32 218 PHE C CA 1
ATOM 5809 C C . PHE D 2 221 ? -10.108 -15.048 -11.215 1.00 28.31 218 PHE C C 1
ATOM 5810 O O . PHE D 2 221 ? -9.936 -16.256 -11.332 1.00 32.81 218 PHE C O 1
ATOM 5818 N N . LYS D 2 222 ? -9.299 -14.266 -10.511 1.00 29.16 219 LYS C N 1
ATOM 5819 C CA . LYS D 2 222 ? -8.118 -14.785 -9.829 1.00 29.11 219 LYS C CA 1
ATOM 5820 C C . LYS D 2 222 ? -7.457 -13.706 -8.984 1.00 27.50 219 LYS C C 1
ATOM 5821 O O . LYS D 2 222 ? -7.838 -12.542 -9.045 1.00 27.97 219 LYS C O 1
ATOM 5827 N N . GLU D 2 223 ? -6.473 -14.109 -8.189 1.00 26.69 220 GLU C N 1
ATOM 5828 C CA . GLU D 2 223 ? -5.717 -13.181 -7.361 1.00 25.50 220 GLU C CA 1
ATOM 5829 C C . GLU D 2 223 ? -4.990 -12.287 -8.366 1.00 24.21 220 GLU C C 1
ATOM 5830 O O . GLU D 2 223 ? -4.495 -12.770 -9.371 1.00 24.33 220 GLU C O 1
ATOM 5836 N N . PRO D 2 224 ? -4.928 -10.971 -8.117 1.00 25.59 221 PRO C N 1
ATOM 5837 C CA . PRO D 2 224 ? -4.236 -10.085 -9.067 1.00 25.54 221 PRO C CA 1
ATOM 5838 C C . PRO D 2 224 ? -2.749 -10.428 -9.176 1.00 24.21 221 PRO C C 1
ATOM 5839 O O . PRO D 2 224 ? -2.084 -10.637 -8.169 1.00 24.05 221 PRO C O 1
ATOM 5843 N N . PRO D 2 225 ? -2.215 -10.499 -10.404 1.00 24.83 222 PRO C N 1
ATOM 5844 C CA . PRO D 2 225 ? -0.795 -10.823 -10.584 1.00 25.51 222 PRO C CA 1
ATOM 5845 C C . PRO D 2 225 ? 0.087 -9.654 -10.139 1.00 26.37 222 PRO C C 1
ATOM 5846 O O . PRO D 2 225 ? -0.397 -8.525 -9.986 1.00 25.57 222 PRO C O 1
ATOM 5850 N N . ALA D 2 226 ? 1.376 -9.924 -9.940 1.00 25.29 223 ALA C N 1
ATOM 5851 C CA . ALA D 2 226 ? 2.310 -8.884 -9.520 1.00 24.32 223 ALA C CA 1
ATOM 5852 C C . ALA D 2 226 ? 2.688 -7.990 -10.694 1.00 24.58 223 ALA C C 1
ATOM 5853 O O . ALA D 2 226 ? 3.369 -6.977 -10.518 1.00 25.01 223 ALA C O 1
ATOM 5855 N N . TYR D 2 227 ? 2.259 -8.372 -11.896 1.00 23.16 224 TYR C N 1
ATOM 5856 C CA . TYR D 2 227 ? 2.528 -7.567 -13.085 1.00 22.66 224 TYR C CA 1
ATOM 5857 C C . TYR D 2 227 ? 1.523 -7.879 -14.188 1.00 22.44 224 TYR C C 1
ATOM 5858 O O . TYR D 2 227 ? 0.865 -8.918 -14.152 1.00 21.96 224 TYR C O 1
ATOM 5867 N N . GLY D 2 228 ? 1.401 -6.967 -15.154 1.00 21.19 225 GLY C N 1
ATOM 5868 C CA . GLY D 2 228 ? 0.460 -7.154 -16.248 1.00 22.99 225 GLY C CA 1
ATOM 5869 C C . GLY D 2 228 ? -0.729 -6.200 -16.202 1.00 23.47 225 GLY C C 1
ATOM 5870 O O . GLY D 2 228 ? -0.943 -5.522 -15.198 1.00 23.63 225 GLY C O 1
ATOM 5871 N N . PRO D 2 229 ? -1.541 -6.151 -17.270 1.00 23.74 226 PRO C N 1
ATOM 5872 C CA . PRO D 2 229 ? -2.725 -5.285 -17.396 1.00 22.58 226 PRO C CA 1
ATOM 5873 C C . PRO D 2 229 ? -3.649 -5.239 -16.182 1.00 21.09 226 PRO C C 1
ATOM 5874 O O . PRO D 2 229 ? -4.018 -4.160 -15.724 1.00 21.67 226 PRO C O 1
ATOM 5878 N N . MET D 2 230 ? -4.031 -6.403 -15.671 1.00 20.70 227 MET C N 1
ATOM 5879 C CA . MET D 2 230 ? -4.922 -6.452 -14.516 1.00 21.66 227 MET C CA 1
ATOM 5880 C C . MET D 2 230 ? -4.274 -5.776 -13.312 1.00 22.90 227 MET C C 1
ATOM 5881 O O . MET D 2 230 ? -4.936 -5.076 -12.549 1.00 24.38 227 MET C O 1
ATOM 5886 N N . CYS D 2 231 ? -2.975 -5.986 -13.149 1.00 21.66 228 CYS C N 1
ATOM 5887 C CA . CYS D 2 231 ? -2.247 -5.386 -12.043 1.00 22.54 228 CYS C CA 1
ATOM 5888 C C . CYS D 2 231 ? -2.233 -3.866 -12.186 1.00 21.08 228 CYS C C 1
ATOM 5889 O O . CYS D 2 231 ? -2.478 -3.144 -11.217 1.00 18.54 228 CYS C O 1
ATOM 5892 N N . ASP D 2 232 ? -1.956 -3.389 -13.398 1.00 20.30 229 ASP C N 1
ATOM 5893 C CA . ASP D 2 232 ? -1.895 -1.953 -13.654 1.00 21.24 229 ASP C CA 1
ATOM 5894 C C . ASP D 2 232 ? -3.221 -1.238 -13.434 1.00 19.52 229 ASP C C 1
ATOM 5895 O O . ASP D 2 232 ? -3.249 -0.121 -12.921 1.00 20.07 229 ASP C O 1
ATOM 5900 N N . ILE D 2 233 ? -4.313 -1.877 -13.831 1.00 18.67 230 ILE C N 1
ATOM 5901 C CA . ILE D 2 233 ? -5.640 -1.291 -13.666 1.00 20.00 230 ILE C CA 1
ATOM 5902 C C . ILE D 2 233 ? -5.899 -0.995 -12.191 1.00 19.50 230 ILE C C 1
ATOM 5903 O O . ILE D 2 233 ? -6.421 0.057 -11.839 1.00 18.36 230 ILE C O 1
ATOM 5908 N N . LEU D 2 234 ? -5.503 -1.937 -11.342 1.00 18.54 231 LEU C N 1
ATOM 5909 C CA . LEU D 2 234 ? -5.692 -1.848 -9.901 1.00 16.91 231 LEU C CA 1
ATOM 5910 C C . LEU D 2 234 ? -4.636 -1.053 -9.133 1.00 17.28 231 LEU C C 1
ATOM 5911 O O . LEU D 2 234 ? -4.927 -0.497 -8.072 1.00 16.22 231 LEU C O 1
ATOM 5916 N N . TRP D 2 235 ? -3.423 -0.951 -9.669 1.00 15.52 232 TRP C N 1
ATOM 5917 C CA . TRP D 2 235 ? -2.335 -0.331 -8.929 1.00 17.20 232 TRP C CA 1
ATOM 5918 C C . TRP D 2 235 ? -1.700 0.967 -9.451 1.00 18.26 232 TRP C C 1
ATOM 5919 O O . TRP D 2 235 ? -1.061 1.692 -8.686 1.00 17.95 232 TRP C O 1
ATOM 5930 N N . SER D 2 236 ? -1.848 1.300 -10.729 1.00 17.70 233 SER C N 1
ATOM 5931 C CA . SER D 2 236 ? -1.188 2.494 -11.261 1.00 18.88 233 SER C CA 1
ATOM 5932 C C . SER D 2 236 ? -1.624 3.846 -10.701 1.00 18.34 233 SER C C 1
ATOM 5933 O O . SER D 2 236 ? -2.748 4.010 -10.245 1.00 16.13 233 SER C O 1
ATOM 5936 N N . ASP D 2 237 ? -0.697 4.801 -10.749 1.00 19.20 234 ASP C N 1
ATOM 5937 C CA . ASP D 2 237 ? -0.900 6.171 -10.270 1.00 20.76 234 ASP C CA 1
ATOM 5938 C C . ASP D 2 237 ? -0.391 7.172 -11.300 1.00 22.17 234 ASP C C 1
ATOM 5939 O O . ASP D 2 237 ? 0.474 6.858 -12.120 1.00 22.21 234 ASP C O 1
ATOM 5944 N N . PRO D 2 238 ? -0.919 8.400 -11.269 1.00 22.06 235 PRO C N 1
ATOM 5945 C CA . PRO D 2 238 ? -0.407 9.365 -12.242 1.00 21.74 235 PRO C CA 1
ATOM 5946 C C . PRO D 2 238 ? 0.940 9.820 -11.674 1.00 21.92 235 PRO C C 1
ATOM 5947 O O . PRO D 2 238 ? 1.173 9.680 -10.476 1.00 19.32 235 PRO C O 1
ATOM 5951 N N . LEU D 2 239 ? 1.827 10.339 -12.519 1.00 22.06 236 LEU C N 1
ATOM 5952 C CA . LEU D 2 239 ? 3.119 10.825 -12.037 1.00 23.34 236 LEU C CA 1
ATOM 5953 C C . LEU D 2 239 ? 2.892 11.894 -10.964 1.00 24.31 236 LEU C C 1
ATOM 5954 O O . LEU D 2 239 ? 1.871 12.579 -10.961 1.00 22.23 236 LEU C O 1
ATOM 5959 N N . GLU D 2 240 ? 3.847 12.027 -10.054 1.00 27.48 237 GLU C N 1
ATOM 5960 C CA . GLU D 2 240 ? 3.770 13.030 -9.001 1.00 32.14 237 GLU C CA 1
ATOM 5961 C C . GLU D 2 240 ? 3.622 14.408 -9.646 1.00 32.62 237 GLU C C 1
ATOM 5962 O O . GLU D 2 240 ? 2.818 15.228 -9.201 1.00 31.69 237 GLU C O 1
ATOM 5968 N N . ASP D 2 241 ? 4.404 14.652 -10.695 1.00 33.34 238 ASP C N 1
ATOM 5969 C CA . ASP D 2 241 ? 4.372 15.928 -11.413 1.00 36.44 238 ASP C CA 1
ATOM 5970 C C . ASP D 2 241 ? 3.496 15.869 -12.660 1.00 34.65 238 ASP C C 1
ATOM 5971 O O . ASP D 2 241 ? 3.733 16.594 -13.628 1.00 33.25 238 ASP C O 1
ATOM 5976 N N . PHE D 2 242 ? 2.488 15.003 -12.623 1.00 31.53 239 PHE C N 1
ATOM 5977 C CA . PHE D 2 242 ? 1.560 14.822 -13.731 1.00 30.24 239 PHE C CA 1
ATOM 5978 C C . PHE D 2 242 ? 1.087 16.154 -14.304 1.00 31.75 239 PHE C C 1
ATOM 5979 O O . PHE D 2 242 ? 0.671 17.055 -13.564 1.00 30.33 239 PHE C O 1
ATOM 5987 N N . GLY D 2 243 ? 1.157 16.267 -15.626 1.00 32.39 240 GLY C N 1
ATOM 5988 C CA . GLY D 2 243 ? 0.735 17.480 -16.298 1.00 36.27 240 GLY C CA 1
ATOM 5989 C C . GLY D 2 243 ? 1.847 18.495 -16.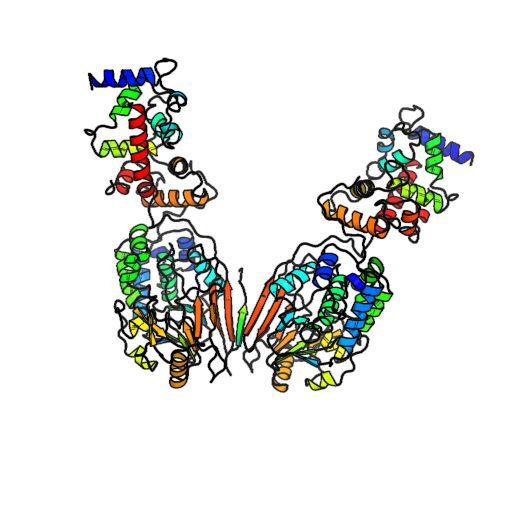465 1.00 38.70 240 GLY C C 1
ATOM 5990 O O . GLY D 2 243 ? 1.837 19.273 -17.416 1.00 39.45 240 GLY C O 1
ATOM 5991 N N . ASN D 2 244 ? 2.797 18.490 -15.534 1.00 41.50 241 ASN C N 1
ATOM 5992 C CA . ASN D 2 244 ? 3.937 19.407 -15.559 1.00 45.67 241 ASN C CA 1
ATOM 5993 C C . ASN D 2 244 ? 5.179 18.532 -15.526 1.00 48.62 241 ASN C C 1
ATOM 5994 O O . ASN D 2 244 ? 6.102 18.775 -14.738 1.00 47.34 241 ASN C O 1
ATOM 5999 N N . GLU D 2 245 ? 5.203 17.507 -16.376 1.00 49.99 242 GLU C N 1
ATOM 6000 C CA . GLU D 2 245 ? 6.337 16.593 -16.388 1.00 51.33 242 GLU C CA 1
ATOM 6001 C C . GLU D 2 245 ? 7.378 16.874 -17.452 1.00 54.08 242 GLU C C 1
ATOM 6002 O O . GLU D 2 245 ? 7.078 17.201 -18.604 1.00 51.88 242 GLU C O 1
ATOM 6008 N N . LYS D 2 246 ? 8.617 16.719 -17.022 1.00 56.95 243 LYS C N 1
ATOM 6009 C CA . LYS D 2 246 ? 9.772 16.906 -17.858 1.00 61.27 243 LYS C CA 1
ATOM 6010 C C . LYS D 2 246 ? 10.258 15.482 -18.121 1.00 59.87 243 LYS C C 1
ATOM 6011 O O . LYS D 2 246 ? 11.362 15.264 -18.623 1.00 60.83 243 LYS C O 1
ATOM 6017 N N . THR D 2 247 ? 9.401 14.521 -17.767 1.00 58.27 244 THR C N 1
ATOM 6018 C CA . THR D 2 247 ? 9.680 13.097 -17.959 1.00 55.26 244 THR C CA 1
ATOM 6019 C C . THR D 2 247 ? 9.001 12.625 -19.246 1.00 52.93 244 THR C C 1
ATOM 6020 O O . THR D 2 247 ? 7.775 12.648 -19.366 1.00 52.47 244 THR C O 1
ATOM 6024 N N . GLN D 2 248 ? 9.813 12.192 -20.202 1.00 50.27 245 GLN C N 1
ATOM 6025 C CA . GLN D 2 248 ? 9.315 11.750 -21.495 1.00 47.43 245 GLN C CA 1
ATOM 6026 C C . GLN D 2 248 ? 8.699 10.351 -21.526 1.00 43.75 245 GLN C C 1
ATOM 6027 O O . GLN D 2 248 ? 7.961 10.017 -22.456 1.00 41.59 245 GLN C O 1
ATOM 6033 N N . GLU D 2 249 ? 8.997 9.528 -20.526 1.00 39.30 246 GLU C N 1
ATOM 6034 C CA . GLU D 2 249 ? 8.434 8.183 -20.495 1.00 36.12 246 GLU C CA 1
ATOM 6035 C C . GLU D 2 249 ? 6.956 8.207 -20.096 1.00 32.30 246 GLU C C 1
ATOM 6036 O O . GLU D 2 249 ? 6.593 8.770 -19.069 1.00 31.09 246 GLU C O 1
ATOM 6042 N N . HIS D 2 250 ? 6.111 7.601 -20.923 1.00 28.43 247 HIS C N 1
ATOM 6043 C CA . HIS D 2 250 ? 4.680 7.530 -20.655 1.00 26.09 247 HIS C CA 1
ATOM 6044 C C . HIS D 2 250 ? 4.374 6.679 -19.424 1.00 26.00 247 HIS C C 1
ATOM 6045 O O . HIS D 2 250 ? 3.490 7.001 -18.627 1.00 25.88 247 HIS C O 1
ATOM 6052 N N . PHE D 2 251 ? 5.106 5.583 -19.282 1.00 23.61 248 PHE C N 1
ATOM 6053 C CA . PHE D 2 251 ? 4.919 4.678 -18.165 1.00 22.72 248 PHE C CA 1
ATOM 6054 C C . PHE D 2 251 ? 6.272 4.408 -17.538 1.00 24.73 248 PHE C C 1
ATOM 6055 O O . PHE D 2 251 ? 7.199 3.960 -18.213 1.00 25.48 248 PHE C O 1
ATOM 6063 N N . THR D 2 252 ? 6.387 4.702 -16.250 1.00 23.28 249 THR C N 1
ATOM 6064 C CA . THR D 2 252 ? 7.627 4.472 -15.529 1.00 25.44 249 THR C CA 1
ATOM 6065 C C . THR D 2 252 ? 7.251 3.642 -14.313 1.00 24.59 249 THR C C 1
ATOM 6066 O O . THR D 2 252 ? 6.174 3.822 -13.751 1.00 25.14 249 THR C O 1
ATOM 6070 N N . HIS D 2 253 ? 8.120 2.719 -13.918 1.00 23.44 250 HIS C N 1
ATOM 6071 C CA . HIS D 2 253 ? 7.805 1.856 -12.789 1.00 24.92 250 HIS C CA 1
ATOM 6072 C C . HIS D 2 253 ? 7.524 2.569 -11.481 1.00 22.65 250 HIS C C 1
ATOM 6073 O O . HIS D 2 253 ? 8.231 3.489 -11.076 1.00 21.49 250 HIS C O 1
ATOM 6080 N N . ASN D 2 254 ? 6.461 2.116 -10.831 1.00 21.29 251 ASN C N 1
ATOM 6081 C CA . ASN D 2 254 ? 5.988 2.688 -9.581 1.00 18.83 251 ASN C CA 1
ATOM 6082 C C . ASN D 2 254 ? 6.756 2.178 -8.365 1.00 19.24 251 ASN C C 1
ATOM 6083 O O . ASN D 2 254 ? 6.399 1.166 -7.770 1.00 21.55 251 ASN C O 1
ATOM 6088 N N . THR D 2 255 ? 7.807 2.892 -7.990 1.00 19.46 252 THR C N 1
ATOM 6089 C CA . THR D 2 255 ? 8.619 2.509 -6.845 1.00 21.60 252 THR C CA 1
ATOM 6090 C C . THR D 2 255 ? 7.865 2.708 -5.528 1.00 22.99 252 THR C C 1
ATOM 6091 O O . THR D 2 255 ? 8.215 2.112 -4.513 1.00 24.85 252 THR C O 1
ATOM 6095 N N . VAL D 2 256 ? 6.832 3.547 -5.542 1.00 21.39 253 VAL C N 1
ATOM 6096 C CA . VAL D 2 256 ? 6.027 3.776 -4.343 1.00 19.04 253 VAL C CA 1
ATOM 6097 C C . VAL D 2 256 ? 5.145 2.561 -4.042 1.00 17.66 253 VAL C C 1
ATOM 6098 O O . VAL D 2 256 ? 5.061 2.110 -2.898 1.00 19.39 253 VAL C O 1
ATOM 6102 N N . ARG D 2 257 ? 4.487 2.029 -5.067 1.00 16.66 254 ARG C N 1
ATOM 6103 C CA . ARG D 2 257 ? 3.624 0.867 -4.879 1.00 15.56 254 ARG C CA 1
ATOM 6104 C C . ARG D 2 257 ? 4.414 -0.440 -4.853 1.00 16.95 254 ARG C C 1
ATOM 6105 O O . ARG D 2 257 ? 3.983 -1.415 -4.251 1.00 18.93 254 ARG C O 1
ATOM 6113 N N . GLY D 2 258 ? 5.578 -0.456 -5.494 1.00 18.68 255 GLY C N 1
ATOM 6114 C CA . GLY D 2 258 ? 6.374 -1.670 -5.519 1.00 18.85 255 GLY C CA 1
ATOM 6115 C C . GLY D 2 258 ? 5.993 -2.533 -6.710 1.00 22.43 255 GLY C C 1
ATOM 6116 O O . GLY D 2 258 ? 6.443 -3.668 -6.841 1.00 22.79 255 GLY C O 1
ATOM 6117 N N . CYS D 2 259 ? 5.147 -1.988 -7.581 1.00 22.71 256 CYS C N 1
ATOM 6118 C CA . CYS D 2 259 ? 4.703 -2.699 -8.774 1.00 22.52 256 CYS C CA 1
ATOM 6119 C C . CYS D 2 259 ? 3.969 -1.718 -9.670 1.00 20.87 256 CYS C C 1
ATOM 6120 O O . CYS D 2 259 ? 3.677 -0.597 -9.266 1.00 20.44 256 CYS C O 1
ATOM 6123 N N . SER D 2 260 ? 3.684 -2.146 -10.891 1.00 19.79 257 SER C N 1
ATOM 6124 C CA . SER D 2 260 ? 2.965 -1.327 -11.845 1.00 18.50 257 SER C CA 1
ATOM 6125 C C . SER D 2 260 ? 3.660 -0.013 -12.196 1.00 18.68 257 SER C C 1
ATOM 6126 O O . SER D 2 260 ? 4.870 0.128 -12.029 1.00 17.05 257 SER C O 1
ATOM 6129 N N . TYR D 2 261 ? 2.888 0.965 -12.650 1.00 18.94 258 TYR C N 1
ATOM 6130 C CA . TYR D 2 261 ? 3.486 2.205 -13.102 1.00 21.53 258 TYR C CA 1
ATOM 6131 C C . TYR D 2 261 ? 2.948 3.541 -12.629 1.00 22.17 258 TYR C C 1
ATOM 6132 O O . TYR D 2 261 ? 1.977 3.644 -11.875 1.00 21.78 258 TYR C O 1
ATOM 6141 N N . PHE D 2 262 ? 3.633 4.559 -13.137 1.00 20.57 259 PHE C N 1
ATOM 6142 C CA . PHE D 2 262 ? 3.334 5.955 -12.989 1.00 21.42 259 PHE C CA 1
ATOM 6143 C C . PHE D 2 262 ? 3.003 6.351 -14.401 1.00 20.93 259 PHE C C 1
ATOM 6144 O O . PHE D 2 262 ? 3.857 6.185 -15.283 1.00 21.89 259 PHE C O 1
ATOM 6152 N N . TYR D 2 263 ? 1.827 6.869 -14.664 1.00 19.34 260 TYR C N 1
ATOM 6153 C CA . TYR D 2 263 ? 1.520 7.270 -16.019 1.00 19.42 260 TYR C CA 1
ATOM 6154 C C . TYR D 2 263 ? 1.530 8.789 -16.083 1.00 21.14 260 TYR C C 1
ATOM 6155 O O . TYR D 2 263 ? 1.140 9.473 -15.123 1.00 18.96 260 TYR C O 1
ATOM 6164 N N . SER D 2 264 ? 2.000 9.301 -17.216 1.00 20.05 261 SER C N 1
ATOM 6165 C CA . SER D 2 264 ? 2.113 10.734 -17.440 1.00 22.63 261 SER C CA 1
ATOM 6166 C C . SER D 2 264 ? 0.870 11.339 -18.082 1.00 23.85 261 SER C C 1
ATOM 6167 O O . SER D 2 264 ? -0.057 10.632 -18.494 1.00 23.83 261 SER C O 1
ATOM 6170 N N . TYR D 2 265 ? 0.867 12.664 -18.158 1.00 23.77 262 TYR C N 1
ATOM 6171 C CA . TYR D 2 265 ? -0.225 13.408 -18.761 1.00 24.01 262 TYR C CA 1
ATOM 6172 C C . TYR D 2 265 ? -0.322 13.013 -20.237 1.00 23.77 262 TYR C C 1
ATOM 6173 O O . TYR D 2 265 ? -1.414 12.805 -20.758 1.00 23.17 262 TYR C O 1
ATOM 6182 N N . PRO D 2 266 ? 0.823 12.911 -20.933 1.00 24.15 263 PRO C N 1
ATOM 6183 C CA . PRO D 2 266 ? 0.764 12.529 -22.348 1.00 24.35 263 PRO C CA 1
ATOM 6184 C C . PRO D 2 266 ? 0.153 11.145 -22.567 1.00 25.14 263 PRO C C 1
ATOM 6185 O O . PRO D 2 266 ? -0.662 10.959 -23.469 1.00 27.20 263 PRO C O 1
ATOM 6189 N N . ALA D 2 267 ? 0.542 10.179 -21.738 1.00 24.70 264 ALA C N 1
ATOM 6190 C CA . ALA D 2 267 ? 0.020 8.822 -21.853 1.00 22.66 264 ALA C CA 1
ATOM 6191 C C . ALA D 2 267 ? -1.493 8.832 -21.772 1.00 22.98 264 ALA C C 1
ATOM 6192 O O . ALA D 2 267 ? -2.164 8.203 -22.587 1.00 22.39 264 ALA C O 1
ATOM 6194 N N . VAL D 2 268 ? -2.024 9.545 -20.781 1.00 24.11 265 VAL C N 1
ATOM 6195 C CA . VAL D 2 268 ? -3.467 9.638 -20.595 1.00 23.95 265 VAL C CA 1
ATOM 6196 C C . VAL D 2 268 ? -4.100 10.295 -21.805 1.00 24.15 265 VAL C C 1
ATOM 6197 O O . VAL D 2 268 ? -5.038 9.754 -22.388 1.00 24.97 265 VAL C O 1
ATOM 6201 N N . CYS D 2 269 ? -3.580 11.453 -22.195 1.00 23.71 266 CYS C N 1
ATOM 6202 C CA . CYS D 2 269 ? -4.125 12.163 -23.352 1.00 27.42 266 CYS C CA 1
ATOM 6203 C C . CYS D 2 269 ? -4.115 11.309 -24.615 1.00 29.13 266 CYS C C 1
ATOM 6204 O O . CYS D 2 269 ? -5.097 11.280 -25.354 1.00 30.98 266 CYS C O 1
ATOM 6207 N N . GLU D 2 270 ? -3.016 10.605 -24.858 1.00 29.27 267 GLU C N 1
ATOM 6208 C CA . GLU D 2 270 ? -2.927 9.752 -26.033 1.00 30.51 267 GLU C CA 1
ATOM 6209 C C . GLU D 2 270 ? -3.990 8.658 -25.962 1.00 29.92 267 GLU C C 1
ATOM 6210 O O . GLU D 2 270 ? -4.610 8.308 -26.970 1.00 27.29 267 GLU C O 1
ATOM 6216 N N . PHE D 2 271 ? -4.202 8.126 -24.762 1.00 28.87 268 PHE C N 1
ATOM 6217 C CA . PHE D 2 271 ? -5.181 7.067 -24.578 1.00 27.57 268 PHE C CA 1
ATOM 6218 C C . PHE D 2 271 ? -6.611 7.579 -24.674 1.00 29.54 268 PHE C C 1
ATOM 6219 O O . PHE D 2 271 ? -7.483 6.889 -25.204 1.00 29.62 268 PHE C O 1
ATOM 6227 N N . LEU D 2 272 ? -6.855 8.785 -24.166 1.00 29.39 269 LEU C N 1
ATOM 6228 C CA . LEU D 2 272 ? -8.195 9.353 -24.223 1.00 30.85 269 LEU C CA 1
ATOM 6229 C C . LEU D 2 272 ? -8.620 9.628 -25.659 1.00 31.84 269 LEU C C 1
ATOM 6230 O O . LEU D 2 272 ? -9.699 9.214 -26.082 1.00 30.23 269 LEU C O 1
ATOM 6235 N N . GLN D 2 273 ? -7.770 10.317 -26.413 1.00 34.79 270 GLN C N 1
ATOM 6236 C CA . GLN D 2 273 ? -8.105 10.644 -27.793 1.00 38.71 270 GLN C CA 1
ATOM 6237 C C . GLN D 2 273 ? -8.253 9.387 -28.648 1.00 38.27 270 GLN C C 1
ATOM 6238 O O . GLN D 2 273 ? -9.194 9.273 -29.429 1.00 38.72 270 GLN C O 1
ATOM 6244 N N . HIS D 2 274 ? -7.338 8.438 -28.486 1.00 38.51 271 HIS C N 1
ATOM 6245 C CA . HIS D 2 274 ? -7.381 7.206 -29.263 1.00 39.65 271 HIS C CA 1
ATOM 6246 C C . HIS D 2 274 ? -8.654 6.386 -29.048 1.00 39.07 271 HIS C C 1
ATOM 6247 O O . HIS D 2 274 ? -9.057 5.623 -29.926 1.00 40.49 271 HIS C O 1
ATOM 6254 N N . ASN D 2 275 ? -9.280 6.539 -27.885 1.00 38.27 272 ASN C N 1
ATOM 6255 C CA . ASN D 2 275 ? -10.496 5.795 -27.567 1.00 37.33 272 ASN C CA 1
ATOM 6256 C C . ASN D 2 275 ? -11.725 6.691 -27.538 1.00 36.96 272 ASN C C 1
ATOM 6257 O O . ASN D 2 275 ? -12.805 6.265 -27.117 1.00 35.12 272 ASN C O 1
ATOM 6262 N N . ASN D 2 276 ? -11.553 7.931 -27.986 1.00 37.20 273 ASN C N 1
ATOM 6263 C CA . ASN D 2 276 ? -12.641 8.907 -28.020 1.00 38.66 273 ASN C CA 1
ATOM 6264 C C . ASN D 2 276 ? -13.346 8.981 -26.675 1.00 37.26 273 ASN C C 1
ATOM 6265 O O . ASN D 2 276 ? -14.567 8.827 -26.584 1.00 37.89 273 ASN C O 1
ATOM 6270 N N . LEU D 2 277 ? -12.558 9.210 -25.631 1.00 34.89 274 LEU C N 1
ATOM 6271 C CA . LEU D 2 277 ? -13.072 9.311 -24.277 1.00 32.30 274 LEU C CA 1
ATOM 6272 C C . LEU D 2 277 ? -12.811 10.714 -23.747 1.00 31.35 274 LEU C C 1
ATOM 6273 O O . LEU D 2 277 ? -11.918 11.410 -24.225 1.00 29.72 274 LEU C O 1
ATOM 6278 N N . LEU D 2 278 ? -13.587 11.131 -22.755 1.00 30.17 275 LEU C N 1
ATOM 6279 C CA . LEU D 2 278 ? -13.423 12.465 -22.198 1.00 30.39 275 LEU C CA 1
ATOM 6280 C C . LEU D 2 278 ? -12.462 12.531 -21.016 1.00 30.03 275 LEU C C 1
ATOM 6281 O O . LEU D 2 278 ? -11.724 13.503 -20.872 1.00 32.27 275 LEU C O 1
ATOM 6286 N N . SER D 2 279 ? -12.448 11.503 -20.177 1.00 27.93 276 SER C N 1
ATOM 6287 C CA . SER D 2 279 ? -11.582 11.550 -19.009 1.00 27.10 276 SER C CA 1
ATOM 6288 C C . SER D 2 279 ? -11.507 10.212 -18.274 1.00 25.73 276 SER C C 1
ATOM 6289 O O . SER D 2 279 ? -12.365 9.348 -18.458 1.00 24.33 276 SER C O 1
ATOM 6292 N N . ILE D 2 280 ? -10.471 10.057 -17.449 1.00 23.55 277 ILE C N 1
ATOM 6293 C CA . ILE D 2 280 ? -10.282 8.854 -16.639 1.00 22.55 277 ILE C CA 1
ATOM 6294 C C . ILE D 2 280 ? -10.717 9.153 -15.193 1.00 20.84 277 ILE C C 1
ATOM 6295 O O . ILE D 2 280 ? -10.211 10.088 -14.583 1.00 18.68 277 ILE C O 1
ATOM 6300 N N . LEU D 2 281 ? -11.651 8.374 -14.652 1.00 19.05 278 LEU C N 1
ATOM 6301 C CA . LEU D 2 281 ? -12.081 8.572 -13.265 1.00 20.33 278 LEU C CA 1
ATOM 6302 C C . LEU D 2 281 ? -11.512 7.439 -12.419 1.00 18.91 278 LEU C C 1
ATOM 6303 O O . LEU D 2 281 ? -11.785 6.274 -12.691 1.00 16.58 278 LEU C O 1
ATOM 6308 N N . ARG D 2 282 ? -10.737 7.780 -11.392 1.00 18.08 279 ARG C N 1
ATOM 6309 C CA . ARG D 2 282 ? -10.141 6.764 -10.528 1.00 18.28 279 ARG C CA 1
ATOM 6310 C C . ARG D 2 282 ? -10.064 7.204 -9.070 1.00 19.03 279 ARG C C 1
ATOM 6311 O O . ARG D 2 282 ? -10.443 8.329 -8.735 1.00 22.99 279 ARG C O 1
ATOM 6319 N N . ALA D 2 283 ? -9.589 6.308 -8.207 1.00 17.09 280 ALA C N 1
ATOM 6320 C CA . ALA D 2 283 ? -9.448 6.579 -6.775 1.00 14.73 280 ALA C CA 1
ATOM 6321 C C . ALA D 2 283 ? -8.004 6.251 -6.452 1.00 14.46 280 ALA C C 1
ATOM 6322 O O . ALA D 2 283 ? -7.105 6.860 -7.015 1.00 16.08 280 ALA C O 1
ATOM 6324 N N . HIS D 2 284 ? -7.786 5.319 -5.522 1.00 15.40 281 HIS C N 1
ATOM 6325 C CA . HIS D 2 284 ? -6.441 4.832 -5.214 1.00 15.18 281 HIS C CA 1
ATOM 6326 C C . HIS D 2 284 ? -5.491 5.775 -4.434 1.00 17.12 281 HIS C C 1
ATOM 6327 O O . HIS D 2 284 ? -4.563 5.309 -3.772 1.00 18.99 281 HIS C O 1
ATOM 6334 N N . GLU D 2 285 ? -5.718 7.083 -4.497 1.00 18.60 282 GLU C N 1
ATOM 6335 C CA . GLU D 2 285 ? -4.869 8.031 -3.772 1.00 19.05 282 GLU C CA 1
ATOM 6336 C C . GLU D 2 285 ? -5.672 9.049 -2.964 1.00 20.05 282 GLU C C 1
ATOM 6337 O O . GLU D 2 285 ? -6.482 9.805 -3.518 1.00 17.55 282 GLU C O 1
ATOM 6343 N N . ALA D 2 286 ? -5.431 9.066 -1.654 1.00 18.17 283 ALA C N 1
ATOM 6344 C CA . ALA D 2 286 ? -6.118 9.977 -0.742 1.00 19.58 283 ALA C CA 1
ATOM 6345 C C . ALA D 2 286 ? -5.928 11.458 -1.107 1.00 20.32 283 ALA C C 1
ATOM 6346 O O . ALA D 2 286 ? -4.832 11.897 -1.471 1.00 18.56 283 ALA C O 1
ATOM 6348 N N . GLN D 2 287 ? -7.007 12.222 -0.994 1.00 20.42 284 GLN C N 1
ATOM 6349 C CA . GLN D 2 287 ? -6.985 13.647 -1.317 1.00 20.83 284 GLN C CA 1
ATOM 6350 C C . GLN D 2 287 ? -7.554 14.456 -0.156 1.00 20.92 284 GLN C C 1
ATOM 6351 O O . GLN D 2 287 ? -8.608 14.126 0.379 1.00 22.57 284 GLN C O 1
ATOM 6357 N N . ASP D 2 288 ? -6.856 15.514 0.232 1.00 22.21 285 ASP C N 1
ATOM 6358 C CA . ASP D 2 288 ? -7.316 16.358 1.325 1.00 23.43 285 ASP C CA 1
ATOM 6359 C C . ASP D 2 288 ? -8.720 16.907 1.093 1.00 22.27 285 ASP C C 1
ATOM 6360 O O . ASP D 2 288 ? -9.508 17.042 2.032 1.00 22.44 285 ASP C O 1
ATOM 6365 N N . ALA D 2 289 ? -9.025 17.226 -0.161 1.00 20.29 286 ALA C N 1
ATOM 6366 C CA . ALA D 2 289 ? -10.326 17.776 -0.521 1.00 18.42 286 ALA C CA 1
ATOM 6367 C C . ALA D 2 289 ? -11.345 16.709 -0.934 1.00 17.92 286 ALA C C 1
ATOM 6368 O O . ALA D 2 289 ? -12.472 17.034 -1.297 1.00 18.32 286 ALA C O 1
ATOM 6370 N N . GLY D 2 290 ? -10.955 15.441 -0.880 1.00 16.71 287 GLY C N 1
ATOM 6371 C CA . GLY D 2 290 ? -11.868 14.380 -1.273 1.00 16.20 287 GLY C CA 1
ATOM 6372 C C . GLY D 2 290 ? -11.822 14.066 -2.761 1.00 16.40 287 GLY C C 1
ATOM 6373 O O . GLY D 2 290 ? -12.445 13.112 -3.230 1.00 16.71 287 GLY C O 1
ATOM 6374 N N . TYR D 2 291 ? -11.077 14.867 -3.512 1.00 16.56 288 TYR C N 1
ATOM 6375 C CA . TYR D 2 291 ? -10.966 14.660 -4.950 1.00 18.48 288 TYR C CA 1
ATOM 6376 C C . TYR D 2 291 ? -9.878 15.547 -5.542 1.00 18.50 288 TYR C C 1
ATOM 6377 O O . TYR D 2 291 ? -9.339 16.432 -4.876 1.00 18.73 288 TYR C O 1
ATOM 6386 N N . ARG D 2 292 ? -9.552 15.293 -6.801 1.00 17.80 289 ARG C N 1
ATOM 6387 C CA . ARG D 2 292 ? -8.564 16.095 -7.495 1.00 17.39 289 ARG C CA 1
ATOM 6388 C C . ARG D 2 292 ? -8.812 16.046 -8.996 1.00 18.71 289 ARG C C 1
ATOM 6389 O O . ARG D 2 292 ? -9.179 15.005 -9.553 1.00 16.60 289 ARG C O 1
ATOM 6397 N N . MET D 2 293 ? -8.644 17.194 -9.639 1.00 19.49 290 MET C N 1
ATOM 6398 C CA . MET D 2 293 ? -8.818 17.296 -11.078 1.00 21.50 290 MET C CA 1
ATOM 6399 C C . MET D 2 293 ? -7.469 17.719 -11.621 1.00 21.88 290 MET C C 1
ATOM 6400 O O . MET D 2 293 ? -6.932 18.758 -11.242 1.00 21.43 290 MET C O 1
ATOM 6405 N N . TYR D 2 294 ? -6.908 16.889 -12.491 1.00 22.73 291 TYR C N 1
ATOM 6406 C CA . TYR D 2 294 ? -5.590 17.147 -13.055 1.00 21.90 291 TYR C CA 1
ATOM 6407 C C . TYR D 2 294 ? -5.658 17.959 -14.332 1.00 22.15 291 TYR C C 1
ATOM 6408 O O . TYR D 2 294 ? -6.736 18.238 -14.832 1.00 21.64 291 TYR C O 1
ATOM 6417 N N . ARG D 2 295 ? -4.491 18.316 -14.857 1.00 25.18 292 ARG C N 1
ATOM 6418 C CA . ARG D 2 295 ? -4.382 19.111 -16.071 1.00 26.86 292 ARG C CA 1
ATOM 6419 C C . ARG D 2 295 ? -5.379 18.757 -17.167 1.00 28.77 292 ARG C C 1
ATOM 6420 O O . ARG D 2 295 ? -5.612 17.587 -17.464 1.00 26.92 292 ARG C O 1
ATOM 6428 N N . LYS D 2 296 ? -5.961 19.794 -17.764 1.00 30.62 293 LYS C N 1
ATOM 6429 C CA . LYS D 2 296 ? -6.933 19.626 -18.833 1.00 34.44 293 LYS C CA 1
ATOM 6430 C C . LYS D 2 296 ? -6.285 19.070 -20.085 1.00 34.75 293 LYS C C 1
ATOM 6431 O O . LYS D 2 296 ? -5.173 19.453 -20.440 1.00 34.30 293 LYS C O 1
ATOM 6437 N N . SER D 2 297 ? -6.988 18.165 -20.752 1.00 35.01 294 SER C N 1
ATOM 6438 C CA . SER D 2 297 ? -6.494 17.604 -21.996 1.00 37.07 294 SER C CA 1
ATOM 6439 C C . SER D 2 297 ? -6.545 18.740 -23.019 1.00 37.32 294 SER C C 1
ATOM 6440 O O . SER D 2 297 ? -7.447 19.576 -22.982 1.00 35.35 294 SER C O 1
ATOM 6443 N N . GLN D 2 298 ? -5.578 18.781 -23.927 1.00 39.38 295 GLN C N 1
ATOM 6444 C CA . GLN D 2 298 ? -5.547 19.829 -24.938 1.00 41.64 295 GLN C CA 1
ATOM 6445 C C . GLN D 2 298 ? -6.494 19.512 -26.090 1.00 42.80 295 GLN C C 1
ATOM 6446 O O . GLN D 2 298 ? -6.682 20.322 -26.992 1.00 43.51 295 GLN C O 1
ATOM 6452 N N . THR D 2 299 ? -7.105 18.333 -26.045 1.00 43.65 296 THR C N 1
ATOM 6453 C CA . THR D 2 299 ? -8.032 17.914 -27.089 1.00 44.00 296 THR C CA 1
ATOM 6454 C C . THR D 2 299 ? -9.491 18.212 -26.742 1.00 44.98 296 THR C C 1
ATOM 6455 O O . THR D 2 299 ? -10.309 18.449 -27.635 1.00 46.57 296 THR C O 1
ATOM 6459 N N . THR D 2 300 ? -9.821 18.207 -25.452 1.00 43.65 297 THR C N 1
ATOM 6460 C CA . THR D 2 300 ? -11.198 18.472 -25.028 1.00 41.11 297 THR C CA 1
ATOM 6461 C C . THR D 2 300 ? -11.318 19.668 -24.083 1.00 38.32 297 THR C C 1
ATOM 6462 O O . THR D 2 300 ? -12.421 20.149 -23.817 1.00 37.31 297 THR C O 1
ATOM 6466 N N . GLY D 2 301 ? -10.183 20.139 -23.578 1.00 36.47 298 GLY C N 1
ATOM 6467 C CA . GLY D 2 301 ? -10.197 21.261 -22.659 1.00 35.01 298 GLY C CA 1
ATOM 6468 C C . GLY D 2 301 ? -10.795 20.851 -21.327 1.00 33.80 298 GLY C C 1
ATOM 6469 O O . GLY D 2 301 ? -11.124 21.693 -20.502 1.00 32.24 298 GLY C O 1
ATOM 6470 N N . PHE D 2 302 ? -10.931 19.544 -21.120 1.00 33.51 299 PHE C N 1
ATOM 6471 C CA . PHE D 2 302 ? -11.502 19.007 -19.888 1.00 31.38 299 PHE C CA 1
ATOM 6472 C C . PHE D 2 302 ? -10.440 18.256 -19.077 1.00 30.66 299 PHE C C 1
ATOM 6473 O O . PHE D 2 302 ? -9.515 17.669 -19.642 1.00 32.30 299 PHE C O 1
ATOM 6481 N N . PRO D 2 303 ? -10.549 18.273 -17.738 1.00 29.66 300 PRO C N 1
ATOM 6482 C CA . PRO D 2 303 ? -9.558 17.560 -16.919 1.00 28.90 300 PRO C CA 1
ATOM 6483 C C . PRO D 2 303 ? -9.299 16.142 -17.464 1.00 27.14 300 PRO C C 1
ATOM 6484 O O . PRO D 2 303 ? -10.221 15.328 -17.575 1.00 25.06 300 PRO C O 1
ATOM 6488 N N . SER D 2 304 ? -8.045 15.859 -17.806 1.00 25.64 301 SER C N 1
ATOM 6489 C CA . SER D 2 304 ? -7.670 14.556 -18.360 1.00 25.30 301 SER C CA 1
ATOM 6490 C C . SER 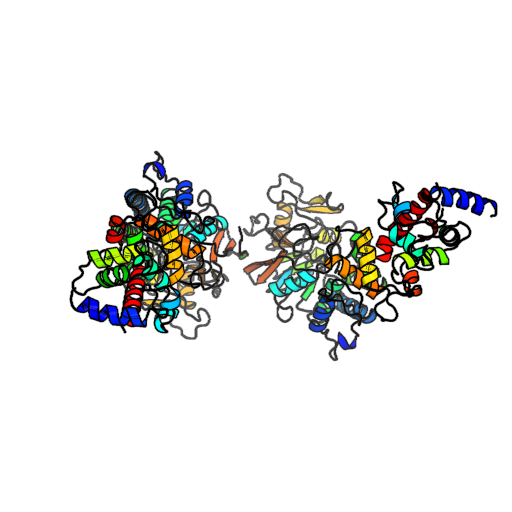D 2 304 ? -7.801 13.423 -17.355 1.00 25.30 301 SER C C 1
ATOM 6491 O O . SER D 2 304 ? -7.973 12.263 -17.726 1.00 23.63 301 SER C O 1
ATOM 6494 N N . LEU D 2 305 ? -7.720 13.773 -16.078 1.00 26.50 302 LEU C N 1
ATOM 6495 C CA . LEU D 2 305 ? -7.794 12.787 -15.012 1.00 25.67 302 LEU C CA 1
ATOM 6496 C C . LEU D 2 305 ? -8.491 13.361 -13.786 1.00 24.36 302 LEU C C 1
ATOM 6497 O O . LEU D 2 305 ? -8.358 14.547 -13.469 1.00 22.77 302 LEU C O 1
ATOM 6502 N N . ILE D 2 306 ? -9.241 12.506 -13.106 1.00 22.35 303 ILE C N 1
ATOM 6503 C CA . ILE D 2 306 ? -9.952 12.896 -11.904 1.00 20.73 303 ILE C CA 1
ATOM 6504 C C . ILE D 2 306 ? -9.814 11.783 -10.870 1.00 19.98 303 ILE C C 1
ATOM 6505 O O . ILE D 2 306 ? -10.063 10.622 -11.177 1.00 20.50 303 ILE C O 1
ATOM 6510 N N . THR D 2 307 ? -9.395 12.138 -9.658 1.00 20.46 304 THR C N 1
ATOM 6511 C CA . THR D 2 307 ? -9.265 11.164 -8.576 1.00 20.48 304 THR C CA 1
ATOM 6512 C C . THR D 2 307 ? -10.402 11.402 -7.580 1.00 22.51 304 THR C C 1
ATOM 6513 O O . THR D 2 307 ? -10.605 12.532 -7.128 1.00 21.62 304 THR C O 1
ATOM 6517 N N . ILE D 2 308 ? -11.149 10.350 -7.245 1.00 21.18 305 ILE C N 1
ATOM 6518 C CA . ILE D 2 308 ? -12.229 10.488 -6.277 1.00 20.93 305 ILE C CA 1
ATOM 6519 C C . ILE D 2 308 ? -11.855 9.657 -5.037 1.00 20.11 305 ILE C C 1
ATOM 6520 O O . ILE D 2 308 ? -11.498 8.488 -5.151 1.00 23.40 305 ILE C O 1
ATOM 6525 N N . PHE D 2 309 ? -11.904 10.272 -3.858 1.00 17.61 306 PHE C N 1
ATOM 6526 C CA . PHE D 2 309 ? -11.536 9.587 -2.617 1.00 17.35 306 PHE C CA 1
ATOM 6527 C C . PHE D 2 309 ? -12.656 9.777 -1.595 1.00 17.47 306 PHE C C 1
ATOM 6528 O O . PHE D 2 309 ? -12.918 10.900 -1.153 1.00 16.30 306 PHE C O 1
ATOM 6536 N N . SER D 2 310 ? -13.292 8.676 -1.200 1.00 16.53 307 SER C N 1
ATOM 6537 C CA . SER D 2 310 ? -14.441 8.744 -0.302 1.00 17.33 307 SER C CA 1
ATOM 6538 C C . SER D 2 310 ? -14.301 8.382 1.184 1.00 18.47 307 SER C C 1
ATOM 6539 O O . SER D 2 310 ? -15.304 8.137 1.854 1.00 19.21 307 SER C O 1
ATOM 6542 N N . ALA D 2 311 ? -13.084 8.359 1.711 1.00 15.72 308 ALA C N 1
ATOM 6543 C CA . ALA D 2 311 ? -12.902 8.039 3.123 1.00 17.52 308 ALA C CA 1
ATOM 6544 C C . ALA D 2 311 ? -12.457 9.298 3.868 1.00 16.77 308 ALA C C 1
ATOM 6545 O O . ALA D 2 311 ? -11.281 9.653 3.850 1.00 15.49 308 ALA C O 1
ATOM 6547 N N . PRO D 2 312 ? -13.400 9.980 4.545 1.00 19.18 309 PRO C N 1
ATOM 6548 C CA . PRO D 2 312 ? -13.137 11.213 5.306 1.00 17.19 309 PRO C CA 1
ATOM 6549 C C . PRO D 2 312 ? -12.287 10.960 6.544 1.00 18.18 309 PRO C C 1
ATOM 6550 O O . PRO D 2 312 ? -12.443 9.934 7.203 1.00 20.36 309 PRO C O 1
ATOM 6554 N N . ASN D 2 313 ? -11.401 11.901 6.864 1.00 18.74 310 ASN C N 1
ATOM 6555 C CA . ASN D 2 313 ? -10.505 11.769 8.019 1.00 18.74 310 ASN C CA 1
ATOM 6556 C C . ASN D 2 313 ? -9.909 10.369 8.007 1.00 18.22 310 ASN C C 1
ATOM 6557 O O . ASN D 2 313 ? -9.929 9.646 8.999 1.00 17.39 310 ASN C O 1
ATOM 6562 N N . TYR D 2 314 ? -9.401 10.008 6.838 1.00 18.42 311 TYR C N 1
ATOM 6563 C CA . TYR D 2 314 ? -8.782 8.725 6.571 1.00 19.25 311 TYR C CA 1
ATOM 6564 C C . TYR D 2 314 ? -7.815 8.325 7.687 1.00 21.03 311 TYR C C 1
ATOM 6565 O O . TYR D 2 314 ? -6.980 9.122 8.119 1.00 19.71 311 TYR C O 1
ATOM 6574 N N . LEU D 2 315 ? -7.949 7.089 8.156 1.00 21.70 312 LEU C N 1
ATOM 6575 C CA . LEU D 2 315 ? -7.096 6.561 9.214 1.00 23.17 312 LEU C CA 1
ATOM 6576 C C . LEU D 2 315 ? -7.198 7.381 10.502 1.00 24.59 312 LEU C C 1
ATOM 6577 O O . LEU D 2 315 ? -6.295 7.350 11.339 1.00 25.00 312 LEU C O 1
ATOM 6582 N N . ASP D 2 316 ? -8.302 8.110 10.648 1.00 26.04 313 ASP C N 1
ATOM 6583 C CA . ASP D 2 316 ? -8.560 8.945 11.821 1.00 28.37 313 ASP C CA 1
ATOM 6584 C C . ASP D 2 316 ? -7.547 10.070 12.036 1.00 29.58 313 ASP C C 1
ATOM 6585 O O . ASP D 2 316 ? -7.613 10.770 13.046 1.00 30.07 313 ASP C O 1
ATOM 6590 N N . VAL D 2 317 ? -6.625 10.261 11.095 1.00 29.21 314 VAL C N 1
ATOM 6591 C CA . VAL D 2 317 ? -5.606 11.296 11.251 1.00 29.45 314 VAL C CA 1
ATOM 6592 C C . VAL D 2 317 ? -5.510 12.355 10.154 1.00 28.90 314 VAL C C 1
ATOM 6593 O O . VAL D 2 317 ? -5.120 13.485 10.428 1.00 30.10 314 VAL C O 1
ATOM 6597 N N . TYR D 2 318 ? -5.862 12.003 8.924 1.00 29.03 315 TYR C N 1
ATOM 6598 C CA . TYR D 2 318 ? -5.754 12.940 7.802 1.00 31.15 315 TYR C CA 1
ATOM 6599 C C . TYR D 2 318 ? -6.598 14.213 7.862 1.00 30.94 315 TYR C C 1
ATOM 6600 O O . TYR D 2 318 ? -6.217 15.220 7.277 1.00 31.51 315 TYR C O 1
ATOM 6609 N N . ASN D 2 319 ? -7.744 14.168 8.539 1.00 30.70 316 ASN C N 1
ATOM 6610 C CA . ASN D 2 319 ? -8.618 15.339 8.637 1.00 30.10 316 ASN C CA 1
ATOM 6611 C C . ASN D 2 319 ? -9.056 15.805 7.249 1.00 28.76 316 ASN C C 1
ATOM 6612 O O . ASN D 2 319 ? -9.386 16.972 7.051 1.00 30.41 316 ASN C O 1
ATOM 6617 N N . ASN D 2 320 ? -9.058 14.889 6.290 1.00 26.52 317 ASN C N 1
ATOM 6618 C CA . ASN D 2 320 ? -9.433 15.213 4.919 1.00 22.97 317 ASN C CA 1
ATOM 6619 C C . ASN D 2 320 ? -10.931 15.087 4.691 1.00 22.14 317 ASN C C 1
ATOM 6620 O O . ASN D 2 320 ? -11.623 14.357 5.392 1.00 21.60 317 ASN C O 1
ATOM 6625 N N . LYS D 2 321 ? -11.431 15.800 3.696 1.00 22.49 318 LYS C N 1
ATOM 6626 C CA . LYS D 2 321 ? -12.833 15.688 3.355 1.00 22.13 318 LYS C CA 1
ATOM 6627 C C . LYS D 2 321 ? -12.909 14.505 2.399 1.00 21.28 318 LYS C C 1
ATOM 6628 O O . LYS D 2 321 ? -11.909 14.122 1.788 1.00 17.77 318 LYS C O 1
ATOM 6634 N N . ALA D 2 322 ? -14.089 13.916 2.289 1.00 20.28 319 ALA C N 1
ATOM 6635 C CA . ALA D 2 322 ? -14.293 12.806 1.379 1.00 21.05 319 ALA C CA 1
ATOM 6636 C C . ALA D 2 322 ? -15.216 13.390 0.327 1.00 21.14 319 ALA C C 1
ATOM 6637 O O . ALA D 2 322 ? -15.769 14.470 0.527 1.00 22.37 319 ALA C O 1
ATOM 6639 N N . ALA D 2 323 ? -15.378 12.704 -0.796 1.00 21.54 320 ALA C N 1
ATOM 6640 C CA . ALA D 2 323 ? -16.269 13.210 -1.838 1.00 21.64 320 ALA C CA 1
ATOM 6641 C C . ALA D 2 323 ? -16.766 12.102 -2.744 1.00 21.06 320 ALA C C 1
ATOM 6642 O O . ALA D 2 323 ? -16.160 11.036 -2.826 1.00 22.54 320 ALA C O 1
ATOM 6644 N N . VAL D 2 324 ? -17.893 12.369 -3.395 1.00 21.10 321 VAL C N 1
ATOM 6645 C CA . VAL D 2 324 ? -18.496 11.468 -4.364 1.00 21.20 321 VAL C CA 1
ATOM 6646 C C . VAL D 2 324 ? -18.750 12.322 -5.597 1.00 21.78 321 VAL C C 1
ATOM 6647 O O . VAL D 2 324 ? -18.910 13.547 -5.499 1.00 20.30 321 VAL C O 1
ATOM 6651 N N . LEU D 2 325 ? -18.766 11.679 -6.757 1.00 21.61 322 LEU C N 1
ATOM 6652 C CA . LEU D 2 325 ? -18.991 12.382 -8.004 1.00 23.98 322 LEU C CA 1
ATOM 6653 C C . LEU D 2 325 ? -20.352 12.001 -8.563 1.00 26.34 322 LEU C C 1
ATOM 6654 O O . LEU D 2 325 ? -20.552 10.881 -9.036 1.00 26.22 322 LEU C O 1
ATOM 6659 N N . LYS D 2 326 ? -21.296 12.932 -8.468 1.00 28.88 323 LYS C N 1
ATOM 6660 C CA . LYS D 2 326 ? -22.640 12.718 -8.988 1.00 29.56 323 LYS C CA 1
ATOM 6661 C C . LYS D 2 326 ? -22.575 13.228 -10.410 1.00 29.66 323 LYS C C 1
ATOM 6662 O O . LYS D 2 326 ? -22.130 14.353 -10.656 1.00 30.32 323 LYS C O 1
ATOM 6668 N N . TYR D 2 327 ? -22.996 12.397 -11.351 1.00 29.61 324 TYR C N 1
ATOM 6669 C CA . TYR D 2 327 ? -22.931 12.786 -12.744 1.00 32.71 324 TYR C CA 1
ATOM 6670 C C . TYR D 2 327 ? -24.205 12.537 -13.531 1.00 36.46 324 TYR C C 1
ATOM 6671 O O . TYR D 2 327 ? -24.977 11.625 -13.244 1.00 35.62 324 TYR C O 1
ATOM 6680 N N . GLU D 2 328 ? -24.402 13.387 -14.527 1.00 41.51 325 GLU C N 1
ATOM 6681 C CA . GLU D 2 328 ? -25.517 13.309 -15.457 1.00 48.06 325 GLU C CA 1
ATOM 6682 C C . GLU D 2 328 ? -24.978 14.049 -16.673 1.00 50.09 325 GLU C C 1
ATOM 6683 O O . GLU D 2 328 ? -24.183 14.979 -16.524 1.00 51.14 325 GLU C O 1
ATOM 6689 N N . ASN D 2 329 ? -25.375 13.618 -17.866 1.00 51.68 326 ASN C N 1
ATOM 6690 C CA . ASN D 2 329 ? -24.890 14.219 -19.108 1.00 52.15 326 ASN C CA 1
ATOM 6691 C C . ASN D 2 329 ? -24.375 15.661 -19.017 1.00 50.19 326 ASN C C 1
ATOM 6692 O O . ASN D 2 329 ? -25.138 16.603 -18.809 1.00 48.98 326 ASN C O 1
ATOM 6697 N N . ASN D 2 330 ? -23.060 15.797 -19.167 1.00 49.21 327 ASN C N 1
ATOM 6698 C CA . ASN D 2 330 ? -22.356 17.075 -19.133 1.00 49.05 327 ASN C CA 1
ATOM 6699 C C . ASN D 2 330 ? -22.420 17.895 -17.845 1.00 45.96 327 ASN C C 1
ATOM 6700 O O . ASN D 2 330 ? -21.960 19.034 -17.813 1.00 45.80 327 ASN C O 1
ATOM 6705 N N . VAL D 2 331 ? -22.973 17.318 -16.784 1.00 42.91 328 VAL C N 1
ATOM 6706 C CA . VAL D 2 331 ? -23.054 18.010 -15.500 1.00 39.53 328 VAL C CA 1
ATOM 6707 C C . VAL D 2 331 ? -22.436 17.146 -14.406 1.00 37.50 328 VAL C C 1
ATOM 6708 O O . VAL D 2 331 ? -22.998 16.130 -14.003 1.00 36.17 328 VAL C O 1
ATOM 6712 N N . MET D 2 332 ? -21.271 17.560 -13.928 1.00 35.17 329 MET C N 1
ATOM 6713 C CA . MET D 2 332 ? -20.564 16.826 -12.890 1.00 34.20 329 MET C CA 1
ATOM 6714 C C . MET D 2 332 ? -20.638 17.591 -11.574 1.00 33.20 329 MET C C 1
ATOM 6715 O O . MET D 2 332 ? -20.169 18.723 -11.482 1.00 33.45 329 MET C O 1
ATOM 6720 N N . ASN D 2 333 ? -21.227 16.972 -10.558 1.00 30.78 330 ASN C N 1
ATOM 6721 C CA . ASN D 2 333 ? -21.357 17.621 -9.260 1.00 30.95 330 ASN C CA 1
ATOM 6722 C C . ASN D 2 333 ? -20.534 16.916 -8.187 1.00 30.03 330 ASN C C 1
ATOM 6723 O O . ASN D 2 333 ? -20.825 15.784 -7.799 1.00 29.41 330 ASN C O 1
ATOM 6728 N N . ILE D 2 334 ? -19.499 17.599 -7.713 1.00 29.51 331 ILE C N 1
ATOM 6729 C CA . ILE D 2 334 ? -18.624 17.051 -6.685 1.00 28.38 331 ILE C CA 1
ATOM 6730 C C . ILE D 2 334 ? -19.167 17.381 -5.304 1.00 27.66 331 ILE C C 1
ATOM 6731 O O . ILE D 2 334 ? -19.137 18.538 -4.883 1.00 30.13 331 ILE C O 1
ATOM 6736 N N . ARG D 2 335 ? -19.657 16.368 -4.600 1.00 26.45 332 ARG C N 1
ATOM 6737 C CA . ARG D 2 335 ? -20.201 16.559 -3.262 1.00 26.84 332 ARG C CA 1
ATOM 6738 C C . ARG D 2 335 ? -19.219 16.070 -2.202 1.00 24.13 332 ARG C C 1
ATOM 6739 O O . ARG D 2 335 ? -18.788 14.921 -2.228 1.00 24.37 332 ARG C O 1
ATOM 6747 N N . GLN D 2 336 ? -18.875 16.946 -1.267 1.00 22.08 333 GLN C N 1
ATOM 6748 C CA . GLN D 2 336 ? -17.941 16.605 -0.199 1.00 21.06 333 GLN C CA 1
ATOM 6749 C C . GLN D 2 336 ? -18.662 16.351 1.121 1.00 20.87 333 GLN C C 1
ATOM 6750 O O . GLN D 2 336 ? -19.831 16.686 1.277 1.00 22.70 333 GLN C O 1
ATOM 6756 N N . PHE D 2 337 ? -17.962 15.733 2.063 1.00 21.07 334 PHE C N 1
ATOM 6757 C CA . PHE D 2 337 ? -18.513 15.493 3.387 1.00 21.27 334 PHE C CA 1
ATOM 6758 C C . PHE D 2 337 ? -17.413 15.190 4.390 1.00 20.83 334 PHE C C 1
ATOM 6759 O O . PHE D 2 337 ? -16.322 14.751 4.018 1.00 21.50 334 PHE C O 1
ATOM 6767 N N . ASN D 2 338 ? -17.694 15.465 5.659 1.00 20.98 335 ASN C N 1
ATOM 6768 C CA . ASN D 2 338 ? -16.733 15.232 6.726 1.00 21.90 335 ASN C CA 1
ATOM 6769 C C . ASN D 2 338 ? -17.004 13.898 7.421 1.00 22.43 335 ASN C C 1
ATOM 6770 O O . ASN D 2 338 ? -18.060 13.286 7.235 1.00 21.05 335 ASN C O 1
ATOM 6775 N N . CYS D 2 339 ? -16.045 13.453 8.225 1.00 23.44 336 CYS C N 1
ATOM 6776 C CA . CYS D 2 339 ? -16.168 12.186 8.934 1.00 25.71 336 CYS C CA 1
ATOM 6777 C C . CYS D 2 339 ? -17.291 12.171 9.967 1.00 26.59 336 CYS C C 1
ATOM 6778 O O . CYS D 2 339 ? -17.827 13.215 10.350 1.00 26.71 336 CYS C O 1
ATOM 6781 N N . SER D 2 340 ? -17.632 10.967 10.413 1.00 25.27 337 SER C N 1
ATOM 6782 C CA . SER D 2 340 ? -18.673 10.763 11.406 1.00 25.62 337 SER C CA 1
ATOM 6783 C C . SER D 2 340 ? -18.103 9.961 12.578 1.00 26.32 337 SER C C 1
ATOM 6784 O O . SER D 2 340 ? -17.046 9.343 12.469 1.00 27.13 337 SER C O 1
ATOM 6787 N N . PRO D 2 341 ? -18.788 9.977 13.725 1.00 26.19 338 PRO C N 1
ATOM 6788 C CA . PRO D 2 341 ? -18.277 9.219 14.874 1.00 25.43 338 PRO C CA 1
ATOM 6789 C C . PRO D 2 341 ? -18.315 7.711 14.613 1.00 24.27 338 PRO C C 1
ATOM 6790 O O . PRO D 2 341 ? -19.151 7.234 13.851 1.00 21.97 338 PRO C O 1
ATOM 6794 N N . HIS D 2 342 ? -17.400 6.967 15.229 1.00 23.36 339 HIS C N 1
ATOM 6795 C CA . HIS D 2 342 ? -17.392 5.516 15.079 1.00 23.35 339 HIS C CA 1
ATOM 6796 C C . HIS D 2 342 ? -16.850 4.852 16.338 1.00 23.03 339 HIS C C 1
ATOM 6797 O O . HIS D 2 342 ? -16.054 5.447 17.062 1.00 23.21 339 HIS C O 1
ATOM 6804 N N . PRO D 2 343 ? -17.295 3.616 16.630 1.00 21.22 340 PRO C N 1
ATOM 6805 C CA . PRO D 2 343 ? -16.836 2.890 17.819 1.00 21.61 340 PRO C CA 1
ATOM 6806 C C . PRO D 2 343 ? -15.318 2.685 17.836 1.00 24.00 340 PRO C C 1
ATOM 6807 O O . PRO D 2 343 ? -14.655 2.740 16.785 1.00 24.75 340 PRO C O 1
ATOM 6811 N N . TYR D 2 344 ? -14.780 2.430 19.028 1.00 23.65 341 TYR C N 1
ATOM 6812 C CA . TYR D 2 344 ? -13.349 2.229 19.207 1.00 24.14 341 TYR C CA 1
ATOM 6813 C C . TYR D 2 344 ? -12.941 0.751 19.186 1.00 25.36 341 TYR C C 1
ATOM 6814 O O . TYR D 2 344 ? -13.652 -0.108 19.710 1.00 25.09 341 TYR C O 1
ATOM 6823 N N . TRP D 2 345 ? -11.784 0.479 18.582 1.00 23.74 342 TRP C N 1
ATOM 6824 C CA . TRP D 2 345 ? -11.225 -0.866 18.467 1.00 23.35 342 TRP C CA 1
ATOM 6825 C C . TRP D 2 345 ? -9.731 -0.819 18.729 1.00 24.70 342 TRP C C 1
ATOM 6826 O O . TRP D 2 345 ? -9.043 0.097 18.277 1.00 23.90 342 TRP C O 1
ATOM 6837 N N . LEU D 2 346 ? -9.231 -1.815 19.450 1.00 26.35 343 LEU C N 1
ATOM 6838 C CA . LEU D 2 346 ? -7.805 -1.914 19.719 1.00 25.87 343 LEU C CA 1
ATOM 6839 C C . LEU D 2 346 ? -7.166 -2.448 18.433 1.00 26.14 343 LEU C C 1
ATOM 6840 O O . LEU D 2 346 ? -7.832 -3.064 17.608 1.00 24.75 343 LEU C O 1
ATOM 6845 N N . PRO D 2 347 ? -5.866 -2.206 18.239 1.00 28.46 344 PRO C N 1
ATOM 6846 C CA . PRO D 2 347 ? -5.190 -2.695 17.029 1.00 27.80 344 PRO C CA 1
ATOM 6847 C C . PRO D 2 347 ? -5.324 -4.216 16.873 1.00 28.13 344 PRO C C 1
ATOM 6848 O O . PRO D 2 347 ? -5.373 -4.942 17.863 1.00 27.60 344 PRO C O 1
ATOM 6852 N N . ASN D 2 348 ? -5.388 -4.689 15.631 1.00 29.73 345 ASN C N 1
ATOM 6853 C CA . ASN D 2 348 ? -5.485 -6.124 15.347 1.00 30.74 345 ASN C CA 1
ATOM 6854 C C . ASN D 2 348 ? -6.738 -6.786 15.908 1.00 29.61 345 ASN C C 1
ATOM 6855 O O . ASN D 2 348 ? -6.812 -8.014 15.976 1.00 28.72 345 ASN C O 1
ATOM 6860 N N . PHE D 2 349 ? -7.709 -5.973 16.312 1.00 28.07 346 PHE C N 1
ATOM 6861 C CA . PHE D 2 349 ? -8.956 -6.476 16.873 1.00 29.60 346 PHE C CA 1
ATOM 6862 C C . PHE D 2 349 ? -8.723 -7.306 18.132 1.00 30.89 346 PHE C C 1
ATOM 6863 O O . PHE D 2 349 ? -9.349 -8.346 18.324 1.00 31.21 346 PHE C O 1
ATOM 6871 N N . MET D 2 350 ? -7.823 -6.841 18.994 1.00 31.97 347 MET C N 1
ATOM 6872 C CA . MET D 2 350 ? -7.525 -7.558 20.231 1.00 33.96 347 MET C CA 1
ATOM 6873 C C . MET D 2 350 ? -8.592 -7.339 21.288 1.00 32.15 347 MET C C 1
ATOM 6874 O O . MET D 2 350 ? -9.235 -6.297 21.320 1.00 33.95 347 MET C O 1
ATOM 6879 N N . ASP D 2 351 ? -8.775 -8.329 22.155 1.00 32.58 348 ASP C N 1
ATOM 6880 C CA . ASP D 2 351 ? -9.725 -8.213 23.256 1.00 32.98 348 ASP C CA 1
ATOM 6881 C C . ASP D 2 351 ? -8.862 -7.706 24.418 1.00 30.79 348 ASP C C 1
ATOM 6882 O O . ASP D 2 351 ? -7.641 -7.836 24.377 1.00 26.85 348 ASP C O 1
ATOM 6887 N N . VAL D 2 352 ? -9.478 -7.129 25.444 1.00 31.22 349 VAL C N 1
ATOM 6888 C CA . VAL D 2 352 ? -8.710 -6.591 26.560 1.00 31.70 349 VAL C CA 1
ATOM 6889 C C . VAL D 2 352 ? -7.885 -7.605 27.349 1.00 32.33 349 VAL C C 1
ATOM 6890 O O . VAL D 2 352 ? -6.918 -7.235 28.008 1.00 32.85 349 VAL C O 1
ATOM 6894 N N . PHE D 2 353 ? -8.255 -8.879 27.291 1.00 32.30 350 PHE C N 1
ATOM 6895 C CA . PHE D 2 353 ? -7.503 -9.892 28.023 1.00 32.53 350 PHE C CA 1
ATOM 6896 C C . PHE D 2 353 ? -6.179 -10.195 27.329 1.00 33.10 350 PHE C C 1
ATOM 6897 O O . PHE D 2 353 ? -5.126 -10.275 27.968 1.00 30.97 350 PHE C O 1
ATOM 6905 N N . THR D 2 354 ? -6.243 -10.368 26.015 1.00 33.39 351 THR C N 1
ATOM 6906 C CA . THR D 2 354 ? -5.062 -10.659 25.215 1.00 33.65 351 THR C CA 1
ATOM 6907 C C . THR D 2 354 ? -4.128 -9.454 25.227 1.00 34.51 351 THR C C 1
ATOM 6908 O O . THR D 2 354 ? -2.906 -9.589 25.134 1.00 33.96 351 THR C O 1
ATOM 6912 N N . TRP D 2 355 ? -4.722 -8.274 25.355 1.00 33.66 352 TRP C N 1
ATOM 6913 C CA . TRP D 2 355 ? -3.983 -7.023 25.350 1.00 33.29 352 TRP C CA 1
ATOM 6914 C C . TRP D 2 355 ? -3.213 -6.733 26.641 1.00 33.40 352 TRP C C 1
ATOM 6915 O O . TRP D 2 355 ? -2.092 -6.219 26.598 1.00 32.65 352 TRP C O 1
ATOM 6926 N N . SER D 2 356 ? -3.801 -7.076 27.783 1.00 33.36 353 SER C N 1
ATOM 6927 C CA . SER D 2 356 ? -3.174 -6.796 29.073 1.00 33.22 353 SER C CA 1
ATOM 6928 C C . SER D 2 356 ? -2.503 -7.956 29.795 1.00 34.15 353 SER C C 1
ATOM 6929 O O . SER D 2 356 ? -1.567 -7.743 30.566 1.00 32.49 353 SER C O 1
ATOM 6932 N N . LEU D 2 357 ? -2.973 -9.175 29.556 1.00 36.08 354 LEU C N 1
ATOM 6933 C CA . LEU D 2 357 ? -2.408 -10.341 30.225 1.00 38.53 354 LEU C CA 1
ATOM 6934 C C . LEU D 2 357 ? -0.881 -10.350 30.200 1.00 40.92 354 LEU C C 1
ATOM 6935 O O . LEU D 2 357 ? -0.243 -10.626 31.215 1.00 41.24 354 LEU C O 1
ATOM 6940 N N . PRO D 2 358 ? -0.270 -10.058 29.041 1.00 42.40 355 PRO C N 1
ATOM 6941 C CA . PRO D 2 358 ? 1.196 -10.056 29.011 1.00 42.81 355 PRO C CA 1
ATOM 6942 C C . PRO D 2 358 ? 1.750 -9.040 30.010 1.00 42.65 355 PRO C C 1
ATOM 6943 O O . PRO D 2 358 ? 2.784 -9.266 30.638 1.00 43.79 355 PRO C O 1
ATOM 6947 N N . PHE D 2 359 ? 1.049 -7.922 30.155 1.00 42.60 356 PHE C N 1
ATOM 6948 C CA . PHE D 2 359 ? 1.462 -6.869 31.078 1.00 44.17 356 PHE C CA 1
ATOM 6949 C C . PHE D 2 359 ? 1.262 -7.310 32.524 1.00 44.98 356 PHE C C 1
ATOM 6950 O O . PHE D 2 359 ? 2.128 -7.099 33.372 1.00 43.82 356 PHE C O 1
ATOM 6958 N N . VAL D 2 360 ? 0.108 -7.914 32.794 1.00 46.45 357 VAL C N 1
ATOM 6959 C CA . VAL D 2 360 ? -0.225 -8.386 34.131 1.00 47.71 357 VAL C CA 1
ATOM 6960 C C . VAL D 2 360 ? 0.760 -9.455 34.585 1.00 48.56 357 VAL C C 1
ATOM 6961 O O . VAL D 2 360 ? 1.321 -9.364 35.676 1.00 47.76 357 VAL C O 1
ATOM 6965 N N . GLY D 2 361 ? 0.966 -10.464 33.743 1.00 49.53 358 GLY C N 1
ATOM 6966 C CA . GLY D 2 361 ? 1.881 -11.536 34.087 1.00 53.71 358 GLY C CA 1
ATOM 6967 C C . GLY D 2 361 ? 3.286 -11.026 34.329 1.00 56.25 358 GLY C C 1
ATOM 6968 O O . GLY D 2 361 ? 4.061 -11.628 35.069 1.00 57.08 358 GLY C O 1
ATOM 6969 N N . GLU D 2 362 ? 3.608 -9.902 33.701 1.00 58.56 359 GLU C N 1
ATOM 6970 C CA . GLU D 2 362 ? 4.922 -9.288 33.825 1.00 60.92 359 GLU C CA 1
ATOM 6971 C C . GLU D 2 362 ? 5.039 -8.450 35.097 1.00 60.32 359 GLU C C 1
ATOM 6972 O O . GLU D 2 362 ? 6.017 -8.566 35.835 1.00 60.65 359 GLU C O 1
ATOM 6978 N N . LYS D 2 363 ? 4.044 -7.604 35.345 1.00 59.21 360 LYS C N 1
ATOM 6979 C CA . LYS D 2 363 ? 4.054 -6.747 36.522 1.00 58.41 360 LYS C CA 1
ATOM 6980 C C . LYS D 2 363 ? 3.982 -7.529 37.828 1.00 57.13 360 LYS C C 1
ATOM 6981 O O . LYS D 2 363 ? 4.667 -7.190 38.791 1.00 56.02 360 LYS C O 1
ATOM 6987 N N . VAL D 2 364 ? 3.157 -8.572 37.867 1.00 56.28 361 VAL C N 1
ATOM 6988 C CA . VAL D 2 364 ? 3.044 -9.376 39.077 1.00 55.84 361 VAL C CA 1
ATOM 6989 C C . VAL D 2 364 ? 4.365 -10.088 39.322 1.00 55.57 361 VAL C C 1
ATOM 6990 O O . VAL D 2 364 ? 4.877 -10.087 40.437 1.00 55.58 361 VAL C O 1
ATOM 6994 N N . THR D 2 365 ? 4.917 -10.687 38.271 1.00 55.97 362 THR C N 1
ATOM 6995 C CA . THR D 2 365 ? 6.190 -11.395 38.370 1.00 56.56 362 THR C CA 1
ATOM 6996 C C . THR D 2 365 ? 7.296 -10.411 38.748 1.00 57.24 362 THR C C 1
ATOM 6997 O O . THR D 2 365 ? 8.250 -10.763 39.442 1.00 56.00 362 THR C O 1
ATOM 7001 N N . GLU D 2 366 ? 7.153 -9.172 38.288 1.00 58.02 363 GLU C N 1
ATOM 7002 C CA . GLU D 2 366 ? 8.127 -8.125 38.568 1.00 59.00 363 GLU C CA 1
ATOM 7003 C C . GLU D 2 366 ? 8.056 -7.741 40.050 1.00 57.39 363 GLU C C 1
ATOM 7004 O O . GLU D 2 366 ? 9.080 -7.481 40.688 1.00 56.35 363 GLU C O 1
ATOM 7010 N N . MET D 2 367 ? 6.844 -7.720 40.595 1.00 55.66 364 MET C N 1
ATOM 7011 C CA . MET D 2 367 ? 6.650 -7.377 41.997 1.00 54.93 364 MET C CA 1
ATOM 7012 C C . MET D 2 367 ? 7.259 -8.437 42.918 1.00 54.74 364 MET C C 1
ATOM 7013 O O . MET D 2 367 ? 8.024 -8.120 43.830 1.00 54.01 364 MET C O 1
ATOM 7018 N N . LEU D 2 368 ? 6.919 -9.696 42.667 1.00 54.21 365 LEU C N 1
ATOM 7019 C CA . LEU D 2 368 ? 7.413 -10.799 43.479 1.00 54.49 365 LEU C CA 1
ATOM 7020 C C . LEU D 2 368 ? 8.931 -10.952 43.468 1.00 55.71 365 LEU C C 1
ATOM 7021 O O . LEU D 2 368 ? 9.525 -11.294 44.492 1.00 56.01 365 LEU C O 1
ATOM 7026 N N . VAL D 2 369 ? 9.559 -10.700 42.321 1.00 56.04 366 VAL C N 1
ATOM 7027 C CA . VAL D 2 369 ? 11.011 -10.808 42.219 1.00 57.13 366 VAL C CA 1
ATOM 7028 C C . VAL D 2 369 ? 11.691 -9.815 43.165 1.00 57.78 366 VAL C C 1
ATOM 7029 O O . VAL D 2 369 ? 12.661 -10.156 43.840 1.00 56.52 366 VAL C O 1
ATOM 7033 N N . ASN D 2 370 ? 11.175 -8.591 43.218 1.00 59.30 367 ASN C N 1
ATOM 7034 C CA . ASN D 2 370 ? 11.740 -7.568 44.092 1.00 62.13 367 ASN C CA 1
ATOM 7035 C C . ASN D 2 370 ? 11.383 -7.856 45.541 1.00 63.52 367 ASN C C 1
ATOM 7036 O O . ASN D 2 370 ? 12.160 -7.566 46.450 1.00 64.53 367 ASN C O 1
ATOM 7041 N N . VAL D 2 371 ? 10.202 -8.431 45.749 1.00 64.46 368 VAL C N 1
ATOM 7042 C CA . VAL D 2 371 ? 9.741 -8.779 47.086 1.00 64.27 368 VAL C CA 1
ATOM 7043 C C . VAL D 2 371 ? 10.642 -9.855 47.682 1.00 64.41 368 VAL C C 1
ATOM 7044 O O . VAL D 2 371 ? 10.927 -9.847 48.880 1.00 64.00 368 VAL C O 1
ATOM 7048 N N . LEU D 2 372 ? 11.097 -10.773 46.833 1.00 65.07 369 LEU C N 1
ATOM 7049 C CA . LEU D 2 372 ? 11.947 -11.876 47.267 1.00 66.82 369 LEU C CA 1
ATOM 7050 C C . LEU D 2 372 ? 13.447 -11.641 47.084 1.00 69.85 369 LEU C C 1
ATOM 7051 O O . LEU D 2 372 ? 14.249 -12.560 47.270 1.00 69.79 369 LEU C O 1
ATOM 7056 N N . ASN D 2 373 ? 13.827 -10.419 46.719 1.00 71.97 370 ASN C N 1
ATOM 7057 C CA . ASN D 2 373 ? 15.238 -10.086 46.531 1.00 74.90 370 ASN C CA 1
ATOM 7058 C C . ASN D 2 373 ? 15.621 -8.799 47.259 1.00 75.93 370 ASN C C 1
ATOM 7059 O O . ASN D 2 373 ? 14.706 -8.102 47.749 1.00 76.65 370 ASN C O 1
ATOM 7064 N N . ASP E 3 2 ? 12.520 -28.073 50.587 1.00 86.28 15 ASP D N 1
ATOM 7065 C CA . ASP E 3 2 ? 11.397 -27.127 50.836 1.00 86.78 15 ASP D CA 1
ATOM 7066 C C . ASP E 3 2 ? 11.556 -26.420 52.182 1.00 88.14 15 ASP D C 1
ATOM 7067 O O . ASP E 3 2 ? 11.158 -25.265 52.336 1.00 87.98 15 ASP D O 1
ATOM 7072 N N . ALA E 3 3 ? 12.143 -27.114 53.153 1.00 89.90 16 ALA D N 1
ATOM 7073 C CA . ALA E 3 3 ? 12.349 -26.552 54.486 1.00 91.79 16 ALA D CA 1
ATOM 7074 C C . ALA E 3 3 ? 13.221 -25.300 54.445 1.00 93.39 16 ALA D C 1
ATOM 7075 O O . ALA E 3 3 ? 13.096 -24.416 55.294 1.00 93.06 16 ALA D O 1
ATOM 7077 N N . ASP E 3 4 ? 14.107 -25.231 53.457 1.00 94.99 17 ASP D N 1
ATOM 7078 C CA . ASP E 3 4 ? 14.993 -24.084 53.309 1.00 96.64 17 ASP D CA 1
ATOM 7079 C C . ASP E 3 4 ? 14.214 -22.902 52.746 1.00 95.24 17 ASP D C 1
ATOM 7080 O O . ASP E 3 4 ? 14.481 -21.749 53.086 1.00 95.67 17 ASP D O 1
ATOM 7085 N N . GLU E 3 5 ? 13.247 -23.201 51.884 1.00 94.37 18 GLU D N 1
ATOM 7086 C CA . GLU E 3 5 ? 12.422 -22.171 51.265 1.00 91.50 18 GLU D CA 1
ATOM 7087 C C . GLU E 3 5 ? 11.705 -21.322 52.311 1.00 87.50 18 GLU D C 1
ATOM 7088 O O . GLU E 3 5 ? 11.713 -20.095 52.231 1.00 85.75 18 GLU D O 1
ATOM 7094 N N . ILE E 3 6 ? 11.089 -21.979 53.290 1.00 83.64 19 ILE D N 1
ATOM 7095 C CA . ILE E 3 6 ? 10.367 -21.274 54.347 1.00 79.79 19 ILE D CA 1
ATOM 7096 C C . ILE E 3 6 ? 11.309 -20.416 55.192 1.00 77.62 19 ILE D C 1
ATOM 7097 O O . ILE E 3 6 ? 10.916 -19.361 55.689 1.00 76.69 19 ILE D O 1
ATOM 7102 N N . LYS E 3 7 ? 12.549 -20.866 55.352 1.00 75.75 20 LYS D N 1
ATOM 7103 C CA . LYS E 3 7 ? 13.524 -20.114 56.132 1.00 74.29 20 LYS D CA 1
ATOM 7104 C C . LYS E 3 7 ? 13.903 -18.850 55.366 1.00 71.72 20 LYS D C 1
ATOM 7105 O O . LYS E 3 7 ? 14.002 -17.763 55.942 1.00 69.24 20 LYS D O 1
ATOM 7111 N N . ARG E 3 8 ? 14.111 -19.004 54.062 1.00 69.78 21 ARG D N 1
ATOM 7112 C CA . ARG E 3 8 ? 14.455 -17.881 53.200 1.00 68.53 21 ARG D CA 1
ATOM 7113 C C . ARG E 3 8 ? 13.271 -16.918 53.173 1.00 64.91 21 ARG D C 1
ATOM 7114 O O . ARG E 3 8 ? 13.432 -15.716 53.377 1.00 63.55 21 ARG D O 1
ATOM 7122 N N . LEU E 3 9 ? 12.081 -17.459 52.917 1.00 61.41 22 LEU D N 1
ATOM 7123 C CA . LEU E 3 9 ? 10.857 -16.661 52.877 1.00 58.83 22 LEU D CA 1
ATOM 7124 C C . LEU E 3 9 ? 10.620 -16.017 54.239 1.00 57.53 22 LEU D C 1
ATOM 7125 O O . LEU E 3 9 ? 10.097 -14.911 54.330 1.00 56.32 22 LEU D O 1
ATOM 7130 N N . GLY E 3 10 ? 11.009 -16.725 55.296 1.00 57.38 23 GLY D N 1
ATOM 7131 C CA . GLY E 3 10 ? 10.844 -16.210 56.642 1.00 58.93 23 GLY D CA 1
ATOM 7132 C C . GLY E 3 10 ? 11.720 -14.997 56.895 1.00 60.35 23 GLY D C 1
ATOM 7133 O O . GLY E 3 10 ? 11.257 -13.992 57.432 1.00 60.69 23 GLY D O 1
ATOM 7134 N N . LYS E 3 11 ? 12.992 -15.089 56.517 1.00 61.76 24 LYS D N 1
ATOM 7135 C CA . LYS E 3 11 ? 13.917 -13.975 56.700 1.00 63.21 24 LYS D CA 1
ATOM 7136 C C . LYS E 3 11 ? 13.437 -12.792 55.865 1.00 61.87 24 LYS D C 1
ATOM 7137 O O . LYS E 3 11 ? 13.505 -11.639 56.300 1.00 58.75 24 LYS D O 1
ATOM 7143 N N . ARG E 3 12 ? 12.951 -13.094 54.662 1.00 61.86 25 ARG D N 1
ATOM 7144 C CA . ARG E 3 12 ? 12.445 -12.078 53.745 1.00 62.72 25 ARG D CA 1
ATOM 7145 C C . ARG E 3 12 ? 11.203 -11.410 54.322 1.00 60.50 25 ARG D C 1
ATOM 7146 O O . ARG E 3 12 ? 11.069 -10.187 54.281 1.00 59.31 25 ARG D O 1
ATOM 7154 N N . PHE E 3 13 ? 10.297 -12.223 54.857 1.00 58.73 26 PHE D N 1
ATOM 7155 C CA . PHE E 3 13 ? 9.065 -11.719 55.448 1.00 57.68 26 PHE D CA 1
ATOM 7156 C C . PHE E 3 13 ? 9.389 -10.776 56.601 1.00 58.40 26 PHE D C 1
ATOM 7157 O O . PHE E 3 13 ? 8.755 -9.731 56.759 1.00 57.18 26 PHE D O 1
ATOM 7165 N N . LYS E 3 14 ? 10.375 -11.156 57.407 1.00 58.88 27 LYS D N 1
ATOM 7166 C CA . LYS E 3 14 ? 10.778 -10.345 58.545 1.00 61.10 27 LYS D CA 1
ATOM 7167 C C . LYS E 3 14 ? 11.322 -8.992 58.109 1.00 60.61 27 LYS D C 1
ATOM 7168 O O . LYS E 3 14 ? 10.992 -7.967 58.703 1.00 59.64 27 LYS D O 1
ATOM 7174 N N . LYS E 3 15 ? 12.158 -8.988 57.076 1.00 60.79 28 LYS D N 1
ATOM 7175 C CA . LYS E 3 15 ? 12.724 -7.742 56.572 1.00 62.33 28 LYS D CA 1
ATOM 7176 C C . LYS E 3 15 ? 11.619 -6.774 56.149 1.00 63.23 28 LYS D C 1
ATOM 7177 O O . LYS E 3 15 ? 11.590 -5.620 56.587 1.00 64.22 28 LYS D O 1
ATOM 7183 N N . LEU E 3 16 ? 10.716 -7.251 55.295 1.00 62.93 29 LEU D N 1
ATOM 7184 C CA . LEU E 3 16 ? 9.606 -6.443 54.801 1.00 62.64 29 LEU D CA 1
ATOM 7185 C C . LEU E 3 16 ? 8.716 -5.969 55.940 1.00 62.50 29 LEU D C 1
ATOM 7186 O O . LEU E 3 16 ? 8.058 -4.937 55.832 1.00 62.07 29 LEU D O 1
ATOM 7191 N N . ASP E 3 17 ? 8.700 -6.733 57.028 1.00 63.13 30 ASP D N 1
ATOM 7192 C CA . ASP E 3 17 ? 7.895 -6.404 58.202 1.00 64.73 30 ASP D CA 1
ATOM 7193 C C . ASP E 3 17 ? 8.631 -5.349 59.034 1.00 66.54 30 ASP D C 1
ATOM 7194 O O . ASP E 3 17 ? 9.217 -5.663 60.072 1.00 66.81 30 ASP D O 1
ATOM 7199 N N . LEU E 3 18 ? 8.595 -4.104 58.567 1.00 68.02 31 LEU D N 1
ATOM 7200 C CA . LEU E 3 18 ? 9.260 -2.980 59.229 1.00 69.74 31 LEU D CA 1
ATOM 7201 C C . LEU E 3 18 ? 9.034 -2.869 60.736 1.00 69.76 31 LEU D C 1
ATOM 7202 O O . LEU E 3 18 ? 9.994 -2.795 61.507 1.00 69.30 31 LEU D O 1
ATOM 7207 N N . ASP E 3 19 ? 7.770 -2.846 61.151 1.00 69.44 32 ASP D N 1
ATOM 7208 C CA . ASP E 3 19 ? 7.436 -2.717 62.566 1.00 69.91 32 ASP D CA 1
ATOM 7209 C C . ASP E 3 19 ? 7.379 -4.045 63.314 1.00 69.96 32 ASP D C 1
ATOM 7210 O O . ASP E 3 19 ? 7.185 -4.069 64.529 1.00 68.96 32 ASP D O 1
ATOM 7215 N N . ASN E 3 20 ? 7.549 -5.144 62.587 1.00 69.50 33 ASN D N 1
ATOM 7216 C CA . ASN E 3 20 ? 7.518 -6.476 63.183 1.00 70.11 33 ASN D CA 1
ATOM 7217 C C . ASN E 3 20 ? 6.251 -6.719 64.003 1.00 69.68 33 ASN D C 1
ATOM 7218 O O . ASN E 3 20 ? 6.302 -6.772 65.232 1.00 71.29 33 ASN D O 1
ATOM 7223 N N . SER E 3 21 ? 5.118 -6.868 63.322 1.00 68.62 34 SER D N 1
ATOM 7224 C CA . SER E 3 21 ? 3.849 -7.118 63.996 1.00 66.52 34 SER D CA 1
ATOM 7225 C C . SER E 3 21 ? 3.328 -8.506 63.631 1.00 64.35 34 SER D C 1
ATOM 7226 O O . SER E 3 21 ? 2.316 -8.965 64.166 1.00 62.80 34 SER D O 1
ATOM 7229 N N . GLY E 3 22 ? 4.024 -9.165 62.709 1.00 63.59 35 GLY D N 1
ATOM 7230 C CA . GLY E 3 22 ? 3.626 -10.497 62.284 1.00 63.31 35 GLY D CA 1
ATOM 7231 C C . GLY E 3 22 ? 2.955 -10.532 60.922 1.00 62.06 35 GLY D C 1
ATOM 7232 O O . GLY E 3 22 ? 2.911 -11.578 60.275 1.00 63.06 35 GLY D O 1
ATOM 7233 N N . SER E 3 23 ? 2.424 -9.393 60.490 1.00 60.03 36 SER D N 1
ATOM 7234 C CA . SER E 3 23 ? 1.758 -9.302 59.196 1.00 59.29 36 SER D CA 1
ATOM 7235 C C . SER E 3 23 ? 2.400 -8.192 58.374 1.00 57.58 36 SER D C 1
ATOM 7236 O O . SER E 3 23 ? 3.230 -7.449 58.879 1.00 56.21 36 SER D O 1
ATOM 7239 N N . LEU E 3 24 ? 2.016 -8.088 57.107 1.00 57.39 37 LEU D N 1
ATOM 7240 C CA . LEU E 3 24 ? 2.562 -7.070 56.214 1.00 57.18 37 LEU D CA 1
ATOM 7241 C C . LEU E 3 24 ? 1.465 -6.137 55.715 1.00 58.17 37 LEU D C 1
ATOM 7242 O O . LEU E 3 24 ? 0.501 -6.580 55.091 1.00 58.08 37 LEU D O 1
ATOM 7247 N N . SER E 3 25 ? 1.619 -4.846 55.994 1.00 59.75 38 SER D N 1
ATOM 7248 C CA . SER E 3 25 ? 0.642 -3.843 55.580 1.00 61.61 38 SER D CA 1
ATOM 7249 C C . SER E 3 25 ? 0.960 -3.266 54.203 1.00 63.47 38 SER D C 1
ATOM 7250 O O . SER E 3 25 ? 2.077 -3.400 53.706 1.00 62.22 38 SER D O 1
ATOM 7253 N N . VAL E 3 26 ? -0.033 -2.626 53.592 1.00 65.81 39 VAL D N 1
ATOM 7254 C CA . VAL E 3 26 ? 0.136 -2.022 52.276 1.00 68.93 39 VAL D CA 1
ATOM 7255 C C . VAL E 3 26 ? 1.241 -0.977 52.337 1.00 71.51 39 VAL D C 1
ATOM 7256 O O . VAL E 3 26 ? 2.042 -0.842 51.408 1.00 71.37 39 VAL D O 1
ATOM 7260 N N . GLU E 3 27 ? 1.273 -0.242 53.445 1.00 73.56 40 GLU D N 1
ATOM 7261 C CA . GLU E 3 27 ? 2.260 0.807 53.657 1.00 75.92 40 GLU D CA 1
ATOM 7262 C C . GLU E 3 27 ? 3.684 0.271 53.543 1.00 74.95 40 GLU D C 1
ATOM 7263 O O . GLU E 3 27 ? 4.566 0.946 53.010 1.00 75.32 40 GLU D O 1
ATOM 7269 N N . GLU E 3 28 ? 3.901 -0.946 54.034 1.00 74.47 41 GLU D N 1
ATOM 7270 C CA . GLU E 3 28 ? 5.221 -1.570 53.998 1.00 73.62 41 GLU D CA 1
ATOM 7271 C C . GLU E 3 28 ? 5.612 -2.077 52.611 1.00 73.65 41 GLU D C 1
ATOM 7272 O O . GLU E 3 28 ? 6.785 -2.030 52.237 1.00 74.88 41 GLU D O 1
ATOM 7278 N N . PHE E 3 29 ? 4.638 -2.576 51.856 1.00 73.37 42 PHE D N 1
ATOM 7279 C CA . PHE E 3 29 ? 4.912 -3.053 50.505 1.00 72.32 42 PHE D CA 1
ATOM 7280 C C . PHE E 3 29 ? 5.314 -1.845 49.668 1.00 74.41 42 PHE D C 1
ATOM 7281 O O . PHE E 3 29 ? 6.203 -1.926 48.822 1.00 73.43 42 PHE D O 1
ATOM 7289 N N . MET E 3 30 ? 4.650 -0.722 49.922 1.00 77.23 43 MET D N 1
ATOM 7290 C CA . MET E 3 30 ? 4.916 0.514 49.199 1.00 81.61 43 MET D CA 1
ATOM 7291 C C . MET E 3 30 ? 6.191 1.201 49.683 1.00 83.96 43 MET D C 1
ATOM 7292 O O . MET E 3 30 ? 6.499 2.323 49.275 1.00 84.71 43 MET D O 1
ATOM 7297 N N . SER E 3 31 ? 6.928 0.528 50.560 1.00 85.82 44 SER D N 1
ATOM 7298 C CA . SER E 3 31 ? 8.176 1.078 51.069 1.00 87.79 44 SER D CA 1
ATOM 7299 C C . SER E 3 31 ? 9.250 0.823 50.023 1.00 88.97 44 SER D C 1
ATOM 7300 O O . SER E 3 31 ? 10.156 1.634 49.833 1.00 89.89 44 SER D O 1
ATOM 7303 N N . LEU E 3 32 ? 9.135 -0.314 49.344 1.00 90.83 45 LEU D N 1
ATOM 7304 C CA . LEU E 3 32 ? 10.083 -0.689 48.304 1.00 91.48 45 LEU D CA 1
ATOM 7305 C C . LEU E 3 32 ? 9.982 0.296 47.143 1.00 92.88 45 LEU D C 1
ATOM 7306 O O . LEU E 3 32 ? 8.917 0.854 46.879 1.00 91.32 45 LEU D O 1
ATOM 7311 N N . PRO E 3 33 ? 11.099 0.525 46.437 1.00 95.36 46 PRO D N 1
ATOM 7312 C CA . PRO E 3 33 ? 11.149 1.447 45.297 1.00 96.76 46 PRO D CA 1
ATOM 7313 C C . PRO E 3 33 ? 10.396 0.988 44.045 1.00 96.76 46 PRO D C 1
ATOM 7314 O O . PRO E 3 33 ? 9.907 1.814 43.275 1.00 95.07 46 PRO D O 1
ATOM 7318 N N . GLU E 3 34 ? 10.302 -0.323 43.841 1.00 97.73 47 GLU D N 1
ATOM 7319 C CA . GLU E 3 34 ? 9.601 -0.856 42.676 1.00 99.58 47 GLU D CA 1
ATOM 7320 C C . GLU E 3 34 ? 8.104 -0.998 42.933 1.00 97.83 47 GLU D C 1
ATOM 7321 O O . GLU E 3 34 ? 7.281 -0.575 42.120 1.00 97.13 47 GLU D O 1
ATOM 7327 N N . LEU E 3 35 ? 7.759 -1.597 44.068 1.00 95.46 48 LEU D N 1
ATOM 7328 C CA . LEU E 3 35 ? 6.366 -1.813 44.439 1.00 93.25 48 LEU D CA 1
ATOM 7329 C C . LEU E 3 35 ? 5.600 -0.531 44.759 1.00 92.78 48 LEU D C 1
ATOM 7330 O O . LEU E 3 35 ? 4.860 -0.470 45.740 1.00 93.29 48 LEU D O 1
ATOM 7335 N N . GLN E 3 36 ? 5.784 0.489 43.928 1.00 91.91 49 GLN D N 1
ATOM 7336 C CA . GLN E 3 36 ? 5.095 1.763 44.098 1.00 89.95 49 GLN D CA 1
ATOM 7337 C C . GLN E 3 36 ? 4.893 2.372 42.718 1.00 87.00 49 GLN D C 1
ATOM 7338 O O . GLN E 3 36 ? 4.140 3.333 42.545 1.00 84.79 49 GLN D O 1
ATOM 7344 N N . GLN E 3 37 ? 5.581 1.793 41.739 1.00 84.16 50 GLN D N 1
ATOM 7345 C CA . GLN E 3 37 ? 5.484 2.220 40.349 1.00 81.24 50 GLN D CA 1
ATOM 7346 C C . GLN E 3 37 ? 4.666 1.162 39.609 1.00 75.01 50 GLN D C 1
ATOM 7347 O O . GLN E 3 37 ? 4.249 1.359 38.469 1.00 73.77 50 GLN D O 1
ATOM 7353 N N . ASN E 3 38 ? 4.442 0.036 40.281 1.00 67.57 51 ASN D N 1
ATOM 7354 C CA . ASN E 3 38 ? 3.668 -1.065 39.726 1.00 59.94 51 ASN D CA 1
ATOM 7355 C C . ASN E 3 38 ? 2.192 -0.792 40.031 1.00 56.22 51 ASN D C 1
ATOM 7356 O O . ASN E 3 38 ? 1.777 -0.806 41.191 1.00 55.31 51 ASN D O 1
ATOM 7361 N N . PRO E 3 39 ? 1.382 -0.538 38.988 1.00 52.52 52 PRO D N 1
ATOM 7362 C CA . PRO E 3 39 ? -0.049 -0.253 39.140 1.00 50.27 52 PRO D CA 1
ATOM 7363 C C . PRO E 3 39 ? -0.903 -1.419 39.650 1.00 50.01 52 PRO D C 1
ATOM 7364 O O . PRO E 3 39 ? -2.076 -1.233 39.992 1.00 48.41 52 PRO D O 1
ATOM 7368 N N . LEU E 3 40 ? -0.315 -2.612 39.708 1.00 49.17 53 LEU D N 1
ATOM 7369 C CA . LEU E 3 40 ? -1.039 -3.797 40.159 1.00 49.00 53 LEU D CA 1
ATOM 7370 C C . LEU E 3 40 ? -0.581 -4.347 41.508 1.00 48.58 53 LEU D C 1
ATOM 7371 O O . LEU E 3 40 ? -0.886 -5.490 41.843 1.00 49.40 53 LEU D O 1
ATOM 7376 N N . VAL E 3 41 ? 0.146 -3.546 42.281 1.00 47.89 54 VAL D N 1
ATOM 7377 C CA . VAL E 3 41 ? 0.623 -3.993 43.587 1.00 46.99 54 VAL D CA 1
ATOM 7378 C C . VAL E 3 41 ? -0.532 -4.209 44.562 1.00 46.23 54 VAL D C 1
ATOM 7379 O O . VAL E 3 41 ? -0.579 -5.223 45.264 1.00 43.67 54 VAL D O 1
ATOM 7383 N N . GLN E 3 42 ? -1.457 -3.254 44.601 1.00 45.60 55 GLN D N 1
ATOM 7384 C CA . GLN E 3 42 ? -2.614 -3.349 45.480 1.00 46.68 55 GLN D CA 1
ATOM 7385 C C . GLN E 3 42 ? -3.444 -4.590 45.137 1.00 44.78 55 GLN D C 1
ATOM 7386 O O . GLN E 3 42 ? -3.962 -5.270 46.027 1.00 43.59 55 GLN D O 1
ATOM 7392 N N . ARG E 3 43 ? -3.562 -4.885 43.846 1.00 41.85 56 ARG D N 1
ATOM 7393 C CA . ARG E 3 43 ? -4.323 -6.045 43.401 1.00 41.25 56 ARG D CA 1
ATOM 7394 C C . ARG E 3 43 ? -3.675 -7.336 43.874 1.00 40.38 56 ARG D C 1
ATOM 7395 O O . ARG E 3 43 ? -4.365 -8.296 44.225 1.00 38.00 56 ARG D O 1
ATOM 7403 N N . VAL E 3 44 ? -2.346 -7.355 43.886 1.00 39.19 57 VAL D N 1
ATOM 7404 C CA . VAL E 3 44 ? -1.621 -8.535 44.323 1.00 39.32 57 VAL D CA 1
ATOM 7405 C C . VAL E 3 44 ? -1.744 -8.698 45.838 1.00 40.82 57 VAL D C 1
ATOM 7406 O O . VAL E 3 44 ? -1.926 -9.814 46.341 1.00 40.07 57 VAL D O 1
ATOM 7410 N N . ILE E 3 45 ? -1.654 -7.584 46.560 1.00 41.12 58 ILE D N 1
ATOM 7411 C CA . ILE E 3 45 ? -1.775 -7.616 48.014 1.00 42.10 58 ILE D CA 1
ATOM 7412 C C . ILE E 3 45 ? -3.165 -8.146 48.379 1.00 43.01 58 ILE D C 1
ATOM 7413 O O . ILE E 3 45 ? -3.309 -8.987 49.269 1.00 41.09 58 ILE D O 1
ATOM 7418 N N . ASP E 3 46 ? -4.176 -7.648 47.671 1.00 43.70 59 ASP D N 1
ATOM 7419 C CA . ASP E 3 46 ? -5.563 -8.034 47.898 1.00 45.98 59 ASP D CA 1
ATOM 7420 C C . ASP E 3 46 ? -5.783 -9.537 47.735 1.00 46.38 59 ASP D C 1
ATOM 7421 O O . ASP E 3 46 ? -6.501 -10.156 48.523 1.00 44.63 59 ASP D O 1
ATOM 7426 N N . ILE E 3 47 ? -5.166 -10.117 46.708 1.00 46.14 60 ILE D N 1
ATOM 7427 C CA . ILE E 3 47 ? -5.282 -11.546 46.439 1.00 47.36 60 ILE D CA 1
ATOM 7428 C C . ILE E 3 47 ? -4.540 -12.381 47.491 1.00 48.36 60 ILE D C 1
ATOM 7429 O O . ILE E 3 47 ? -5.038 -13.424 47.924 1.00 46.88 60 ILE D O 1
ATOM 7434 N N . PHE E 3 48 ? -3.354 -11.925 47.892 1.00 48.68 61 PHE D N 1
ATOM 7435 C CA . PHE E 3 48 ? -2.569 -12.618 48.917 1.00 48.98 61 PHE D CA 1
ATOM 7436 C C . PHE E 3 48 ? -3.336 -12.543 50.238 1.00 49.61 61 PHE D C 1
ATOM 7437 O O . PHE E 3 48 ? -3.312 -13.476 51.038 1.00 48.22 61 PHE D O 1
ATOM 7445 N N . ASP E 3 49 ? -4.019 -11.419 50.444 1.00 50.36 62 ASP D N 1
ATOM 7446 C CA . ASP E 3 49 ? -4.815 -11.182 51.644 1.00 52.20 62 ASP D CA 1
ATOM 7447 C C . ASP E 3 49 ? -6.068 -12.053 51.625 1.00 53.18 62 ASP D C 1
ATOM 7448 O O . ASP E 3 49 ? -7.172 -11.578 51.356 1.00 51.63 62 ASP D O 1
ATOM 7453 N N . THR E 3 50 ? -5.880 -13.332 51.925 1.00 54.39 63 THR D N 1
ATOM 7454 C CA . THR E 3 50 ? -6.960 -14.310 51.927 1.00 56.48 63 THR D CA 1
ATOM 7455 C C . THR E 3 50 ? -8.105 -14.077 52.916 1.00 57.16 63 THR D C 1
ATOM 7456 O O . THR E 3 50 ? -9.267 -14.240 52.550 1.00 58.69 63 THR D O 1
ATOM 7460 N N . ASP E 3 51 ? -7.798 -13.699 54.155 1.00 57.85 64 ASP D N 1
ATOM 7461 C CA . ASP E 3 51 ? -8.858 -13.481 55.141 1.00 58.24 64 ASP D CA 1
ATOM 7462 C C . ASP E 3 51 ? -9.453 -12.073 55.131 1.00 57.17 64 ASP D C 1
ATOM 7463 O O . ASP E 3 51 ? -10.340 -11.765 55.926 1.00 57.16 64 ASP D O 1
ATOM 7468 N N . GLY E 3 52 ? -8.954 -11.225 54.235 1.00 57.07 65 GLY D N 1
ATOM 7469 C CA . GLY E 3 52 ? -9.458 -9.865 54.109 1.00 55.91 65 GLY D CA 1
ATOM 7470 C C . GLY E 3 52 ? -9.242 -8.906 55.266 1.00 55.86 65 GLY D C 1
ATOM 7471 O O . GLY E 3 52 ? -10.049 -7.998 55.471 1.00 55.68 65 GLY D O 1
ATOM 7472 N N . ASN E 3 53 ? -8.158 -9.080 56.016 1.00 55.08 66 ASN D N 1
ATOM 7473 C CA . ASN E 3 53 ? -7.889 -8.200 57.146 1.00 55.54 66 ASN D CA 1
ATOM 7474 C C . ASN E 3 53 ? -7.091 -6.967 56.708 1.00 55.60 66 ASN D C 1
ATOM 7475 O O . ASN E 3 53 ? -6.666 -6.156 57.534 1.00 55.94 66 ASN D O 1
ATOM 7480 N N . GLY E 3 54 ? -6.898 -6.832 55.399 1.00 54.85 67 GLY D N 1
ATOM 7481 C CA . GLY E 3 54 ? -6.162 -5.699 54.868 1.00 52.54 67 GLY D CA 1
ATOM 7482 C C . GLY E 3 54 ? -4.661 -5.912 54.817 1.00 51.60 67 GLY D C 1
ATOM 7483 O O . GLY E 3 54 ? -3.956 -5.221 54.082 1.00 50.14 67 GLY D O 1
ATOM 7484 N N . GLU E 3 55 ? -4.170 -6.873 55.594 1.00 51.31 68 GLU D N 1
ATOM 7485 C CA . GLU E 3 55 ? -2.740 -7.167 55.640 1.00 50.84 68 GLU D CA 1
ATOM 7486 C C . GLU E 3 55 ? -2.411 -8.575 55.163 1.00 48.54 68 GLU D C 1
ATOM 7487 O O . GLU E 3 55 ? -3.301 -9.348 54.846 1.00 49.01 68 GLU D O 1
ATOM 7493 N N . VAL E 3 56 ? -1.124 -8.899 55.108 1.00 46.48 69 VAL D N 1
ATOM 7494 C CA . VAL E 3 56 ? -0.681 -10.218 54.663 1.00 45.03 69 VAL D CA 1
ATOM 7495 C C . VAL E 3 56 ? 0.184 -10.879 55.728 1.00 44.36 69 VAL D C 1
ATOM 7496 O O . VAL E 3 56 ? 1.299 -10.428 55.986 1.00 43.27 69 VAL D O 1
ATOM 7500 N N . ASP E 3 57 ? -0.324 -11.942 56.348 1.00 43.20 70 ASP D N 1
ATOM 7501 C CA . ASP E 3 57 ? 0.452 -12.642 57.369 1.00 43.29 70 ASP D CA 1
ATOM 7502 C C . ASP E 3 57 ? 1.428 -13.591 56.672 1.00 42.33 70 ASP D C 1
ATOM 7503 O O . ASP E 3 57 ? 1.404 -13.712 55.445 1.00 42.03 70 ASP D O 1
ATOM 7508 N N . PHE E 3 58 ? 2.278 -14.259 57.447 1.00 41.36 71 PHE D N 1
ATOM 7509 C CA . PHE E 3 58 ? 3.279 -15.170 56.894 1.00 40.12 71 PHE D CA 1
ATOM 7510 C C . PHE E 3 58 ? 2.734 -16.356 56.096 1.00 40.42 71 PHE D C 1
ATOM 7511 O O . PHE E 3 58 ? 3.259 -16.684 55.028 1.00 38.01 71 PHE D O 1
ATOM 7519 N N . LYS E 3 59 ? 1.695 -17.010 56.607 1.00 40.62 72 LYS D N 1
ATOM 7520 C CA . LYS E 3 59 ? 1.128 -18.151 55.897 1.00 41.26 72 LYS D CA 1
ATOM 7521 C C . LYS E 3 59 ? 0.616 -17.721 54.521 1.00 42.32 72 LYS D C 1
ATOM 7522 O O . LYS E 3 59 ? 0.870 -18.393 53.517 1.00 43.57 72 LYS D O 1
ATOM 7528 N N . GLU E 3 60 ? -0.099 -16.599 54.474 1.00 41.90 73 GLU D N 1
ATOM 7529 C CA . GLU E 3 60 ? -0.623 -16.084 53.210 1.00 41.89 73 GLU D CA 1
ATOM 7530 C C . GLU E 3 60 ? 0.533 -15.714 52.286 1.00 40.92 73 GLU D C 1
ATOM 7531 O O . GLU E 3 60 ? 0.453 -15.877 51.065 1.00 37.90 73 GLU D O 1
ATOM 7537 N N . PHE E 3 61 ? 1.601 -15.200 52.885 1.00 40.52 74 PHE D N 1
ATOM 7538 C CA . PHE E 3 61 ? 2.784 -14.813 52.138 1.00 42.43 74 PHE D CA 1
ATOM 7539 C C . PHE E 3 61 ? 3.309 -16.065 51.459 1.00 43.42 74 PHE D C 1
ATOM 7540 O O . PHE E 3 61 ? 3.663 -16.050 50.284 1.00 43.13 74 PHE D O 1
ATOM 7548 N N . ILE E 3 62 ? 3.332 -17.159 52.211 1.00 45.53 75 ILE D N 1
ATOM 7549 C CA . ILE E 3 62 ? 3.815 -18.434 51.701 1.00 47.19 75 ILE D CA 1
ATOM 7550 C C . ILE E 3 62 ? 2.902 -19.007 50.623 1.00 46.17 75 ILE D C 1
ATOM 7551 O O . ILE E 3 62 ? 3.375 -19.467 49.585 1.00 46.16 75 ILE D O 1
ATOM 7556 N N . GLU E 3 63 ? 1.597 -18.980 50.861 1.00 45.97 76 GLU D N 1
ATOM 7557 C CA . GLU E 3 63 ? 0.656 -19.514 49.881 1.00 47.93 76 GLU D CA 1
ATOM 7558 C C . GLU E 3 63 ? 0.638 -18.663 48.613 1.00 47.23 76 GLU D C 1
ATOM 7559 O O . GLU E 3 63 ? 0.434 -19.178 47.512 1.00 46.93 76 GLU D O 1
ATOM 7565 N N . GLY E 3 64 ? 0.847 -17.360 48.777 1.00 47.68 77 GLY D N 1
ATOM 7566 C CA . GLY E 3 64 ? 0.852 -16.466 47.635 1.00 48.05 77 GLY D CA 1
ATOM 7567 C C . GLY E 3 64 ? 2.035 -16.752 46.734 1.00 47.62 77 GLY D C 1
ATOM 7568 O O . GLY E 3 64 ? 1.871 -16.975 45.539 1.00 47.88 77 GLY D O 1
ATOM 7569 N N . VAL E 3 65 ? 3.228 -16.752 47.320 1.00 48.19 78 VAL D N 1
ATOM 7570 C CA . VAL E 3 65 ? 4.467 -17.011 46.595 1.00 48.64 78 VAL D CA 1
ATOM 7571 C C . VAL E 3 65 ? 4.459 -18.373 45.901 1.00 48.88 78 VAL D C 1
ATOM 7572 O O . VAL E 3 65 ? 5.004 -18.520 44.807 1.00 46.54 78 VAL D O 1
ATOM 7576 N N . SER E 3 66 ? 3.832 -19.361 46.537 1.00 51.40 79 SER D N 1
ATOM 7577 C CA . SER E 3 66 ? 3.767 -20.717 45.989 1.00 55.38 79 SER D CA 1
ATOM 7578 C C . SER E 3 66 ? 3.021 -20.819 44.657 1.00 56.59 79 SER D C 1
ATOM 7579 O O . SER E 3 66 ? 3.223 -21.772 43.902 1.00 56.15 79 SER D O 1
ATOM 7582 N N . GLN E 3 67 ? 2.153 -19.852 44.373 1.00 59.10 80 GLN D N 1
ATOM 7583 C CA . GLN E 3 67 ? 1.402 -19.857 43.118 1.00 62.60 80 GLN D CA 1
ATOM 7584 C C . GLN E 3 67 ? 2.388 -19.645 41.971 1.00 64.15 80 GLN D C 1
ATOM 7585 O O . GLN E 3 67 ? 2.169 -20.102 40.848 1.00 63.35 80 GLN D O 1
ATOM 7591 N N . PHE E 3 68 ? 3.476 -18.943 42.275 1.00 65.86 81 PHE D N 1
ATOM 7592 C CA . PHE E 3 68 ? 4.510 -18.650 41.293 1.00 68.95 81 PHE D CA 1
ATOM 7593 C C . PHE E 3 68 ? 5.717 -19.551 41.516 1.00 71.58 81 PHE D C 1
ATOM 7594 O O . PHE E 3 68 ? 6.739 -19.116 42.043 1.00 72.95 81 PHE D O 1
ATOM 7602 N N . SER E 3 69 ? 5.596 -20.808 41.113 1.00 74.30 82 SER D N 1
ATOM 7603 C CA . SER E 3 69 ? 6.684 -21.757 41.283 1.00 78.02 82 SER D CA 1
ATOM 7604 C C . SER E 3 69 ? 6.840 -22.636 40.051 1.00 81.52 82 SER D C 1
ATOM 7605 O O . SER E 3 69 ? 5.927 -22.741 39.231 1.00 82.10 82 SER D O 1
ATOM 7608 N N . VAL E 3 70 ? 8.007 -23.260 39.923 1.00 84.73 83 VAL D N 1
ATOM 7609 C CA . VAL E 3 70 ? 8.281 -24.149 38.799 1.00 88.32 83 VAL D CA 1
ATOM 7610 C C . VAL E 3 70 ? 7.531 -25.458 39.033 1.00 90.69 83 VAL D C 1
ATOM 7611 O O . VAL E 3 70 ? 7.478 -26.329 38.162 1.00 91.36 83 VAL D O 1
ATOM 7615 N N . LYS E 3 71 ? 6.952 -25.579 40.223 1.00 92.74 84 LYS D N 1
ATOM 7616 C CA . LYS E 3 71 ? 6.191 -26.759 40.611 1.00 94.31 84 LYS D CA 1
ATOM 7617 C C . LYS E 3 71 ? 4.757 -26.614 40.114 1.00 94.58 84 LYS D C 1
ATOM 7618 O O . LYS E 3 71 ? 4.117 -27.593 39.727 1.00 93.92 84 LYS D O 1
ATOM 7624 N N . GLY E 3 72 ? 4.265 -25.379 40.131 1.00 95.22 85 GLY D N 1
ATOM 7625 C CA . GLY E 3 72 ? 2.911 -25.104 39.687 1.00 96.61 85 GLY D CA 1
ATOM 7626 C C . GLY E 3 72 ? 2.707 -25.310 38.199 1.00 97.25 85 GLY D C 1
ATOM 7627 O O . GLY E 3 72 ? 3.663 -25.493 37.444 1.00 98.12 85 GLY D O 1
ATOM 7628 N N . ASP E 3 73 ? 1.449 -25.270 37.773 1.00 98.08 86 ASP D N 1
ATOM 7629 C CA . ASP E 3 73 ? 1.117 -25.463 36.371 1.00 97.35 86 ASP D CA 1
ATOM 7630 C C . ASP E 3 73 ? 0.250 -24.333 35.830 1.00 95.91 86 ASP D C 1
ATOM 7631 O O . ASP E 3 73 ? -0.084 -23.387 36.543 1.00 95.16 86 ASP D O 1
ATOM 7636 N N . LYS E 3 74 ? -0.107 -24.452 34.556 1.00 95.86 87 LYS D N 1
ATOM 7637 C CA . LYS E 3 74 ? -0.937 -23.474 33.865 1.00 95.07 87 LYS D CA 1
ATOM 7638 C C . LYS E 3 74 ? -2.198 -23.138 34.656 1.00 92.61 87 LYS D C 1
ATOM 7639 O O . LYS E 3 74 ? -2.610 -21.981 34.727 1.00 91.81 87 LYS D O 1
ATOM 7645 N N . GLU E 3 75 ? -2.799 -24.161 35.254 1.00 90.41 88 GLU D N 1
ATOM 7646 C CA . GLU E 3 75 ? -4.025 -24.000 36.027 1.00 87.70 88 GLU D CA 1
ATOM 7647 C C . GLU E 3 75 ? -3.957 -22.874 37.062 1.00 84.87 88 GLU D C 1
ATOM 7648 O O . GLU E 3 75 ? -4.588 -21.832 36.887 1.00 82.67 88 GLU D O 1
ATOM 7654 N N . GLN E 3 76 ? -3.193 -23.077 38.132 1.00 82.37 89 GLN D N 1
ATOM 7655 C CA . GLN E 3 76 ? -3.080 -22.068 39.182 1.00 80.38 89 GLN D CA 1
ATOM 7656 C C . GLN E 3 76 ? -2.530 -20.730 38.690 1.00 75.89 89 GLN D C 1
ATOM 7657 O O . GLN E 3 76 ? -2.909 -19.675 39.196 1.00 73.42 89 GLN D O 1
ATOM 7663 N N . LYS E 3 77 ? -1.633 -20.771 37.711 1.00 71.23 90 LYS D N 1
ATOM 7664 C CA . LYS E 3 77 ? -1.057 -19.545 37.167 1.00 67.63 90 LYS D CA 1
ATOM 7665 C C . LYS E 3 77 ? -2.167 -18.659 36.605 1.00 64.53 90 LYS D C 1
ATOM 7666 O O . LYS E 3 77 ? -2.230 -17.462 36.892 1.00 63.70 90 LYS D O 1
ATOM 7672 N N . LEU E 3 78 ? -3.042 -19.262 35.805 1.00 60.51 91 LEU D N 1
ATOM 7673 C CA . LEU E 3 78 ? -4.152 -18.544 35.191 1.00 57.67 91 LEU D CA 1
ATOM 7674 C C . LEU E 3 78 ? -5.183 -18.114 36.224 1.00 55.99 91 LEU D C 1
ATOM 7675 O O . LEU E 3 78 ? -5.785 -17.047 36.101 1.00 55.10 91 LEU D O 1
ATOM 7680 N N . ARG E 3 79 ? -5.393 -18.950 37.235 1.00 54.01 92 ARG D N 1
ATOM 7681 C CA . ARG E 3 79 ? -6.349 -18.625 38.282 1.00 53.77 92 ARG D CA 1
ATOM 7682 C C . ARG E 3 79 ? -5.890 -17.349 38.979 1.00 49.26 92 ARG D C 1
ATOM 7683 O O . ARG E 3 79 ? -6.700 -16.480 39.316 1.00 47.30 92 ARG D O 1
ATOM 7691 N N . PHE E 3 80 ? -4.584 -17.233 39.184 1.00 44.78 93 PHE D N 1
ATOM 7692 C CA . PHE E 3 80 ? -4.041 -16.048 39.820 1.00 42.26 93 PHE D CA 1
ATOM 7693 C C . PHE E 3 80 ? -4.266 -14.874 38.872 1.00 39.84 93 PHE D C 1
ATOM 7694 O O . PHE E 3 80 ? -4.615 -13.776 39.303 1.00 38.63 93 PHE D O 1
ATOM 7702 N N . ALA E 3 81 ? -4.076 -15.118 37.578 1.00 37.07 94 ALA D N 1
ATOM 7703 C CA . ALA E 3 81 ? -4.275 -14.088 36.569 1.00 36.04 94 ALA D CA 1
ATOM 7704 C C . ALA E 3 81 ? -5.730 -13.630 36.614 1.00 35.23 94 ALA D C 1
ATOM 7705 O O . ALA E 3 81 ? -6.020 -12.435 36.649 1.00 33.37 94 ALA D O 1
ATOM 7707 N N . PHE E 3 82 ? -6.638 -14.602 36.616 1.00 34.89 95 PHE D N 1
ATOM 7708 C CA . PHE E 3 82 ? -8.072 -14.346 36.674 1.00 33.71 95 PHE D CA 1
ATOM 7709 C C . PHE E 3 82 ? -8.428 -13.511 37.901 1.00 33.29 95 PHE D C 1
ATOM 7710 O O . PHE E 3 82 ? -9.260 -12.605 37.828 1.00 32.15 95 PHE D O 1
ATOM 7718 N N . ARG E 3 83 ? -7.798 -13.827 39.029 1.00 33.76 96 ARG D N 1
ATOM 7719 C CA . ARG E 3 83 ? -8.064 -13.117 40.277 1.00 35.65 96 ARG D CA 1
ATOM 7720 C C . ARG E 3 83 ? -7.694 -11.642 40.252 1.00 33.54 96 ARG D C 1
ATOM 7721 O O . ARG E 3 83 ? -8.237 -10.854 41.028 1.00 31.28 96 ARG D O 1
ATOM 7729 N N . ILE E 3 84 ? -6.779 -11.269 39.362 1.00 32.63 97 ILE D N 1
ATOM 7730 C CA . ILE E 3 84 ? -6.364 -9.877 39.229 1.00 32.42 97 ILE D CA 1
ATOM 7731 C C . ILE E 3 84 ? -7.560 -9.047 38.751 1.00 31.66 97 ILE D C 1
ATOM 7732 O O . ILE E 3 84 ? -7.827 -7.966 39.274 1.00 31.07 97 ILE D O 1
ATOM 7737 N N . TYR E 3 85 ? -8.281 -9.567 37.763 1.00 31.52 98 TYR D N 1
ATOM 7738 C CA . TYR E 3 85 ? -9.446 -8.875 37.210 1.00 32.53 98 TYR D CA 1
ATOM 7739 C C . TYR E 3 85 ? -10.659 -9.013 38.117 1.00 33.01 98 TYR D C 1
ATOM 7740 O O . TYR E 3 85 ? -11.452 -8.086 38.251 1.00 32.67 98 TYR D O 1
ATOM 7749 N N . ASP E 3 86 ? -10.796 -10.185 38.729 1.00 36.33 99 ASP D N 1
ATOM 7750 C CA . ASP E 3 86 ? -11.911 -10.478 39.624 1.00 37.98 99 ASP D CA 1
ATOM 7751 C C . ASP E 3 86 ? -11.683 -9.807 40.980 1.00 39.19 99 ASP D C 1
ATOM 7752 O O . ASP E 3 86 ? -11.129 -10.409 41.903 1.00 38.17 99 ASP D O 1
ATOM 7757 N N . MET E 3 87 ? -12.132 -8.559 41.093 1.00 39.81 100 MET D N 1
ATOM 7758 C CA . MET E 3 87 ? -11.946 -7.776 42.313 1.00 41.24 100 MET D CA 1
ATOM 7759 C C . MET E 3 87 ? -12.709 -8.192 43.568 1.00 40.66 100 MET D C 1
ATOM 7760 O O . MET E 3 87 ? -12.116 -8.251 44.647 1.00 41.78 100 MET D O 1
ATOM 7765 N N . ASP E 3 88 ? -14.006 -8.469 43.458 1.00 39.14 101 ASP D N 1
ATOM 7766 C CA . ASP E 3 88 ? -14.747 -8.855 44.654 1.00 38.50 101 ASP D CA 1
ATOM 7767 C C . ASP E 3 88 ? -14.601 -10.341 44.998 1.00 38.83 101 ASP D C 1
ATOM 7768 O O . ASP E 3 88 ? -15.147 -10.811 45.997 1.00 38.33 101 ASP D O 1
ATOM 7773 N N . LYS E 3 89 ? -13.851 -11.064 44.166 1.00 39.12 102 LYS D N 1
ATOM 7774 C CA . LYS E 3 89 ? -13.573 -12.491 44.360 1.00 38.75 102 LYS D CA 1
ATOM 7775 C C . LYS E 3 89 ? -14.770 -13.441 44.322 1.00 39.33 102 LYS D C 1
ATOM 7776 O O . LYS E 3 89 ? -14.756 -14.459 45.014 1.00 39.32 102 LYS D O 1
ATOM 7782 N N . ASP E 3 90 ? -15.794 -13.140 43.530 1.00 38.18 103 ASP D N 1
ATOM 7783 C CA . ASP E 3 90 ? -16.950 -14.028 43.484 1.00 38.67 103 ASP D CA 1
ATOM 7784 C C . ASP E 3 90 ? -16.888 -15.075 42.368 1.00 38.84 103 ASP D C 1
ATOM 7785 O O . ASP E 3 90 ? -17.881 -15.744 42.082 1.00 38.21 103 ASP D O 1
ATOM 7790 N N . GLY E 3 91 ? -15.724 -15.215 41.741 1.00 38.57 104 GLY D N 1
ATOM 7791 C CA . GLY E 3 91 ? -15.575 -16.193 40.680 1.00 39.86 104 GLY D CA 1
ATOM 7792 C C . GLY E 3 91 ? -16.037 -15.740 39.304 1.00 40.35 104 GLY D C 1
ATOM 7793 O O . GLY E 3 91 ? -16.161 -16.550 38.386 1.00 42.02 104 GLY D O 1
ATOM 7794 N N . TYR E 3 92 ? -16.295 -14.449 39.154 1.00 39.30 105 TYR D N 1
ATOM 7795 C CA . TYR E 3 92 ? -16.731 -13.903 37.875 1.00 39.78 105 TYR D CA 1
ATOM 7796 C C . TYR E 3 92 ? -16.045 -12.569 37.634 1.00 38.61 105 TYR D C 1
ATOM 7797 O O . TYR E 3 92 ? -15.619 -11.916 38.571 1.00 39.03 105 TYR D O 1
ATOM 7806 N N . ILE E 3 93 ? -15.910 -12.172 36.378 1.00 37.62 106 ILE D N 1
ATOM 7807 C CA . ILE E 3 93 ? -15.307 -10.882 36.083 1.00 33.61 106 ILE D CA 1
ATOM 7808 C C . ILE E 3 93 ? -16.429 -10.055 35.497 1.00 32.11 106 ILE D C 1
ATOM 7809 O O . ILE E 3 93 ? -16.888 -10.317 34.388 1.00 32.78 106 ILE D O 1
ATOM 7814 N N . SER E 3 94 ? -16.892 -9.072 36.257 1.00 31.02 107 SER D N 1
ATOM 7815 C CA . SER E 3 94 ? -17.978 -8.225 35.798 1.00 30.31 107 SER D CA 1
ATOM 7816 C C . SER E 3 94 ? -17.445 -7.145 34.874 1.00 30.90 107 SER D C 1
ATOM 7817 O O . SER E 3 94 ? -16.237 -6.902 34.812 1.00 30.42 107 SER D O 1
ATOM 7820 N N . ASN E 3 95 ? -18.363 -6.505 34.160 1.00 28.86 108 ASN D N 1
ATOM 7821 C CA . ASN E 3 95 ? -18.034 -5.449 33.227 1.00 29.28 108 ASN D CA 1
ATOM 7822 C C . ASN E 3 95 ? -17.260 -4.318 33.913 1.00 30.65 108 ASN D C 1
ATOM 7823 O O . ASN E 3 95 ? -16.224 -3.859 33.414 1.00 29.86 108 ASN D O 1
ATOM 7828 N N . GLY E 3 96 ? -17.764 -3.883 35.065 1.00 31.37 109 GLY D N 1
ATOM 7829 C CA . GLY E 3 96 ? -17.125 -2.812 35.809 1.00 31.39 109 GLY D CA 1
ATOM 7830 C C . GLY E 3 96 ? -15.739 -3.174 36.298 1.00 32.16 109 GLY D C 1
ATOM 7831 O O . GLY E 3 96 ? -14.815 -2.365 36.218 1.00 32.47 109 GLY D O 1
ATOM 7832 N N . GLU E 3 97 ? -15.583 -4.392 36.803 1.00 32.11 110 GLU D N 1
ATOM 7833 C CA . GLU E 3 97 ? -14.286 -4.827 37.301 1.00 32.43 110 GLU D CA 1
ATOM 7834 C C . GLU E 3 97 ? -13.218 -4.825 36.214 1.00 31.94 110 GLU D C 1
ATOM 7835 O O . GLU E 3 97 ? -12.073 -4.442 36.464 1.00 30.93 110 GLU D O 1
ATOM 7841 N N . LEU E 3 98 ? -13.588 -5.265 35.014 1.00 29.98 111 LEU D N 1
ATOM 7842 C CA . LEU E 3 98 ? -12.639 -5.307 33.909 1.00 28.99 111 LEU D CA 1
ATOM 7843 C C . LEU E 3 98 ? -12.237 -3.887 33.517 1.00 28.88 111 LEU D C 1
ATOM 7844 O O . LEU E 3 98 ? -11.081 -3.619 33.191 1.00 27.42 111 LEU D O 1
ATOM 7849 N N . PHE E 3 99 ? -13.200 -2.978 33.560 1.00 29.99 112 PHE D N 1
ATOM 7850 C CA . PHE E 3 99 ? -12.948 -1.584 33.237 1.00 31.38 112 PHE D CA 1
ATOM 7851 C C . PHE E 3 99 ? -11.970 -0.975 34.257 1.00 32.93 112 PHE D C 1
ATOM 7852 O O . PHE E 3 99 ? -10.954 -0.377 33.887 1.00 30.85 112 PHE D O 1
ATOM 7860 N N . GLN E 3 100 ? -12.285 -1.142 35.538 1.00 33.84 113 GLN D N 1
ATOM 7861 C CA . GLN E 3 100 ? -11.468 -0.606 36.625 1.00 35.44 113 GLN D CA 1
ATOM 7862 C C . GLN E 3 100 ? -10.032 -1.108 36.624 1.00 34.56 113 GLN D C 1
ATOM 7863 O O . GLN E 3 100 ? -9.091 -0.322 36.749 1.00 32.95 113 GLN D O 1
ATOM 7869 N N . VAL E 3 101 ? -9.869 -2.421 36.503 1.00 33.81 114 VAL D N 1
ATOM 7870 C CA . VAL E 3 101 ? -8.548 -3.022 36.489 1.00 34.55 114 VAL D CA 1
ATOM 7871 C C . VAL E 3 101 ? -7.769 -2.533 35.268 1.00 36.42 114 VAL D C 1
ATOM 7872 O O . VAL E 3 101 ? -6.565 -2.279 35.356 1.00 37.25 114 VAL D O 1
ATOM 7876 N N . LEU E 3 102 ? -8.455 -2.403 34.133 1.00 35.85 115 LEU D N 1
ATOM 7877 C CA . LEU E 3 102 ? -7.810 -1.928 32.913 1.00 37.57 115 LEU D CA 1
ATOM 7878 C C . LEU E 3 102 ? -7.432 -0.458 33.073 1.00 38.68 115 LEU D C 1
ATOM 7879 O O . LEU E 3 102 ? -6.372 -0.023 32.617 1.00 36.35 115 LEU D O 1
ATOM 7884 N N . LYS E 3 103 ? -8.307 0.296 33.734 1.00 39.64 116 LYS D N 1
ATOM 7885 C CA . LYS E 3 103 ? -8.073 1.710 33.978 1.00 40.54 116 LYS D CA 1
ATOM 7886 C C . LYS E 3 103 ? -6.771 1.858 34.766 1.00 40.25 116 LYS D C 1
ATOM 7887 O O . LYS E 3 103 ? -6.008 2.796 34.551 1.00 38.54 116 LYS D O 1
ATOM 7893 N N . MET E 3 104 ? -6.521 0.912 35.668 1.00 41.03 117 MET D N 1
ATOM 7894 C CA . MET E 3 104 ? -5.308 0.911 36.491 1.00 41.50 117 MET D CA 1
ATOM 7895 C C . MET E 3 104 ? -4.033 0.825 35.653 1.00 41.07 117 MET D C 1
ATOM 7896 O O . MET E 3 104 ? -3.066 1.547 35.899 1.00 38.88 117 MET D O 1
ATOM 7901 N N . MET E 3 105 ? -4.038 -0.076 34.675 1.00 41.27 118 MET D N 1
ATOM 7902 C CA . MET E 3 105 ? -2.884 -0.288 33.812 1.00 43.00 118 MET D CA 1
ATOM 7903 C C . MET E 3 105 ? -2.770 0.719 32.672 1.00 42.80 118 MET D C 1
ATOM 7904 O O . MET E 3 105 ? -1.674 1.160 32.337 1.00 42.48 118 MET D O 1
ATOM 7909 N N . VAL E 3 106 ? -3.901 1.088 32.082 1.00 42.94 119 VAL D N 1
ATOM 7910 C CA . VAL E 3 106 ? -3.900 2.025 30.966 1.00 42.80 119 VAL D CA 1
ATOM 7911 C C . VAL E 3 106 ? -3.862 3.490 31.393 1.00 43.65 119 VAL D C 1
ATOM 7912 O O . VAL E 3 106 ? -3.414 4.354 30.637 1.00 43.82 119 VAL D O 1
ATOM 7916 N N . GLY E 3 107 ? -4.321 3.772 32.604 1.00 44.03 120 GLY D N 1
ATOM 7917 C CA . GLY E 3 107 ? -4.323 5.145 33.068 1.00 45.25 120 GLY D CA 1
ATOM 7918 C C . GLY E 3 107 ? -5.228 6.007 32.211 1.00 45.70 120 GLY D C 1
ATOM 7919 O O . GLY E 3 107 ? -6.335 5.599 31.866 1.00 46.22 120 GLY D O 1
ATOM 7920 N N . ASN E 3 108 ? -4.758 7.195 31.846 1.00 46.40 121 ASN D N 1
ATOM 7921 C CA . ASN E 3 108 ? -5.564 8.095 31.033 1.00 45.40 121 ASN D CA 1
ATOM 7922 C C . ASN E 3 108 ? -5.270 8.016 29.532 1.00 42.60 121 ASN D C 1
ATOM 7923 O O . ASN E 3 108 ? -5.712 8.873 28.771 1.00 40.90 121 ASN D O 1
ATOM 7928 N N . ASN E 3 109 ? -4.541 6.990 29.097 1.00 40.20 122 ASN D N 1
ATOM 7929 C CA . ASN E 3 109 ? -4.227 6.857 27.675 1.00 38.95 122 ASN D CA 1
ATOM 7930 C C . ASN E 3 109 ? -5.432 6.544 26.793 1.00 38.65 122 ASN D C 1
ATOM 7931 O O . ASN E 3 109 ? -5.358 6.641 25.565 1.00 38.00 122 ASN D O 1
ATOM 7936 N N . LEU E 3 110 ? -6.539 6.168 27.422 1.00 38.27 123 LEU D N 1
ATOM 7937 C CA . LEU E 3 110 ? -7.776 5.887 26.701 1.00 39.67 123 LEU D CA 1
ATOM 7938 C C . LEU E 3 110 ? -8.895 6.657 27.376 1.00 39.15 123 LEU D C 1
ATOM 7939 O O . LEU E 3 110 ? -8.909 6.790 28.598 1.00 39.72 123 LEU D O 1
ATOM 7944 N N . LYS E 3 111 ? -9.817 7.183 26.580 1.00 40.05 124 LYS D N 1
ATOM 7945 C CA . LYS E 3 111 ? -10.953 7.922 27.120 1.00 41.26 124 LYS D CA 1
ATOM 7946 C C . LYS E 3 111 ? -11.909 6.894 27.729 1.00 40.22 124 LYS D C 1
ATOM 7947 O O . LYS E 3 111 ? -11.835 5.711 27.398 1.00 38.61 124 LYS D O 1
ATOM 7953 N N . ASP E 3 112 ? -12.795 7.333 28.619 1.00 39.27 125 ASP D N 1
ATOM 7954 C CA . ASP E 3 112 ? -13.732 6.409 29.252 1.00 38.16 125 ASP D CA 1
ATOM 7955 C C . ASP E 3 112 ? -14.601 5.670 28.242 1.00 36.99 125 ASP D C 1
ATOM 7956 O O . ASP E 3 112 ? -14.756 4.449 28.330 1.00 34.98 125 ASP D O 1
ATOM 7961 N N . THR E 3 113 ? -15.163 6.408 27.288 1.00 34.73 126 THR D N 1
ATOM 7962 C CA . THR E 3 113 ? -16.017 5.803 26.276 1.00 35.12 126 THR D CA 1
ATOM 7963 C C . THR E 3 113 ? -15.238 4.798 25.428 1.00 32.17 126 THR D C 1
ATOM 7964 O O . THR E 3 113 ? -15.776 3.773 25.025 1.00 32.67 126 THR D O 1
ATOM 7968 N N . GLN E 3 114 ? -13.970 5.090 25.167 1.00 29.94 127 GLN D N 1
ATOM 7969 C CA . GLN E 3 114 ? -13.142 4.189 24.377 1.00 29.77 127 GLN D CA 1
ATOM 7970 C C . GLN E 3 114 ? -12.874 2.893 25.135 1.00 27.87 127 GLN D C 1
ATOM 7971 O O . GLN E 3 114 ? -13.016 1.803 24.578 1.00 25.81 127 GLN D O 1
ATOM 7977 N N . LEU E 3 115 ? -12.481 3.016 26.403 1.00 26.39 128 LEU D N 1
ATOM 7978 C CA . LEU E 3 115 ? -12.188 1.846 27.223 1.00 27.91 128 LEU D CA 1
ATOM 7979 C C . LEU E 3 115 ? -13.432 1.009 27.480 1.00 27.67 128 LEU D C 1
ATOM 7980 O O . LEU E 3 115 ? -13.356 -0.218 27.527 1.00 24.95 128 LEU D O 1
ATOM 7985 N N . GLN E 3 116 ? -14.573 1.677 27.639 1.00 26.45 129 GLN D N 1
ATOM 7986 C CA . GLN E 3 116 ? -15.832 0.987 27.878 1.00 27.34 129 GLN D CA 1
ATOM 7987 C C . GLN E 3 116 ? -16.252 0.163 26.656 1.00 27.88 129 GLN D C 1
ATOM 7988 O O . GLN E 3 116 ? -16.667 -0.991 26.783 1.00 25.92 129 GLN D O 1
ATOM 7994 N N . GLN E 3 117 ? -16.133 0.753 25.470 1.00 27.12 130 GLN D N 1
ATOM 7995 C CA . GLN E 3 117 ? -16.515 0.048 24.249 1.00 27.13 130 GLN D CA 1
ATOM 7996 C C . GLN E 3 117 ? -15.712 -1.233 24.019 1.00 26.32 130 GLN D C 1
ATOM 7997 O O . GLN E 3 117 ? -16.276 -2.253 23.625 1.00 25.47 130 GLN D O 1
ATOM 8003 N N . ILE E 3 118 ? -14.406 -1.193 24.271 1.00 26.18 131 ILE D N 1
ATOM 8004 C CA . ILE E 3 118 ? -13.594 -2.388 24.074 1.00 27.52 131 ILE D CA 1
ATOM 8005 C C . ILE E 3 118 ? -13.817 -3.379 25.203 1.00 27.10 131 ILE D C 1
ATOM 8006 O O . ILE E 3 118 ? -13.493 -4.555 25.072 1.00 29.25 131 ILE D O 1
ATOM 8011 N N . VAL E 3 119 ? -14.370 -2.902 26.315 1.00 26.57 132 VAL D N 1
ATOM 8012 C CA . VAL E 3 119 ? -14.661 -3.778 27.442 1.00 26.16 132 VAL D CA 1
ATOM 8013 C C . VAL E 3 119 ? -15.925 -4.553 27.072 1.00 26.43 132 VAL D C 1
ATOM 8014 O O . VAL E 3 119 ? -16.016 -5.764 27.292 1.00 26.73 132 VAL D O 1
ATOM 8018 N N . ASP E 3 120 ? -16.887 -3.849 26.487 1.00 25.27 133 ASP D N 1
ATOM 8019 C CA . ASP E 3 120 ? -18.133 -4.474 26.075 1.00 27.40 133 ASP D CA 1
ATOM 8020 C C . ASP E 3 120 ? -17.893 -5.542 25.015 1.00 28.01 133 ASP D C 1
ATOM 8021 O O . ASP E 3 120 ? -18.403 -6.661 25.121 1.00 28.90 133 ASP D O 1
ATOM 8026 N N . LYS E 3 121 ? -17.116 -5.196 23.993 1.00 25.95 134 LYS D N 1
ATOM 8027 C CA . LYS E 3 121 ? -16.850 -6.133 22.921 1.00 25.71 134 LYS D CA 1
ATOM 8028 C C . LYS E 3 121 ? -16.047 -7.316 23.419 1.00 26.26 134 LYS D C 1
ATOM 8029 O O . LYS E 3 121 ? -16.204 -8.429 22.921 1.00 25.50 134 LYS D O 1
ATOM 8035 N N . THR E 3 122 ? -15.198 -7.089 24.416 1.00 28.08 135 THR D N 1
ATOM 8036 C CA . THR E 3 122 ? -14.413 -8.180 24.975 1.00 29.81 135 THR D CA 1
ATOM 8037 C C . THR E 3 122 ? -15.347 -9.157 25.688 1.00 30.87 135 THR D C 1
ATOM 8038 O O . THR E 3 122 ? -15.234 -10.373 25.525 1.00 32.20 135 THR D O 1
ATOM 8042 N N . ILE E 3 123 ? -16.274 -8.620 26.471 1.00 30.18 136 ILE D N 1
ATOM 8043 C CA . ILE E 3 123 ? -17.215 -9.460 27.191 1.00 31.59 136 ILE D CA 1
ATOM 8044 C C . ILE E 3 123 ? -18.180 -10.168 26.243 1.00 31.98 136 ILE D C 1
ATOM 8045 O O . ILE E 3 123 ? -18.410 -11.363 26.380 1.00 31.54 136 ILE D O 1
ATOM 8050 N N . ILE E 3 124 ? -18.732 -9.439 25.277 1.00 33.08 137 ILE D N 1
ATOM 8051 C CA . ILE E 3 124 ? -19.663 -10.028 24.316 1.00 34.34 137 ILE D CA 1
ATOM 8052 C C . ILE E 3 124 ? -19.026 -11.215 23.594 1.00 36.54 137 ILE D C 1
ATOM 8053 O O . ILE E 3 124 ? -19.674 -12.236 23.371 1.00 36.86 137 ILE D O 1
ATOM 8058 N N . ASN E 3 125 ? -17.752 -11.074 23.242 1.00 38.02 138 ASN D N 1
ATOM 8059 C CA . ASN E 3 125 ? -17.022 -12.122 22.543 1.00 39.74 138 ASN D CA 1
ATOM 8060 C C . ASN E 3 125 ? -16.775 -13.375 23.378 1.00 38.56 138 ASN D C 1
ATOM 8061 O O . ASN E 3 125 ? -16.913 -14.488 22.880 1.00 38.44 138 ASN D O 1
ATOM 8066 N N . ALA E 3 126 ? -16.417 -13.194 24.647 1.00 38.44 139 ALA D N 1
ATOM 8067 C CA . ALA E 3 126 ? -16.111 -14.324 25.528 1.00 37.44 139 ALA D CA 1
ATOM 8068 C C . ALA E 3 126 ? -17.268 -14.869 26.365 1.00 36.63 139 ALA D C 1
ATOM 8069 O O . ALA E 3 126 ? -17.209 -16.005 26.836 1.00 37.61 139 ALA D O 1
ATOM 8071 N N . ASP E 3 127 ? -18.307 -14.063 26.547 1.00 35.91 140 ASP D N 1
ATOM 8072 C CA . ASP E 3 127 ? -19.471 -14.435 27.353 1.00 36.72 140 ASP D CA 1
ATOM 8073 C C . ASP E 3 127 ? -20.370 -15.455 26.658 1.00 36.85 140 ASP D C 1
ATOM 8074 O O . ASP E 3 127 ? -21.399 -15.100 26.084 1.00 35.89 140 ASP D O 1
ATOM 8079 N N . LYS E 3 128 ? -19.983 -16.727 26.742 1.00 37.34 141 LYS D N 1
ATOM 8080 C CA . LYS E 3 128 ? -20.717 -17.820 26.100 1.00 38.82 141 LYS D CA 1
ATOM 8081 C C . LYS E 3 128 ? -22.071 -18.228 26.695 1.00 39.15 141 LYS D C 1
ATOM 8082 O O . LYS E 3 128 ? -22.839 -18.935 26.041 1.00 39.65 141 LYS D O 1
ATOM 8088 N N . ASP E 3 129 ? -22.378 -17.805 27.918 1.00 38.12 142 ASP D N 1
ATOM 8089 C CA . ASP E 3 129 ? -23.672 -18.164 28.491 1.00 36.97 142 ASP D CA 1
ATOM 8090 C C . ASP E 3 129 ? -24.625 -16.970 28.550 1.00 34.43 142 ASP D C 1
ATOM 8091 O O . ASP E 3 129 ? -25.782 -17.103 28.936 1.00 34.59 142 ASP D O 1
ATOM 8096 N N . GLY E 3 130 ? -24.126 -15.801 28.162 1.00 34.25 143 GLY D N 1
ATOM 8097 C CA . GLY E 3 130 ? -24.949 -14.602 28.130 1.00 33.00 143 GLY D CA 1
ATOM 8098 C C . GLY E 3 130 ? -25.392 -13.976 29.439 1.00 34.35 143 GLY D C 1
ATOM 8099 O O . GLY E 3 130 ? -26.418 -13.291 29.472 1.00 34.01 143 GLY D O 1
ATOM 8100 N N . ASP E 3 131 ? -24.643 -14.190 30.516 1.00 33.20 144 ASP D N 1
ATOM 8101 C CA . ASP E 3 131 ? -25.014 -13.601 31.799 1.00 33.29 144 ASP D CA 1
ATOM 8102 C C . ASP E 3 131 ? -24.343 -12.233 31.975 1.00 33.54 144 ASP D C 1
ATOM 8103 O O . ASP E 3 131 ? -24.411 -11.632 33.048 1.00 33.16 144 ASP D O 1
ATOM 8108 N N . GLY E 3 132 ? -23.688 -11.758 30.916 1.00 32.79 145 GLY D N 1
ATOM 8109 C CA . GLY E 3 132 ? -23.028 -10.463 30.954 1.00 32.20 145 GLY D CA 1
ATOM 8110 C C . GLY E 3 132 ? -21.717 -10.361 31.716 1.00 33.65 145 GLY D C 1
ATOM 8111 O O . GLY E 3 132 ? -21.195 -9.261 31.888 1.00 35.28 145 GLY D O 1
ATOM 8112 N N . ARG E 3 133 ? -21.172 -11.484 32.175 1.00 33.81 146 ARG D N 1
ATOM 8113 C CA . ARG E 3 133 ? -19.914 -11.460 32.913 1.00 35.53 146 ARG D CA 1
ATOM 8114 C C . ARG E 3 133 ? -18.961 -12.567 32.458 1.00 35.44 146 ARG D C 1
ATOM 8115 O O . ARG E 3 133 ? -19.284 -13.309 31.544 1.00 36.39 146 ARG D O 1
ATOM 8123 N N . ILE E 3 134 ? -17.792 -12.675 33.084 1.00 34.80 147 ILE D N 1
ATOM 8124 C CA . ILE E 3 134 ? -16.806 -13.674 32.674 1.00 34.24 147 ILE D CA 1
ATOM 8125 C C . ILE E 3 134 ? -16.408 -14.669 33.760 1.00 35.47 147 ILE D C 1
ATOM 8126 O O . ILE E 3 134 ? -15.889 -14.288 34.813 1.00 35.41 147 ILE D O 1
ATOM 8131 N N . SER E 3 135 ? -16.642 -15.950 33.491 1.00 34.61 148 SER D N 1
ATOM 8132 C CA . SER E 3 135 ? -16.297 -17.000 34.438 1.00 34.74 148 SER D CA 1
ATOM 8133 C C . SER E 3 135 ? -14.878 -17.459 34.139 1.00 34.89 148 SER D C 1
ATOM 8134 O O . SER E 3 135 ? -14.338 -17.170 33.073 1.00 32.95 148 SER D O 1
ATOM 8137 N N . PHE E 3 136 ? -14.272 -18.171 35.080 1.00 35.85 149 PHE D N 1
ATOM 8138 C CA . PHE E 3 136 ? -12.915 -18.649 34.882 1.00 38.06 149 PHE D CA 1
ATOM 8139 C C . PHE E 3 136 ? -12.785 -19.452 33.585 1.00 39.09 149 PHE D C 1
ATOM 8140 O O . PHE E 3 136 ? -11.810 -19.289 32.844 1.00 39.30 149 PHE D O 1
ATOM 8148 N N . GLU E 3 137 ? -13.763 -20.317 33.318 1.00 39.95 150 GLU D N 1
ATOM 8149 C CA . GLU E 3 137 ? -13.759 -21.140 32.108 1.00 41.05 150 GLU D CA 1
ATOM 8150 C C . GLU E 3 137 ? -13.674 -20.285 30.846 1.00 39.82 150 GLU D C 1
ATOM 8151 O O . GLU E 3 137 ? -12.853 -20.543 29.963 1.00 37.88 150 GLU D O 1
ATOM 8157 N N . GLU E 3 138 ? -14.527 -19.268 30.768 1.00 37.80 151 GLU D N 1
ATOM 8158 C CA . GLU E 3 138 ? -14.551 -18.382 29.611 1.00 37.22 151 GLU D CA 1
ATOM 8159 C C . GLU E 3 138 ? -13.263 -17.581 29.493 1.00 37.72 151 GLU D C 1
ATOM 8160 O O . GLU E 3 138 ? -12.836 -17.235 28.388 1.00 38.42 151 GLU D O 1
ATOM 8166 N N . PHE E 3 139 ? -12.656 -17.286 30.639 1.00 37.08 152 PHE D N 1
ATOM 8167 C CA . PHE E 3 139 ? -11.408 -16.545 30.684 1.00 37.01 152 PHE D CA 1
ATOM 8168 C C . PHE E 3 139 ? -10.337 -17.410 30.033 1.00 38.57 152 PHE D C 1
ATOM 8169 O O . PHE E 3 139 ? -9.597 -16.951 29.164 1.00 36.99 152 PHE D O 1
ATOM 8177 N N . CYS E 3 140 ? -10.268 -18.669 30.456 1.00 40.75 153 CYS D N 1
ATOM 8178 C CA . CYS E 3 140 ? -9.294 -19.612 29.915 1.00 45.01 153 CYS D CA 1
ATOM 8179 C C . CYS E 3 140 ? -9.487 -19.805 28.412 1.00 45.33 153 CYS D C 1
ATOM 8180 O O . CYS E 3 140 ? -8.543 -20.124 27.687 1.00 44.52 153 CYS D O 1
ATOM 8183 N N . ALA E 3 141 ? -10.718 -19.612 27.951 1.00 46.32 154 ALA D N 1
ATOM 8184 C CA . ALA E 3 141 ? -11.043 -19.768 26.542 1.00 46.99 154 ALA D CA 1
ATOM 8185 C C . ALA E 3 141 ? -10.419 -18.659 25.699 1.00 48.91 154 ALA D C 1
ATOM 8186 O O . ALA E 3 141 ? -9.987 -18.897 24.572 1.00 49.06 154 ALA D O 1
ATOM 8188 N N . VAL E 3 142 ? -10.370 -17.451 26.249 1.00 50.83 155 VAL D N 1
ATOM 8189 C CA . VAL E 3 142 ? -9.802 -16.306 25.540 1.00 53.52 155 VAL D CA 1
ATOM 8190 C C . VAL E 3 142 ? -8.281 -16.260 25.628 1.00 56.00 155 VAL D C 1
ATOM 8191 O O . VAL E 3 142 ? -7.592 -16.115 24.620 1.00 55.43 155 VAL D O 1
ATOM 8195 N N . VAL E 3 143 ? -7.761 -16.377 26.843 1.00 59.44 156 VAL D N 1
ATOM 8196 C CA . VAL E 3 143 ? -6.323 -16.331 27.067 1.00 63.33 156 VAL D CA 1
ATOM 8197 C C . VAL E 3 143 ? -5.765 -17.678 27.503 1.00 66.45 156 VAL D C 1
ATOM 8198 O O . VAL E 3 143 ? -5.616 -17.948 28.695 1.00 67.26 156 VAL D O 1
ATOM 8202 N N . GLY E 3 144 ? -5.455 -18.524 26.528 1.00 69.11 157 GLY D N 1
ATOM 8203 C CA . GLY E 3 144 ? -4.918 -19.835 26.836 1.00 72.93 157 GLY D CA 1
ATOM 8204 C C . GLY E 3 144 ? -3.762 -20.207 25.930 1.00 75.97 157 GLY D C 1
ATOM 8205 O O . GLY E 3 144 ? -2.815 -20.869 26.361 1.00 75.95 157 GLY D O 1
ATOM 8206 N N . GLY E 3 145 ? -3.838 -19.777 24.672 1.00 78.55 158 GLY D N 1
ATOM 8207 C CA . GLY E 3 145 ? -2.787 -20.080 23.717 1.00 82.26 158 GLY D CA 1
ATOM 8208 C C . GLY E 3 145 ? -1.609 -19.128 23.802 1.00 84.52 158 GLY D C 1
ATOM 8209 O O . GLY E 3 145 ? -0.604 -19.308 23.114 1.00 85.08 158 GLY D O 1
ATOM 8210 N N . LEU E 3 146 ? -1.732 -18.112 24.650 1.00 87.12 159 LEU D N 1
ATOM 8211 C CA . LEU E 3 146 ? -0.672 -17.128 24.821 1.00 89.07 159 LEU D CA 1
ATOM 8212 C C . LEU E 3 146 ? 0.486 -17.698 25.633 1.00 89.74 159 LEU D C 1
ATOM 8213 O O . LEU E 3 146 ? 1.646 -17.362 25.391 1.00 89.60 159 LEU D O 1
ATOM 8218 N N . ASP E 3 147 ? 0.159 -18.562 26.592 1.00 91.20 160 ASP D N 1
ATOM 8219 C CA . ASP E 3 147 ? 1.156 -19.190 27.460 1.00 92.86 160 ASP D CA 1
ATOM 8220 C C . ASP E 3 147 ? 1.833 -18.170 28.375 1.00 93.29 160 ASP D C 1
ATOM 8221 O O . ASP E 3 147 ? 3.047 -18.213 28.578 1.00 92.51 160 ASP D O 1
ATOM 8226 N N . ILE E 3 148 ? 1.036 -17.259 28.928 1.00 93.73 161 ILE D N 1
ATOM 8227 C CA . ILE E 3 148 ? 1.540 -16.219 29.823 1.00 94.32 161 ILE D CA 1
ATOM 8228 C C . ILE E 3 148 ? 2.071 -16.818 31.125 1.00 96.10 161 ILE D C 1
ATOM 8229 O O . ILE E 3 148 ? 2.963 -16.258 31.763 1.00 96.39 161 ILE D O 1
ATOM 8234 N N . HIS E 3 149 ? 1.511 -17.961 31.504 1.00 98.06 162 HIS D N 1
ATOM 8235 C CA . HIS E 3 149 ? 1.892 -18.661 32.725 1.00 99.55 162 HIS D CA 1
ATOM 8236 C C . HIS E 3 149 ? 3.376 -19.022 32.781 1.00 99.38 162 HIS D C 1
ATOM 8237 O O . HIS E 3 149 ? 3.944 -19.169 33.865 1.00 98.76 162 HIS D O 1
ATOM 8244 N N . LYS E 3 150 ? 3.997 -19.166 31.615 1.00 99.50 163 LYS D N 1
ATOM 8245 C CA . LYS E 3 150 ? 5.410 -19.521 31.532 1.00 99.98 163 LYS D CA 1
ATOM 8246 C C . LYS E 3 150 ? 6.330 -18.430 32.072 1.00 100.63 163 LYS D C 1
ATOM 8247 O O . LYS E 3 150 ? 7.434 -18.716 32.535 1.00 100.78 163 LYS D O 1
ATOM 8253 N N . LYS E 3 151 ? 5.876 -17.182 32.009 1.00 100.60 164 LYS D N 1
ATOM 8254 C CA . LYS E 3 151 ? 6.672 -16.059 32.495 1.00 101.28 164 LYS D CA 1
ATOM 8255 C C . LYS E 3 151 ? 6.330 -15.708 33.939 1.00 100.88 164 LYS D C 1
ATOM 8256 O O . LYS E 3 151 ? 6.967 -14.845 34.543 1.00 101.48 164 LYS D O 1
ATOM 8262 N N . MET E 3 152 ? 5.321 -16.379 34.487 1.00 100.85 165 MET D N 1
ATOM 8263 C CA . MET E 3 152 ? 4.902 -16.141 35.863 1.00 99.76 165 MET D CA 1
ATOM 8264 C C . MET E 3 152 ? 5.580 -17.129 36.806 1.00 99.95 165 MET D C 1
ATOM 8265 O O . MET E 3 152 ? 4.943 -18.035 37.339 1.00 99.69 165 MET D O 1
ATOM 8270 N N . VAL E 3 153 ? 6.882 -16.945 36.998 1.00 100.73 166 VAL D N 1
ATOM 8271 C CA . VAL E 3 153 ? 7.671 -17.806 37.872 1.00 101.84 166 VAL D CA 1
ATOM 8272 C C . VAL E 3 153 ? 8.703 -16.968 38.621 1.00 102.83 166 VAL D C 1
ATOM 8273 O O . VAL E 3 153 ? 9.307 -16.057 38.052 1.00 103.16 166 VAL D O 1
ATOM 8277 N N . VAL E 3 154 ? 8.895 -17.272 39.901 1.00 103.37 167 VAL D N 1
ATOM 8278 C CA . VAL E 3 154 ? 9.858 -16.549 40.724 1.00 104.47 167 VAL D CA 1
ATOM 8279 C C . VAL E 3 154 ? 10.667 -17.512 41.589 1.00 104.79 167 VAL D C 1
ATOM 8280 O O . VAL E 3 154 ? 10.389 -18.729 41.533 1.00 104.57 167 VAL D O 1
#

Secondary structure (DSSP, 8-state):
---S-TTSPPPP-PPBPHHHHB-TTS-B-HHHHHHHHHTT--B-HHHHHHHHHHHHHHHHHS-SEEEEPSSEEEE---TT-HHHHHHHHHHH--TTS--EEE-S--SSSSTTHHHHHHHHHHHHHHSTTTEEE---TTSSHHHHHHSSHHHHHHHHS-HHHHHHHHHHHHHS--EEEETTTEEE-SS---TT--STHHHHT---SSPPPSSSHHHHHHH-EE-TTTTS-S---SEEE-TTTTSSEEE-HHHHHHHHHHHT-SEEEE-SS--TTSEEE--B-TTTSSBSEEEE---TTGGGTS---EEEEEEETTEEEEEEE---------GGG--HHHHHHHHHHHHHHHHHHHHT-/--SHHHHHHHHHHHH-TT--SEE-HHHHTTSSSTTS-TTHHHHHHHH-TT-SSSEEHHHHHHHHHT--TTS-HHHHHHHHHHHH-TT-SS-EEHHHHHHHHHHHHGGGS-HHHHHHHHHHHHHHH-TTSSSEE-HHHHHHHSTT--/---S-TTS-----PPBPHHHHB-TTS-B-HHHHHHHHTTT--B-HHHHHHHHHHHHHHHHHS-SEEEEPSSEEEE---TT-HHHHHHHHHHH--TTT--EEE-S--SSSSS-HHHHHHHHHHHHHH-TTTEEE---TTSSHHHHHHSSHHHHHHHHS-HHHHHHHHHHHTTS--EEEETTTEEE-SS---TT--SHHHHHHS--SSSPPSSSHHHHHHH-EE-TTTTS-----SEEE-TTTTSSEEE-HHHHHHHHHHTT-SEEEE-SS--TTSEEE--B-TTTSSBSEEEE---TTGGGTS---EEEEEEETTEEEEEEE---------GGG--HHHHHHHHHHHHHHHHHHHHT-/-HHHHHHHHHHHHHH-TT-SSEE-HHHHTTSSSTTT-TTHHHHHHHH-TT-SSSEEHHHHHHHHHTSSSS--HHHHHHHHHHHH-SS-SSEE-HHHHHHHHHHHHTTSS-HHHHHHHHHHHHHHH-TT-SSSEEHHHHHHHSSSS-GGGG---/-PPEEEEE-----

Organism: Homo sapiens (NCBI:txid9606)

B-factor: mean 37.86, std 19.26, range [9.88, 120.34]

Radius of gyration: 39.65 Å; Cα contacts (8 Å, |Δi|>4): 1999; chains: 5; bounding box: 68×103×99 Å

Nearest PDB structures (foldseek):
  6nuc-assembly1_A  TM=9.814E-01  e=3.758E-78  Homo sapiens
  6nuu-assembly1_A  TM=9.814E-01  e=8.760E-77  Homo sapiens
  1aui-assembly1_A  TM=9.920E-01  e=1.384E-74  Homo sapiens
  1tco-assembly1_A  TM=9.860E-01  e=4.475E-74  Bos taurus
  6tz7-assembly1_A  TM=9.863E-01  e=4.117E-66  Aspergillus fumigatus Af293

Foldseek 3Di:
DDDDDDDDDPPPD/DVDPPPVDQDQDADAAELPQQAPPVRAGPLVVLLVNVQSVHHHALVNLLVLLQLLLVLLLPAFLAAEAEDQAKEAAAQAQQSQLVVVVCVQQDPLVPHAYEYAENLHFLHLRSSSSVSSLSSSCNNCVPRYAYAYALCQADVNCVVTFNCLSCVLRPRNVSVVSSRQSSLSGHAWYQYNVAEIEHAADFAPQCQEPVSSRPDRSNDGDDQADGSVQSRHEHADPCAPNDPDPDQWDADVVRPGHTHGHNVNLLNSCVSHVHQEYEYENDDDLAQKDFDDHHPVPRGGNYMYGHSHACRSVHSRGWHWMWRDHVVDTDIDTHHGDDGDDADPSNDDVCVVCVVVVVVVVVVVVVVVVD/DPVVLVVVVVVVCVLPVVSPQWAALVSQCVDPVVVPDLQSVLLQCVLVPVPPRIHGSVSVVVSCVLDDPPHDPVSVLVSVVSSQVPVPPQWRALVSNLVSVCSVCPVVDDSVRSSVVSQVVQVVLVPPPPRIHGSVSSCVVCPPDD/DPDDPVVDQAQDADAAEQCRQADDVRAGPLVVLLVNVQSVHHHAQVNLLVLLQLLLVLLLPDFLAAEAEDFAKEAEAAAQQSQLVVVVCVQQDPLVPHAYEYQENQHFLHLRSSSSVSSLSSSCNNCVPRYAYAYALCQADVNCVVTAVCLSCPVRPRNVSVVSSRQSSLSGHAWYCYNVAEIEGAADFAPQDLEPVSSRPDRRNDGQDQADGSNQRRHHEADPCAPNDPDPDQWDADPPRPGGTHGHNVNLLSSCVSHVHQEYEYENDDDQAQKDFDDHRPVRSGRRYMYGAAHACRSVPSNGWHWMWGDDVVDTDIDIHHRDDGDDADPSRDDVCVVCVVVVVVVVVVVVVVVVD/DVVVLVVLVVVQCVLVVVPPQWHAPVSLCVDPVLVVDLQNQLLQQVLPVVPPRIHGSVSSVVSQVLAAPPHDPVSLLVSVVSSLVPVPPQKRALVSNLVSVCSVCPPVAPSVRSSVVSQVVQVVQVPVPPRIGGSVSSCVVPPVVPVSVVRHD